Protein AF-A0A444U478-F1 (afdb_monomer)

Secondary structure (DSSP, 8-state):
--------TTHHHHHHHTTSS-PPPPPHHHHHHHHHT-SEEE-TTS--SS--HHHHT-TT-SEEE--SS--S---GGGGG-TT--EEE-TTS--SS--HHHHT-TT--EEE--SS------GGGGG-TT--EEE--SS--SS--GGGGG-TT--EEE--SS------GGGGG-TT--EEE-TTS--SS--GGGGG-TT--EEE--SS----PPP-TT-TT--EEE--SSS--SPPP--TTSEEESTTHHHHHHHHHHHHHHHHHHHHHHHHHHHHHHTTTTTSSSSSS---------------------PPPPTTHHHHHHHHHHHHHHHHHHHHHHHHHHHHHHHTT---HHHHHHHHHSPPHHHHHHHHHHHHHHHHHHHHHHHH--TT---S-GGGTS-HHHHHHHHHHHTHHHHHSPPPPP-SHHHHHS--TT-TTSSSSSTTTT-TTEEPB-SS----TTSSSSPTTSSTT--BTTBPPPPHHHHIIIIIEE-GGGPPEEEEEEHHHHHHHHHHHHHH---PBPS-SB-TTT--BTTT----BTTB--EEPPTTSGGGGSS--EE--BPBPB-S----SSS-HHHHHHTT---S--BEE-S-SSSS-HHHH-SSHHHHHHHB-TTSTT-PBP--SS-EETTEEPPPBPP--TT-TT---SSS-TTS-GGGPPPPBP-SSGGGGSSHHHHHHHHHHHHHHHHHHHHHHHH-TT--HHHHHHHHHHHHHHHHHHIIIIIIHHHHH-TTHHHHHSPPP----TTS--SPBHHIIIIIGGGGGGG--SEE--B-TTSSB-SSS--EEGGGTTT-HHHHHHTT-HHHHHHHHHHSEEEPPBTTB-EEHHHHT-BTGGGSSS-B-HHHHHHHHHHHTTPPPHHHHHHHTT-----SHHHHHHHHT-HHHHHHHHHHHSSTTTS-HHHHHHHSPPPTT-SS-HHHHHHHHHHHHHHHHT-TT-TTSTTTS-HHHHHHHTT--HHHHHHHHSS--EEES-TTB---TTTTEEETTSTTS----GGGGPPPSEETTTEEPP--TTEEEEEETTEEEEEEPTTEEEES-SEEEEETTTTEESSPPPEEEE-S-PSPPTHHHHHHHHHHHHHHHHHHHHHHHHHHHHTTS---------------------------

InterPro domains:
  IPR000436 Sushi/SCR/CCP domain [PF00084] (1044-1083)
  IPR000436 Sushi/SCR/CCP domain [PS50923] (1031-1085)
  IPR000436 Sushi/SCR/CCP domain [SM00032] (1033-1083)
  IPR000436 Sushi/SCR/CCP domain [cd00033] (1033-1084)
  IPR001611 Leucine-rich repeat [PF00560] (106-127)
  IPR001611 Leucine-rich repeat [PS51450] (198-219)
  IPR003591 Leucine-rich repeat, typical subtype [SM00369] (58-81)
  IPR003591 Leucine-rich repeat, typical subtype [SM00369] (104-126)
  IPR003591 Leucine-rich repeat, typical subtype [SM00369] (127-149)
  IPR003591 Leucine-rich repeat, typical subtype [SM00369] (150-172)
  IPR003591 Leucine-rich repeat, typical subtype [SM00369] (173-195)
  IPR003591 Leucine-rich repeat, typical subtype [SM00369] (196-219)
  IPR010255 Haem peroxidase superfamily [SSF48113] (428-1026)
  IPR019791 Haem peroxidase, animal-type [PF03098] (433-999)
  IPR019791 Haem peroxidase, animal-type [PR00457] (457-468)
  IPR019791 Haem peroxidase, animal-type [PR00457] (511-526)
  IPR019791 Haem peroxidase, animal-type [PR00457] (680-698)
  IPR019791 Haem peroxidase, animal-type [PR00457] (698-718)
  IPR019791 Haem peroxidase, animal-type [PR00457] (723-749)
  IPR019791 Haem peroxidase, animal-type [PR00457] (777-787)

Organism: Acipenser ruthenus (NCBI:txid7906)

Nearest PDB structures (foldseek):
  7oih-assembly3_E  TM=9.723E-01  e=1.015E-67  Homo sapiens
  7oih-assembly1_A  TM=9.684E-01  e=2.778E-67  Homo sapiens
  7oih-assembly1_B  TM=9.722E-01  e=7.213E-67  Homo sapiens
  7oih-assembly3_F  TM=9.716E-01  e=9.402E-67  Homo sapiens
  7oih-assembly2_C  TM=9.725E-01  e=1.262E-65  Homo sapiens

Radius of gyration: 38.56 Å; Cα contacts (8 Å, |Δi|>4): 2112; chains: 1; bounding box: 131×104×96 Å

pLDDT: mean 81.37, std 20.8, range [22.58, 98.88]

Foldseek 3Di:
DDDDDDDDPPPVVVVVVVVPPDFDDDDPVQVVVLVPLDQEHEQDPVQDQADGPSVLVNLSHQEYHHEHHAYQAYDLSVLSNQNHAYYAHHNYAHQEHYLSVLSNLNHQEYHHDQYAYAEYDLSVLSNQNHAEYHHAQYAHAEDHPSVLSRAQHAEYHHHQYAYAAHDLSSLSNLNYAEDAHHNYAHLADHPSVLSNLQHAYYAHHHYAHQDADANQSNPNHQEYEHANYNHQDQHHYDPNHHYHYHPSVVVCVVVVVVVVVVVVVVVVVVVVVVVVVVVPPPPPDPDPPDDDDDDDDDDDDDDDDDDDDDDDDPQPVLLVVLLVLLCVLLVVLLVLQVVVLVVCLVVVFQDLVNVVQLQQADDPVLCLQLQLQSSLVSSLVSSVVVPDDPPDPDLASLVVADLVSLVVSCVVSVVCVLQDQDDQDPDLVSLQFADLQNAPLQVVQRCQQGAFAFFDAPDAFAAPSQAFHFQCLPQPDDDVRHGFFQLLVCCVPFFEDAQVGFAFDQWWFLLLLLLLVQQLLQAFRFHFRSGCAASPPRHRLQPDPDRGPQWDWRADDCPHPVVPDPDGTHRDGFTRWGSFADDPDPCRVVCSVVRGGHHTTTGGRAGRFLQPLQAQANDPVLNVVQCDPPDQLLAGDFDPPFALVPFTAAHFDPDDSNFLQQDDPDPPPDDDSPLGDGDGRGSRSCCQFFPSSRLVSSLVSLQLSVQSNVLCVLAVLATSVRSNRVSSLLVSLLSVLCCLPPNLCLALDDPLSCVLAPPFPAADSPLRLGHHPCVSQALSCQSQQFARQKQFFADLQLHADPQAGIGGRLCGGSNVSCCRPVNHSVRRLSSRLAHTTTADDSRHGHYCCQAQRANVVSPDGHHHNSSNSLSNLSSNSPWAQQVLCVVLVHDRDWALVSLCVQLVHSPSSVVQCVNQVGSRRHRNRSSFSSHDADVSHRGHDSSSSSVSSNVNSSQNNRSLNPPHPLNADPVLVVLSNLAAPLLSCVSRDVRQWHALHSTTNDDPPVRIDGSPDVSNPDRDCNSVNDDQADPQQGGDDDEPQWRWDDRPQKIAIDHHPQWDKDDDRMWGQDNVVSHIPGDDIYTHGPVPDPPDCVVVVVVVCVVVVVVVVVVVVVVVVVVVVVVDDDDDDDDDDDDDDDDDDDDDDDDDDDD

Mean predicted aligned error: 17.46 Å

Structure (mmCIF, N/CA/C/O backbone):
data_AF-A0A444U478-F1
#
_entry.id   AF-A0A444U478-F1
#
loop_
_atom_site.group_PDB
_atom_site.id
_atom_site.type_symbol
_atom_site.label_atom_id
_atom_site.label_alt_id
_atom_site.label_comp_id
_atom_site.label_asym_id
_atom_site.label_entity_id
_atom_site.label_seq_id
_atom_site.pdbx_PDB_ins_code
_atom_site.Cartn_x
_atom_site.Cartn_y
_atom_site.Cartn_z
_atom_site.occupancy
_atom_site.B_iso_or_equiv
_atom_site.auth_seq_id
_atom_site.auth_comp_id
_atom_site.auth_asym_id
_atom_site.auth_atom_id
_atom_site.pdbx_PDB_model_num
ATOM 1 N N . MET A 1 1 ? -11.750 72.844 45.617 1.00 33.47 1 MET A N 1
ATOM 2 C CA . MET A 1 1 ? -11.602 74.085 44.825 1.00 33.47 1 MET A CA 1
ATOM 3 C C . MET A 1 1 ? -11.179 73.706 43.412 1.00 33.47 1 MET A C 1
ATOM 5 O O . MET A 1 1 ? -10.248 72.924 43.305 1.00 33.47 1 MET A O 1
ATOM 9 N N . GLY A 1 2 ? -11.866 74.245 42.391 1.00 32.50 2 GLY A N 1
ATOM 10 C CA . GLY A 1 2 ? -11.494 74.210 40.959 1.00 32.50 2 GLY A CA 1
ATOM 11 C C . GLY A 1 2 ? -11.800 72.888 40.237 1.00 32.50 2 GLY A C 1
ATOM 12 O O . GLY A 1 2 ? -11.015 71.968 40.388 1.00 32.50 2 GLY A O 1
ATOM 13 N N . ASN A 1 3 ? -12.899 72.608 39.526 1.00 31.42 3 ASN A N 1
ATOM 14 C CA . ASN A 1 3 ? -13.852 73.318 38.652 1.00 31.42 3 ASN A CA 1
ATOM 15 C C . ASN A 1 3 ? -13.713 72.861 37.177 1.00 31.42 3 ASN A C 1
ATOM 17 O O . ASN A 1 3 ? -12.724 73.158 36.521 1.00 31.42 3 ASN A O 1
ATOM 21 N N . SER A 1 4 ? -14.759 72.151 36.730 1.00 34.03 4 SER A N 1
ATOM 22 C CA . SER A 1 4 ? -15.442 72.167 35.420 1.00 34.03 4 SER A CA 1
ATOM 23 C C . SER A 1 4 ? -14.681 72.057 34.089 1.00 34.03 4 SER A C 1
ATOM 25 O O . SER A 1 4 ? -13.842 72.888 33.761 1.00 34.03 4 SER A O 1
ATOM 27 N N . GLY A 1 5 ? -15.191 71.180 33.214 1.00 28.45 5 GLY A N 1
ATOM 28 C CA . GLY A 1 5 ? -15.060 71.326 31.761 1.00 28.45 5 GLY A CA 1
ATOM 29 C C . GLY A 1 5 ? -15.639 70.144 30.987 1.00 28.45 5 GLY A C 1
ATOM 30 O O . GLY A 1 5 ? -14.933 69.180 30.720 1.00 28.45 5 GLY A O 1
ATOM 31 N N . GLY A 1 6 ? -16.930 70.207 30.650 1.00 41.16 6 GLY A N 1
ATOM 32 C CA . GLY A 1 6 ? -17.635 69.169 29.900 1.00 41.16 6 GLY A CA 1
ATOM 33 C C . GLY A 1 6 ? -17.168 69.008 28.449 1.00 41.16 6 GLY A C 1
ATOM 34 O O . GLY A 1 6 ? -16.862 69.979 27.765 1.00 41.16 6 GLY A O 1
ATOM 35 N N . LYS A 1 7 ? -17.184 67.757 27.988 1.00 34.22 7 LYS A N 1
ATOM 36 C CA . LYS A 1 7 ? -17.256 67.294 26.593 1.00 34.22 7 LYS A CA 1
ATOM 37 C C . LYS A 1 7 ? -17.871 65.897 26.683 1.00 34.22 7 LYS A C 1
ATOM 39 O O . LYS A 1 7 ? -17.382 65.088 27.455 1.00 34.22 7 LYS A O 1
ATOM 44 N N . GLY A 1 8 ? -18.941 65.508 26.021 1.00 36.22 8 GLY A N 1
ATOM 45 C CA . GLY A 1 8 ? -19.785 66.114 25.010 1.00 36.22 8 GLY A CA 1
ATOM 46 C C . GLY A 1 8 ? -20.593 64.928 24.491 1.00 36.22 8 GLY A C 1
ATOM 47 O O . GLY A 1 8 ? -20.003 63.964 24.012 1.00 36.22 8 GLY A O 1
ATOM 48 N N . LYS A 1 9 ? -21.917 64.969 24.644 1.00 38.69 9 LYS A N 1
ATOM 49 C CA . LYS A 1 9 ? -22.892 63.980 24.148 1.00 38.69 9 LYS A CA 1
ATOM 50 C C . LYS A 1 9 ? -22.958 63.921 22.600 1.00 38.69 9 LYS A C 1
ATOM 52 O O . LYS A 1 9 ? -24.017 63.688 22.052 1.00 38.69 9 LYS A O 1
ATOM 57 N N . GLY A 1 10 ? -21.855 64.177 21.893 1.00 36.50 10 GLY A N 1
ATOM 58 C CA . GLY A 1 10 ? -21.822 64.314 20.429 1.00 36.50 10 GLY A CA 1
ATOM 59 C C . GLY A 1 10 ? -21.182 63.146 19.672 1.00 36.50 10 GLY A C 1
ATOM 60 O O . GLY A 1 10 ? -21.109 63.206 18.454 1.00 36.50 10 GLY A O 1
ATOM 61 N N . GLY A 1 11 ? -20.683 62.114 20.368 1.00 35.38 11 GLY A N 1
ATOM 62 C CA . GLY A 1 11 ? -20.009 60.971 19.732 1.00 35.38 11 GLY A CA 1
ATOM 63 C C . GLY A 1 11 ? -20.951 59.852 19.275 1.00 35.38 11 GLY A C 1
ATOM 64 O O . GLY A 1 11 ? -20.714 59.254 18.233 1.00 35.38 11 GLY A O 1
ATOM 65 N N . GLU A 1 12 ? -22.036 59.598 20.014 1.00 38.91 12 GLU A N 1
ATOM 66 C CA . GLU A 1 12 ? -22.999 58.544 19.655 1.00 38.91 12 GLU A CA 1
ATOM 67 C C . GLU A 1 12 ? -23.899 58.968 18.483 1.00 38.91 12 GLU A C 1
ATOM 69 O O . GLU A 1 12 ? -24.191 58.140 17.631 1.00 38.91 12 GLU A O 1
ATOM 74 N N . GLU A 1 13 ? -24.248 60.255 18.359 1.00 40.41 13 GLU A N 1
ATOM 75 C CA . GLU A 1 13 ? -25.009 60.766 17.204 1.00 40.41 13 GLU A CA 1
ATOM 76 C C . GLU A 1 13 ? -24.157 60.813 15.917 1.00 40.41 13 GLU A C 1
ATOM 78 O O . GLU A 1 13 ? -24.665 60.495 14.845 1.00 40.41 13 GLU A O 1
ATOM 83 N N . GLN A 1 14 ? -22.846 61.095 16.002 1.00 38.69 14 GLN A N 1
ATOM 84 C CA . GLN A 1 14 ? -21.949 61.081 14.832 1.00 38.69 14 GLN A CA 1
ATOM 85 C C . GLN A 1 14 ? -21.636 59.663 14.314 1.00 38.69 14 GLN A C 1
ATOM 87 O O . GLN A 1 14 ? -21.602 59.468 13.101 1.00 38.69 14 GLN A O 1
ATOM 92 N N . GLU A 1 15 ? -21.470 58.656 15.187 1.00 43.78 15 GLU A N 1
ATOM 93 C CA . GLU A 1 15 ? -21.321 57.249 14.753 1.00 43.78 15 GLU A CA 1
ATOM 94 C C . GLU A 1 15 ? -22.626 56.670 14.171 1.00 43.78 15 GLU A C 1
ATOM 96 O O . GLU A 1 15 ? -22.583 55.762 13.335 1.00 43.78 15 GLU A O 1
ATOM 101 N N . GLN A 1 16 ? -23.787 57.194 14.578 1.00 44.44 16 GLN A N 1
ATOM 102 C CA . GLN A 1 16 ? -25.089 56.804 14.034 1.00 44.44 16 GLN A CA 1
ATOM 103 C C . GLN A 1 16 ? -25.359 57.474 12.671 1.00 44.44 16 GLN A C 1
ATOM 105 O O . GLN A 1 16 ? -25.869 56.813 11.769 1.00 44.44 16 GLN A O 1
ATOM 110 N N . GLU A 1 17 ? -24.920 58.723 12.461 1.00 42.75 17 GLU A N 1
ATOM 111 C CA . GLU A 1 17 ? -24.990 59.414 11.159 1.00 42.75 17 GLU A CA 1
ATOM 112 C C . GLU A 1 17 ? -24.029 58.825 10.099 1.00 42.75 17 GLU A C 1
ATOM 114 O O . GLU A 1 17 ? -24.375 58.760 8.917 1.00 42.75 17 GLU A O 1
ATOM 119 N N . GLU A 1 18 ? -22.852 58.317 10.493 1.00 46.88 18 GLU A N 1
ATOM 120 C CA . GLU A 1 18 ? -21.948 57.552 9.606 1.00 46.88 18 GLU A CA 1
ATOM 121 C C . GLU A 1 18 ? -22.458 56.120 9.321 1.00 46.88 18 GLU A C 1
ATOM 123 O O . GLU A 1 18 ? -22.028 55.463 8.360 1.00 46.88 18 GLU A O 1
ATOM 128 N N . TRP A 1 19 ? -23.421 55.619 10.112 1.00 48.00 19 TRP A N 1
ATOM 129 C CA . TRP A 1 19 ? -24.104 54.352 9.835 1.00 48.00 19 TRP A CA 1
ATOM 130 C C . TRP A 1 19 ? -24.981 54.403 8.575 1.00 48.00 19 TRP A C 1
ATOM 132 O O . TRP A 1 19 ? -25.166 53.386 7.905 1.00 48.00 19 TRP A O 1
ATOM 142 N N . GLU A 1 20 ? -25.486 55.576 8.196 1.00 47.34 20 GLU A N 1
ATOM 143 C CA . GLU A 1 20 ? -26.479 55.694 7.123 1.00 47.34 20 GLU A CA 1
ATOM 144 C C . GLU A 1 20 ? -25.931 56.096 5.744 1.00 47.34 20 GLU A C 1
ATOM 146 O O . GLU A 1 20 ? -26.684 56.019 4.773 1.00 47.34 20 GLU A O 1
ATOM 151 N N . ARG A 1 21 ? -24.657 56.505 5.618 1.00 48.25 21 ARG A N 1
ATOM 152 C CA . ARG A 1 21 ? -24.149 57.172 4.394 1.00 48.25 21 ARG A CA 1
ATOM 153 C C . ARG A 1 21 ? -23.410 56.315 3.357 1.00 48.25 21 ARG A C 1
ATOM 155 O O . ARG A 1 21 ? -23.240 56.794 2.242 1.00 48.25 21 ARG A O 1
ATOM 162 N N . GLU A 1 22 ? -23.009 55.084 3.663 1.00 53.59 22 GLU A N 1
ATOM 163 C CA . GLU A 1 22 ? -22.308 54.206 2.703 1.00 53.59 22 GLU A CA 1
ATOM 164 C C . GLU A 1 22 ? -23.116 52.922 2.442 1.00 53.59 22 GLU A C 1
ATOM 166 O O . GLU A 1 22 ? -23.353 52.139 3.368 1.00 53.59 22 GLU A O 1
ATOM 171 N N . GLU A 1 23 ? -23.552 52.712 1.192 1.00 59.12 23 GLU A N 1
ATOM 172 C CA . GLU A 1 23 ? -24.099 51.434 0.711 1.00 59.12 23 GLU A CA 1
ATOM 173 C C . GLU A 1 23 ? -22.944 50.480 0.347 1.00 59.12 23 GLU A C 1
ATOM 175 O O . GLU A 1 23 ? -22.014 50.868 -0.356 1.00 59.12 23 GLU A O 1
ATOM 180 N N . GLU A 1 24 ? -22.980 49.231 0.834 1.00 64.00 24 GLU A N 1
ATOM 181 C CA . GLU A 1 24 ? -22.043 48.181 0.395 1.00 64.00 24 GLU A CA 1
ATOM 182 C C . GLU A 1 24 ? -22.420 47.741 -1.034 1.00 64.00 24 GLU A C 1
ATOM 184 O O . GLU A 1 24 ? -23.545 47.290 -1.258 1.00 64.00 24 GLU A O 1
ATOM 189 N N . GLU A 1 25 ? -21.489 47.854 -1.993 1.00 60.91 25 GLU A N 1
ATOM 190 C CA . GLU A 1 25 ? -21.666 47.315 -3.351 1.00 60.91 25 GLU A CA 1
ATOM 191 C C . GLU A 1 25 ? -21.897 45.796 -3.296 1.00 60.91 25 GLU A C 1
ATOM 193 O O . GLU A 1 25 ? -21.121 45.044 -2.695 1.00 60.91 25 GLU A O 1
ATOM 198 N N . LEU A 1 26 ? -22.985 45.346 -3.924 1.00 61.94 26 LEU A N 1
ATOM 199 C CA . LEU A 1 26 ? -23.371 43.941 -3.967 1.00 61.94 26 LEU A CA 1
ATOM 200 C C . LEU A 1 26 ? -22.690 43.218 -5.140 1.00 61.94 26 LEU A C 1
ATOM 202 O O . LEU A 1 26 ? -22.620 43.762 -6.240 1.00 61.94 26 LEU A O 1
ATOM 206 N N . PRO A 1 27 ? -22.227 41.969 -4.955 1.00 61.19 27 PRO A N 1
ATOM 207 C CA . PRO A 1 27 ? -21.799 41.127 -6.068 1.00 61.19 27 PRO A CA 1
ATOM 208 C C . PRO A 1 27 ? -22.937 40.912 -7.077 1.00 61.19 27 PRO A C 1
ATOM 210 O O . PRO A 1 27 ? -24.086 40.740 -6.673 1.00 61.19 27 PRO A O 1
ATOM 213 N N . TYR A 1 28 ? -22.603 40.825 -8.368 1.00 63.97 28 TYR A N 1
ATOM 214 C CA . TYR A 1 28 ? -23.559 40.638 -9.473 1.00 63.97 28 TYR A CA 1
ATOM 215 C C . TYR A 1 28 ? -24.563 39.490 -9.245 1.00 63.97 28 TYR A C 1
ATOM 217 O O . TYR A 1 28 ? -25.750 39.640 -9.502 1.00 63.97 28 TYR A O 1
ATOM 225 N N . GLU A 1 29 ? -24.115 38.368 -8.674 1.00 60.16 29 GLU A N 1
ATOM 226 C CA . GLU A 1 29 ? -24.966 37.208 -8.344 1.00 60.16 29 GLU A CA 1
ATOM 227 C C . GLU A 1 29 ? -26.094 37.546 -7.352 1.00 60.16 29 GLU A C 1
ATOM 229 O O . GLU A 1 29 ? -27.188 36.993 -7.422 1.00 60.16 29 GLU A O 1
ATOM 234 N N . VAL A 1 30 ? -25.837 38.463 -6.414 1.00 65.44 30 VAL A N 1
ATOM 235 C CA . VAL A 1 30 ? -26.839 38.920 -5.440 1.00 65.44 30 VAL A CA 1
ATOM 236 C C . VAL A 1 30 ? -27.805 39.897 -6.102 1.00 65.44 30 VAL A C 1
ATOM 238 O O . VAL A 1 30 ? -28.987 39.910 -5.770 1.00 65.44 30 VAL A O 1
ATOM 241 N N . GLU A 1 31 ? -27.329 40.695 -7.061 1.00 71.69 31 GLU A N 1
ATOM 242 C CA . GLU A 1 31 ? -28.210 41.549 -7.859 1.00 71.69 31 GLU A CA 1
ATOM 243 C C . GLU A 1 31 ? -29.173 40.727 -8.724 1.00 71.69 31 GLU A C 1
ATOM 245 O O . GLU A 1 31 ? -30.338 41.099 -8.850 1.00 71.69 31 GLU A O 1
ATOM 250 N N . GLU A 1 32 ? -28.720 39.589 -9.254 1.00 72.69 32 GLU A N 1
ATOM 251 C CA . GLU A 1 32 ? -29.553 38.648 -10.007 1.00 72.69 32 GLU A CA 1
ATOM 252 C C . GLU A 1 32 ? -30.614 37.982 -9.115 1.00 72.69 32 GLU A C 1
ATOM 254 O O . GLU A 1 32 ? -31.786 37.949 -9.486 1.00 72.69 32 GLU A O 1
ATOM 259 N N . GLN A 1 33 ? -30.251 37.549 -7.900 1.00 65.00 33 GLN A N 1
ATOM 260 C CA . GLN A 1 33 ? -31.212 37.008 -6.923 1.00 65.00 33 GLN A CA 1
ATOM 261 C C . GLN A 1 33 ? -32.224 38.050 -6.432 1.00 65.00 33 GLN A C 1
ATOM 263 O O . GLN A 1 33 ? -33.394 37.745 -6.235 1.00 65.00 33 GLN A O 1
ATOM 268 N N . LEU A 1 34 ? -31.805 39.305 -6.255 1.00 73.06 34 LEU A N 1
ATOM 269 C CA . LEU A 1 34 ? -32.734 40.389 -5.920 1.00 73.06 34 LEU A CA 1
ATOM 270 C C . LEU A 1 34 ? -33.692 40.708 -7.081 1.00 73.06 34 LEU A C 1
ATOM 272 O O . LEU A 1 34 ? -34.769 41.257 -6.850 1.00 73.06 34 LEU A O 1
ATOM 276 N N . ALA A 1 35 ? -33.313 40.376 -8.319 1.00 74.00 35 ALA A N 1
ATOM 277 C CA . ALA A 1 35 ? -34.131 40.570 -9.512 1.00 74.00 35 ALA A CA 1
ATOM 278 C C . ALA A 1 35 ? -35.013 39.356 -9.872 1.00 74.00 35 ALA A C 1
ATOM 280 O O . ALA A 1 35 ? -35.963 39.529 -10.637 1.00 74.00 35 ALA A O 1
ATOM 281 N N . SER A 1 36 ? -34.738 38.157 -9.340 1.00 75.69 36 SER A N 1
ATOM 282 C CA . SER A 1 36 ? -35.437 36.914 -9.713 1.00 75.69 36 SER A CA 1
ATOM 283 C C . SER A 1 36 ? -36.872 36.822 -9.181 1.00 75.69 36 SER A C 1
ATOM 285 O O . SER A 1 36 ? -37.694 36.108 -9.753 1.00 75.69 36 SER A O 1
ATOM 287 N N . GLY A 1 37 ? -37.197 37.568 -8.119 1.00 74.81 37 GLY A N 1
ATOM 288 C CA . GLY A 1 37 ? -38.501 37.496 -7.453 1.00 74.81 37 GLY A CA 1
ATOM 289 C C . GLY A 1 37 ? -38.672 36.268 -6.549 1.00 74.81 37 GLY A C 1
ATOM 290 O O . GLY A 1 37 ? -39.806 35.939 -6.192 1.00 74.81 37 GLY A O 1
ATOM 291 N N . ASP A 1 38 ? -37.576 35.586 -6.196 1.00 79.44 38 ASP A N 1
ATOM 292 C CA . ASP A 1 38 ? -37.586 34.396 -5.343 1.00 79.44 38 ASP A CA 1
ATOM 293 C C . ASP A 1 38 ? -38.012 34.699 -3.900 1.00 79.44 38 ASP A C 1
ATOM 295 O O . ASP A 1 38 ? -37.590 35.671 -3.275 1.00 79.44 38 ASP A O 1
ATOM 299 N N . ASP A 1 39 ? -38.798 33.795 -3.310 1.00 80.44 39 ASP A N 1
ATOM 300 C CA . ASP A 1 39 ? -39.245 33.904 -1.914 1.00 80.44 39 ASP A CA 1
ATOM 301 C C . ASP A 1 39 ? -38.117 33.696 -0.881 1.00 80.44 39 ASP A C 1
ATOM 303 O O . ASP A 1 39 ? -38.337 33.843 0.324 1.00 80.44 39 ASP A O 1
ATOM 307 N N . THR A 1 40 ? -36.915 33.337 -1.334 1.00 82.06 40 THR A N 1
ATOM 308 C CA . THR A 1 40 ? -35.772 32.975 -0.500 1.00 82.06 40 THR A CA 1
ATOM 309 C C . THR A 1 40 ? -34.516 33.697 -0.980 1.00 82.06 40 THR A C 1
ATOM 311 O O . THR A 1 40 ? -34.122 33.559 -2.132 1.00 82.06 40 THR A O 1
ATOM 314 N N . LEU A 1 41 ? -33.844 34.406 -0.072 1.00 80.06 41 LEU A N 1
ATOM 315 C CA . LEU A 1 41 ? -32.616 35.152 -0.345 1.00 80.06 41 LEU A CA 1
ATOM 316 C C . LEU A 1 41 ? -31.510 34.695 0.609 1.00 80.06 41 LEU A C 1
ATOM 318 O O . LEU A 1 41 ? -31.701 34.680 1.830 1.00 80.06 41 LEU A O 1
ATOM 322 N N . ASP A 1 42 ? -30.349 34.340 0.055 1.00 78.94 42 ASP A N 1
ATOM 323 C CA . ASP A 1 42 ? -29.181 33.901 0.822 1.00 78.94 42 ASP A CA 1
ATOM 324 C C . ASP A 1 42 ? -27.991 34.854 0.649 1.00 78.94 42 ASP A C 1
ATOM 326 O O . ASP A 1 42 ? -27.367 34.968 -0.404 1.00 78.94 42 ASP A O 1
ATOM 330 N N . LEU A 1 43 ? -27.662 35.528 1.743 1.00 77.31 43 LEU A N 1
ATOM 331 C CA . LEU A 1 43 ? -26.572 36.479 1.900 1.00 77.31 43 LEU A CA 1
ATOM 332 C C . LEU A 1 43 ? -25.503 35.963 2.876 1.00 77.31 43 LEU A C 1
ATOM 334 O O . LEU A 1 43 ? -24.699 36.754 3.381 1.00 77.31 43 LEU A O 1
ATOM 338 N N . CYS A 1 44 ? -25.478 34.667 3.197 1.00 68.69 44 CYS A N 1
ATOM 339 C CA . CYS A 1 44 ? -24.519 34.111 4.147 1.00 68.69 44 CYS A CA 1
ATOM 340 C C . CYS A 1 44 ? -23.065 34.221 3.652 1.00 68.69 44 CYS A C 1
ATOM 342 O O . CYS A 1 44 ? -22.780 34.160 2.458 1.00 68.69 44 CYS A O 1
ATOM 344 N N . PHE A 1 45 ? -22.115 34.351 4.587 1.00 65.38 45 PHE A N 1
ATOM 345 C CA . PHE A 1 45 ? -20.660 34.339 4.321 1.00 65.38 45 PHE A CA 1
ATOM 346 C C . PHE A 1 45 ? -20.126 35.442 3.390 1.00 65.38 45 PHE A C 1
ATOM 348 O O . PHE A 1 45 ? -18.993 35.370 2.907 1.00 65.38 45 PHE A O 1
ATOM 355 N N . ARG A 1 46 ? -20.887 36.514 3.174 1.00 71.56 46 ARG A N 1
ATOM 356 C CA . ARG A 1 46 ? -20.498 37.622 2.287 1.00 71.56 46 ARG A CA 1
ATOM 357 C C . ARG A 1 46 ? -19.675 38.713 2.987 1.00 71.56 46 ARG A C 1
ATOM 359 O O . ARG A 1 46 ? -19.312 39.707 2.372 1.00 71.56 46 ARG A O 1
ATOM 366 N N . LYS A 1 47 ? -19.310 38.506 4.262 1.00 77.69 47 LYS A N 1
ATOM 367 C CA . LYS A 1 47 ? -18.547 39.440 5.121 1.00 77.69 47 LYS A CA 1
ATOM 368 C C . LYS A 1 47 ? -19.223 40.808 5.304 1.00 77.69 47 LYS A C 1
ATOM 370 O O . LYS A 1 47 ? -18.541 41.748 5.721 1.00 77.69 47 LYS A O 1
ATOM 375 N N . LEU A 1 48 ? -20.532 40.883 5.066 1.00 78.38 48 LEU A N 1
ATOM 376 C CA . LEU A 1 48 ? -21.321 42.115 5.086 1.00 78.38 48 LEU A CA 1
ATOM 377 C C . LEU A 1 48 ? -21.225 42.798 6.443 1.00 78.38 48 LEU A C 1
ATOM 379 O O . LEU A 1 48 ? -21.416 42.154 7.481 1.00 78.38 48 LEU A O 1
ATOM 383 N N . ARG A 1 49 ? -20.932 44.096 6.452 1.00 83.62 49 ARG A N 1
ATOM 384 C CA . ARG A 1 49 ? -20.977 44.904 7.677 1.00 83.62 49 ARG A CA 1
ATOM 385 C C . ARG A 1 49 ? -22.380 45.447 7.921 1.00 83.62 49 ARG A C 1
ATOM 387 O O . ARG A 1 49 ? -22.749 45.631 9.085 1.00 83.62 49 ARG A O 1
ATOM 394 N N . ARG A 1 50 ? -23.155 45.670 6.855 1.00 82.94 50 ARG A N 1
ATOM 395 C CA . ARG A 1 50 ? -24.547 46.138 6.897 1.00 82.94 50 ARG A CA 1
ATOM 396 C C . ARG A 1 50 ? -25.394 45.338 5.908 1.00 82.94 50 ARG A C 1
ATOM 398 O O . ARG A 1 50 ? -24.882 44.779 4.947 1.00 82.94 50 ARG A O 1
ATOM 405 N N . LEU A 1 51 ? -26.699 45.255 6.157 1.00 85.19 51 LEU A N 1
ATOM 406 C CA . LEU A 1 51 ? -27.613 44.668 5.181 1.00 85.19 51 LEU A CA 1
ATOM 407 C C . LEU A 1 51 ? -27.947 45.733 4.115 1.00 85.19 51 LEU A C 1
ATOM 409 O O . LEU A 1 51 ? -28.337 46.838 4.504 1.00 85.19 51 LEU A O 1
ATOM 413 N N . PRO A 1 52 ? -27.818 45.439 2.809 1.00 82.12 52 PRO A N 1
ATOM 414 C CA . PRO A 1 52 ? -28.132 46.396 1.748 1.00 82.12 52 PRO A CA 1
ATOM 415 C C . PRO A 1 52 ? -29.597 46.844 1.792 1.00 82.12 52 PRO A C 1
ATOM 417 O O . PRO A 1 52 ? -30.497 46.014 1.926 1.00 82.12 52 PRO A O 1
ATOM 420 N N . ARG A 1 53 ? -29.856 48.147 1.605 1.00 79.38 53 ARG A N 1
ATOM 421 C CA . ARG A 1 53 ? -31.219 48.719 1.635 1.00 79.38 53 ARG A CA 1
ATOM 422 C C . ARG A 1 53 ? -32.145 48.097 0.591 1.00 79.38 53 ARG A C 1
ATOM 424 O O . ARG A 1 53 ? -33.334 47.944 0.837 1.00 79.38 53 ARG A O 1
ATOM 431 N N . ARG A 1 54 ? -31.590 47.671 -0.545 1.00 80.62 54 ARG A N 1
ATOM 432 C CA . ARG A 1 54 ? -32.327 47.023 -1.639 1.00 80.62 54 ARG A CA 1
ATOM 433 C C . ARG A 1 54 ? -33.016 45.717 -1.218 1.00 80.62 54 ARG A C 1
ATOM 435 O O . ARG A 1 54 ? -34.066 45.397 -1.761 1.00 80.62 54 ARG A O 1
ATOM 442 N N . VAL A 1 55 ? -32.487 45.021 -0.205 1.00 85.69 55 VAL A N 1
ATOM 443 C CA . VAL A 1 55 ? -33.126 43.827 0.377 1.00 85.69 55 VAL A CA 1
ATOM 444 C C . VAL A 1 55 ? -34.484 44.179 0.986 1.00 85.69 55 VAL A C 1
ATOM 446 O O . VAL A 1 55 ? -35.425 43.410 0.846 1.00 85.69 55 VAL A O 1
ATOM 449 N N . CYS A 1 56 ? -34.615 45.355 1.610 1.00 84.38 56 CYS A N 1
ATOM 450 C CA . CYS A 1 56 ? -35.867 45.821 2.216 1.00 84.38 56 CYS A CA 1
ATOM 451 C C . CYS A 1 56 ? -36.977 46.054 1.182 1.00 84.38 56 CYS A C 1
ATOM 453 O O . CYS A 1 56 ? -38.144 45.847 1.484 1.00 84.38 56 CYS A O 1
ATOM 455 N N . GLY A 1 57 ? -36.609 46.389 -0.059 1.00 81.50 57 GLY A N 1
ATOM 456 C CA . GLY A 1 57 ? -37.542 46.583 -1.171 1.00 81.50 57 GLY A CA 1
ATOM 457 C C . GLY A 1 57 ? -38.083 45.293 -1.800 1.00 81.50 57 GLY A C 1
ATOM 458 O O . GLY A 1 57 ? -38.684 45.363 -2.870 1.00 81.50 57 GLY A O 1
ATOM 459 N N . CYS A 1 58 ? -37.864 44.124 -1.183 1.00 86.44 58 CYS A N 1
ATOM 460 C CA . CYS A 1 58 ? -38.294 42.813 -1.685 1.00 86.44 58 CYS A CA 1
ATOM 461 C C . CYS A 1 58 ? -39.477 42.249 -0.863 1.00 86.44 58 CYS A C 1
ATOM 463 O O . CYS A 1 58 ? -39.298 41.305 -0.093 1.00 86.44 58 CYS A O 1
ATOM 465 N N . PRO A 1 59 ? -40.715 42.766 -1.021 1.00 83.00 59 PRO A N 1
ATOM 466 C CA . PRO A 1 59 ? -41.856 42.414 -0.160 1.00 83.00 59 PRO A CA 1
ATOM 467 C C . PRO A 1 59 ? -42.360 40.968 -0.325 1.00 83.00 59 PRO A C 1
ATOM 469 O O . PRO A 1 59 ? -43.216 40.513 0.432 1.00 83.00 59 PRO A O 1
ATOM 472 N N . HIS A 1 60 ? -41.867 40.241 -1.331 1.00 86.31 60 HIS A N 1
ATOM 473 C CA . HIS A 1 60 ? -42.203 38.841 -1.599 1.00 86.31 60 HIS A CA 1
ATOM 474 C C . HIS A 1 60 ? -41.400 37.853 -0.737 1.00 86.31 60 HIS A C 1
ATOM 476 O O . HIS A 1 60 ? -41.746 36.675 -0.693 1.00 86.31 60 HIS A O 1
ATOM 482 N N . LEU A 1 61 ? -40.355 38.320 -0.048 1.00 90.19 61 LEU A N 1
ATOM 483 C CA . LEU A 1 61 ? -39.403 37.461 0.641 1.00 90.19 61 LEU A CA 1
ATOM 484 C C . LEU A 1 61 ? -40.028 36.747 1.852 1.00 90.19 61 LEU A C 1
ATOM 486 O O . LEU A 1 61 ? -40.483 37.384 2.803 1.00 90.19 61 LEU A O 1
ATOM 490 N N . GLU A 1 62 ? -40.001 35.414 1.845 1.00 89.50 62 GLU A N 1
ATOM 491 C CA . GLU A 1 62 ? -40.433 34.556 2.954 1.00 89.50 62 GLU A CA 1
ATOM 492 C C . GLU A 1 62 ? -39.258 34.022 3.790 1.00 89.50 62 GLU A C 1
ATOM 494 O O . GLU A 1 62 ? -39.432 33.737 4.982 1.00 89.50 62 GLU A O 1
ATOM 499 N N . LYS A 1 63 ? -38.059 33.887 3.210 1.00 86.19 63 LYS A N 1
ATOM 500 C CA . LYS A 1 63 ? -36.866 33.379 3.905 1.00 86.19 63 LYS A CA 1
ATOM 501 C C . LYS A 1 63 ? -35.638 34.231 3.606 1.00 86.19 63 LYS A C 1
ATOM 503 O O . LYS A 1 63 ? -35.279 34.422 2.451 1.00 86.19 63 LYS A O 1
ATOM 508 N N . LEU A 1 64 ? -34.953 34.680 4.653 1.00 88.06 64 LEU A N 1
ATOM 509 C CA . LEU A 1 64 ? -33.703 35.422 4.535 1.00 88.06 64 LEU A CA 1
ATOM 510 C C . LEU A 1 64 ? -32.619 34.769 5.383 1.00 88.06 64 LEU A C 1
ATOM 512 O O . LEU A 1 64 ? -32.738 34.681 6.609 1.00 88.06 64 LEU A O 1
ATOM 516 N N . TYR A 1 65 ? -31.538 34.368 4.727 1.00 79.69 65 TYR A N 1
ATOM 517 C CA . TYR A 1 65 ? -30.351 33.834 5.374 1.00 79.69 65 TYR A CA 1
ATOM 518 C C . TYR A 1 65 ? -29.225 34.858 5.278 1.00 79.69 65 TYR A C 1
ATOM 520 O O . TYR A 1 65 ? -28.822 35.251 4.196 1.00 79.69 65 TYR A O 1
ATOM 528 N N . ALA A 1 66 ? -28.725 35.333 6.412 1.00 83.50 66 ALA A N 1
ATOM 529 C CA . ALA A 1 66 ? -27.657 36.330 6.482 1.00 83.50 66 ALA A CA 1
ATOM 530 C C . ALA A 1 66 ? -26.630 35.984 7.578 1.00 83.50 66 ALA A C 1
ATOM 532 O O . ALA A 1 66 ? -25.961 36.861 8.143 1.00 83.50 66 ALA A O 1
ATOM 533 N N . SER A 1 67 ? -26.488 34.691 7.870 1.00 73.75 67 SER A N 1
ATOM 534 C CA . SER A 1 67 ? -25.566 34.155 8.870 1.00 73.75 67 SER A CA 1
ATOM 535 C C . SER A 1 67 ? -24.095 34.246 8.422 1.00 73.75 67 SER A C 1
ATOM 537 O O . SER A 1 67 ? -23.781 34.328 7.236 1.00 73.75 67 SER A O 1
ATOM 539 N N . ASN A 1 68 ? -23.157 34.225 9.374 1.00 75.06 68 ASN A N 1
ATOM 540 C CA . ASN A 1 68 ? -21.705 34.319 9.127 1.00 75.06 68 ASN A CA 1
ATOM 541 C C . ASN A 1 68 ? -21.263 35.593 8.379 1.00 75.06 68 ASN A C 1
ATOM 543 O O . ASN A 1 68 ? -20.377 35.577 7.519 1.00 75.06 68 ASN A O 1
ATOM 547 N N . ASN A 1 69 ? -21.858 36.726 8.740 1.00 81.44 69 ASN A N 1
ATOM 548 C CA . ASN A 1 69 ? -21.443 38.047 8.285 1.00 81.44 69 ASN A CA 1
ATOM 549 C C . ASN A 1 69 ? -20.809 38.846 9.441 1.00 81.44 69 ASN A C 1
ATOM 551 O O . ASN A 1 69 ? -20.325 38.307 10.440 1.00 81.44 69 ASN A O 1
ATOM 555 N N . ARG A 1 70 ? -20.716 40.166 9.286 1.00 87.31 70 ARG A N 1
ATOM 556 C CA . ARG A 1 70 ? -20.212 41.102 10.300 1.00 87.31 70 ARG A CA 1
ATOM 557 C C . ARG A 1 70 ? -21.293 42.103 10.708 1.00 87.31 70 ARG A C 1
ATOM 559 O O . ARG A 1 70 ? -20.957 43.188 11.183 1.00 87.31 70 ARG A O 1
ATOM 566 N N . LEU A 1 71 ? -22.565 41.727 10.549 1.00 88.00 71 LEU A N 1
ATOM 567 C CA . LEU A 1 71 ? -23.708 42.595 10.800 1.00 88.00 71 LEU A CA 1
ATOM 568 C C . LEU A 1 71 ? -23.760 42.981 12.276 1.00 88.00 71 LEU A C 1
ATOM 570 O O . LEU A 1 71 ? -23.682 42.132 13.167 1.00 88.00 71 LEU A O 1
ATOM 574 N N . ARG A 1 72 ? -23.897 44.280 12.532 1.00 88.44 72 ARG A N 1
ATOM 575 C CA . ARG A 1 72 ? -24.106 44.827 13.881 1.00 88.44 72 ARG A CA 1
ATOM 576 C C . ARG A 1 72 ? -25.552 45.276 14.120 1.00 88.44 72 ARG A C 1
ATOM 578 O O . ARG A 1 72 ? -25.953 45.384 15.273 1.00 88.44 72 ARG A O 1
ATOM 585 N N . GLY A 1 73 ? -26.316 45.498 13.051 1.00 87.44 73 GLY A N 1
ATOM 586 C CA . GLY A 1 73 ? -27.716 45.921 13.056 1.00 87.44 73 GLY A CA 1
ATOM 587 C C . GLY A 1 73 ? -28.335 45.783 11.661 1.00 87.44 73 GLY A C 1
ATOM 588 O O . GLY A 1 73 ? -27.650 45.357 10.728 1.00 87.44 73 GLY A O 1
ATOM 589 N N . LEU A 1 74 ? -29.614 46.136 11.529 1.00 89.94 74 LEU A N 1
ATOM 590 C CA . LEU A 1 74 ? -30.385 46.085 10.282 1.00 89.94 74 LEU A CA 1
ATOM 591 C C . LEU A 1 74 ? -31.024 47.459 10.002 1.00 89.94 74 LEU A C 1
ATOM 593 O O . LEU A 1 74 ? -31.291 48.181 10.963 1.00 89.94 74 LEU A O 1
ATOM 597 N N . PRO A 1 75 ? -31.242 47.834 8.728 1.00 87.44 75 PRO A N 1
ATOM 598 C CA . PRO A 1 75 ? -31.852 49.117 8.361 1.00 87.44 75 PRO A CA 1
ATOM 599 C C . PRO A 1 75 ? -33.317 49.224 8.821 1.00 87.44 75 PRO A C 1
ATOM 601 O O . PRO A 1 75 ? -34.003 48.211 8.935 1.00 87.44 75 PRO A O 1
ATOM 604 N N . GLU A 1 76 ? -33.824 50.446 9.034 1.00 79.81 76 GLU A N 1
ATOM 605 C CA . GLU A 1 76 ? -35.216 50.673 9.476 1.00 79.81 76 GLU A CA 1
ATOM 606 C C . GLU A 1 76 ? -36.262 50.100 8.507 1.00 79.81 76 GLU A C 1
ATOM 608 O O . GLU A 1 76 ? -37.239 49.494 8.951 1.00 79.81 76 GLU A O 1
ATOM 613 N N . GLY A 1 77 ? -36.007 50.184 7.195 1.00 82.81 77 GLY A N 1
ATOM 614 C CA . GLY A 1 77 ? -36.859 49.591 6.156 1.00 82.81 77 GLY A CA 1
ATOM 615 C C . GLY A 1 77 ? -36.957 48.061 6.219 1.00 82.81 77 GLY A C 1
ATOM 616 O O . GLY A 1 77 ? -37.784 47.467 5.543 1.00 82.81 77 GLY A O 1
ATOM 617 N N . PHE A 1 78 ? -36.167 47.379 7.055 1.00 90.50 78 PHE A N 1
ATOM 618 C CA . PHE A 1 78 ? -36.237 45.922 7.193 1.00 90.50 78 PHE A CA 1
ATOM 619 C C . PHE A 1 78 ? -37.600 45.426 7.697 1.00 90.50 78 PHE A C 1
ATOM 621 O O . PHE A 1 78 ? -37.975 44.290 7.418 1.00 90.50 78 PHE A O 1
ATOM 628 N N . SER A 1 79 ? -38.364 46.275 8.393 1.00 87.44 79 SER A N 1
ATOM 629 C CA . SER A 1 79 ? -39.730 45.939 8.805 1.00 87.44 79 SER A CA 1
ATOM 630 C C . SER A 1 79 ? -40.740 45.869 7.652 1.00 87.44 79 SER A C 1
ATOM 632 O O . SER A 1 79 ? -41.847 45.404 7.878 1.00 87.44 79 SER A O 1
ATOM 634 N N . GLU A 1 80 ? -40.377 46.289 6.436 1.00 89.06 80 GLU A N 1
ATOM 635 C CA . GLU A 1 80 ? -41.235 46.211 5.239 1.00 89.06 80 GLU A CA 1
ATOM 636 C C . GLU A 1 80 ? -41.339 44.780 4.668 1.00 89.06 80 GLU A C 1
ATOM 638 O O . GLU A 1 80 ? -42.178 44.499 3.813 1.00 89.06 80 GLU A O 1
ATOM 643 N N . LEU A 1 81 ? -40.521 43.839 5.160 1.00 92.31 81 LEU A N 1
ATOM 644 C CA . LEU A 1 81 ? -40.522 42.430 4.752 1.00 92.31 81 LEU A CA 1
ATOM 645 C C . LEU A 1 81 ? -41.650 41.628 5.426 1.00 92.31 81 LEU A C 1
ATOM 647 O O . LEU A 1 81 ? -41.415 40.605 6.066 1.00 92.31 81 LEU A O 1
ATOM 651 N N . GLU A 1 82 ? -42.895 42.079 5.286 1.00 88.06 82 GLU A N 1
ATOM 652 C CA . GLU A 1 82 ? -44.066 41.562 6.018 1.00 88.06 82 GLU A CA 1
ATOM 653 C C . GLU A 1 82 ? -44.355 40.065 5.787 1.00 88.06 82 GLU A C 1
ATOM 655 O O . GLU A 1 82 ? -45.017 39.417 6.603 1.00 88.06 82 GLU A O 1
ATOM 660 N N . ARG A 1 83 ? -43.859 39.486 4.684 1.00 93.06 83 ARG A N 1
ATOM 661 C CA . ARG A 1 83 ? -44.005 38.056 4.362 1.00 93.06 83 ARG A CA 1
ATOM 662 C C . ARG A 1 83 ? -42.942 37.166 5.002 1.00 93.06 83 ARG A C 1
ATOM 664 O O . ARG A 1 83 ? -43.076 35.944 4.936 1.00 93.06 83 ARG A O 1
ATOM 671 N N . LEU A 1 84 ? -41.921 37.741 5.638 1.00 94.62 84 LEU A N 1
ATOM 672 C CA . LEU A 1 84 ? -40.776 36.992 6.135 1.00 94.62 84 LEU A CA 1
ATOM 673 C C . LEU A 1 84 ? -41.181 36.040 7.269 1.00 94.62 84 LEU A C 1
ATOM 675 O O . LEU A 1 84 ? -41.659 36.450 8.326 1.00 94.62 84 LEU A O 1
ATOM 679 N N . ARG A 1 85 ? -40.955 34.743 7.054 1.00 91.19 85 ARG A N 1
ATOM 680 C CA . ARG A 1 85 ? -41.262 33.659 8.000 1.00 91.19 85 ARG A CA 1
ATOM 681 C C . ARG A 1 85 ? -40.020 33.087 8.658 1.00 91.19 85 ARG A C 1
ATOM 683 O O . ARG A 1 85 ? -40.122 32.563 9.772 1.00 91.19 85 ARG A O 1
ATOM 690 N N . VAL A 1 86 ? -38.884 33.121 7.963 1.00 85.81 86 VAL A N 1
ATOM 691 C CA . VAL A 1 86 ? -37.605 32.575 8.426 1.00 85.81 86 VAL A CA 1
ATOM 692 C C . VAL A 1 86 ? -36.521 33.630 8.277 1.00 85.81 86 VAL A C 1
ATOM 694 O O . VAL A 1 86 ? -36.287 34.125 7.178 1.00 85.81 86 VAL A O 1
ATOM 697 N N . LEU A 1 87 ? -35.840 33.938 9.377 1.00 93.56 87 LEU A N 1
ATOM 698 C CA . LEU A 1 87 ? -34.724 34.875 9.397 1.00 93.56 87 LEU A CA 1
ATOM 699 C C . LEU A 1 87 ? -33.540 34.257 10.135 1.00 93.56 87 LEU A C 1
ATOM 701 O O . LEU A 1 87 ? -33.649 33.961 11.326 1.00 93.56 87 LEU A O 1
ATOM 705 N N . ALA A 1 88 ? -32.418 34.078 9.439 1.00 84.56 88 ALA A N 1
ATOM 706 C CA . ALA A 1 88 ? -31.181 33.582 10.031 1.00 84.56 88 ALA A CA 1
ATOM 707 C C . ALA A 1 88 ? -30.098 34.663 10.070 1.00 84.56 88 ALA A C 1
ATOM 709 O O . ALA A 1 88 ? -29.715 35.221 9.042 1.00 84.56 88 ALA A O 1
ATOM 710 N N . LEU A 1 89 ? -29.615 34.966 11.273 1.00 87.81 89 LEU A N 1
ATOM 711 C CA . LEU A 1 89 ? -28.636 36.013 11.568 1.00 87.81 89 LEU A CA 1
ATOM 712 C C . LEU A 1 89 ? -27.510 35.492 12.474 1.00 87.81 89 LEU A C 1
ATOM 714 O O . LEU A 1 89 ? -26.828 36.275 13.144 1.00 87.81 89 LEU A O 1
ATOM 718 N N . ASP A 1 90 ? -27.288 34.180 12.495 1.00 76.06 90 ASP A N 1
ATOM 719 C CA . ASP A 1 90 ? -26.271 33.551 13.336 1.00 76.06 90 ASP A CA 1
ATOM 720 C C . ASP A 1 90 ? -24.857 34.004 12.966 1.00 76.06 90 ASP A C 1
ATOM 722 O O . ASP A 1 90 ? -24.583 34.398 11.832 1.00 76.06 90 ASP A O 1
ATOM 726 N N . PHE A 1 91 ? -23.922 33.905 13.910 1.00 73.19 91 PHE A N 1
ATOM 727 C CA . PHE A 1 91 ? -22.500 34.189 13.671 1.00 73.19 91 PHE A CA 1
ATOM 728 C C . PHE A 1 91 ? -22.234 35.606 13.133 1.00 73.19 91 PHE A C 1
ATOM 730 O O . PHE A 1 91 ? -21.358 35.820 12.293 1.00 73.19 91 PHE A O 1
ATOM 737 N N . ASN A 1 92 ? -22.974 36.592 13.638 1.00 85.44 92 ASN A N 1
ATOM 738 C CA . ASN A 1 92 ? -22.788 38.008 13.328 1.00 85.44 92 ASN A CA 1
ATOM 739 C C . ASN A 1 92 ? -22.112 38.752 14.501 1.00 85.44 92 ASN A C 1
ATOM 741 O O . ASN A 1 92 ? -21.369 38.170 15.301 1.00 85.44 92 ASN A O 1
ATOM 745 N N . LYS A 1 93 ? -22.252 40.081 14.564 1.00 89.38 93 LYS A N 1
ATOM 746 C CA . LYS A 1 93 ? -21.678 40.947 15.609 1.00 89.38 93 LYS A CA 1
ATOM 747 C C . LYS A 1 93 ? -22.754 41.784 16.310 1.00 89.38 93 LYS A C 1
ATOM 749 O O . LYS A 1 93 ? -22.446 42.873 16.792 1.00 89.38 93 LYS A O 1
ATOM 754 N N . MET A 1 94 ? -23.992 41.290 16.375 1.00 91.25 94 MET A N 1
ATOM 755 C CA . MET A 1 94 ? -25.118 42.021 16.962 1.00 91.25 94 MET A CA 1
ATOM 756 C C . MET A 1 94 ? -25.035 42.043 18.491 1.00 91.25 94 MET A C 1
ATOM 758 O O . MET A 1 94 ? -24.842 41.005 19.123 1.00 91.25 94 MET A O 1
ATOM 762 N N . PHE A 1 95 ? -25.188 43.231 19.080 1.00 89.81 95 PHE A N 1
ATOM 763 C CA . PHE A 1 95 ? -25.212 43.428 20.538 1.00 89.81 95 PHE A CA 1
ATOM 764 C C . PHE A 1 95 ? -26.634 43.469 21.110 1.00 89.81 95 PHE A C 1
ATOM 766 O O . PHE A 1 95 ? -26.834 43.084 22.260 1.00 89.81 95 PHE A O 1
ATOM 773 N N . ASN A 1 96 ? -27.607 43.877 20.291 1.00 89.25 96 ASN A N 1
ATOM 774 C CA . ASN A 1 96 ? -29.042 43.866 20.568 1.00 89.25 96 ASN A CA 1
ATOM 775 C C . ASN A 1 96 ? -29.793 43.379 19.319 1.00 89.25 96 ASN A C 1
ATOM 777 O O . ASN A 1 96 ? -29.267 43.477 18.208 1.00 89.25 96 ASN A O 1
ATOM 781 N N . VAL A 1 97 ? -31.020 42.882 19.497 1.00 92.81 97 VAL A N 1
ATOM 782 C CA . VAL A 1 97 ? -31.924 42.609 18.370 1.00 92.81 97 VAL A CA 1
ATOM 783 C C . VAL A 1 97 ? -32.451 43.950 17.839 1.00 92.81 97 VAL A C 1
ATOM 785 O O . VAL A 1 97 ? -32.965 44.732 18.640 1.00 92.81 97 VAL A O 1
ATOM 788 N N . PRO A 1 98 ? -32.322 44.254 16.535 1.00 87.31 98 PRO A N 1
ATOM 789 C CA . PRO A 1 98 ? -32.787 45.523 15.975 1.00 87.31 98 PRO A CA 1
ATOM 790 C C . PRO A 1 98 ? -34.316 45.677 16.095 1.00 87.31 98 PRO A C 1
ATOM 792 O O . PRO A 1 98 ? -35.028 44.712 15.792 1.00 87.31 98 PRO A O 1
ATOM 795 N N . PRO A 1 99 ? -34.848 46.869 16.441 1.00 87.00 99 PRO A N 1
ATOM 796 C CA . PRO A 1 99 ? -36.294 47.116 16.484 1.00 87.00 99 PRO A CA 1
ATOM 797 C C . PRO A 1 99 ? -37.060 46.714 15.208 1.00 87.00 99 PRO A C 1
ATOM 799 O O . PRO A 1 99 ? -38.142 46.143 15.350 1.00 87.00 99 PRO A O 1
ATOM 802 N N . PRO A 1 100 ? -36.521 46.891 13.979 1.00 89.56 100 PRO A N 1
ATOM 803 C CA . PRO A 1 100 ? -37.194 46.437 12.758 1.00 89.56 100 PRO A CA 1
ATOM 804 C C . PRO A 1 100 ? -37.512 44.939 12.722 1.00 89.56 100 PRO A C 1
ATOM 806 O O . PRO A 1 100 ? -38.564 44.560 12.219 1.00 89.56 100 PRO A O 1
ATOM 809 N N . VAL A 1 101 ? -36.660 44.081 13.301 1.00 93.38 101 VAL A N 1
ATOM 810 C CA . VAL A 1 101 ? -36.920 42.629 13.382 1.00 93.38 101 VAL A CA 1
ATOM 811 C C . VAL A 1 101 ? -38.160 42.356 14.224 1.00 93.38 101 VAL A C 1
ATOM 813 O O . VAL A 1 101 ? -38.946 41.477 13.898 1.00 93.38 101 VAL A O 1
ATOM 816 N N . CYS A 1 102 ? -38.353 43.137 15.287 1.00 92.19 102 CYS A N 1
ATOM 817 C CA . CYS A 1 102 ? -39.454 42.976 16.231 1.00 92.19 102 CYS A CA 1
ATOM 818 C C . CYS A 1 102 ? -40.807 43.432 15.657 1.00 92.19 102 CYS A C 1
ATOM 820 O O . CYS A 1 102 ? -41.837 43.166 16.263 1.00 92.19 102 CYS A O 1
ATOM 822 N N . ARG A 1 103 ? -40.825 44.105 14.497 1.00 91.56 103 ARG A N 1
ATOM 823 C CA . ARG A 1 103 ? -42.054 44.486 13.777 1.00 91.56 103 ARG A CA 1
ATOM 824 C C . ARG A 1 103 ? -42.506 43.437 12.752 1.00 91.56 103 ARG A C 1
ATOM 826 O O . ARG A 1 103 ? -43.560 43.594 12.150 1.00 91.56 103 ARG A O 1
ATOM 833 N N . LEU A 1 104 ? -41.735 42.366 12.550 1.00 93.19 104 LEU A N 1
ATOM 834 C CA . LEU A 1 104 ? -42.052 41.305 11.592 1.00 93.19 104 LEU A CA 1
ATOM 835 C C . LEU A 1 104 ? -42.954 40.239 12.233 1.00 93.19 104 LEU A C 1
ATOM 837 O O . LEU A 1 104 ? -42.507 39.160 12.626 1.00 93.19 104 LEU A O 1
ATOM 841 N N . GLU A 1 105 ? -44.247 40.546 12.331 1.00 88.25 105 GLU A N 1
ATOM 842 C CA . GLU A 1 105 ? -45.242 39.739 13.058 1.00 88.25 105 GLU A CA 1
ATOM 843 C C . GLU A 1 105 ? -45.411 38.304 12.521 1.00 88.25 105 GLU A C 1
ATOM 845 O O . GLU A 1 105 ? -45.832 37.411 13.260 1.00 88.25 105 GLU A O 1
ATOM 850 N N . ASN A 1 106 ? -45.053 38.053 11.258 1.00 92.25 106 ASN A N 1
ATOM 851 C CA . ASN A 1 106 ? -45.183 36.749 10.597 1.00 92.25 106 ASN A CA 1
ATOM 852 C C . ASN A 1 106 ? -43.965 35.826 10.763 1.00 92.25 106 ASN A C 1
ATOM 854 O O . ASN A 1 106 ? -43.995 34.684 10.287 1.00 92.25 106 ASN A O 1
ATOM 858 N N . ILE A 1 107 ? -42.906 36.265 11.455 1.00 94.81 107 ILE A N 1
ATOM 859 C CA . ILE A 1 107 ? -41.734 35.418 11.685 1.00 94.81 107 ILE A CA 1
ATOM 860 C C . ILE A 1 107 ? -42.123 34.203 12.529 1.00 94.81 107 ILE A C 1
ATOM 862 O O . ILE A 1 107 ? -42.659 34.305 13.630 1.00 94.81 107 ILE A O 1
ATOM 866 N N . THR A 1 108 ? -41.771 33.024 12.019 1.00 88.94 108 THR A N 1
ATOM 867 C CA . THR A 1 108 ? -41.993 31.734 12.685 1.00 88.94 108 THR A CA 1
ATOM 868 C C . THR A 1 108 ? -40.699 31.094 13.175 1.00 88.94 108 THR A C 1
ATOM 870 O O . THR A 1 108 ? -40.727 30.336 14.150 1.00 88.94 108 THR A O 1
ATOM 873 N N . ARG A 1 109 ? -39.566 31.386 12.523 1.00 89.56 109 ARG A N 1
ATOM 874 C CA . ARG A 1 109 ? -38.236 30.887 12.892 1.00 89.56 109 ARG A CA 1
ATOM 875 C C . ARG A 1 109 ? -37.223 32.021 12.851 1.00 89.56 109 ARG A C 1
ATOM 877 O O . ARG A 1 109 ? -37.062 32.658 11.811 1.00 89.56 109 ARG A O 1
ATOM 884 N N . LEU A 1 110 ? -36.540 32.236 13.966 1.00 94.25 110 LEU A N 1
ATOM 885 C CA . LEU A 1 110 ? -35.540 33.285 14.113 1.00 94.25 110 LEU A CA 1
ATOM 886 C C . LEU A 1 110 ? -34.254 32.692 14.681 1.00 94.25 110 LEU A C 1
ATOM 888 O O . LEU A 1 110 ? -34.280 32.075 15.748 1.00 94.25 110 LEU A O 1
ATOM 892 N N . TYR A 1 111 ? -33.147 32.899 13.974 1.00 88.25 111 TYR A N 1
ATOM 893 C CA . TYR A 1 111 ? -31.832 32.423 14.382 1.00 88.25 111 TYR A CA 1
ATOM 894 C C . TYR A 1 111 ? -30.892 33.595 14.670 1.00 88.25 111 TYR A C 1
ATOM 896 O O . TYR A 1 111 ? -30.685 34.468 13.829 1.00 88.25 111 TYR A O 1
ATOM 904 N N . LEU A 1 112 ? -30.387 33.648 15.898 1.00 92.69 112 LEU A N 1
ATOM 905 C CA . LEU A 1 112 ? -29.573 34.718 16.476 1.00 92.69 112 LEU A CA 1
ATOM 906 C C . LEU A 1 112 ? -28.380 34.145 17.267 1.00 92.69 112 LEU A C 1
ATOM 908 O O . LEU A 1 112 ? -27.770 34.845 18.086 1.00 92.69 112 LEU A O 1
ATOM 912 N N . GLY A 1 113 ? -28.039 32.878 17.042 1.00 83.56 113 GLY A N 1
ATOM 913 C CA . GLY A 1 113 ? -26.952 32.178 17.708 1.00 83.56 113 GLY A CA 1
ATOM 914 C C . GLY A 1 113 ? -25.584 32.795 17.408 1.00 83.56 113 GLY A C 1
ATOM 915 O O . GLY A 1 113 ? -25.374 33.456 16.389 1.00 83.56 113 GLY A O 1
ATOM 916 N N . SER A 1 114 ? -24.620 32.610 18.308 1.00 83.50 114 SER A N 1
ATOM 917 C CA . SER A 1 114 ? -23.232 33.069 18.133 1.00 83.50 114 SER A CA 1
ATOM 918 C C . SER A 1 114 ? -23.097 34.566 17.799 1.00 83.50 114 SER A C 1
ATOM 920 O O . SER A 1 114 ? -22.313 34.965 16.932 1.00 83.50 114 SER A O 1
ATOM 922 N N . ASN A 1 115 ? -23.869 35.406 18.490 1.00 89.50 115 ASN A N 1
ATOM 923 C CA . ASN A 1 115 ? -23.798 36.867 18.420 1.00 89.50 115 ASN A CA 1
ATOM 924 C C . ASN A 1 115 ? -23.183 37.435 19.716 1.00 89.50 115 ASN A C 1
ATOM 926 O O . ASN A 1 115 ? -22.333 36.811 20.352 1.00 89.50 115 ASN A O 1
ATOM 930 N N . ARG A 1 116 ? -23.519 38.676 20.084 1.00 92.69 116 ARG A N 1
ATOM 931 C CA . ARG A 1 116 ? -23.069 39.333 21.321 1.00 92.69 116 ARG A CA 1
ATOM 932 C C . ARG A 1 116 ? -24.246 39.841 22.155 1.00 92.69 116 ARG A C 1
ATOM 934 O O . ARG A 1 116 ? -24.092 40.807 22.903 1.00 92.69 116 ARG A O 1
ATOM 941 N N . LEU A 1 117 ? -25.409 39.203 22.023 1.00 94.88 117 LEU A N 1
ATOM 942 C CA . LEU A 1 117 ? -26.642 39.624 22.676 1.00 94.88 117 LEU A CA 1
ATOM 943 C C . LEU A 1 117 ? -26.541 39.457 24.192 1.00 94.88 117 LEU A C 1
ATOM 945 O O . LEU A 1 117 ? -26.065 38.440 24.698 1.00 94.88 117 LEU A O 1
ATOM 949 N N . THR A 1 118 ? -26.998 40.467 24.926 1.00 93.12 118 THR A N 1
ATOM 950 C CA . THR A 1 118 ? -27.050 40.433 26.399 1.00 93.12 118 THR A CA 1
ATOM 951 C C . THR A 1 118 ? -28.471 40.529 26.949 1.00 93.12 118 THR A C 1
ATOM 953 O O . THR A 1 118 ? -28.723 40.041 28.054 1.00 93.12 118 THR A O 1
ATOM 956 N N . THR A 1 119 ? -29.388 41.142 26.192 1.00 93.69 119 THR A N 1
ATOM 957 C CA . THR A 1 119 ? -30.807 41.346 26.520 1.00 93.69 119 THR A CA 1
ATOM 958 C C . THR A 1 119 ? -31.651 41.351 25.238 1.00 93.69 119 THR A C 1
ATOM 960 O O . THR A 1 119 ? -31.094 41.429 24.142 1.00 93.69 119 THR A O 1
ATOM 963 N N . LEU A 1 120 ? -32.978 41.242 25.373 1.00 94.94 120 LEU A N 1
ATOM 964 C CA . LEU A 1 120 ? -33.932 41.455 24.280 1.00 94.94 120 LEU A CA 1
ATOM 965 C C . LEU A 1 120 ? -34.686 42.778 24.505 1.00 94.94 120 LEU A C 1
ATOM 967 O O . LEU A 1 120 ? -34.985 43.099 25.662 1.00 94.94 120 LEU A O 1
ATOM 971 N N . PRO A 1 121 ? -34.984 43.539 23.436 1.00 93.19 121 PRO A N 1
ATOM 972 C CA . PRO A 1 121 ? -35.753 44.777 23.538 1.00 93.19 121 PRO A CA 1
ATOM 973 C C . PRO A 1 121 ? -37.217 44.485 23.930 1.00 93.19 121 PRO A C 1
ATOM 975 O O . PRO A 1 121 ? -37.702 43.392 23.631 1.00 93.19 121 PRO A O 1
ATOM 978 N N . PRO A 1 122 ? -37.931 45.408 24.608 1.00 91.44 122 PRO A N 1
ATOM 979 C CA . PRO A 1 122 ? -39.337 45.226 24.987 1.00 91.44 122 PRO A CA 1
ATOM 980 C C . PRO A 1 122 ? -40.245 44.809 23.827 1.00 91.44 122 PRO A C 1
ATOM 982 O O . PRO A 1 122 ? -41.098 43.953 24.012 1.00 91.44 122 PRO A O 1
ATOM 985 N N . GLU A 1 123 ? -40.005 45.347 22.635 1.00 93.12 123 GLU A N 1
ATOM 986 C CA . GLU A 1 123 ? -40.761 45.103 21.407 1.00 93.12 123 GLU A CA 1
ATOM 987 C C . GLU A 1 123 ? -40.648 43.657 20.907 1.00 93.12 123 GLU A C 1
ATOM 989 O O . GLU A 1 123 ? -41.438 43.233 20.072 1.00 93.12 123 GLU A O 1
ATOM 994 N N . PHE A 1 124 ? -39.696 42.864 21.412 1.00 95.31 124 PHE A N 1
ATOM 995 C CA . PHE A 1 124 ? -39.535 41.464 21.014 1.00 95.31 124 PHE A CA 1
ATOM 996 C C . PHE A 1 124 ? -40.782 40.612 21.322 1.00 95.31 124 PHE A C 1
ATOM 998 O O . PHE A 1 124 ? -41.005 39.594 20.668 1.00 95.31 124 PHE A O 1
ATOM 1005 N N . SER A 1 125 ? -41.617 41.033 22.281 1.00 92.19 125 SER A N 1
ATOM 1006 C CA . SER A 1 125 ? -42.902 40.387 22.584 1.00 92.19 125 SER A CA 1
ATOM 1007 C C . SER A 1 125 ? -43.936 40.504 21.453 1.00 92.19 125 SER A C 1
ATOM 1009 O O . SER A 1 125 ? -44.914 39.762 21.456 1.00 92.19 125 SER A O 1
ATOM 1011 N N . ASN A 1 126 ? -43.708 41.358 20.448 1.00 93.69 126 ASN A N 1
ATOM 1012 C CA . ASN A 1 126 ? -44.584 41.497 19.280 1.00 93.69 126 ASN A CA 1
ATOM 1013 C C . ASN A 1 126 ? -44.509 40.299 18.311 1.00 93.69 126 ASN A C 1
ATOM 1015 O O . ASN A 1 126 ? -45.356 40.165 17.431 1.00 93.69 126 ASN A O 1
ATOM 1019 N N . LEU A 1 127 ? -43.519 39.408 18.447 1.00 95.19 127 LEU A N 1
ATOM 1020 C CA . LEU A 1 127 ? -43.315 38.258 17.554 1.00 95.19 127 LEU A CA 1
ATOM 1021 C C . LEU A 1 127 ? -44.268 37.091 17.873 1.00 95.19 127 LEU A C 1
ATOM 1023 O O . LEU A 1 127 ? -43.846 35.965 18.143 1.00 95.19 127 LEU A O 1
ATOM 1027 N N . LEU A 1 128 ? -45.575 37.358 17.838 1.00 94.00 128 LEU A N 1
ATOM 1028 C CA . LEU A 1 128 ? -46.630 36.463 18.328 1.00 94.00 128 LEU A CA 1
ATOM 1029 C C . LEU A 1 128 ? -46.725 35.125 17.578 1.00 94.00 128 LEU A C 1
ATOM 1031 O O . LEU A 1 128 ? -47.284 34.172 18.119 1.00 94.00 128 LEU A O 1
ATOM 1035 N N . ASN A 1 129 ? -46.169 35.030 16.365 1.00 95.12 129 ASN A N 1
ATOM 1036 C CA . ASN A 1 129 ? -46.141 33.808 15.553 1.00 95.12 129 ASN A CA 1
ATOM 1037 C C . ASN A 1 129 ? -44.840 32.995 15.678 1.00 95.12 129 ASN A C 1
ATOM 1039 O O . ASN A 1 129 ? -44.711 31.947 15.031 1.00 95.12 129 ASN A O 1
ATOM 1043 N N . LEU A 1 130 ? -43.885 33.435 16.503 1.00 96.25 130 LEU A N 1
ATOM 1044 C CA . LEU A 1 130 ? -42.577 32.799 16.620 1.00 96.25 130 LEU A CA 1
ATOM 1045 C C . LEU A 1 130 ? -42.691 31.411 17.260 1.00 96.25 130 LEU A C 1
ATOM 1047 O O . LEU A 1 130 ? -43.144 31.256 18.391 1.00 96.25 130 LEU A O 1
ATOM 1051 N N . ARG A 1 131 ? -42.252 30.378 16.532 1.00 90.44 131 ARG A N 1
ATOM 1052 C CA . ARG A 1 131 ? -42.316 28.967 16.954 1.00 90.44 131 ARG A CA 1
ATOM 1053 C C . ARG A 1 131 ? -40.954 28.411 17.347 1.00 90.44 131 ARG A C 1
ATOM 1055 O O . ARG A 1 131 ? -40.892 27.546 18.220 1.00 90.44 131 ARG A O 1
ATOM 1062 N N . CYS A 1 132 ? -39.886 28.875 16.703 1.00 90.12 132 CYS A N 1
ATOM 1063 C CA . CYS A 1 132 ? -38.523 28.412 16.937 1.00 90.12 132 CYS A CA 1
ATOM 1064 C C . CYS A 1 132 ? -37.575 29.604 17.059 1.00 90.12 132 CYS A C 1
ATOM 1066 O O . CYS A 1 132 ? -37.530 30.447 16.162 1.00 90.12 132 CYS A O 1
ATOM 1068 N N . LEU A 1 133 ? -36.828 29.658 18.157 1.00 95.25 133 LEU A N 1
ATOM 1069 C CA . LEU A 1 133 ? -35.885 30.730 18.441 1.00 95.25 133 LEU A CA 1
ATOM 1070 C C . LEU A 1 133 ? -34.531 30.151 18.843 1.00 95.25 133 LEU A C 1
ATOM 1072 O O . LEU A 1 133 ? -34.448 29.392 19.812 1.00 95.25 133 LEU A O 1
ATOM 1076 N N . TRP A 1 134 ? -33.495 30.533 18.097 1.00 88.62 134 TRP A N 1
ATOM 1077 C CA . TRP A 1 134 ? -32.110 30.147 18.345 1.00 88.62 134 TRP A CA 1
ATOM 1078 C C . TRP A 1 134 ? -31.303 31.331 18.859 1.00 88.62 134 TRP A C 1
ATOM 1080 O O . TRP A 1 134 ? -31.239 32.366 18.203 1.00 88.62 134 TRP A O 1
ATOM 1090 N N . MET A 1 135 ? -30.747 31.216 20.065 1.00 93.56 135 MET A N 1
ATOM 1091 C CA . MET A 1 135 ? -29.984 32.275 20.740 1.00 93.56 135 MET A CA 1
ATOM 1092 C C . MET A 1 135 ? -28.784 31.715 21.514 1.00 93.56 135 MET A C 1
ATOM 1094 O O . MET A 1 135 ? -28.287 32.341 22.460 1.00 93.56 135 MET A O 1
ATOM 1098 N N . GLU A 1 136 ? -28.305 30.536 21.132 1.00 85.06 136 GLU A N 1
ATOM 1099 C CA . GLU A 1 136 ? -27.147 29.902 21.743 1.00 85.06 136 GLU A CA 1
ATOM 1100 C C . GLU A 1 136 ? -25.861 30.721 21.552 1.00 85.06 136 GLU A C 1
ATOM 1102 O O . GLU A 1 136 ? -25.775 31.568 20.660 1.00 85.06 136 GLU A O 1
ATOM 1107 N N . ASN A 1 137 ? -24.855 30.495 22.400 1.00 85.25 137 ASN A N 1
ATOM 1108 C CA . ASN A 1 137 ? -23.548 31.156 22.316 1.00 85.25 137 ASN A CA 1
ATOM 1109 C C . ASN A 1 137 ? -23.649 32.698 22.279 1.00 85.25 137 ASN A C 1
ATOM 1111 O O . ASN A 1 137 ? -23.099 33.379 21.412 1.00 85.25 137 ASN A O 1
ATOM 1115 N N . ASN A 1 138 ? -24.404 33.253 23.226 1.00 91.81 138 ASN A N 1
ATOM 1116 C CA . ASN A 1 138 ? -24.544 34.691 23.459 1.00 91.81 138 ASN A CA 1
ATOM 1117 C C . ASN A 1 138 ? -24.110 35.029 24.904 1.00 91.81 138 ASN A C 1
ATOM 1119 O O . ASN A 1 138 ? -23.412 34.266 25.575 1.00 91.81 138 ASN A O 1
ATOM 1123 N N . PHE A 1 139 ? -24.463 36.212 25.415 1.00 94.00 139 PHE A N 1
ATOM 1124 C CA . PHE A 1 139 ? -24.037 36.688 26.735 1.00 94.00 139 PHE A CA 1
ATOM 1125 C C . PHE A 1 139 ? -25.195 36.935 27.712 1.00 94.00 139 PHE A C 1
ATOM 1127 O O . PHE A 1 139 ? -25.038 37.714 28.662 1.00 94.00 139 PHE A O 1
ATOM 1134 N N . PHE A 1 140 ? -26.338 36.264 27.536 1.00 95.81 140 PHE A N 1
ATOM 1135 C CA . PHE A 1 140 ? -27.494 36.411 28.423 1.00 95.81 140 PHE A CA 1
ATOM 1136 C C . PHE A 1 140 ? -27.154 35.970 29.853 1.00 95.81 140 PHE A C 1
ATOM 1138 O O . PHE A 1 140 ? -26.819 34.816 30.110 1.00 95.81 140 PHE A O 1
ATOM 1145 N N . ARG A 1 141 ? -27.242 36.904 30.811 1.00 94.31 141 ARG A N 1
ATOM 1146 C CA . ARG A 1 141 ? -27.016 36.633 32.250 1.00 94.31 141 ARG A CA 1
ATOM 1147 C C . ARG A 1 141 ? -28.298 36.291 33.011 1.00 94.31 141 ARG A C 1
ATOM 1149 O O . ARG A 1 141 ? -28.237 35.716 34.095 1.00 94.31 141 ARG A O 1
ATOM 1156 N N . ARG A 1 142 ? -29.448 36.700 32.477 1.00 94.19 142 ARG A N 1
ATOM 1157 C CA . ARG A 1 142 ? -30.792 36.449 33.011 1.00 94.19 142 ARG A CA 1
ATOM 1158 C C . ARG A 1 142 ? -31.705 36.051 31.859 1.00 94.19 142 ARG A C 1
ATOM 1160 O O . ARG A 1 142 ? -31.474 36.488 30.735 1.00 94.19 142 ARG A O 1
ATOM 1167 N N . PHE A 1 143 ? -32.726 35.253 32.157 1.00 94.56 143 PHE A N 1
ATOM 1168 C CA . PHE A 1 143 ? -33.734 34.881 31.171 1.00 94.56 143 PHE A CA 1
ATOM 1169 C C . PHE A 1 143 ? -34.458 36.142 30.656 1.00 94.56 143 PHE A C 1
ATOM 1171 O O . PHE A 1 143 ? -34.914 36.941 31.487 1.00 94.56 143 PHE A O 1
ATOM 1178 N N . PRO A 1 144 ? -34.570 36.350 29.334 1.00 94.06 144 PRO A N 1
ATOM 1179 C CA . PRO A 1 144 ? -35.278 37.501 28.782 1.00 94.06 144 PRO A CA 1
ATOM 1180 C C . PRO A 1 144 ? -36.784 37.402 29.052 1.00 94.06 144 PRO A C 1
ATOM 1182 O O . PRO A 1 144 ? -37.441 36.461 28.612 1.00 94.06 144 PRO A O 1
ATOM 1185 N N . ARG A 1 145 ? -37.347 38.370 29.789 1.00 91.81 145 ARG A N 1
ATOM 1186 C CA . ARG A 1 145 ? -38.766 38.333 30.194 1.00 91.81 145 ARG A CA 1
ATOM 1187 C C . ARG A 1 145 ? -39.724 38.402 29.006 1.00 91.81 145 ARG A C 1
ATOM 1189 O O . ARG A 1 145 ? -40.781 37.801 29.085 1.00 91.81 145 ARG A O 1
ATOM 1196 N N . GLN A 1 146 ? -39.322 39.046 27.915 1.00 94.19 146 GLN A N 1
ATOM 1197 C CA . GLN A 1 146 ? -40.125 39.200 26.699 1.00 94.19 146 GLN A CA 1
ATOM 1198 C C . GLN A 1 146 ? -40.504 37.863 26.053 1.00 94.19 146 GLN A C 1
ATOM 1200 O O . GLN A 1 146 ? -41.517 37.774 25.373 1.00 94.19 146 GLN A O 1
ATOM 1205 N N . LEU A 1 147 ? -39.718 36.804 26.282 1.00 95.00 147 LEU A N 1
ATOM 1206 C CA . LEU A 1 147 ? -40.027 35.468 25.766 1.00 95.00 147 LEU A CA 1
ATOM 1207 C C . LEU A 1 147 ? -41.253 34.845 26.441 1.00 95.00 147 LEU A C 1
ATOM 1209 O O . LEU A 1 147 ? -41.876 33.967 25.854 1.00 95.00 147 LEU A O 1
ATOM 1213 N N . LEU A 1 148 ? -41.589 35.281 27.661 1.00 93.00 148 LEU A N 1
ATOM 1214 C CA . LEU A 1 148 ? -42.734 34.768 28.420 1.00 93.00 148 LEU A CA 1
ATOM 1215 C C . LEU A 1 148 ? -44.068 35.139 27.768 1.00 93.00 148 LEU A C 1
ATOM 1217 O O . LEU A 1 148 ? -45.049 34.426 27.953 1.00 93.00 148 LEU A O 1
ATOM 1221 N N . ASP A 1 149 ? -44.076 36.223 26.995 1.00 90.38 149 ASP A N 1
ATOM 1222 C CA . ASP A 1 149 ? -45.263 36.758 26.336 1.00 90.38 149 ASP A CA 1
ATOM 1223 C C . ASP A 1 149 ? -45.496 36.129 24.947 1.00 90.38 149 ASP A C 1
ATOM 1225 O O . ASP A 1 149 ? -46.444 36.499 24.261 1.00 90.38 149 ASP A O 1
ATOM 1229 N N . LEU A 1 150 ? -44.660 35.167 24.517 1.00 93.94 150 LEU A N 1
ATOM 1230 C CA . LEU A 1 150 ? -44.754 34.522 23.201 1.00 93.94 150 LEU A CA 1
ATOM 1231 C C . LEU A 1 150 ? -45.633 33.255 23.254 1.00 93.94 150 LEU A C 1
ATOM 1233 O O . LEU A 1 150 ? -45.178 32.202 23.715 1.00 93.94 150 LEU A O 1
ATOM 1237 N N . PRO A 1 151 ? -46.880 33.296 22.743 1.00 89.44 151 PRO A N 1
ATOM 1238 C CA . PRO A 1 151 ? -47.892 32.281 23.048 1.00 89.44 151 PRO A CA 1
ATOM 1239 C C . PRO A 1 151 ? -47.682 30.943 22.327 1.00 89.44 151 PRO A C 1
ATOM 1241 O O . PRO A 1 151 ? -48.176 29.911 22.784 1.00 89.44 151 PRO A O 1
ATOM 1244 N N . VAL A 1 152 ? -46.966 30.930 21.197 1.00 93.81 152 VAL A N 1
ATOM 1245 C CA . VAL A 1 152 ? -46.816 29.751 20.318 1.00 93.81 152 VAL A CA 1
ATOM 1246 C C . VAL A 1 152 ? -45.377 29.251 20.189 1.00 93.81 152 VAL A C 1
ATOM 1248 O O . VAL A 1 152 ? -45.108 28.388 19.345 1.00 93.81 152 VAL A O 1
ATOM 1251 N N . LEU A 1 153 ? -44.458 29.752 21.022 1.00 94.88 153 LEU A N 1
ATOM 1252 C CA . LEU A 1 153 ? -43.060 29.331 20.997 1.00 94.88 153 LEU A CA 1
ATOM 1253 C C . LEU A 1 153 ? -42.949 27.867 21.433 1.00 94.88 153 LEU A C 1
ATOM 1255 O O . LEU A 1 153 ? -43.302 27.516 22.556 1.00 94.88 153 LEU A O 1
ATOM 1259 N N . LYS A 1 154 ? -42.463 27.010 20.529 1.00 90.00 154 LYS A N 1
ATOM 1260 C CA . LYS A 1 154 ? -42.328 25.561 20.743 1.00 90.00 154 LYS A CA 1
ATOM 1261 C C . LYS A 1 154 ? -40.901 25.142 21.063 1.00 90.00 154 LYS A C 1
ATOM 1263 O O . LYS A 1 154 ? -40.705 24.188 21.804 1.00 90.00 154 LYS A O 1
ATOM 1268 N N . SER A 1 155 ? -39.917 25.825 20.491 1.00 90.19 155 SER A N 1
ATOM 1269 C CA . SER A 1 155 ? -38.506 25.447 20.564 1.00 90.19 155 SER A CA 1
ATOM 1270 C C . SER A 1 155 ? -37.667 26.665 20.917 1.00 90.19 155 SER A C 1
ATOM 1272 O O . SER A 1 155 ? -37.638 27.624 20.145 1.00 90.19 155 SER A O 1
ATOM 1274 N N . LEU A 1 156 ? -36.963 26.605 22.046 1.00 95.50 156 LEU A N 1
ATOM 1275 C CA . LEU A 1 156 ? -36.117 27.691 22.536 1.00 95.50 156 LEU A CA 1
ATOM 1276 C C . LEU A 1 156 ? -34.701 27.189 22.834 1.00 95.50 156 LEU A C 1
ATOM 1278 O O . LEU A 1 156 ? -34.491 26.450 23.797 1.00 95.50 156 LEU A O 1
ATOM 1282 N N . GLN A 1 157 ? -33.736 27.622 22.022 1.00 93.94 157 GLN A N 1
ATOM 1283 C CA . GLN A 1 157 ? -32.315 27.329 22.215 1.00 93.94 157 GLN A CA 1
ATOM 1284 C C . GLN A 1 157 ? -31.636 28.493 22.941 1.00 93.94 157 GLN A C 1
ATOM 1286 O O . GLN A 1 157 ? -31.574 29.614 22.434 1.00 93.94 157 GLN A O 1
ATOM 1291 N N . LEU A 1 158 ? -31.127 28.224 24.138 1.00 95.06 158 LEU A N 1
ATOM 1292 C CA . LEU A 1 158 ? -30.443 29.178 25.017 1.00 95.06 158 LEU A CA 1
ATOM 1293 C C . LEU A 1 158 ? -29.090 28.631 25.504 1.00 95.06 158 LEU A C 1
ATOM 1295 O O . LEU A 1 158 ? -28.566 29.081 26.529 1.00 95.06 158 LEU A O 1
ATOM 1299 N N . GLY A 1 159 ? -28.520 27.668 24.775 1.00 89.31 159 GLY A N 1
ATOM 1300 C CA . GLY A 1 159 ? -27.243 27.040 25.106 1.00 89.31 159 GLY A CA 1
ATOM 1301 C C . GLY A 1 159 ? -26.061 28.020 25.126 1.00 89.31 159 GLY A C 1
ATOM 1302 O O . GLY A 1 159 ? -26.155 29.120 24.585 1.00 89.31 159 GLY A O 1
ATOM 1303 N N . ASP A 1 160 ? -24.955 27.658 25.772 1.00 87.94 160 ASP A N 1
ATOM 1304 C CA . ASP A 1 160 ? -23.702 28.431 25.831 1.00 87.94 160 ASP A CA 1
ATOM 1305 C C . ASP A 1 160 ? -23.900 29.922 26.178 1.00 87.94 160 ASP A C 1
ATOM 1307 O O . ASP A 1 160 ? -23.361 30.832 25.548 1.00 87.94 160 ASP A O 1
ATOM 1311 N N . ASN A 1 161 ? -24.718 30.196 27.194 1.00 94.62 161 ASN A N 1
ATOM 1312 C CA . ASN A 1 161 ? -24.970 31.541 27.710 1.00 94.62 161 ASN A CA 1
ATOM 1313 C C . ASN A 1 161 ? -24.404 31.696 29.138 1.00 94.62 161 ASN A C 1
ATOM 1315 O O . ASN A 1 161 ? -23.448 31.037 29.549 1.00 94.62 161 ASN A O 1
ATOM 1319 N N . ARG A 1 162 ? -24.910 32.657 29.921 1.00 95.38 162 ARG A N 1
ATOM 1320 C CA . ARG A 1 162 ? -24.459 32.919 31.301 1.00 95.38 162 ARG A CA 1
ATOM 1321 C C . ARG A 1 162 ? -25.614 32.881 32.301 1.00 95.38 162 ARG A C 1
ATOM 1323 O O . ARG A 1 162 ? -25.531 33.545 33.340 1.00 95.38 162 ARG A O 1
ATOM 1330 N N . LEU A 1 163 ? -26.677 32.137 31.992 1.00 96.12 163 LEU A N 1
ATOM 1331 C CA . LEU A 1 163 ? -27.861 32.022 32.837 1.00 96.12 163 LEU A CA 1
ATOM 1332 C C . LEU A 1 163 ? -27.532 31.266 34.125 1.00 96.12 163 LEU A C 1
ATOM 1334 O O . LEU A 1 163 ? -26.822 30.264 34.108 1.00 96.12 163 LEU A O 1
ATOM 1338 N N . ARG A 1 164 ? -28.053 31.767 35.248 1.00 95.00 164 ARG A N 1
ATOM 1339 C CA . ARG A 1 164 ? -27.946 31.124 36.571 1.00 95.00 164 ARG A CA 1
ATOM 1340 C C . ARG A 1 164 ? -29.294 30.686 37.140 1.00 95.00 164 ARG A C 1
ATOM 1342 O O . ARG A 1 164 ? -29.338 29.851 38.032 1.00 95.00 164 ARG A O 1
ATOM 1349 N N . SER A 1 165 ? -30.388 31.280 36.667 1.00 94.50 165 SER A N 1
ATOM 1350 C CA . SER A 1 165 ? -31.746 30.992 37.128 1.00 94.50 165 SER A CA 1
ATOM 1351 C C . SER A 1 165 ? -32.772 31.270 36.028 1.00 94.50 165 SER A C 1
ATOM 1353 O O . SER A 1 165 ? -32.508 32.026 35.088 1.00 94.50 165 SER A O 1
ATOM 1355 N N . LEU A 1 166 ? -33.942 30.643 36.162 1.00 95.12 166 LEU A N 1
ATOM 1356 C CA . LEU A 1 166 ? -35.119 30.849 35.319 1.00 95.12 166 LEU A CA 1
ATOM 1357 C C . LEU A 1 166 ? -36.241 31.499 36.151 1.00 95.12 166 LEU A C 1
ATOM 1359 O O . LEU A 1 166 ? -36.321 31.248 37.357 1.00 95.12 166 LEU A O 1
ATOM 1363 N N . PRO A 1 167 ? -37.095 32.349 35.556 1.00 92.81 167 PRO A N 1
ATOM 1364 C CA . PRO A 1 167 ? -38.178 33.016 36.271 1.00 92.81 167 PRO A CA 1
ATOM 1365 C C . PRO A 1 167 ? -39.298 32.026 36.612 1.00 92.81 167 PRO A C 1
ATOM 1367 O O . PRO A 1 167 ? -39.603 31.137 35.824 1.00 92.81 167 PRO A O 1
ATOM 1370 N N . GLY A 1 168 ? -39.955 32.199 37.764 1.00 85.69 168 GLY A N 1
ATOM 1371 C CA . GLY A 1 168 ? -41.032 31.297 38.206 1.00 85.69 168 GLY A CA 1
ATOM 1372 C C . GLY A 1 168 ? -42.254 31.272 37.279 1.00 85.69 168 GLY A C 1
ATOM 1373 O O . GLY A 1 168 ? -42.917 30.250 37.164 1.00 85.69 168 GLY A O 1
ATOM 1374 N N . CYS A 1 169 ? -42.514 32.364 36.559 1.00 88.12 169 CYS A N 1
ATOM 1375 C CA . CYS A 1 169 ? -43.575 32.447 35.555 1.00 88.12 169 CYS A CA 1
ATOM 1376 C C . CYS A 1 169 ? -43.253 31.729 34.230 1.00 88.12 169 CYS A C 1
ATOM 1378 O O . CYS A 1 169 ? -44.128 31.670 33.372 1.00 88.12 169 CYS A O 1
ATOM 1380 N N . LEU A 1 170 ? -42.057 31.140 34.058 1.00 91.62 170 LEU A N 1
ATOM 1381 C CA . LEU A 1 170 ? -41.709 30.358 32.859 1.00 91.62 170 LEU A CA 1
ATOM 1382 C C . LEU A 1 170 ? -42.674 29.186 32.623 1.00 91.62 170 LEU A C 1
ATOM 1384 O O . LEU A 1 170 ? -42.963 28.853 31.477 1.00 91.62 170 LEU A O 1
ATOM 1388 N N . ALA A 1 171 ? -43.230 28.616 33.697 1.00 85.69 171 ALA A N 1
ATOM 1389 C CA . ALA A 1 171 ? -44.232 27.556 33.612 1.00 85.69 171 ALA A CA 1
ATOM 1390 C C . ALA A 1 171 ? -45.496 27.960 32.824 1.00 85.69 171 ALA A C 1
ATOM 1392 O O . ALA A 1 171 ? -46.206 27.090 32.333 1.00 85.69 171 ALA A O 1
ATOM 1393 N N . GLY A 1 172 ? -45.757 29.263 32.649 1.00 85.19 172 GLY A N 1
ATOM 1394 C CA . GLY A 1 172 ? -46.856 29.769 31.822 1.00 85.19 172 GLY A CA 1
ATOM 1395 C C . GLY A 1 172 ? -46.672 29.567 30.311 1.00 85.19 172 GLY A C 1
ATOM 1396 O O . GLY A 1 172 ? -47.636 29.721 29.565 1.00 85.19 172 GLY A O 1
ATOM 1397 N N . MET A 1 173 ? -45.477 29.189 29.834 1.00 92.00 173 MET A N 1
ATOM 1398 C CA . MET A 1 173 ? -45.197 28.952 28.409 1.00 92.00 173 MET A CA 1
ATOM 1399 C C . MET A 1 173 ? -45.715 27.580 27.936 1.00 92.00 173 MET A C 1
ATOM 1401 O O . MET A 1 173 ? -44.943 26.695 27.571 1.00 92.00 173 MET A O 1
ATOM 1405 N N . ALA A 1 174 ? -47.038 27.399 27.921 1.00 85.25 174 ALA A N 1
ATOM 1406 C CA . ALA A 1 174 ? -47.700 26.112 27.664 1.00 85.25 174 ALA A CA 1
ATOM 1407 C C . ALA A 1 174 ? -47.428 25.497 26.271 1.00 85.25 174 ALA A C 1
ATOM 1409 O O . ALA A 1 174 ? -47.606 24.292 26.069 1.00 85.25 174 ALA A O 1
ATOM 1410 N N . SER A 1 175 ? -46.993 26.297 25.294 1.00 91.19 175 SER A N 1
ATOM 1411 C CA . SER A 1 175 ? -46.644 25.825 23.945 1.00 91.19 175 SER A CA 1
ATOM 1412 C C . SER A 1 175 ? -45.222 25.276 23.829 1.00 91.19 175 SER A C 1
ATOM 1414 O O . SER A 1 175 ? -44.923 24.610 22.834 1.00 91.19 175 SER A O 1
ATOM 1416 N N . LEU A 1 176 ? -44.355 25.520 24.818 1.00 93.06 176 LEU A N 1
ATOM 1417 C CA . LEU A 1 176 ? -42.958 25.109 24.757 1.00 93.06 176 LEU A CA 1
ATOM 1418 C C . LEU A 1 176 ? -42.859 23.578 24.824 1.00 93.06 176 LEU A C 1
ATOM 1420 O O . LEU A 1 176 ? -43.512 22.935 25.644 1.00 93.06 176 LEU A O 1
ATOM 1424 N N . ARG A 1 177 ? -42.081 22.997 23.910 1.00 91.62 177 ARG A N 1
ATOM 1425 C CA . ARG A 1 177 ? -41.835 21.552 23.779 1.00 91.62 177 ARG A CA 1
ATOM 1426 C C . ARG A 1 177 ? -40.357 21.216 23.899 1.00 91.62 177 ARG A C 1
ATOM 1428 O O . ARG A 1 177 ? -40.031 20.203 24.495 1.00 91.62 177 ARG A O 1
ATOM 1435 N N . GLY A 1 178 ? -39.473 22.061 23.376 1.00 86.44 178 GLY A N 1
ATOM 1436 C CA . GLY A 1 178 ? -38.027 21.890 23.488 1.00 86.44 178 GLY A CA 1
ATOM 1437 C C . GLY A 1 178 ? -37.363 23.096 24.135 1.00 86.44 178 GLY A C 1
ATOM 1438 O O . GLY A 1 178 ? -37.590 24.233 23.708 1.00 86.44 178 GLY A O 1
ATOM 1439 N N . LEU A 1 179 ? -36.539 22.839 25.148 1.00 94.75 179 LEU A N 1
ATOM 1440 C CA . LEU A 1 179 ? -35.771 23.848 25.864 1.00 94.75 179 LEU A CA 1
ATOM 1441 C C . LEU A 1 179 ? -34.327 23.379 26.046 1.00 94.75 179 LEU A C 1
ATOM 1443 O O . LEU A 1 179 ? -34.057 22.435 26.786 1.00 94.75 179 LEU A O 1
ATOM 1447 N N . TRP A 1 180 ? -33.398 24.085 25.406 1.00 95.81 180 TRP A N 1
ATOM 1448 C CA . TRP A 1 180 ? -31.973 23.788 25.492 1.00 95.81 180 TRP A CA 1
ATOM 1449 C C . TRP A 1 180 ? -31.253 24.870 26.281 1.00 95.81 180 TRP A C 1
ATOM 1451 O O . TRP A 1 180 ? -31.289 26.053 25.945 1.00 95.81 180 TRP A O 1
ATOM 1461 N N . LEU A 1 181 ? -30.604 24.445 27.353 1.00 95.06 181 LEU A N 1
ATOM 1462 C CA . LEU A 1 181 ? -29.944 25.261 28.365 1.00 95.06 181 LEU A CA 1
ATOM 1463 C C . LEU A 1 181 ? -28.506 24.791 28.613 1.00 95.06 181 LEU A C 1
ATOM 1465 O O . LEU A 1 181 ? -27.904 25.183 29.619 1.00 95.06 181 LEU A O 1
ATOM 1469 N N . TYR A 1 182 ? -27.949 23.974 27.718 1.00 92.50 182 TYR A N 1
ATOM 1470 C CA . TYR A 1 182 ? -26.594 23.455 27.857 1.00 92.50 182 TYR A CA 1
ATOM 1471 C C . TYR A 1 182 ? -25.553 24.583 27.966 1.00 92.50 182 TYR A C 1
ATOM 1473 O O . TYR A 1 182 ? -25.804 25.707 27.535 1.00 92.50 182 TYR A O 1
ATOM 1481 N N . GLY A 1 183 ? -24.396 24.344 28.578 1.00 87.94 183 GLY A N 1
ATOM 1482 C CA . GLY A 1 183 ? -23.303 25.330 28.616 1.00 87.94 183 GLY A CA 1
ATOM 1483 C C . GLY A 1 183 ? -23.619 26.624 29.385 1.00 87.94 183 GLY A C 1
ATOM 1484 O O . GLY A 1 183 ? -23.031 27.674 29.120 1.00 87.94 183 GLY A O 1
ATOM 1485 N N . ASN A 1 184 ? -24.575 26.592 30.320 1.00 96.12 184 ASN A N 1
ATOM 1486 C CA . ASN A 1 184 ? -24.925 27.728 31.177 1.00 96.12 184 ASN A CA 1
ATOM 1487 C C . ASN A 1 184 ? -24.251 27.615 32.564 1.00 96.12 184 ASN A C 1
ATOM 1489 O O . ASN A 1 184 ? -23.190 27.015 32.729 1.00 96.12 184 ASN A O 1
ATOM 1493 N N . ARG A 1 185 ? -24.789 28.298 33.582 1.00 95.94 185 ARG A N 1
ATOM 1494 C CA . ARG A 1 185 ? -24.214 28.372 34.936 1.00 95.94 185 ARG A CA 1
ATOM 1495 C C . ARG A 1 185 ? -25.232 27.994 36.014 1.00 95.94 185 ARG A C 1
ATOM 1497 O O . ARG A 1 185 ? -25.204 28.582 37.096 1.00 95.94 185 ARG A O 1
ATOM 1504 N N . PHE A 1 186 ? -26.141 27.067 35.719 1.00 96.12 186 PHE A N 1
ATOM 1505 C CA . PHE A 1 186 ? -27.110 26.567 36.696 1.00 96.12 186 PHE A CA 1
ATOM 1506 C C . PHE A 1 186 ? -26.405 25.691 37.738 1.00 96.12 186 PHE A C 1
ATOM 1508 O O . PHE A 1 186 ? -25.762 24.716 37.373 1.00 96.12 186 PHE A O 1
ATOM 1515 N N . GLU A 1 187 ? -26.503 26.047 39.021 1.00 94.19 187 GLU A N 1
ATOM 1516 C CA . GLU A 1 187 ? -25.926 25.276 40.145 1.00 94.19 187 GLU A CA 1
ATOM 1517 C C . GLU A 1 187 ? -26.890 24.193 40.671 1.00 94.19 187 GLU A C 1
ATOM 1519 O O . GLU A 1 187 ? -26.478 23.192 41.258 1.00 94.19 187 GLU A O 1
ATOM 1524 N N . GLU A 1 188 ? -28.182 24.368 40.399 1.00 93.56 188 GLU A N 1
ATOM 1525 C CA . GLU A 1 188 ? -29.264 23.420 40.659 1.00 93.56 188 GLU A CA 1
ATOM 1526 C C . GLU A 1 188 ? -30.228 23.432 39.467 1.00 93.56 188 GLU A C 1
ATOM 1528 O O . GLU A 1 188 ? -30.342 24.452 38.775 1.00 93.56 188 GLU A O 1
ATOM 1533 N N . LEU A 1 189 ? -30.961 22.334 39.239 1.00 92.88 189 LEU A N 1
ATOM 1534 C CA . LEU A 1 189 ? -32.020 22.319 38.230 1.00 92.88 189 LEU A CA 1
ATOM 1535 C C . LEU A 1 189 ? -33.136 23.308 38.636 1.00 92.88 189 LEU A C 1
ATOM 1537 O O . LEU A 1 189 ? -33.728 23.147 39.710 1.00 92.88 189 LEU A O 1
ATOM 1541 N N . PRO A 1 190 ? -33.471 24.322 37.813 1.00 93.00 190 PRO A N 1
ATOM 1542 C CA . PRO A 1 190 ? -34.487 25.307 38.173 1.00 93.00 190 PRO A CA 1
ATOM 1543 C C . PRO A 1 190 ? -35.852 24.663 38.444 1.00 93.00 190 PRO A C 1
ATOM 1545 O O . PRO A 1 190 ? -36.457 24.066 37.556 1.00 93.00 190 PRO A O 1
ATOM 1548 N N . ARG A 1 191 ? -36.387 24.848 39.659 1.00 89.19 191 ARG A N 1
ATOM 1549 C CA . ARG A 1 191 ? -37.649 24.218 40.109 1.00 89.19 191 ARG A CA 1
ATOM 1550 C C . ARG A 1 191 ? -38.857 24.505 39.214 1.00 89.19 191 ARG A C 1
ATOM 1552 O O . ARG A 1 191 ? -39.794 23.715 39.185 1.00 89.19 191 ARG A O 1
ATOM 1559 N N . VAL A 1 192 ? -38.849 25.624 38.491 1.00 91.44 192 VAL A N 1
ATOM 1560 C CA . VAL A 1 192 ? -39.913 25.965 37.537 1.00 91.44 192 VAL A CA 1
ATOM 1561 C C . VAL A 1 192 ? -40.046 24.924 36.419 1.00 91.44 192 VAL A C 1
ATOM 1563 O O . VAL A 1 192 ? -41.165 24.627 36.019 1.00 91.44 192 VAL A O 1
ATOM 1566 N N . LEU A 1 193 ? -38.941 24.298 35.991 1.00 92.62 193 LEU A N 1
ATOM 1567 C CA . LEU A 1 193 ? -38.946 23.271 34.944 1.00 92.62 193 LEU A CA 1
ATOM 1568 C C . LEU A 1 193 ? -39.746 22.033 35.355 1.00 92.62 193 LEU A C 1
ATOM 1570 O O . LEU A 1 193 ? -40.360 21.409 34.504 1.00 92.62 193 LEU A O 1
ATOM 1574 N N . LEU A 1 194 ? -39.808 21.725 36.657 1.00 89.50 194 LEU A N 1
ATOM 1575 C CA . LEU A 1 194 ? -40.574 20.594 37.200 1.00 89.50 194 LEU A CA 1
ATOM 1576 C C . LEU A 1 194 ? -42.093 20.759 37.064 1.00 89.50 194 LEU A C 1
ATOM 1578 O O . LEU A 1 194 ? -42.825 19.798 37.269 1.00 89.50 194 LEU A O 1
ATOM 1582 N N . HIS A 1 195 ? -42.559 21.967 36.745 1.00 88.25 195 HIS A N 1
ATOM 1583 C CA . HIS A 1 195 ? -43.972 22.292 36.561 1.00 88.25 195 HIS A CA 1
ATOM 1584 C C . HIS A 1 195 ? -44.334 22.462 35.072 1.00 88.25 195 HIS A C 1
ATOM 1586 O O . HIS A 1 195 ? -45.447 22.870 34.754 1.00 88.25 195 HIS A O 1
ATOM 1592 N N . MET A 1 196 ? -43.402 22.178 34.151 1.00 89.81 196 MET A N 1
ATOM 1593 C CA . MET A 1 196 ? -43.600 22.294 32.701 1.00 89.81 196 MET A CA 1
ATOM 1594 C C . MET A 1 196 ? -43.924 20.927 32.087 1.00 89.81 196 MET A C 1
ATOM 1596 O O . MET A 1 196 ? -43.129 20.362 31.344 1.00 89.81 196 MET A O 1
ATOM 1600 N N . GLU A 1 197 ? -45.101 20.385 32.401 1.00 86.12 197 GLU A N 1
ATOM 1601 C CA . GLU A 1 197 ? -45.489 18.998 32.076 1.00 86.12 197 GLU A CA 1
ATOM 1602 C C . GLU A 1 197 ? -45.505 18.664 30.575 1.00 86.12 197 GLU A C 1
ATOM 1604 O O . GLU A 1 197 ? -45.356 17.502 30.206 1.00 86.12 197 GLU A O 1
ATOM 1609 N N . LEU A 1 198 ? -45.668 19.672 29.711 1.00 87.12 198 LEU A N 1
ATOM 1610 C CA . LEU A 1 198 ? -45.699 19.521 28.251 1.00 87.12 198 LEU A CA 1
ATOM 1611 C C . LEU A 1 198 ? -44.314 19.599 27.591 1.00 87.12 198 LEU A C 1
ATOM 1613 O O . LEU A 1 198 ? -44.228 19.558 26.363 1.00 87.12 198 LEU A O 1
ATOM 1617 N N . LEU A 1 199 ? -43.243 19.764 28.370 1.00 89.44 199 LEU A N 1
ATOM 1618 C CA . LEU A 1 199 ? -41.888 19.828 27.840 1.00 89.44 199 LEU A CA 1
ATOM 1619 C C . LEU A 1 199 ? -41.432 18.426 27.417 1.00 89.44 199 LEU A C 1
ATOM 1621 O O . LEU A 1 199 ? -41.379 17.521 28.240 1.00 89.44 199 LEU A O 1
ATOM 1625 N N . GLU A 1 200 ? -41.097 18.262 26.140 1.00 89.06 200 GLU A N 1
ATOM 1626 C CA . GLU A 1 200 ? -40.678 16.992 25.537 1.00 89.06 200 GLU A CA 1
ATOM 1627 C C . GLU A 1 200 ? -39.158 16.824 25.533 1.00 89.06 200 GLU A C 1
ATOM 1629 O O . GLU A 1 200 ? -38.655 15.718 25.717 1.00 89.06 200 GLU A O 1
ATOM 1634 N N . ILE A 1 201 ? -38.419 17.917 25.340 1.00 83.06 201 ILE A N 1
ATOM 1635 C CA . ILE A 1 201 ? -36.958 17.916 25.273 1.00 83.06 201 ILE A CA 1
ATOM 1636 C C . ILE A 1 201 ? -36.420 18.942 26.262 1.00 83.06 201 ILE A C 1
ATOM 1638 O O . ILE A 1 201 ? -36.755 20.129 26.181 1.00 83.06 201 ILE A O 1
ATOM 1642 N N . LEU A 1 202 ? -35.554 18.484 27.163 1.00 91.94 202 LEU A N 1
ATOM 1643 C CA . LEU A 1 202 ? -34.820 19.336 28.085 1.00 91.94 202 LEU A CA 1
ATOM 1644 C C . LEU A 1 202 ? -33.332 18.991 28.039 1.00 91.94 202 LEU A C 1
ATOM 1646 O O . LEU A 1 202 ? -32.936 17.868 28.335 1.00 91.94 202 LEU A O 1
ATOM 1650 N N . ASP A 1 203 ? -32.508 19.976 27.705 1.00 90.06 203 ASP A N 1
ATOM 1651 C CA . ASP A 1 203 ? -31.055 19.826 27.688 1.00 90.06 203 ASP A CA 1
ATOM 1652 C C . ASP A 1 203 ? -30.413 20.796 28.677 1.00 90.06 203 ASP A C 1
ATOM 1654 O O . ASP A 1 203 ? -30.585 22.009 28.570 1.00 90.06 203 ASP A O 1
ATOM 1658 N N . VAL A 1 204 ? -29.702 20.262 29.664 1.00 92.88 204 VAL A N 1
ATOM 1659 C CA . VAL A 1 204 ? -28.980 21.008 30.702 1.00 92.88 204 VAL A CA 1
ATOM 1660 C C . VAL A 1 204 ? -27.518 20.561 30.808 1.00 92.88 204 VAL A C 1
ATOM 1662 O O . VAL A 1 204 ? -26.881 20.826 31.832 1.00 92.88 204 VAL A O 1
ATOM 1665 N N . ASP A 1 205 ? -26.974 19.931 29.761 1.00 87.12 205 ASP A N 1
ATOM 1666 C CA . ASP A 1 205 ? -25.566 19.512 29.668 1.00 87.12 205 ASP A CA 1
ATOM 1667 C C . ASP A 1 205 ? -24.595 20.674 29.977 1.00 87.12 205 ASP A C 1
ATOM 1669 O O . ASP A 1 205 ? -24.930 21.851 29.821 1.00 87.12 205 ASP A O 1
ATOM 1673 N N . ARG A 1 206 ? -23.382 20.383 30.454 1.00 86.19 206 ARG A N 1
ATOM 1674 C CA . ARG A 1 206 ? -22.329 21.392 30.720 1.00 86.19 206 ARG A CA 1
ATOM 1675 C C . ARG A 1 206 ? -22.791 22.559 31.604 1.00 86.19 206 ARG A C 1
ATOM 1677 O O . ARG A 1 206 ? -22.528 23.727 31.311 1.00 86.19 206 ARG A O 1
ATOM 1684 N N . ASN A 1 207 ? -23.491 22.256 32.693 1.00 93.12 207 ASN A N 1
ATOM 1685 C CA . ASN A 1 207 ? -23.852 23.224 33.732 1.00 93.12 207 ASN A CA 1
ATOM 1686 C C . ASN A 1 207 ? -23.074 22.944 35.035 1.00 93.12 207 ASN A C 1
ATOM 1688 O O . ASN A 1 207 ? -22.025 22.303 35.037 1.00 93.12 207 ASN A O 1
ATOM 1692 N N . LYS A 1 208 ? -23.528 23.494 36.166 1.00 93.94 208 LYS A N 1
ATOM 1693 C CA . LYS A 1 208 ? -22.932 23.294 37.497 1.00 93.94 208 LYS A CA 1
ATOM 1694 C C . LYS A 1 208 ? -23.875 22.549 38.444 1.00 93.94 208 LYS A C 1
ATOM 1696 O O . LYS A 1 208 ? -23.758 22.699 39.659 1.00 93.94 208 LYS A O 1
ATOM 1701 N N . ILE A 1 209 ? -24.807 21.766 37.902 1.00 93.75 209 ILE A N 1
ATOM 1702 C CA . ILE A 1 209 ? -25.843 21.084 38.673 1.00 93.75 209 ILE A CA 1
ATOM 1703 C C . ILE A 1 209 ? -25.212 19.936 39.457 1.00 93.75 209 ILE A C 1
ATOM 1705 O O . ILE A 1 209 ? -24.737 18.954 38.896 1.00 93.75 209 ILE A O 1
ATOM 1709 N N . SER A 1 210 ? -25.190 20.066 40.779 1.00 87.88 210 SER A N 1
ATOM 1710 C CA . SER A 1 210 ? -24.592 19.057 41.666 1.00 87.88 210 SER A CA 1
ATOM 1711 C C . SER A 1 210 ? -25.528 17.885 41.973 1.00 87.88 210 SER A C 1
ATOM 1713 O O . SER A 1 210 ? -25.071 16.805 42.344 1.00 87.88 210 SER A O 1
ATOM 1715 N N . ARG A 1 211 ? -26.844 18.078 41.822 1.00 88.75 211 ARG A N 1
ATOM 1716 C CA . ARG A 1 211 ? -27.857 17.049 42.070 1.00 88.75 211 ARG A CA 1
ATOM 1717 C C . ARG A 1 211 ? -29.113 17.300 41.244 1.00 88.75 211 ARG A C 1
ATOM 1719 O O . ARG A 1 211 ? -29.607 18.427 41.193 1.00 88.75 211 ARG A O 1
ATOM 1726 N N . PHE A 1 212 ? -29.666 16.233 40.673 1.00 90.44 212 PHE A N 1
ATOM 1727 C CA . PHE A 1 212 ? -30.928 16.279 39.939 1.00 90.44 212 PHE A CA 1
ATOM 1728 C C . PHE A 1 212 ? -32.117 15.856 40.826 1.00 90.44 212 PHE A C 1
ATOM 1730 O O . PHE A 1 212 ? -32.000 14.892 41.589 1.00 90.44 212 PHE A O 1
ATOM 1737 N N . PRO A 1 213 ? -33.251 16.583 40.779 1.00 89.75 213 PRO A N 1
ATOM 1738 C CA . PRO A 1 213 ? -34.499 16.181 41.431 1.00 89.75 213 PRO A CA 1
ATOM 1739 C C . PRO A 1 213 ? -35.195 15.038 40.669 1.00 89.75 213 PRO A C 1
ATOM 1741 O O . PRO A 1 213 ? -34.789 14.673 39.570 1.00 89.75 213 PRO A O 1
ATOM 1744 N N . ASP A 1 214 ? -36.265 14.484 41.247 1.00 88.75 214 ASP A N 1
ATOM 1745 C CA . ASP A 1 214 ? -37.098 13.472 40.587 1.00 88.75 214 ASP A CA 1
ATOM 1746 C C . ASP A 1 214 ? -37.923 14.111 39.451 1.00 88.75 214 ASP A C 1
ATOM 1748 O O . ASP A 1 214 ? -38.767 14.979 39.689 1.00 88.75 214 ASP A O 1
ATOM 1752 N N . LEU A 1 215 ? -37.657 13.683 38.217 1.00 89.62 215 LEU A N 1
ATOM 1753 C CA . LEU A 1 215 ? -38.278 14.163 36.982 1.00 89.62 215 LEU A CA 1
ATOM 1754 C C . LEU A 1 215 ? -39.476 13.311 36.549 1.00 89.62 215 LEU A C 1
ATOM 1756 O O . LEU A 1 215 ? -40.086 13.601 35.525 1.00 89.62 215 LEU A O 1
ATOM 1760 N N . THR A 1 216 ? -39.863 12.284 37.316 1.00 84.69 216 THR A N 1
ATOM 1761 C CA . THR A 1 216 ? -40.995 11.397 36.972 1.00 84.69 216 THR A CA 1
ATOM 1762 C C . THR A 1 216 ? -42.334 12.120 36.815 1.00 84.69 216 THR A C 1
ATOM 1764 O O . THR A 1 216 ? -43.250 11.574 36.207 1.00 84.69 216 THR A O 1
ATOM 1767 N N . ARG A 1 217 ? -42.468 13.349 37.328 1.00 81.25 217 ARG A N 1
ATOM 1768 C CA . ARG A 1 217 ? -43.672 14.182 37.169 1.00 81.25 217 ARG A CA 1
ATOM 1769 C C . ARG A 1 217 ? -43.769 14.891 35.813 1.00 81.25 217 ARG A C 1
ATOM 1771 O O . ARG A 1 217 ? -44.837 15.394 35.484 1.00 81.25 217 ARG A O 1
ATOM 1778 N N . LEU A 1 218 ? -42.699 14.921 35.018 1.00 86.31 218 LEU A N 1
ATOM 1779 C CA . LEU A 1 218 ? -42.702 15.511 33.678 1.00 86.31 218 LEU A CA 1
ATOM 1780 C C . LEU A 1 218 ? -43.201 14.489 32.652 1.00 86.31 218 LEU A C 1
ATOM 1782 O O . LEU A 1 218 ? -42.413 13.885 31.933 1.00 86.31 218 LEU A O 1
ATOM 1786 N N . ALA A 1 219 ? -44.519 14.281 32.609 1.00 81.25 219 ALA A N 1
ATOM 1787 C CA . ALA A 1 219 ? -45.143 13.234 31.793 1.00 81.25 219 ALA A CA 1
ATOM 1788 C C . ALA A 1 219 ? -44.964 13.405 30.275 1.00 81.25 219 ALA A C 1
ATOM 1790 O O . ALA A 1 219 ? -45.041 12.425 29.541 1.00 81.25 219 ALA A O 1
ATOM 1791 N N . GLY A 1 220 ? -44.731 14.630 29.798 1.00 81.19 220 GLY A N 1
ATOM 1792 C CA . GLY A 1 220 ? -44.423 14.896 28.395 1.00 81.19 220 GLY A CA 1
ATOM 1793 C C . GLY A 1 220 ? -42.958 14.681 28.016 1.00 81.19 220 GLY A C 1
ATOM 1794 O O . GLY A 1 220 ? -42.667 14.668 26.822 1.00 81.19 220 GLY A O 1
ATOM 1795 N N . LEU A 1 221 ? -42.048 14.518 28.986 1.00 86.62 221 LEU A N 1
ATOM 1796 C CA . LEU A 1 221 ? -40.609 14.470 28.739 1.00 86.62 221 LEU A CA 1
ATOM 1797 C C . LEU A 1 221 ? -40.242 13.186 27.993 1.00 86.62 221 LEU A C 1
ATOM 1799 O O . LEU A 1 221 ? -40.591 12.083 28.405 1.00 86.62 221 LEU A O 1
ATOM 1803 N N . LYS A 1 222 ? -39.524 13.344 26.886 1.00 77.62 222 LYS A N 1
ATOM 1804 C CA . LYS A 1 222 ? -39.035 12.255 26.035 1.00 77.62 222 LYS A CA 1
ATOM 1805 C C . LYS A 1 222 ? -37.521 12.183 26.050 1.00 77.62 222 LYS A C 1
ATOM 1807 O O . LYS A 1 222 ? -36.976 11.091 26.076 1.00 77.62 222 LYS A O 1
ATOM 1812 N N . LEU A 1 223 ? -36.846 13.332 26.091 1.00 72.31 223 LEU A N 1
ATOM 1813 C CA . LEU A 1 223 ? -35.390 13.409 26.106 1.00 72.31 223 LEU A CA 1
ATOM 1814 C C . LEU A 1 223 ? -34.907 14.344 27.211 1.00 72.31 223 LEU A C 1
ATOM 1816 O O . LEU A 1 223 ? -35.336 15.500 27.292 1.00 72.31 223 LEU A O 1
ATOM 1820 N N . PHE A 1 224 ? -33.976 13.848 28.025 1.00 86.50 224 PHE A N 1
ATOM 1821 C CA . PHE A 1 224 ? -33.275 14.630 29.033 1.00 86.50 224 PHE A CA 1
ATOM 1822 C C . PHE A 1 224 ? -31.760 14.458 28.914 1.00 86.50 224 PHE A C 1
ATOM 1824 O O . PHE A 1 224 ? -31.215 13.397 29.219 1.00 86.50 224 PHE A O 1
ATOM 1831 N N . SER A 1 225 ? -31.088 15.523 28.485 1.00 83.94 225 SER A N 1
ATOM 1832 C CA . SER A 1 225 ? -29.628 15.604 28.408 1.00 83.94 225 SER A CA 1
ATOM 1833 C C . SER A 1 225 ? -29.094 16.349 29.628 1.00 83.94 225 SER A C 1
ATOM 1835 O O . SER A 1 225 ? -29.555 17.454 29.926 1.00 83.94 225 SER A O 1
ATOM 1837 N N . TYR A 1 226 ? -28.173 15.737 30.373 1.00 87.06 226 TYR A N 1
ATOM 1838 C CA . TYR A 1 226 ? -27.714 16.254 31.671 1.00 87.06 226 TYR A CA 1
ATOM 1839 C C . TYR A 1 226 ? -26.206 16.137 31.906 1.00 87.06 226 TYR A C 1
ATOM 1841 O O . TYR A 1 226 ? -25.740 16.451 33.005 1.00 87.06 226 TYR A O 1
ATOM 1849 N N . ASP A 1 227 ? -25.465 15.698 30.891 1.00 80.19 227 ASP A N 1
ATOM 1850 C CA . ASP A 1 227 ? -24.046 15.360 30.969 1.00 80.19 227 ASP A CA 1
ATOM 1851 C C . ASP A 1 227 ? -23.152 16.541 31.426 1.00 80.19 227 ASP A C 1
ATOM 1853 O O . ASP A 1 227 ? -23.618 17.672 31.618 1.00 80.19 227 ASP A O 1
ATOM 1857 N N . HIS A 1 228 ? -21.867 16.285 31.694 1.00 82.06 228 HIS A N 1
ATOM 1858 C CA . HIS A 1 228 ? -20.868 17.299 32.084 1.00 82.06 228 HIS A CA 1
ATOM 1859 C C . HIS A 1 228 ? -21.330 18.268 33.197 1.00 82.06 228 HIS A C 1
ATOM 1861 O O . HIS A 1 228 ? -20.966 19.449 33.223 1.00 82.06 228 HIS A O 1
ATOM 1867 N N . ASN A 1 229 ? -22.133 17.767 34.135 1.00 81.25 229 ASN A N 1
ATOM 1868 C CA . ASN A 1 229 ? -22.509 18.430 35.376 1.00 81.25 229 ASN A CA 1
ATOM 1869 C C . ASN A 1 229 ? -21.772 17.755 36.551 1.00 81.25 229 ASN A C 1
ATOM 1871 O O . ASN A 1 229 ? -21.486 16.563 36.497 1.00 81.25 229 ASN A O 1
ATOM 1875 N N . PRO A 1 230 ? -21.459 18.468 37.649 1.00 82.56 230 PRO A N 1
ATOM 1876 C CA . PRO A 1 230 ? -20.747 17.883 38.791 1.00 82.56 230 PRO A CA 1
ATOM 1877 C C . PRO A 1 230 ? -21.532 16.774 39.515 1.00 82.56 230 PRO A C 1
ATOM 1879 O O . PRO A 1 230 ? -20.942 15.993 40.263 1.00 82.56 230 PRO A O 1
ATOM 1882 N N . GLY A 1 231 ? -22.853 16.708 39.334 1.00 76.19 231 GLY A N 1
ATOM 1883 C CA . GLY A 1 231 ? -23.687 15.640 39.869 1.00 76.19 231 GLY A CA 1
ATOM 1884 C C . GLY A 1 231 ? -23.469 14.320 39.138 1.00 76.19 231 GLY A C 1
ATOM 1885 O O . GLY A 1 231 ? -23.911 14.161 38.011 1.00 76.19 231 GLY A O 1
ATOM 1886 N N . LYS A 1 232 ? -22.847 13.355 39.821 1.00 66.56 232 LYS A N 1
ATOM 1887 C CA . LYS A 1 232 ? -22.549 12.016 39.278 1.00 66.56 232 LYS A CA 1
ATOM 1888 C C . LYS A 1 232 ? -23.718 11.024 39.336 1.00 66.56 232 LYS A C 1
ATOM 1890 O O . LYS A 1 232 ? -23.611 9.920 38.822 1.00 66.56 232 LYS A O 1
ATOM 1895 N N . ALA A 1 233 ? -24.802 11.365 40.033 1.00 76.81 233 ALA A N 1
ATOM 1896 C CA . ALA A 1 233 ? -25.947 10.473 40.191 1.00 76.81 233 ALA A CA 1
ATOM 1897 C C . ALA A 1 233 ? -26.903 10.601 39.000 1.00 76.81 233 ALA A C 1
ATOM 1899 O O . ALA A 1 233 ? -27.331 11.712 38.679 1.00 76.81 233 ALA A O 1
ATOM 1900 N N . VAL A 1 234 ? -27.285 9.461 38.417 1.00 78.88 234 VAL A N 1
ATOM 1901 C CA . VAL A 1 234 ? -28.248 9.396 37.311 1.00 78.88 234 VAL A CA 1
ATOM 1902 C C . VAL A 1 234 ? -29.583 10.025 37.744 1.00 78.88 234 VAL A C 1
ATOM 1904 O O . VAL A 1 234 ? -30.145 9.633 38.774 1.00 78.88 234 VAL A O 1
ATOM 1907 N N . PRO A 1 235 ? -30.116 11.001 36.990 1.00 84.88 235 PRO A N 1
ATOM 1908 C CA . PRO A 1 235 ? -31.409 11.607 37.258 1.00 84.88 235 PRO A CA 1
ATOM 1909 C C . PRO A 1 235 ? -32.526 10.569 37.210 1.00 84.88 235 PRO A C 1
ATOM 1911 O O . PRO A 1 235 ? -32.641 9.778 36.274 1.00 84.88 235 PRO A O 1
ATOM 1914 N N . LYS A 1 236 ? -33.408 10.606 38.205 1.00 86.75 236 LYS A N 1
ATOM 1915 C CA . LYS A 1 236 ? -34.598 9.761 38.211 1.00 86.75 236 LYS A CA 1
ATOM 1916 C C . LYS A 1 236 ? -35.650 10.367 37.281 1.00 86.75 236 LYS A C 1
ATOM 1918 O O . LYS A 1 236 ? -36.101 11.481 37.524 1.00 86.75 236 LYS A O 1
ATOM 1923 N N . ALA A 1 237 ? -36.049 9.641 36.242 1.00 86.69 237 ALA A N 1
ATOM 1924 C CA . ALA A 1 237 ? -37.075 10.039 35.274 1.00 86.69 237 ALA A CA 1
ATOM 1925 C C . ALA A 1 237 ? -37.981 8.844 34.924 1.00 86.69 237 ALA A C 1
ATOM 1927 O O . ALA A 1 237 ? -37.692 7.714 35.328 1.00 86.69 237 ALA A O 1
ATOM 1928 N N . GLN A 1 238 ? -39.079 9.079 34.195 1.00 80.75 238 GLN A N 1
ATOM 1929 C CA . GLN A 1 238 ? -39.952 7.998 33.712 1.00 80.75 238 GLN A CA 1
ATOM 1930 C C . GLN A 1 238 ? -39.179 7.020 32.809 1.00 80.75 238 GLN A C 1
ATOM 1932 O O . GLN A 1 238 ? -38.138 7.368 32.253 1.00 80.75 238 GLN A O 1
ATOM 1937 N N . ASP A 1 239 ? -39.673 5.791 32.665 1.00 73.75 239 ASP A N 1
ATOM 1938 C CA . ASP A 1 239 ? -38.979 4.746 31.895 1.00 73.75 239 ASP A CA 1
ATOM 1939 C C . ASP A 1 239 ? -38.938 5.042 30.387 1.00 73.75 239 ASP A C 1
ATOM 1941 O O . ASP A 1 239 ? -38.002 4.634 29.708 1.00 73.75 239 ASP A O 1
ATOM 1945 N N . SER A 1 240 ? -39.910 5.804 29.876 1.00 69.50 240 SER A N 1
ATOM 1946 C CA . SER A 1 240 ? -39.978 6.263 28.483 1.00 69.50 240 SER A CA 1
ATOM 1947 C C . SER A 1 240 ? -39.045 7.434 28.159 1.00 69.50 240 SER A C 1
ATOM 1949 O O . SER A 1 240 ? -38.953 7.819 26.997 1.00 69.50 240 SER A O 1
ATOM 1951 N N . VAL A 1 241 ? -38.391 8.035 29.161 1.00 70.56 241 VAL A N 1
ATOM 1952 C CA . VAL A 1 241 ? -37.505 9.190 28.964 1.00 70.56 241 VAL A CA 1
ATOM 1953 C C . VAL A 1 241 ? -36.110 8.694 28.593 1.00 70.56 241 VAL A C 1
ATOM 1955 O O . VAL A 1 241 ? -35.452 8.008 29.377 1.00 70.56 241 VAL A O 1
ATOM 1958 N N . VAL A 1 242 ? -35.625 9.100 27.425 1.00 71.12 242 VAL A N 1
ATOM 1959 C CA . VAL A 1 242 ? -34.240 8.909 27.001 1.00 71.12 242 VAL A CA 1
ATOM 1960 C C . VAL A 1 242 ? -33.342 9.846 27.807 1.00 71.12 242 VAL A C 1
ATOM 1962 O O . VAL A 1 242 ? -33.394 11.068 27.660 1.00 71.12 242 VAL A O 1
ATOM 1965 N N . LEU A 1 243 ? -32.520 9.259 28.675 1.00 71.19 243 LEU A N 1
ATOM 1966 C CA . LEU A 1 243 ? -31.482 9.954 29.432 1.00 71.19 243 LEU A CA 1
ATOM 1967 C C . LEU A 1 243 ? -30.173 9.961 28.633 1.00 71.19 243 LEU A C 1
ATOM 1969 O O . LEU A 1 243 ? -29.760 8.918 28.128 1.00 71.19 243 LEU A O 1
ATOM 1973 N N . VAL A 1 244 ? -29.523 11.120 28.537 1.00 64.50 244 VAL A N 1
ATOM 1974 C CA . VAL A 1 244 ? -28.230 11.298 27.856 1.00 64.50 244 VAL A CA 1
ATOM 1975 C C . VAL A 1 244 ? -27.236 11.934 28.840 1.00 64.50 244 VAL A C 1
ATOM 1977 O O . VAL A 1 244 ? -27.370 13.112 29.182 1.00 64.50 244 VAL A O 1
ATOM 1980 N N . GLY A 1 245 ? -26.277 11.137 29.327 1.00 66.62 245 GLY A N 1
ATOM 1981 C CA . GLY A 1 245 ? -25.194 11.546 30.233 1.00 66.62 245 GLY A CA 1
ATOM 1982 C C . GLY A 1 245 ? -24.559 10.372 30.988 1.00 66.62 245 GLY A C 1
ATOM 1983 O O . GLY A 1 245 ? -25.098 9.262 30.967 1.00 66.62 245 GLY A O 1
ATOM 1984 N N . ASP A 1 246 ? -23.429 10.617 31.658 1.00 56.25 246 ASP A N 1
ATOM 1985 C CA . ASP A 1 246 ? -22.697 9.600 32.431 1.00 56.25 246 ASP A CA 1
ATOM 1986 C C . ASP A 1 246 ? -23.627 8.809 33.386 1.00 56.25 246 ASP A C 1
ATOM 1988 O O . ASP A 1 246 ? -24.395 9.383 34.171 1.00 56.25 246 ASP A O 1
ATOM 1992 N N . GLY A 1 247 ? -23.586 7.471 33.293 1.00 52.56 247 GLY A N 1
ATOM 1993 C CA . GLY A 1 247 ? -24.396 6.526 34.083 1.00 52.56 247 GLY A CA 1
ATOM 1994 C C . GLY A 1 247 ? -25.776 6.158 33.503 1.00 52.56 247 GLY A C 1
ATOM 1995 O O . GLY A 1 247 ? -26.436 5.256 34.023 1.00 52.56 247 GLY A O 1
ATOM 1996 N N . ALA A 1 248 ? -26.230 6.791 32.414 1.00 54.00 248 ALA A N 1
ATOM 1997 C CA . ALA A 1 248 ? -27.504 6.443 31.766 1.00 54.00 248 ALA A CA 1
ATOM 1998 C C . ALA A 1 248 ? -27.523 5.011 31.173 1.00 54.00 248 ALA A C 1
ATOM 2000 O O . ALA A 1 248 ? -28.592 4.402 31.069 1.00 54.00 248 ALA A O 1
ATOM 2001 N N . GLU A 1 249 ? -26.349 4.460 30.840 1.00 46.72 249 GLU A N 1
ATOM 2002 C CA . GLU A 1 249 ? -26.147 3.098 30.318 1.00 46.72 249 GLU A CA 1
ATOM 2003 C C . GLU A 1 249 ? -26.529 2.009 31.350 1.00 46.72 249 GLU A C 1
ATOM 2005 O O . GLU A 1 249 ? -27.251 1.065 31.021 1.00 46.72 249 GLU A O 1
ATOM 2010 N N . GLU A 1 250 ? -26.133 2.176 32.622 1.00 51.06 250 GLU A N 1
ATOM 2011 C CA . GLU A 1 250 ? -26.360 1.195 33.704 1.00 51.06 250 GLU A CA 1
ATOM 2012 C C . GLU A 1 250 ? -27.850 1.067 34.065 1.00 51.06 250 GLU A C 1
ATOM 2014 O O . GLU A 1 250 ? -28.366 -0.033 34.280 1.00 51.06 250 GLU A O 1
ATOM 2019 N N . MET A 1 251 ? -28.594 2.181 34.063 1.00 48.78 251 MET A N 1
ATOM 2020 C CA . MET A 1 251 ? -30.044 2.150 34.296 1.00 48.78 251 MET A CA 1
ATOM 2021 C C . MET A 1 251 ? -30.819 1.584 33.098 1.00 48.78 251 MET A C 1
ATOM 2023 O O . MET A 1 251 ? -31.888 1.003 33.291 1.00 48.78 251 MET A O 1
ATOM 2027 N N . ARG A 1 252 ? -30.298 1.720 31.869 1.00 49.00 252 ARG A N 1
ATOM 2028 C CA . ARG A 1 252 ? -30.900 1.119 30.668 1.00 49.00 252 ARG A CA 1
ATOM 2029 C C . ARG A 1 252 ? -30.750 -0.408 30.681 1.00 49.00 252 ARG A C 1
ATOM 2031 O O . ARG A 1 252 ? -31.701 -1.084 30.302 1.00 49.00 252 ARG A O 1
ATOM 2038 N N . GLN A 1 253 ? -29.636 -0.944 31.189 1.00 47.38 253 GLN A N 1
ATOM 2039 C CA . GLN A 1 253 ? -29.467 -2.388 31.421 1.00 47.38 253 GLN A CA 1
ATOM 2040 C C . GLN A 1 253 ? -30.421 -2.907 32.511 1.00 47.38 253 GLN A C 1
ATOM 2042 O O . GLN A 1 253 ? -31.170 -3.848 32.261 1.00 47.38 253 GLN A O 1
ATOM 2047 N N . ALA A 1 254 ? -30.516 -2.223 33.659 1.00 47.84 254 ALA A N 1
ATOM 2048 C CA . ALA A 1 254 ? -31.429 -2.617 34.742 1.00 47.84 254 ALA A CA 1
ATOM 2049 C C . ALA A 1 254 ? -32.925 -2.537 34.356 1.00 47.84 254 ALA A C 1
ATOM 2051 O O . ALA A 1 254 ? -33.740 -3.336 34.815 1.00 47.84 254 ALA A O 1
ATOM 2052 N N . ARG A 1 255 ? -33.309 -1.576 33.502 1.00 53.69 255 ARG A N 1
ATOM 2053 C CA . ARG A 1 255 ? -34.677 -1.455 32.955 1.00 53.69 255 ARG A CA 1
ATOM 2054 C C . ARG A 1 255 ? -34.937 -2.426 31.798 1.00 53.69 255 ARG A C 1
ATOM 2056 O O . ARG A 1 255 ? -36.069 -2.883 31.638 1.00 53.69 255 ARG A O 1
ATOM 2063 N N . GLY A 1 256 ? -33.904 -2.757 31.022 1.00 48.56 256 GLY A N 1
ATOM 2064 C CA . GLY A 1 256 ? -33.951 -3.720 29.921 1.00 48.56 256 GLY A CA 1
ATOM 2065 C C . GLY A 1 256 ? -34.303 -5.133 30.385 1.00 48.56 256 GLY A C 1
ATOM 2066 O O . GLY A 1 256 ? -35.169 -5.761 29.785 1.00 48.56 256 GLY A O 1
ATOM 2067 N N . GLU A 1 257 ? -33.743 -5.581 31.511 1.00 46.72 257 GLU A N 1
ATOM 2068 C CA . GLU A 1 257 ? -34.031 -6.906 32.090 1.00 46.72 257 GLU A CA 1
ATOM 2069 C C . GLU A 1 257 ? -35.504 -7.059 32.527 1.00 46.72 257 GLU A C 1
ATOM 2071 O O . GLU A 1 257 ? -36.121 -8.112 32.347 1.00 46.72 257 GLU A O 1
ATOM 2076 N N . VAL A 1 258 ? -36.117 -5.988 33.047 1.00 52.41 258 VAL A N 1
ATOM 2077 C CA . VAL A 1 258 ? -37.540 -5.980 33.438 1.00 52.41 258 VAL A CA 1
ATOM 2078 C C . VAL A 1 258 ? -38.452 -5.922 32.206 1.00 52.41 258 VAL A C 1
ATOM 2080 O O . VAL A 1 258 ? -39.486 -6.593 32.166 1.00 52.41 258 VAL A O 1
ATOM 2083 N N . ALA A 1 259 ? -38.067 -5.160 31.178 1.00 45.59 259 ALA A N 1
ATOM 2084 C CA . ALA A 1 259 ? -38.799 -5.093 29.918 1.00 45.59 259 ALA A CA 1
ATOM 2085 C C . ALA A 1 259 ? -38.748 -6.427 29.154 1.00 45.59 259 ALA A C 1
ATOM 2087 O O . ALA A 1 259 ? -39.782 -6.863 28.649 1.00 45.59 259 ALA A O 1
ATOM 2088 N N . GLU A 1 260 ? -37.612 -7.130 29.124 1.00 48.56 260 GLU A N 1
ATOM 2089 C CA . GLU A 1 260 ? -37.510 -8.469 28.527 1.00 48.56 260 GLU A CA 1
ATOM 2090 C C . GLU A 1 260 ? -38.395 -9.498 29.244 1.00 48.56 260 GLU A C 1
ATOM 2092 O O . GLU A 1 260 ? -39.078 -10.275 28.575 1.00 48.56 260 GLU A O 1
ATOM 2097 N N . ALA A 1 261 ? -38.497 -9.451 30.577 1.00 49.41 261 ALA A N 1
ATOM 2098 C CA . ALA A 1 261 ? -39.390 -10.336 31.333 1.00 49.41 261 ALA A CA 1
ATOM 2099 C C . ALA A 1 261 ? -40.882 -10.097 31.012 1.00 49.41 261 ALA A C 1
ATOM 2101 O O . ALA A 1 261 ? -41.661 -11.045 30.872 1.00 49.41 261 ALA A O 1
ATOM 2102 N N . VAL A 1 262 ? -41.292 -8.835 30.841 1.00 52.97 262 VAL A N 1
ATOM 2103 C CA . VAL A 1 262 ? -42.676 -8.468 30.483 1.00 52.97 262 VAL A CA 1
ATOM 2104 C C . VAL A 1 262 ? -42.980 -8.781 29.012 1.00 52.97 262 VAL A C 1
ATOM 2106 O O . VAL A 1 262 ? -44.086 -9.218 28.684 1.00 52.97 262 VAL A O 1
ATOM 2109 N N . THR A 1 263 ? -41.996 -8.621 28.124 1.00 51.44 263 THR A N 1
ATOM 2110 C CA . THR A 1 263 ? -42.132 -8.919 26.689 1.00 51.44 263 THR A CA 1
ATOM 2111 C C . THR A 1 263 ? -42.171 -10.428 26.439 1.00 51.44 263 THR A C 1
ATOM 2113 O O . THR A 1 263 ? -42.974 -10.884 25.628 1.00 51.44 263 THR A O 1
ATOM 2116 N N . ALA A 1 264 ? -41.418 -11.222 27.207 1.00 51.31 264 ALA A N 1
ATOM 2117 C CA . ALA A 1 264 ? -41.497 -12.682 27.194 1.00 51.31 264 ALA A CA 1
ATOM 2118 C C . ALA A 1 264 ? -42.870 -13.196 27.673 1.00 51.31 264 ALA A C 1
ATOM 2120 O O . ALA A 1 264 ? -43.454 -14.077 27.041 1.00 51.31 264 ALA A O 1
ATOM 2121 N N . ALA A 1 265 ? -43.442 -12.592 28.724 1.00 48.62 265 ALA A N 1
ATOM 2122 C CA . ALA A 1 265 ? -44.784 -12.937 29.205 1.00 48.62 265 ALA A CA 1
ATOM 2123 C C . ALA A 1 265 ? -45.896 -12.556 28.205 1.00 48.62 265 ALA A C 1
ATOM 2125 O O . ALA A 1 265 ? -46.899 -13.263 28.078 1.00 48.62 265 ALA A O 1
ATOM 2126 N N . ARG A 1 266 ? -45.719 -11.456 27.461 1.00 50.78 266 ARG A N 1
ATOM 2127 C CA . ARG A 1 266 ? -46.657 -11.007 26.421 1.00 50.78 266 ARG A CA 1
ATOM 2128 C C . ARG A 1 266 ? -46.559 -11.842 25.141 1.00 50.78 266 ARG A C 1
ATOM 2130 O O . ARG A 1 266 ? -47.595 -12.214 24.599 1.00 50.78 266 ARG A O 1
ATOM 2137 N N . ALA A 1 267 ? -45.351 -12.224 24.726 1.00 48.66 267 ALA A N 1
ATOM 2138 C CA . ALA A 1 267 ? -45.122 -13.121 23.592 1.00 48.66 267 ALA A CA 1
ATOM 2139 C C . ALA A 1 267 ? -45.726 -14.518 23.825 1.00 48.66 267 ALA A C 1
ATOM 2141 O O . ALA A 1 267 ? -46.257 -15.130 22.901 1.00 48.66 267 ALA A O 1
ATOM 2142 N N . GLN A 1 268 ? -45.730 -14.997 25.073 1.00 50.94 268 GLN A N 1
ATOM 2143 C CA . GLN A 1 268 ? -46.359 -16.270 25.435 1.00 50.94 268 GLN A CA 1
ATOM 2144 C C . GLN A 1 268 ? -47.898 -16.210 25.385 1.00 50.94 268 GLN A C 1
ATOM 2146 O O . GLN A 1 268 ? -48.545 -17.219 25.110 1.00 50.94 268 GLN A O 1
ATOM 2151 N N . LYS A 1 269 ? -48.488 -15.023 25.587 1.00 48.66 269 LYS A N 1
ATOM 2152 C CA . LYS A 1 269 ? -49.931 -14.776 25.443 1.00 48.66 269 LYS A CA 1
ATOM 2153 C C . LYS A 1 269 ? -50.346 -14.581 23.977 1.00 48.66 269 LYS A C 1
ATOM 2155 O O . LYS A 1 269 ? -51.363 -15.122 23.560 1.00 48.66 269 LYS A O 1
ATOM 2160 N N . GLU A 1 270 ? -49.539 -13.872 23.190 1.00 48.78 270 GLU A N 1
ATOM 2161 C CA . GLU A 1 270 ? -49.791 -13.631 21.759 1.00 48.78 270 GLU A CA 1
ATOM 2162 C C . GLU A 1 270 ? -49.593 -14.910 20.914 1.00 48.78 270 GLU A C 1
ATOM 2164 O O . GLU A 1 270 ? -50.314 -15.118 19.939 1.00 48.78 270 GLU A O 1
ATOM 2169 N N . ALA A 1 271 ? -48.717 -15.835 21.334 1.00 48.59 271 ALA A N 1
ATOM 2170 C CA . ALA A 1 271 ? -48.579 -17.160 20.715 1.00 48.59 271 ALA A CA 1
ATOM 2171 C C . ALA A 1 271 ? -49.827 -18.052 20.892 1.00 48.59 271 ALA A C 1
ATOM 2173 O O . ALA A 1 271 ? -50.164 -18.813 19.989 1.00 48.59 271 ALA A O 1
ATOM 2174 N N . LEU A 1 272 ? -50.545 -17.921 22.017 1.00 48.41 272 LEU A N 1
ATOM 2175 C CA . LEU A 1 272 ? -51.812 -18.628 22.270 1.00 48.41 272 LEU A CA 1
ATOM 2176 C C . LEU A 1 272 ? -52.994 -18.026 21.486 1.00 48.41 272 LEU A C 1
ATOM 2178 O O . LEU A 1 272 ? -53.955 -18.730 21.186 1.00 48.41 272 LEU A O 1
ATOM 2182 N N . GLU A 1 273 ? -52.932 -16.740 21.128 1.00 43.12 273 GLU A N 1
ATOM 2183 C CA . GLU A 1 273 ? -53.962 -16.063 20.325 1.00 43.12 273 GLU A CA 1
ATOM 2184 C C . GLU A 1 273 ? -53.742 -16.253 18.806 1.00 43.12 273 GLU A C 1
ATOM 2186 O O . GLU A 1 273 ? -54.710 -16.298 18.044 1.00 43.12 273 GLU A O 1
ATOM 2191 N N . ALA A 1 274 ? -52.496 -16.457 18.357 1.00 42.28 274 ALA A N 1
ATOM 2192 C CA . ALA A 1 274 ? -52.152 -16.700 16.951 1.00 42.28 274 ALA A CA 1
ATOM 2193 C C . ALA A 1 274 ? -52.689 -18.041 16.403 1.00 42.28 274 ALA A C 1
ATOM 2195 O O . ALA A 1 274 ? -53.118 -18.105 15.249 1.00 42.28 274 ALA A O 1
ATOM 2196 N N . GLU A 1 275 ? -52.773 -19.082 17.240 1.00 45.50 275 GLU A N 1
ATOM 2197 C CA . GLU A 1 275 ? -53.339 -20.392 16.868 1.00 45.50 275 GLU A CA 1
ATOM 2198 C C . GLU A 1 275 ? -54.858 -20.333 16.587 1.00 45.50 275 GLU A C 1
ATOM 2200 O O . GLU A 1 275 ? -55.398 -21.156 15.846 1.00 45.50 275 GLU A O 1
ATOM 2205 N N . ALA A 1 276 ? -55.559 -19.314 17.104 1.00 39.50 276 ALA A N 1
ATOM 2206 C CA . ALA A 1 276 ? -56.992 -19.108 16.878 1.00 39.50 276 ALA A CA 1
ATOM 2207 C C . ALA A 1 276 ? -57.308 -18.315 15.590 1.00 39.50 276 ALA A C 1
ATOM 2209 O O . ALA A 1 276 ? -58.411 -18.424 15.048 1.00 39.50 276 ALA A O 1
ATOM 2210 N N . VAL A 1 277 ? -56.353 -17.537 15.066 1.00 41.88 277 VAL A N 1
ATOM 2211 C CA . VAL A 1 277 ? -56.560 -16.644 13.907 1.00 41.88 277 VAL A CA 1
ATOM 2212 C C . VAL A 1 277 ? -56.282 -17.352 12.572 1.00 41.88 277 VAL A C 1
ATOM 2214 O O . VAL A 1 277 ? -56.927 -17.061 11.559 1.00 41.88 277 VAL A O 1
ATOM 2217 N N . GLU A 1 278 ? -55.416 -18.367 12.561 1.00 39.72 278 GLU A N 1
ATOM 2218 C CA . GLU A 1 278 ? -55.069 -19.135 11.354 1.00 39.72 278 GLU A CA 1
ATOM 2219 C C . GLU A 1 278 ? -56.195 -20.094 10.888 1.00 39.72 278 GLU A C 1
ATOM 2221 O O . GLU A 1 278 ? -56.236 -20.543 9.737 1.00 39.72 278 GLU A O 1
ATOM 2226 N N . ALA A 1 279 ? -57.200 -20.328 11.740 1.00 37.22 279 ALA A N 1
ATOM 2227 C CA . ALA A 1 279 ? -58.414 -21.072 11.402 1.00 37.22 279 ALA A CA 1
ATOM 2228 C C . ALA A 1 279 ? -59.442 -20.257 10.581 1.00 37.22 279 ALA A C 1
ATOM 2230 O O . ALA A 1 279 ? -60.292 -20.849 9.912 1.00 37.22 279 ALA A O 1
ATOM 2231 N N . ALA A 1 280 ? -59.357 -18.918 10.561 1.00 33.44 280 ALA A N 1
ATOM 2232 C CA . ALA A 1 280 ? -60.366 -18.046 9.941 1.00 33.44 280 ALA A CA 1
ATOM 2233 C C . ALA A 1 280 ? -60.014 -17.550 8.518 1.00 33.44 280 ALA A C 1
ATOM 2235 O O . ALA A 1 280 ? -60.884 -17.072 7.789 1.00 33.44 280 ALA A O 1
ATOM 2236 N N . ALA A 1 281 ? -58.767 -17.708 8.061 1.00 33.06 281 ALA A N 1
ATOM 2237 C CA . ALA A 1 281 ? -58.286 -17.116 6.804 1.00 33.06 281 ALA A CA 1
ATO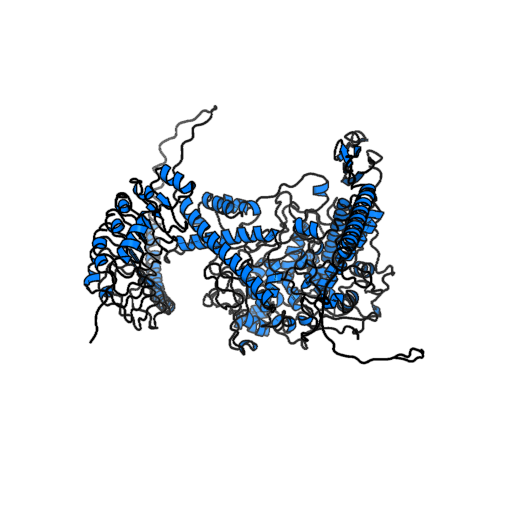M 2238 C C . ALA A 1 281 ? -58.350 -18.042 5.565 1.00 33.06 281 ALA A C 1
ATOM 2240 O O . ALA A 1 281 ? -57.682 -17.790 4.562 1.00 33.06 281 ALA A O 1
ATOM 2241 N N . ARG A 1 282 ? -59.174 -19.102 5.584 1.00 37.72 282 ARG A N 1
ATOM 2242 C CA . ARG A 1 282 ? -59.407 -19.989 4.417 1.00 37.72 282 ARG A CA 1
ATOM 2243 C C . ARG A 1 282 ? -60.678 -19.678 3.604 1.00 37.72 282 ARG A C 1
ATOM 2245 O O . ARG A 1 282 ? -60.921 -20.331 2.593 1.00 37.72 282 ARG A O 1
ATOM 2252 N N . GLY A 1 283 ? -61.463 -18.666 3.984 1.00 36.09 283 GLY A N 1
ATOM 2253 C CA . GLY A 1 283 ? -62.771 -18.379 3.367 1.00 36.09 283 GLY A CA 1
ATOM 2254 C C . GLY A 1 283 ? -62.822 -17.277 2.297 1.00 36.09 283 GLY A C 1
ATOM 2255 O O . GLY A 1 283 ? -63.750 -17.255 1.496 1.00 36.09 283 GLY A O 1
ATOM 2256 N N . ALA A 1 284 ? -61.847 -16.366 2.228 1.00 31.47 284 ALA A N 1
ATOM 2257 C CA . ALA A 1 284 ? -62.013 -15.097 1.501 1.00 31.47 284 ALA A CA 1
ATOM 2258 C C . ALA A 1 284 ? -61.208 -14.993 0.191 1.00 31.47 284 ALA A C 1
ATOM 2260 O O . ALA A 1 284 ? -60.696 -13.931 -0.150 1.00 31.47 284 ALA A O 1
ATOM 2261 N N . ARG A 1 285 ? -61.077 -16.093 -0.565 1.00 36.59 285 ARG A N 1
ATOM 2262 C CA . ARG A 1 285 ? -60.319 -16.111 -1.836 1.00 36.59 285 ARG A CA 1
ATOM 2263 C C . ARG A 1 285 ? -61.114 -16.614 -3.045 1.00 36.59 285 ARG A C 1
ATOM 2265 O O . ARG A 1 285 ? -60.533 -17.179 -3.966 1.00 36.59 285 ARG A O 1
ATOM 2272 N N . ARG A 1 286 ? -62.444 -16.433 -3.051 1.00 36.41 286 ARG A N 1
ATOM 2273 C CA . ARG A 1 286 ? -63.311 -17.026 -4.089 1.00 36.41 286 ARG A CA 1
ATOM 2274 C C . ARG A 1 286 ? -64.392 -16.156 -4.738 1.00 36.41 286 ARG A C 1
ATOM 2276 O O . ARG A 1 286 ? -65.209 -16.724 -5.449 1.00 36.41 286 ARG A O 1
ATOM 2283 N N . VAL A 1 287 ? -64.410 -14.827 -4.571 1.00 31.92 287 VAL A N 1
ATOM 2284 C CA . VAL A 1 287 ? -65.512 -14.019 -5.158 1.00 31.92 287 VAL A CA 1
ATOM 2285 C C . VAL A 1 287 ? -65.107 -12.805 -6.000 1.00 31.92 287 VAL A C 1
ATOM 2287 O O . VAL A 1 287 ? -65.934 -12.353 -6.777 1.00 31.92 287 VAL A O 1
ATOM 2290 N N . LEU A 1 288 ? -63.865 -12.316 -6.001 1.00 28.27 288 LEU A N 1
ATOM 2291 C CA . LEU A 1 288 ? -63.536 -11.137 -6.825 1.00 28.27 288 LEU A CA 1
ATOM 2292 C C . LEU A 1 288 ? -62.513 -11.416 -7.926 1.00 28.27 288 LEU A C 1
ATOM 2294 O O . LEU A 1 288 ? -61.535 -10.702 -8.110 1.00 28.27 288 LEU A O 1
ATOM 2298 N N . LEU A 1 289 ? -62.797 -12.481 -8.678 1.00 32.12 289 LEU A N 1
ATOM 2299 C CA . LEU A 1 289 ? -62.295 -12.702 -10.030 1.00 32.12 289 LEU A CA 1
ATOM 2300 C C . LEU A 1 289 ? -63.503 -12.877 -10.966 1.00 32.12 289 LEU A C 1
ATOM 2302 O O . LEU A 1 289 ? -63.788 -13.968 -11.445 1.00 32.12 289 LEU A O 1
ATOM 2306 N N . ALA A 1 290 ? -64.262 -11.799 -11.160 1.00 30.19 290 ALA A N 1
ATOM 2307 C CA . ALA A 1 290 ? -65.311 -11.700 -12.170 1.00 30.19 290 ALA A CA 1
ATOM 2308 C C . ALA A 1 290 ? -65.535 -10.218 -12.501 1.00 30.19 290 ALA A C 1
ATOM 2310 O O . ALA A 1 290 ? -66.247 -9.555 -11.760 1.00 30.19 290 ALA A O 1
ATOM 2311 N N . MET A 1 291 ? -64.847 -9.730 -13.545 1.00 27.59 291 MET A N 1
ATOM 2312 C CA . MET A 1 291 ? -65.098 -8.557 -14.423 1.00 27.59 291 MET A CA 1
ATOM 2313 C C . MET A 1 291 ? -63.747 -8.194 -15.097 1.00 27.59 291 MET A C 1
ATOM 2315 O O . MET A 1 291 ? -62.981 -7.400 -14.567 1.00 27.59 291 MET A O 1
ATOM 2319 N N . LEU A 1 292 ? -63.253 -8.994 -16.060 1.00 28.77 292 LEU A N 1
ATOM 2320 C CA . LEU A 1 292 ? -63.301 -8.710 -17.519 1.00 28.77 292 LEU A CA 1
ATOM 2321 C C . LEU A 1 292 ? -62.818 -7.274 -17.850 1.00 28.77 292 LEU A C 1
ATOM 2323 O O . LEU A 1 292 ? -63.508 -6.327 -17.505 1.00 28.77 292 LEU A O 1
ATOM 2327 N N . ALA A 1 293 ? -61.611 -6.995 -18.369 1.00 31.41 293 ALA A N 1
ATOM 2328 C CA . ALA A 1 293 ? -60.959 -7.375 -19.641 1.00 31.41 293 ALA A CA 1
ATOM 2329 C C . ALA A 1 293 ? -61.734 -6.957 -20.906 1.00 31.41 293 ALA A C 1
ATOM 2331 O O . ALA A 1 293 ? -62.719 -7.618 -21.192 1.00 31.41 293 ALA A O 1
ATOM 2332 N N . LEU A 1 294 ? -61.243 -5.970 -21.686 1.00 27.89 294 LEU A N 1
ATOM 2333 C CA . LEU A 1 294 ? -61.480 -5.816 -23.143 1.00 27.89 294 LEU A CA 1
ATOM 2334 C C . LEU A 1 294 ? -60.438 -4.879 -23.842 1.00 27.89 294 LEU A C 1
ATOM 2336 O O . LEU A 1 294 ? -60.530 -3.662 -23.755 1.00 27.89 294 LEU A O 1
ATOM 2340 N N . THR A 1 295 ? -59.506 -5.509 -24.583 1.00 25.98 295 THR A N 1
ATOM 2341 C CA . THR A 1 295 ? -58.924 -5.184 -25.928 1.00 25.98 295 THR A CA 1
ATOM 2342 C C . THR A 1 295 ? -58.012 -3.952 -26.247 1.00 25.98 295 THR A C 1
ATOM 2344 O O . THR A 1 295 ? -58.105 -2.935 -25.572 1.00 25.98 295 THR A O 1
ATOM 2347 N N . PRO A 1 296 ? -57.122 -4.050 -27.288 1.00 35.78 296 PRO A N 1
ATOM 2348 C CA . PRO A 1 296 ? -55.871 -3.271 -27.517 1.00 35.78 296 PRO A CA 1
ATOM 2349 C C . PRO A 1 296 ? -55.854 -2.434 -28.856 1.00 35.78 296 PRO A C 1
ATOM 2351 O O . PRO A 1 296 ? -56.930 -2.050 -29.299 1.00 35.78 296 PRO A O 1
ATOM 2354 N N . PRO A 1 297 ? -54.711 -2.241 -29.580 1.00 51.56 297 PRO A N 1
ATOM 2355 C CA . PRO A 1 297 ? -53.771 -1.088 -29.708 1.00 51.56 297 PRO A CA 1
ATOM 2356 C C . PRO A 1 297 ? -53.974 -0.208 -30.998 1.00 51.56 297 PRO A C 1
ATOM 2358 O O . PRO A 1 297 ? -54.871 -0.533 -31.774 1.00 51.56 297 PRO A O 1
ATOM 2361 N N . PRO A 1 298 ? -53.202 0.886 -31.287 1.00 27.47 298 PRO A N 1
ATOM 2362 C CA . PRO A 1 298 ? -51.948 0.781 -32.079 1.00 27.47 298 PRO A CA 1
ATOM 2363 C C . PRO A 1 298 ? -50.871 1.894 -31.853 1.00 27.47 298 PRO A C 1
ATOM 2365 O O . PRO A 1 298 ? -51.133 2.971 -31.327 1.00 27.47 298 PRO A O 1
ATOM 2368 N N . THR A 1 299 ? -49.635 1.636 -32.296 1.00 30.77 299 THR A N 1
ATOM 2369 C CA . THR A 1 299 ? -48.584 2.625 -32.672 1.00 30.77 299 THR A CA 1
ATOM 2370 C C . THR A 1 299 ? -48.788 3.071 -34.147 1.00 30.77 299 THR A C 1
ATOM 2372 O O . THR A 1 299 ? -49.611 2.421 -34.794 1.00 30.77 299 THR A O 1
ATOM 2375 N N . PRO A 1 300 ? -48.086 4.063 -34.775 1.00 43.00 300 PRO A N 1
ATOM 2376 C CA . PRO A 1 300 ? -46.883 4.836 -34.388 1.00 43.00 300 PRO A CA 1
ATOM 2377 C C . PRO A 1 300 ? -46.927 6.371 -34.718 1.00 43.00 300 PRO A C 1
ATOM 2379 O O . PRO A 1 300 ? -47.916 6.867 -35.239 1.00 43.00 300 PRO A O 1
ATOM 2382 N N . LEU A 1 301 ? -45.791 7.068 -34.492 1.00 22.83 301 LEU A N 1
ATOM 2383 C CA . LEU A 1 301 ? -45.268 8.315 -35.125 1.00 22.83 301 LEU A CA 1
ATOM 2384 C C . LEU A 1 301 ? -45.095 9.583 -34.246 1.00 22.83 301 LEU A C 1
ATOM 2386 O O . LEU A 1 301 ? -46.047 10.252 -33.876 1.00 22.83 301 LEU A O 1
ATOM 2390 N N . VAL A 1 302 ? -43.813 9.916 -34.012 1.00 27.52 302 VAL A N 1
ATOM 2391 C CA . VAL A 1 302 ? -43.126 11.186 -34.360 1.00 27.52 302 VAL A CA 1
ATOM 2392 C C . VAL A 1 302 ? -43.814 12.514 -33.974 1.00 27.52 302 VAL A C 1
ATOM 2394 O O . VAL A 1 302 ? -44.718 12.945 -34.671 1.00 27.52 302 VAL A O 1
ATOM 2397 N N . HIS A 1 303 ? -43.298 13.241 -32.967 1.00 22.97 303 HIS A N 1
ATOM 2398 C CA . HIS A 1 303 ? -42.517 14.493 -33.119 1.00 22.97 303 HIS A CA 1
ATOM 2399 C C . HIS A 1 303 ? -42.203 15.192 -31.778 1.00 22.97 303 HIS A C 1
ATOM 2401 O O . HIS A 1 303 ? -42.776 14.895 -30.736 1.00 22.97 303 HIS A O 1
ATOM 2407 N N . CYS A 1 304 ? -41.212 16.083 -31.855 1.00 22.58 304 CYS A N 1
ATOM 2408 C CA . CYS A 1 304 ? -40.525 16.830 -30.806 1.00 22.58 304 CYS A CA 1
ATOM 2409 C C . CYS A 1 304 ? -41.384 17.703 -29.874 1.00 22.58 304 CYS A C 1
ATOM 2411 O O . CYS A 1 304 ? -42.316 18.369 -30.305 1.00 22.58 304 CYS A O 1
ATOM 2413 N N . ALA A 1 305 ? -40.847 17.810 -28.652 1.00 28.06 305 ALA A N 1
ATOM 2414 C CA . ALA A 1 305 ? -40.736 18.991 -27.793 1.00 28.06 305 ALA A CA 1
ATOM 2415 C C . ALA A 1 305 ? -42.012 19.719 -27.348 1.00 28.06 305 ALA A C 1
ATOM 2417 O O . ALA A 1 305 ? -42.564 20.521 -28.084 1.00 28.06 305 ALA A O 1
ATOM 2418 N N . THR A 1 306 ? -42.285 19.622 -26.045 1.00 23.03 306 THR A N 1
ATOM 2419 C CA . THR A 1 306 ? -42.386 20.800 -25.169 1.00 23.03 306 THR A CA 1
ATOM 2420 C C . THR A 1 306 ? -41.964 20.404 -23.757 1.00 23.03 306 THR A C 1
ATOM 2422 O O . THR A 1 306 ? -42.479 19.437 -23.198 1.00 23.03 306 THR A O 1
ATOM 2425 N N . HIS A 1 307 ? -41.006 21.149 -23.208 1.00 29.58 307 HIS A N 1
ATOM 2426 C CA . HIS A 1 307 ? -40.620 21.117 -21.803 1.00 29.58 307 HIS A CA 1
ATOM 2427 C C . HIS A 1 307 ? -41.847 21.349 -20.914 1.00 29.58 307 HIS A C 1
ATOM 2429 O O . HIS A 1 307 ? -42.461 22.410 -20.971 1.00 29.58 307 HIS A O 1
ATOM 2435 N N . THR A 1 308 ? -42.170 20.378 -20.066 1.00 25.58 308 THR A N 1
ATOM 2436 C CA . THR A 1 308 ? -42.917 20.622 -18.831 1.00 25.58 308 THR A CA 1
ATOM 2437 C C . THR A 1 308 ? -41.919 20.566 -17.688 1.00 25.58 308 THR A C 1
ATOM 2439 O O . THR A 1 308 ? -41.374 19.501 -17.390 1.00 25.58 308 THR A O 1
ATOM 2442 N N . GLU A 1 309 ? -41.654 21.727 -17.095 1.00 28.44 309 GLU A N 1
ATOM 2443 C CA . GLU A 1 309 ? -40.921 21.870 -15.843 1.00 28.44 309 GLU A CA 1
ATOM 2444 C C . GLU A 1 309 ? -41.582 21.003 -14.769 1.00 28.44 309 GLU A C 1
ATOM 2446 O O . GLU A 1 309 ? -42.731 21.207 -14.377 1.00 28.44 309 GLU A O 1
ATOM 2451 N N . ALA A 1 310 ? -40.849 19.991 -14.312 1.00 26.19 310 ALA A N 1
ATOM 2452 C CA . ALA A 1 310 ? -41.185 19.281 -13.096 1.00 26.19 310 ALA A CA 1
ATOM 2453 C C . ALA A 1 310 ? -40.697 20.123 -11.912 1.00 26.19 310 ALA A C 1
ATOM 2455 O O . ALA A 1 310 ? -39.529 20.505 -11.863 1.00 26.19 310 ALA A O 1
ATOM 2456 N N . ALA A 1 311 ? -41.591 20.385 -10.958 1.00 24.73 311 ALA A N 1
ATOM 2457 C CA . ALA A 1 311 ? -41.275 21.044 -9.697 1.00 24.73 311 ALA A CA 1
ATOM 2458 C C . ALA A 1 311 ? -40.020 20.433 -9.024 1.00 24.73 311 ALA A C 1
ATOM 2460 O O . ALA A 1 311 ? -39.880 19.201 -9.005 1.00 24.73 311 ALA A O 1
ATOM 2461 N N . PRO A 1 312 ? -39.123 21.248 -8.437 1.00 28.64 312 PRO A N 1
ATOM 2462 C CA . PRO A 1 312 ? -37.936 20.744 -7.759 1.00 28.64 312 PRO A CA 1
ATOM 2463 C C . PRO A 1 312 ? -38.352 19.962 -6.505 1.00 28.64 312 PRO A C 1
ATOM 2465 O O . PRO A 1 312 ? -39.015 20.478 -5.606 1.00 28.64 312 PRO A O 1
ATOM 2468 N N . LYS A 1 313 ? -37.989 18.676 -6.452 1.00 31.16 313 LYS A N 1
ATOM 2469 C CA . LYS A 1 313 ? -38.227 17.813 -5.288 1.00 31.16 313 LYS A CA 1
ATOM 2470 C C . LYS A 1 313 ? -37.266 18.185 -4.152 1.00 31.16 313 LYS A C 1
ATOM 2472 O O . LYS A 1 313 ? -36.075 18.363 -4.374 1.00 31.16 313 LYS A O 1
ATOM 2477 N N . SER A 1 314 ? -37.791 18.203 -2.929 1.00 36.69 314 SER A N 1
ATOM 2478 C CA . SER A 1 314 ? -37.175 18.618 -1.653 1.00 36.69 314 SER A CA 1
ATOM 2479 C C . SER A 1 314 ? -35.827 17.967 -1.239 1.00 36.69 314 SER A C 1
ATOM 2481 O O . SER A 1 314 ? -35.335 18.288 -0.159 1.00 36.69 314 SER A O 1
ATOM 2483 N N . GLY A 1 315 ? -35.227 17.068 -2.034 1.00 41.78 315 GLY A N 1
ATOM 2484 C CA . GLY A 1 315 ? -33.972 16.357 -1.713 1.00 41.78 315 GLY A CA 1
ATOM 2485 C C . GLY A 1 315 ? -32.686 17.125 -2.057 1.00 41.78 315 GLY A C 1
ATOM 2486 O O . GLY A 1 315 ? -31.694 17.034 -1.335 1.00 41.78 315 GLY A O 1
ATOM 2487 N N . THR A 1 316 ? -32.712 17.975 -3.089 1.00 53.41 316 THR A N 1
ATOM 2488 C CA . THR A 1 316 ? -31.504 18.627 -3.631 1.00 53.41 316 THR A CA 1
ATOM 2489 C C . THR A 1 316 ? -30.900 19.692 -2.708 1.00 53.41 316 THR A C 1
ATOM 2491 O O . THR A 1 316 ? -29.681 19.849 -2.669 1.00 53.41 316 THR A O 1
ATOM 2494 N N . VAL A 1 317 ? -31.713 20.395 -1.911 1.00 51.09 317 VAL A N 1
ATOM 2495 C CA . VAL A 1 317 ? -31.237 21.451 -0.989 1.00 51.09 317 VAL A CA 1
ATOM 2496 C C . VAL A 1 317 ? -30.503 20.860 0.222 1.00 51.09 317 VAL A C 1
ATOM 2498 O O . VAL A 1 317 ? -29.470 21.377 0.641 1.00 51.09 317 VAL A O 1
ATOM 2501 N N . PHE A 1 318 ? -31.003 19.744 0.759 1.00 57.72 318 PHE A N 1
ATOM 2502 C CA . PHE A 1 318 ? -30.425 19.059 1.918 1.00 57.72 318 PHE A CA 1
ATOM 2503 C C . PHE A 1 318 ? -29.034 18.482 1.609 1.00 57.72 318 PHE A C 1
ATOM 2505 O O . PHE A 1 318 ? -28.082 18.680 2.364 1.00 57.72 318 PHE A O 1
ATOM 2512 N N . VAL A 1 319 ? -28.917 17.823 0.456 1.00 64.00 319 VAL A N 1
ATOM 2513 C CA . VAL A 1 319 ? -27.664 17.255 -0.055 1.00 64.00 319 VAL A CA 1
ATOM 2514 C C . VAL A 1 319 ? -26.641 18.355 -0.348 1.00 64.00 319 VAL A C 1
ATOM 2516 O O . VAL A 1 319 ? -25.472 18.218 0.013 1.00 64.00 319 VAL A O 1
ATOM 2519 N N . SER A 1 320 ? -27.085 19.472 -0.933 1.00 67.94 320 SER A N 1
ATOM 2520 C CA . SER A 1 320 ? -26.216 20.614 -1.250 1.00 67.94 320 SER A CA 1
ATOM 2521 C C . SER A 1 320 ? -25.646 21.282 0.007 1.00 67.94 320 SER A C 1
ATOM 2523 O O . SER A 1 320 ? -24.458 21.594 0.051 1.00 67.94 320 SER A O 1
ATOM 2525 N N . GLU A 1 321 ? -26.450 21.452 1.061 1.00 72.75 321 GLU A N 1
ATOM 2526 C CA . GLU A 1 321 ? -25.970 22.015 2.331 1.00 72.75 321 GLU A CA 1
ATOM 2527 C C . GLU A 1 321 ? -25.000 21.068 3.054 1.00 72.75 321 GLU A C 1
ATOM 2529 O O . GLU A 1 321 ? -23.979 21.512 3.588 1.00 72.75 321 GLU A O 1
ATOM 2534 N N . ALA A 1 322 ? -25.274 19.760 3.049 1.00 73.94 322 ALA A N 1
ATOM 2535 C CA . ALA A 1 322 ? -24.360 18.779 3.626 1.00 73.94 322 ALA A CA 1
ATOM 2536 C C . ALA A 1 322 ? -23.011 18.752 2.893 1.00 73.94 322 ALA A C 1
ATOM 2538 O O . ALA A 1 322 ? -21.961 18.742 3.540 1.00 73.94 322 ALA A O 1
ATOM 2539 N N . LEU A 1 323 ? -23.039 18.805 1.559 1.00 77.62 323 LEU A N 1
ATOM 2540 C CA . LEU A 1 323 ? -21.841 18.867 0.730 1.00 77.62 323 LEU A CA 1
ATOM 2541 C C . LEU A 1 323 ? -21.034 20.138 1.017 1.00 77.62 323 LEU A C 1
ATOM 2543 O O . LEU A 1 323 ? -19.835 20.053 1.269 1.00 77.62 323 LEU A O 1
ATOM 2547 N N . ARG A 1 324 ? -21.685 21.306 1.073 1.00 81.00 324 ARG A N 1
ATOM 2548 C CA . ARG A 1 324 ? -21.023 22.584 1.382 1.00 81.00 324 ARG A CA 1
ATOM 2549 C C . ARG A 1 324 ? -20.314 22.545 2.742 1.00 81.00 324 ARG A C 1
ATOM 2551 O O . ARG A 1 324 ? -19.166 22.975 2.863 1.00 81.00 324 ARG A O 1
ATOM 2558 N N . ARG A 1 325 ? -20.965 21.986 3.771 1.00 78.50 325 ARG A N 1
ATOM 2559 C CA . ARG A 1 325 ? -20.352 21.777 5.098 1.00 78.50 325 ARG A CA 1
ATOM 2560 C C . ARG A 1 325 ? -19.173 20.808 5.041 1.00 78.50 325 ARG A C 1
ATOM 2562 O O . ARG A 1 325 ? -18.172 21.025 5.725 1.00 78.50 325 ARG A O 1
ATOM 2569 N N . ALA A 1 326 ? -19.283 19.740 4.254 1.00 81.75 326 ALA A N 1
ATOM 2570 C CA . ALA A 1 326 ? -18.212 18.767 4.084 1.00 81.75 326 ALA A CA 1
ATOM 2571 C C . ALA A 1 326 ? -16.991 19.394 3.400 1.00 81.75 326 ALA A C 1
ATOM 2573 O O . ALA A 1 326 ? -15.869 19.190 3.861 1.00 81.75 326 ALA A O 1
ATOM 2574 N N . GLU A 1 327 ? -17.197 20.211 2.364 1.00 82.38 327 GLU A N 1
ATOM 2575 C CA . GLU A 1 327 ? -16.125 20.936 1.677 1.00 82.38 327 GLU A CA 1
ATOM 2576 C C . GLU A 1 327 ? -15.375 21.865 2.630 1.00 82.38 327 GLU A C 1
ATOM 2578 O O . GLU A 1 327 ? -14.143 21.854 2.662 1.00 82.38 327 GLU A O 1
ATOM 2583 N N . GLU A 1 328 ? -16.099 22.631 3.449 1.00 81.88 328 GLU A N 1
ATOM 2584 C CA . GLU A 1 328 ? -15.498 23.510 4.452 1.00 81.88 328 GLU A CA 1
ATOM 2585 C C . GLU A 1 328 ? -14.661 22.716 5.470 1.00 81.88 328 GLU A C 1
ATOM 2587 O O . GLU A 1 328 ? -13.504 23.072 5.728 1.00 81.88 328 GLU A O 1
ATOM 2592 N N . ARG A 1 329 ? -15.199 21.602 5.998 1.00 82.75 329 ARG A N 1
ATOM 2593 C CA . ARG A 1 329 ? -14.489 20.717 6.941 1.00 82.75 329 ARG A CA 1
ATOM 2594 C C . ARG A 1 329 ? -13.219 20.131 6.327 1.00 82.75 329 ARG A C 1
ATOM 2596 O O . ARG A 1 329 ? -12.144 20.261 6.914 1.00 82.75 329 ARG A O 1
ATOM 2603 N N . VAL A 1 330 ? -13.322 19.525 5.144 1.00 83.19 330 VAL A N 1
ATOM 2604 C CA . VAL A 1 330 ? -12.196 18.871 4.456 1.00 83.19 330 VAL A CA 1
ATOM 2605 C C . VAL A 1 330 ? -11.120 19.891 4.081 1.00 83.19 330 VAL A C 1
ATOM 2607 O O . VAL A 1 330 ? -9.949 19.694 4.409 1.00 83.19 330 VAL A O 1
ATOM 2610 N N . ASN A 1 331 ? -11.493 21.019 3.467 1.00 82.06 331 ASN A N 1
ATOM 2611 C CA . ASN A 1 331 ? -10.531 22.044 3.054 1.00 82.06 331 ASN A CA 1
ATOM 2612 C C . ASN A 1 331 ? -9.815 22.676 4.263 1.00 82.06 331 ASN A C 1
ATOM 2614 O O . ASN A 1 331 ? -8.602 22.912 4.213 1.00 82.06 331 ASN A O 1
ATOM 2618 N N . THR A 1 332 ? -10.531 22.908 5.369 1.00 80.38 332 THR A N 1
ATOM 2619 C CA . THR A 1 332 ? -9.940 23.425 6.614 1.00 80.38 332 THR A CA 1
ATOM 2620 C C . THR A 1 332 ? -8.964 22.421 7.224 1.00 80.38 332 THR A C 1
ATOM 2622 O O . THR A 1 332 ? -7.843 22.790 7.578 1.00 80.38 332 THR A O 1
ATOM 2625 N N . ALA A 1 333 ? -9.354 21.146 7.312 1.00 79.06 333 ALA A N 1
ATOM 2626 C CA . ALA A 1 333 ? -8.512 20.085 7.857 1.00 79.06 333 ALA A CA 1
ATOM 2627 C C . ALA A 1 333 ? -7.230 19.894 7.025 1.00 79.06 333 ALA A C 1
ATOM 2629 O O . ALA A 1 333 ? -6.137 19.799 7.580 1.00 79.06 333 ALA A O 1
ATOM 2630 N N . TYR A 1 334 ? -7.330 19.946 5.693 1.00 81.75 334 TYR A N 1
ATOM 2631 C CA . TYR A 1 334 ? -6.177 19.866 4.787 1.00 81.75 334 TYR A CA 1
ATOM 2632 C C . TYR A 1 334 ? -5.238 21.061 4.939 1.00 81.75 334 TYR A C 1
ATOM 2634 O O . TYR A 1 334 ? -4.017 20.900 4.927 1.00 81.75 334 TYR A O 1
ATOM 2642 N N . THR A 1 335 ? -5.798 22.264 5.074 1.00 80.06 335 THR A N 1
ATOM 2643 C CA . THR A 1 335 ? -5.009 23.489 5.259 1.00 80.06 335 THR A CA 1
ATOM 2644 C C . THR A 1 335 ? -4.207 23.410 6.555 1.00 80.06 335 THR A C 1
ATOM 2646 O O . THR A 1 335 ? -2.989 23.577 6.517 1.00 80.06 335 THR A O 1
ATOM 2649 N N . ARG A 1 336 ? -4.850 23.021 7.666 1.00 79.75 336 ARG A N 1
ATOM 2650 C CA . ARG A 1 336 ? -4.177 22.812 8.958 1.00 79.75 336 ARG A CA 1
ATOM 2651 C C . ARG A 1 336 ? -3.078 21.760 8.875 1.00 79.75 336 ARG A C 1
ATOM 2653 O O . ARG A 1 336 ? -1.984 21.990 9.377 1.00 79.75 336 ARG A O 1
ATOM 2660 N N . SER A 1 337 ? -3.334 20.631 8.214 1.00 77.62 337 SER A N 1
ATOM 2661 C CA . SER A 1 337 ? -2.323 19.584 8.035 1.00 77.62 337 SER A CA 1
ATOM 2662 C C . SER A 1 337 ? -1.112 20.081 7.254 1.00 77.62 337 SER A C 1
ATOM 2664 O O . SER A 1 337 ? 0.016 19.848 7.675 1.00 77.62 337 SER A O 1
ATOM 2666 N N . ARG A 1 338 ? -1.319 20.839 6.169 1.00 75.31 338 ARG A N 1
ATOM 2667 C CA . ARG A 1 338 ? -0.219 21.438 5.394 1.00 75.31 338 ARG A CA 1
ATOM 2668 C C . ARG A 1 338 ? 0.586 22.447 6.209 1.00 75.31 338 ARG A C 1
ATOM 2670 O O . ARG A 1 338 ? 1.813 22.436 6.137 1.00 75.31 338 ARG A O 1
ATOM 2677 N N . GLU A 1 339 ? -0.088 23.310 6.962 1.00 77.50 339 GLU A N 1
ATOM 2678 C CA . GLU A 1 339 ? 0.557 24.282 7.851 1.00 77.50 339 GLU A CA 1
ATOM 2679 C C . GLU A 1 339 ? 1.346 23.584 8.961 1.00 77.50 339 GLU A C 1
ATOM 2681 O O . GLU A 1 339 ? 2.483 23.968 9.230 1.00 77.50 339 GLU A O 1
ATOM 2686 N N . ARG A 1 340 ? 0.799 22.514 9.553 1.00 73.06 340 ARG A N 1
ATOM 2687 C CA . ARG A 1 340 ? 1.484 21.738 10.590 1.00 73.06 340 ARG A CA 1
ATOM 2688 C C . ARG A 1 340 ? 2.695 20.995 10.048 1.00 73.06 340 ARG A C 1
ATOM 2690 O O . ARG A 1 340 ? 3.747 21.068 10.672 1.00 73.06 340 ARG A O 1
ATOM 2697 N N . THR A 1 341 ? 2.579 20.332 8.895 1.00 68.94 341 THR A N 1
ATOM 2698 C CA . THR A 1 341 ? 3.733 19.702 8.239 1.00 68.94 341 THR A CA 1
ATOM 2699 C C . THR A 1 341 ? 4.812 20.744 7.976 1.00 68.94 341 THR A C 1
ATOM 2701 O O . THR A 1 341 ? 5.967 20.495 8.284 1.00 68.94 341 THR A O 1
ATOM 2704 N N . LYS A 1 342 ? 4.454 21.938 7.485 1.00 69.44 342 LYS A N 1
ATOM 2705 C CA . LYS A 1 342 ? 5.419 23.030 7.304 1.00 69.44 342 LYS A CA 1
ATOM 2706 C C . LYS A 1 342 ? 6.085 23.442 8.628 1.00 69.44 342 LYS A C 1
ATOM 2708 O O . LYS A 1 342 ? 7.303 23.526 8.674 1.00 69.44 342 LYS A O 1
ATOM 2713 N N . ALA A 1 343 ? 5.313 23.625 9.698 1.00 69.69 343 ALA A N 1
ATOM 2714 C CA . ALA A 1 343 ? 5.841 24.013 11.007 1.00 69.69 343 ALA A CA 1
ATOM 2715 C C . ALA A 1 343 ? 6.765 22.948 11.630 1.00 69.69 343 ALA A C 1
ATOM 2717 O O . ALA A 1 343 ? 7.837 23.286 12.115 1.00 69.69 343 ALA A O 1
ATOM 2718 N N . ALA A 1 344 ? 6.394 21.663 11.576 1.00 64.44 344 ALA A N 1
ATOM 2719 C CA . ALA A 1 344 ? 7.227 20.564 12.083 1.00 64.44 344 ALA A CA 1
ATOM 2720 C C . ALA A 1 344 ? 8.585 20.474 11.360 1.00 64.44 344 ALA A C 1
ATOM 2722 O O . ALA A 1 344 ? 9.590 20.075 11.945 1.00 64.44 344 ALA A O 1
ATOM 2723 N N . LEU A 1 345 ? 8.615 20.876 10.087 1.00 61.28 345 LEU A N 1
ATOM 2724 C CA . LEU A 1 345 ? 9.830 20.941 9.281 1.00 61.28 345 LEU A CA 1
ATOM 2725 C C . LEU A 1 345 ? 10.684 22.169 9.612 1.00 61.28 345 LEU A C 1
ATOM 2727 O O . LEU A 1 345 ? 11.899 22.032 9.732 1.00 61.28 345 LEU A O 1
ATOM 2731 N N . ASP A 1 346 ? 10.061 23.335 9.813 1.00 62.38 346 ASP A N 1
ATOM 2732 C CA . ASP A 1 346 ? 10.749 24.555 10.262 1.00 62.38 346 ASP A CA 1
ATOM 2733 C C . ASP A 1 346 ? 11.386 24.359 11.662 1.00 62.38 346 ASP A C 1
ATOM 2735 O O . ASP A 1 346 ? 12.429 24.935 11.961 1.00 62.38 346 ASP A O 1
ATOM 2739 N N . GLU A 1 347 ? 10.793 23.498 12.500 1.00 62.75 347 GLU A N 1
ATOM 2740 C CA . GLU A 1 347 ? 11.274 23.113 13.839 1.00 62.75 347 GLU A CA 1
ATOM 2741 C C . GLU A 1 347 ? 12.414 22.061 13.821 1.00 62.75 347 GLU A C 1
ATOM 2743 O O . GLU A 1 347 ? 12.987 21.769 14.871 1.00 62.75 347 GLU A O 1
ATOM 2748 N N . GLY A 1 348 ? 12.751 21.459 12.669 1.00 56.78 348 GLY A N 1
ATOM 2749 C CA . GLY A 1 348 ? 13.856 20.493 12.522 1.00 56.78 348 GLY A CA 1
ATOM 2750 C C . GLY A 1 348 ? 13.691 19.144 13.247 1.00 56.78 348 GLY A C 1
ATOM 2751 O O . GLY A 1 348 ? 14.625 18.341 13.262 1.00 56.78 348 GLY A O 1
ATOM 2752 N N . SER A 1 349 ? 12.520 18.856 13.828 1.00 59.09 349 SER A N 1
ATOM 2753 C CA . SER A 1 349 ? 12.261 17.668 14.657 1.00 59.09 349 SER A CA 1
ATOM 2754 C C . SER A 1 349 ? 11.126 16.804 14.085 1.00 59.09 349 SER A C 1
ATOM 2756 O O . SER A 1 349 ? 9.973 16.889 14.494 1.00 59.09 349 SER A O 1
ATOM 2758 N N . LEU A 1 350 ? 11.449 15.940 13.112 1.00 67.88 350 LEU A N 1
ATOM 2759 C CA . LEU A 1 350 ? 10.496 14.934 12.607 1.00 67.88 350 LEU A CA 1
ATOM 2760 C C . LEU A 1 350 ? 10.301 13.807 13.630 1.00 67.88 350 LEU A C 1
ATOM 2762 O O . LEU A 1 350 ? 11.275 13.139 13.978 1.00 67.88 350 LEU A O 1
ATOM 2766 N N . SER A 1 351 ? 9.057 13.560 14.042 1.00 72.75 351 SER A N 1
ATOM 2767 C CA . SER A 1 351 ? 8.695 12.417 14.887 1.00 72.75 351 SER A CA 1
ATOM 2768 C C . SER A 1 351 ? 8.534 11.118 14.070 1.00 72.75 351 SER A C 1
ATOM 2770 O O . SER A 1 351 ? 8.312 11.169 12.855 1.00 72.75 351 SER A O 1
ATOM 2772 N N . PRO A 1 352 ? 8.535 9.931 14.709 1.00 75.12 352 PRO A N 1
ATOM 2773 C CA . PRO A 1 352 ? 8.222 8.653 14.063 1.00 75.12 352 PRO A CA 1
ATOM 2774 C C . PRO A 1 352 ? 6.870 8.645 13.340 1.00 75.12 352 PRO A C 1
ATOM 2776 O O . PRO A 1 352 ? 6.717 8.016 12.291 1.00 75.12 352 PRO A O 1
ATOM 2779 N N . SER A 1 353 ? 5.894 9.389 13.863 1.00 75.56 353 SER A N 1
ATOM 2780 C CA . SER A 1 353 ? 4.571 9.528 13.248 1.00 75.56 353 SER A CA 1
ATOM 2781 C C . SER A 1 353 ? 4.602 10.398 11.991 1.00 75.56 353 SER A C 1
ATOM 2783 O O . SER A 1 353 ? 3.900 10.095 11.024 1.00 75.56 353 SER A O 1
ATOM 2785 N N . ASP A 1 354 ? 5.446 11.434 11.956 1.00 75.50 354 ASP A N 1
ATOM 2786 C CA . ASP A 1 354 ? 5.647 12.254 10.755 1.00 75.50 354 ASP A CA 1
ATOM 2787 C C . ASP A 1 354 ? 6.300 11.434 9.635 1.00 75.50 354 ASP A C 1
ATOM 2789 O O . ASP A 1 354 ? 5.896 11.534 8.479 1.00 75.50 354 ASP A O 1
ATOM 2793 N N . LEU A 1 355 ? 7.246 10.554 9.975 1.00 73.69 355 LEU A N 1
ATOM 2794 C CA . LEU A 1 355 ? 7.894 9.641 9.026 1.00 73.69 355 LEU A CA 1
ATOM 2795 C C . LEU A 1 355 ? 6.918 8.629 8.428 1.00 73.69 355 LEU A C 1
ATOM 2797 O O . LEU A 1 355 ? 6.870 8.456 7.207 1.00 73.69 355 LEU A O 1
ATOM 2801 N N . LEU A 1 356 ? 6.095 8.002 9.276 1.00 75.81 356 LEU A N 1
ATOM 2802 C CA . LEU A 1 356 ? 5.029 7.116 8.812 1.00 75.81 356 LEU A CA 1
ATOM 2803 C C . LEU A 1 356 ? 4.045 7.869 7.906 1.00 75.81 356 LEU A C 1
ATOM 2805 O O . LEU A 1 356 ? 3.617 7.335 6.881 1.00 75.81 356 LEU A O 1
ATOM 2809 N N . THR A 1 357 ? 3.721 9.115 8.260 1.00 76.06 357 THR A N 1
ATOM 2810 C CA . THR A 1 357 ? 2.848 9.970 7.455 1.00 76.06 357 THR A CA 1
ATOM 2811 C C . THR A 1 357 ? 3.478 10.232 6.092 1.00 76.06 357 THR A C 1
ATOM 2813 O O . THR A 1 357 ? 2.830 9.960 5.090 1.00 76.06 357 THR A O 1
ATOM 2816 N N . LEU A 1 358 ? 4.745 10.663 6.020 1.00 72.75 358 LEU A N 1
ATOM 2817 C CA . LEU A 1 358 ? 5.467 10.908 4.759 1.00 72.75 358 LEU A CA 1
ATOM 2818 C C . LEU A 1 358 ? 5.421 9.699 3.808 1.00 72.75 358 LEU A C 1
ATOM 2820 O O . LEU A 1 358 ? 5.251 9.870 2.604 1.00 72.75 358 LEU A O 1
ATOM 2824 N N . PHE A 1 359 ? 5.496 8.481 4.350 1.00 71.12 359 PHE A N 1
ATOM 2825 C CA . PHE A 1 359 ? 5.443 7.224 3.590 1.00 71.12 359 PHE A CA 1
ATOM 2826 C C . PHE A 1 359 ? 4.072 6.921 2.998 1.00 71.12 359 PHE A C 1
ATOM 2828 O O . PHE A 1 359 ? 3.958 6.312 1.930 1.00 71.12 359 PHE A O 1
ATOM 2835 N N . LYS A 1 360 ? 3.031 7.308 3.731 1.00 80.75 360 LYS A N 1
ATOM 2836 C CA . LYS A 1 360 ? 1.639 6.997 3.423 1.00 80.75 360 LYS A CA 1
ATOM 2837 C C . LYS A 1 360 ? 0.880 8.199 2.863 1.00 80.75 360 LYS A C 1
ATOM 2839 O O . LYS A 1 360 ? -0.307 8.058 2.564 1.00 80.75 360 LYS A O 1
ATOM 2844 N N . GLN A 1 361 ? 1.537 9.351 2.688 1.00 77.12 361 GLN A N 1
ATOM 2845 C CA . GLN A 1 361 ? 0.924 10.510 2.057 1.00 77.12 361 GLN A CA 1
ATOM 2846 C C . GLN A 1 361 ? 0.570 10.182 0.603 1.00 77.12 361 GLN A C 1
ATOM 2848 O O . GLN A 1 361 ? 1.392 9.633 -0.136 1.00 77.12 361 GLN A O 1
ATOM 2853 N N . PRO A 1 362 ? -0.637 10.552 0.155 1.00 80.38 362 PRO A N 1
ATOM 2854 C CA . PRO A 1 362 ? -1.029 10.330 -1.221 1.00 80.38 362 PRO A CA 1
ATOM 2855 C C . PRO A 1 362 ? -0.134 11.118 -2.189 1.00 80.38 362 PRO A C 1
ATOM 2857 O O . PRO A 1 362 ? 0.048 12.341 -2.076 1.00 80.38 362 PRO A O 1
ATOM 2860 N N . ALA A 1 363 ? 0.378 10.407 -3.196 1.00 79.94 363 ALA A N 1
ATOM 2861 C CA . ALA A 1 363 ? 1.040 11.006 -4.350 1.00 79.94 363 ALA A CA 1
ATOM 2862 C C . ALA A 1 363 ? 0.116 12.045 -5.024 1.00 79.94 363 ALA A C 1
ATOM 2864 O O . ALA A 1 363 ? -1.107 11.949 -4.881 1.00 79.94 363 ALA A O 1
ATOM 2865 N N . PRO A 1 364 ? 0.653 13.047 -5.747 1.00 78.06 364 PRO A N 1
ATOM 2866 C CA . PRO A 1 364 ? -0.145 14.134 -6.321 1.00 78.06 364 PRO A CA 1
ATOM 2867 C C . PRO A 1 364 ? -1.398 13.677 -7.082 1.00 78.06 364 PRO A C 1
ATOM 2869 O O . PRO A 1 364 ? -2.469 14.242 -6.873 1.00 78.06 364 PRO A O 1
ATOM 2872 N N . GLU A 1 365 ? -1.306 12.620 -7.894 1.00 78.88 365 GLU A N 1
ATOM 2873 C CA . GLU A 1 365 ? -2.460 12.096 -8.636 1.00 78.88 365 GLU A CA 1
ATOM 2874 C C . GLU A 1 365 ? -3.462 11.378 -7.714 1.00 78.88 365 GLU A C 1
ATOM 2876 O O . GLU A 1 365 ? -4.673 11.577 -7.830 1.00 78.88 365 GLU A O 1
ATOM 2881 N N . THR A 1 366 ? -2.967 10.615 -6.735 1.00 88.94 366 THR A N 1
ATOM 2882 C CA . THR A 1 366 ? -3.777 9.936 -5.711 1.00 88.94 366 THR A CA 1
ATOM 2883 C C . THR A 1 366 ? -4.529 10.922 -4.813 1.00 88.94 366 THR A C 1
ATOM 2885 O O . THR A 1 366 ? -5.633 10.610 -4.368 1.00 88.94 366 THR A O 1
ATOM 2888 N N . ARG A 1 367 ? -4.006 12.138 -4.580 1.00 87.88 367 ARG A N 1
ATOM 2889 C CA . ARG A 1 367 ? -4.688 13.168 -3.765 1.00 87.88 367 ARG A CA 1
ATOM 2890 C C . ARG A 1 367 ? -6.072 13.509 -4.295 1.00 87.88 367 ARG A C 1
ATOM 2892 O O . ARG A 1 367 ? -6.960 13.778 -3.497 1.00 87.88 367 ARG A O 1
ATOM 2899 N N . SER A 1 368 ? -6.260 13.493 -5.614 1.00 88.00 368 SER A N 1
ATOM 2900 C CA . SER A 1 368 ? -7.567 13.781 -6.215 1.00 88.00 368 SER A CA 1
ATOM 2901 C C . SER A 1 368 ? -8.580 12.681 -5.895 1.00 88.00 368 SER A C 1
ATOM 2903 O O . SER A 1 368 ? -9.711 12.987 -5.524 1.00 88.00 368 SER A O 1
ATOM 2905 N N . ALA A 1 369 ? -8.162 11.412 -5.967 1.00 89.50 369 ALA A N 1
ATOM 2906 C CA . ALA A 1 369 ? -9.002 10.271 -5.612 1.00 89.50 369 ALA A CA 1
ATOM 2907 C C . ALA A 1 369 ? -9.331 10.240 -4.110 1.00 89.50 369 ALA A C 1
ATOM 2909 O O . ALA A 1 369 ? -10.492 10.080 -3.740 1.00 89.50 369 ALA A O 1
ATOM 2910 N N . VAL A 1 370 ? -8.326 10.462 -3.254 1.00 91.12 370 VAL A N 1
ATOM 2911 C CA . VAL A 1 370 ? -8.493 10.522 -1.793 1.00 91.12 370 VAL A CA 1
ATOM 2912 C C . VAL A 1 370 ? -9.403 11.680 -1.390 1.00 91.12 370 VAL A C 1
ATOM 2914 O O . VAL A 1 370 ? -10.349 11.468 -0.639 1.00 91.12 370 VAL A O 1
ATOM 2917 N N . ARG A 1 371 ? -9.186 12.885 -1.933 1.00 90.81 371 ARG A N 1
ATOM 2918 C CA . ARG A 1 371 ? -10.021 14.057 -1.632 1.00 90.81 371 ARG A CA 1
ATOM 2919 C C . ARG A 1 371 ? -11.474 13.840 -2.038 1.00 90.81 371 ARG A C 1
ATOM 2921 O O . ARG A 1 371 ? -12.361 14.177 -1.262 1.00 90.81 371 ARG A O 1
ATOM 2928 N N . ALA A 1 372 ? -11.717 13.284 -3.226 1.00 89.50 372 ALA A N 1
ATOM 2929 C CA . ALA A 1 372 ? -13.071 12.979 -3.680 1.00 89.50 372 ALA A CA 1
ATOM 2930 C C . ALA A 1 372 ? -13.771 11.998 -2.725 1.00 89.50 372 ALA A C 1
ATOM 2932 O O . ALA A 1 372 ? -14.896 12.244 -2.292 1.00 89.50 372 ALA A O 1
ATOM 2933 N N . ALA A 1 373 ? -13.075 10.927 -2.333 1.00 89.94 373 ALA A N 1
ATOM 2934 C CA . ALA A 1 373 ? -13.612 9.923 -1.423 1.00 89.94 373 ALA A CA 1
ATOM 2935 C C . ALA A 1 373 ? -13.842 10.466 -0.003 1.00 89.94 373 ALA A C 1
ATOM 2937 O O . ALA A 1 373 ? -14.872 10.180 0.598 1.00 89.94 373 ALA A O 1
ATOM 2938 N N . GLU A 1 374 ? -12.920 11.265 0.537 1.00 90.12 374 GLU A N 1
ATOM 2939 C CA . GLU A 1 374 ? -13.074 11.885 1.858 1.00 90.12 374 GLU A CA 1
ATOM 2940 C C . GLU A 1 374 ? -14.197 12.918 1.880 1.00 90.12 374 GLU A C 1
ATOM 2942 O O . GLU A 1 374 ? -14.901 13.030 2.884 1.00 90.12 374 GLU A O 1
ATOM 2947 N N . LEU A 1 375 ? -14.389 13.657 0.785 1.00 88.44 375 LEU A N 1
ATOM 2948 C CA . LEU A 1 375 ? -15.499 14.588 0.664 1.00 88.44 375 LEU A CA 1
ATOM 2949 C C . LEU A 1 375 ? -16.838 13.846 0.641 1.00 88.44 375 LEU A C 1
ATOM 2951 O O . LEU A 1 375 ? -17.755 14.242 1.357 1.00 88.44 375 LEU A O 1
ATOM 2955 N N . LEU A 1 376 ? -16.935 12.742 -0.107 1.00 86.00 376 LEU A N 1
ATOM 2956 C CA . LEU A 1 376 ? -18.118 11.880 -0.105 1.00 86.00 376 LEU A CA 1
ATOM 2957 C C . LEU A 1 376 ? -18.397 11.304 1.292 1.00 86.00 376 LEU A C 1
ATOM 2959 O O . LEU A 1 376 ? -19.507 11.447 1.796 1.00 86.00 376 LEU A O 1
ATOM 2963 N N . ASP A 1 377 ? -17.387 10.721 1.938 1.00 83.69 377 ASP A N 1
ATOM 2964 C CA . ASP A 1 377 ? -17.478 10.117 3.275 1.00 83.69 377 ASP A CA 1
ATOM 2965 C C . ASP A 1 377 ? -17.926 11.143 4.337 1.00 83.69 377 ASP A C 1
ATOM 2967 O O . ASP A 1 377 ? -18.872 10.897 5.085 1.00 83.69 377 ASP A O 1
ATOM 2971 N N . ASN A 1 378 ? -17.334 12.346 4.342 1.00 84.44 378 ASN A N 1
ATOM 2972 C CA . ASN A 1 378 ? -17.742 13.428 5.247 1.00 84.44 378 ASN A CA 1
ATOM 2973 C C . ASN A 1 378 ? -19.146 13.962 4.935 1.00 84.44 378 ASN A C 1
ATOM 2975 O O . ASN A 1 378 ? -19.875 14.322 5.859 1.00 84.44 378 ASN A O 1
ATOM 2979 N N . THR A 1 379 ? -19.536 14.024 3.659 1.00 83.38 379 THR A N 1
ATOM 2980 C CA . THR A 1 379 ? -20.879 14.473 3.265 1.00 83.38 379 THR A CA 1
ATOM 2981 C C . THR A 1 379 ? -21.938 13.493 3.753 1.00 83.38 379 THR A C 1
ATOM 2983 O O . THR A 1 379 ? -22.923 13.914 4.353 1.00 83.38 379 THR A O 1
ATOM 2986 N N . VAL A 1 380 ? -21.714 12.189 3.571 1.00 77.44 380 VAL A N 1
ATOM 2987 C CA . VAL A 1 380 ? -22.615 11.133 4.059 1.00 77.44 380 VAL A CA 1
ATOM 2988 C C . VAL A 1 380 ? -22.728 11.163 5.585 1.00 77.44 380 VAL A C 1
ATOM 2990 O O . VAL A 1 380 ? -23.830 11.054 6.123 1.00 77.44 380 VAL A O 1
ATOM 2993 N N . GLU A 1 381 ? -21.621 11.391 6.291 1.00 76.12 381 GLU A N 1
ATOM 2994 C CA . GLU A 1 381 ? -21.633 11.531 7.750 1.00 76.12 381 GLU A CA 1
ATOM 2995 C C . GLU A 1 381 ? -22.394 12.786 8.215 1.00 76.12 381 GLU A C 1
ATOM 2997 O O . GLU A 1 381 ? -23.152 12.738 9.183 1.00 76.12 381 GLU A O 1
ATOM 3002 N N . ILE A 1 382 ? -22.264 13.916 7.513 1.00 75.69 382 ILE A N 1
ATOM 3003 C CA . ILE A 1 382 ? -23.054 15.121 7.809 1.00 75.69 382 ILE A CA 1
ATOM 3004 C C . ILE A 1 382 ? -24.538 14.884 7.531 1.00 75.69 382 ILE A C 1
ATOM 3006 O O . ILE A 1 382 ? -25.373 15.280 8.341 1.00 75.69 382 ILE A O 1
ATOM 3010 N N . ILE A 1 383 ? -24.874 14.215 6.427 1.00 72.25 383 ILE A N 1
ATOM 3011 C CA . ILE A 1 383 ? -26.250 13.825 6.105 1.00 72.25 383 ILE A CA 1
ATOM 3012 C C . ILE A 1 383 ? -26.834 13.002 7.253 1.00 72.25 383 ILE A C 1
ATOM 3014 O O . ILE A 1 383 ? -27.908 13.330 7.751 1.00 72.25 383 ILE A O 1
ATOM 3018 N N . ARG A 1 384 ? -26.094 12.005 7.750 1.00 67.44 384 ARG A N 1
ATOM 3019 C CA . ARG A 1 384 ? -26.481 11.232 8.934 1.00 67.44 384 ARG A CA 1
ATOM 3020 C C . ARG A 1 384 ? -26.736 12.163 10.130 1.00 67.44 384 ARG A C 1
ATOM 3022 O O . ARG A 1 384 ? -27.821 12.146 10.700 1.00 67.44 384 ARG A O 1
ATOM 3029 N N . GLN A 1 385 ? -25.807 13.054 10.460 1.00 66.94 385 GLN A N 1
ATOM 3030 C CA . GLN A 1 385 ? -25.981 14.003 11.572 1.00 66.94 385 GLN A CA 1
ATOM 3031 C C . GLN A 1 385 ? -27.195 14.933 11.408 1.00 66.94 385 GLN A C 1
ATOM 3033 O O . GLN A 1 385 ? -27.811 15.315 12.399 1.00 66.94 385 GLN A O 1
ATOM 3038 N N . MET A 1 386 ? -27.539 15.317 10.177 1.00 61.72 386 MET A N 1
ATOM 3039 C CA . MET A 1 386 ? -28.650 16.229 9.901 1.00 61.72 386 MET A CA 1
ATOM 3040 C C . MET A 1 386 ? -30.023 15.542 9.922 1.00 61.72 386 MET A C 1
ATOM 3042 O O . MET A 1 386 ? -31.007 16.205 10.244 1.00 61.72 386 MET A O 1
ATOM 3046 N N . VAL A 1 387 ? -30.113 14.252 9.574 1.00 56.38 387 VAL A N 1
ATOM 3047 C CA . VAL A 1 387 ? -31.379 13.493 9.616 1.00 56.38 387 VAL A CA 1
ATOM 3048 C C . VAL A 1 387 ? -31.650 12.935 11.017 1.00 56.38 387 VAL A C 1
ATOM 3050 O O . VAL A 1 387 ? -32.799 12.919 11.457 1.00 56.38 387 VAL A O 1
ATOM 3053 N N . TYR A 1 388 ? -30.625 12.494 11.748 1.00 52.72 388 TYR A N 1
ATOM 3054 C CA . TYR A 1 388 ? -30.829 11.769 13.003 1.00 52.72 388 TYR A CA 1
ATOM 3055 C C . TYR A 1 388 ? -30.781 12.674 14.241 1.00 52.72 388 TYR A C 1
ATOM 3057 O O . TYR A 1 388 ? -29.715 12.984 14.769 1.00 52.72 388 TYR A O 1
ATOM 3065 N N . THR A 1 389 ? -31.956 12.994 14.789 1.00 39.75 389 THR A N 1
ATOM 3066 C CA . THR A 1 389 ? -32.132 13.085 16.249 1.00 39.75 389 THR A CA 1
ATOM 3067 C C . THR A 1 389 ? -32.230 11.654 16.797 1.00 39.75 389 THR A C 1
ATOM 3069 O O . THR A 1 389 ? -32.863 10.824 16.154 1.00 39.75 389 THR A O 1
ATOM 3072 N N . GLN A 1 390 ? -31.590 11.352 17.932 1.00 37.28 390 GLN A N 1
ATOM 3073 C CA . GLN A 1 390 ? -31.211 10.020 18.468 1.00 37.28 390 GLN A CA 1
ATOM 3074 C C . GLN A 1 390 ? -32.287 8.897 18.616 1.00 37.28 390 GLN A C 1
ATOM 3076 O O . GLN A 1 390 ? -32.019 7.907 19.288 1.00 37.28 390 GLN A O 1
ATOM 3081 N N . GLU A 1 391 ? -33.466 8.967 17.992 1.00 31.81 391 GLU A N 1
ATOM 3082 C CA . GLU A 1 391 ? -34.550 7.970 18.120 1.00 31.81 391 GLU A CA 1
ATOM 3083 C C . GLU A 1 391 ? -34.747 7.031 16.910 1.00 31.81 391 GLU A C 1
ATOM 3085 O O . GLU A 1 391 ? -35.642 6.191 16.935 1.00 31.81 391 GLU A O 1
ATOM 3090 N N . MET A 1 392 ? -33.930 7.101 15.853 1.00 33.12 392 MET A N 1
ATOM 3091 C CA . MET A 1 392 ? -34.058 6.182 14.708 1.00 33.12 392 MET A CA 1
ATOM 3092 C C . MET A 1 392 ? -32.761 5.417 14.428 1.00 33.12 392 MET A C 1
ATOM 3094 O O . MET A 1 392 ? -31.877 5.911 13.731 1.00 33.12 392 MET A O 1
ATOM 3098 N N . GLU A 1 393 ? -32.671 4.172 14.906 1.00 36.03 393 GLU A N 1
ATOM 3099 C CA . GLU A 1 393 ? -31.751 3.174 14.347 1.00 36.03 393 GLU A CA 1
ATOM 3100 C C . GLU A 1 393 ? -32.200 2.808 12.925 1.00 36.03 393 GLU A C 1
ATOM 3102 O O . GLU A 1 393 ? -32.934 1.847 12.694 1.00 36.03 393 GLU A O 1
ATOM 3107 N N . LEU A 1 394 ? -31.767 3.577 11.934 1.00 39.38 394 LEU A N 1
ATOM 3108 C CA . LEU A 1 394 ? -31.871 3.148 10.545 1.00 39.38 394 LEU A CA 1
ATOM 3109 C C . LEU A 1 394 ? -30.638 2.309 10.224 1.00 39.38 394 LEU A C 1
ATOM 3111 O O . LEU A 1 394 ? -29.523 2.814 10.114 1.00 39.38 394 LEU A O 1
ATOM 3115 N N . LYS A 1 395 ? -30.862 1.010 10.021 1.00 41.69 395 LYS A N 1
ATOM 3116 C CA . LYS A 1 395 ? -29.850 0.056 9.547 1.00 41.69 395 LYS A CA 1
ATOM 3117 C C . LYS A 1 395 ? -29.357 0.358 8.119 1.00 41.69 395 LYS A C 1
ATOM 3119 O O . LYS A 1 395 ? -28.503 -0.372 7.625 1.00 41.69 395 LYS A O 1
ATOM 3124 N N . ASN A 1 396 ? -29.884 1.383 7.432 1.00 47.69 396 ASN A N 1
ATOM 3125 C CA . ASN A 1 396 ? -29.550 1.649 6.035 1.00 47.69 396 ASN A CA 1
ATOM 3126 C C . ASN A 1 396 ? -29.668 3.139 5.633 1.00 47.69 396 ASN A C 1
ATOM 3128 O O . ASN A 1 396 ? -30.758 3.649 5.394 1.00 47.69 396 ASN A O 1
ATOM 3132 N N . ILE A 1 397 ? -28.527 3.827 5.472 1.00 48.06 397 ILE A N 1
ATOM 3133 C CA . ILE A 1 397 ? -28.428 5.206 4.928 1.00 48.06 397 ILE A CA 1
ATOM 3134 C C . ILE A 1 397 ? -29.016 5.306 3.508 1.00 48.06 397 ILE A C 1
ATOM 3136 O O . ILE A 1 397 ? -29.450 6.371 3.073 1.00 48.06 397 ILE A O 1
ATOM 3140 N N . THR A 1 398 ? -29.066 4.185 2.785 1.00 48.28 398 THR A N 1
ATOM 3141 C CA . THR A 1 398 ? -29.588 4.099 1.412 1.00 48.28 398 THR A CA 1
ATOM 3142 C C . THR A 1 398 ? -31.091 4.349 1.304 1.00 48.28 398 THR A C 1
ATOM 3144 O O . THR A 1 398 ? -31.585 4.589 0.210 1.00 48.28 398 THR A O 1
ATOM 3147 N N . GLU A 1 399 ? -31.814 4.360 2.427 1.00 50.16 399 GLU A N 1
ATOM 3148 C CA . GLU A 1 399 ? -33.232 4.736 2.469 1.00 50.16 399 GLU A CA 1
ATOM 3149 C C . GLU A 1 399 ? -33.445 6.260 2.526 1.00 50.16 399 GLU A C 1
ATOM 3151 O O . GLU A 1 399 ? -34.547 6.730 2.248 1.00 50.16 399 GLU A O 1
ATOM 3156 N N . LEU A 1 400 ? -32.401 7.041 2.845 1.00 54.22 400 LEU A N 1
ATOM 3157 C CA . LEU A 1 400 ? -32.470 8.504 2.967 1.00 54.22 400 LEU A CA 1
ATOM 3158 C C . LEU A 1 400 ? -32.144 9.255 1.675 1.00 54.22 400 LEU A C 1
ATOM 3160 O O . LEU A 1 400 ? -32.625 10.369 1.481 1.00 54.22 400 LEU A O 1
ATOM 3164 N N . LEU A 1 401 ? -31.300 8.677 0.819 1.00 65.00 401 LEU A N 1
ATOM 3165 C CA . LEU A 1 401 ? -30.817 9.315 -0.403 1.00 65.00 401 LEU A CA 1
ATOM 3166 C C . LEU A 1 401 ? -31.391 8.598 -1.615 1.00 65.00 401 LEU A C 1
ATOM 3168 O O . LEU A 1 401 ? -31.239 7.386 -1.762 1.00 65.00 401 LEU A O 1
ATOM 3172 N N . THR A 1 402 ? -32.035 9.350 -2.506 1.00 67.00 402 THR A N 1
ATOM 3173 C CA . THR A 1 402 ? -32.506 8.778 -3.767 1.00 67.00 402 THR A CA 1
ATOM 3174 C C . THR A 1 402 ? -31.311 8.416 -4.661 1.00 67.00 402 THR A C 1
ATOM 3176 O O . THR A 1 402 ? -30.229 8.993 -4.517 1.00 67.00 402 THR A O 1
ATOM 3179 N N . PRO A 1 403 ? -31.465 7.498 -5.634 1.00 70.00 403 PRO A N 1
ATOM 3180 C CA . PRO A 1 403 ? -30.416 7.239 -6.622 1.00 70.00 403 PRO A CA 1
ATOM 3181 C C . PRO A 1 403 ? -29.928 8.517 -7.328 1.00 70.00 403 PRO A C 1
ATOM 3183 O O . PRO A 1 403 ? -28.748 8.641 -7.641 1.00 70.00 403 PRO A O 1
ATOM 3186 N N . GLN A 1 404 ? -30.824 9.488 -7.543 1.00 70.38 404 GLN A N 1
ATOM 3187 C CA . GLN A 1 404 ? -30.489 10.792 -8.113 1.00 70.38 404 GLN A CA 1
ATOM 3188 C C . GLN A 1 404 ? -29.617 11.632 -7.169 1.00 70.38 404 GLN A C 1
ATOM 3190 O O . GLN A 1 404 ? -28.651 12.234 -7.629 1.00 70.38 404 GLN A O 1
ATOM 3195 N N . ASP A 1 405 ? -29.908 11.633 -5.866 1.00 71.75 405 ASP A N 1
ATOM 3196 C CA . ASP A 1 405 ? -29.090 12.322 -4.858 1.00 71.75 405 ASP A CA 1
ATOM 3197 C C . ASP A 1 405 ? -27.684 11.714 -4.776 1.00 71.75 405 ASP A C 1
ATOM 3199 O O . ASP A 1 405 ? -26.690 12.432 -4.694 1.00 71.75 405 ASP A O 1
ATOM 3203 N N . LEU A 1 406 ? -27.583 10.384 -4.852 1.00 74.12 406 LEU A N 1
ATOM 3204 C CA . LEU A 1 406 ? -26.304 9.671 -4.846 1.00 74.12 406 LEU A CA 1
ATOM 3205 C C . LEU A 1 406 ? -25.474 9.951 -6.100 1.00 74.12 406 LEU A C 1
ATOM 3207 O O . LEU A 1 406 ? -24.261 10.142 -6.003 1.00 74.12 406 LEU A O 1
ATOM 3211 N N . GLN A 1 407 ? -26.122 10.021 -7.263 1.00 74.00 407 GLN A N 1
ATOM 3212 C CA . GLN A 1 407 ? -25.473 10.422 -8.509 1.00 74.00 407 GLN A CA 1
ATOM 3213 C C . GLN A 1 407 ? -24.974 11.872 -8.430 1.00 74.00 407 GLN A C 1
ATOM 3215 O O . GLN A 1 407 ? -23.808 12.127 -8.731 1.00 74.00 407 GLN A O 1
ATOM 3220 N N . ALA A 1 408 ? -25.811 12.799 -7.953 1.00 76.25 408 ALA A N 1
ATOM 3221 C CA . ALA A 1 408 ? -25.436 14.200 -7.771 1.00 76.25 408 ALA A CA 1
ATOM 3222 C C . ALA A 1 408 ? -24.266 14.355 -6.784 1.00 76.25 408 ALA A C 1
ATOM 3224 O O . ALA A 1 408 ? -23.330 15.107 -7.047 1.00 76.25 408 ALA A O 1
ATOM 3225 N N . LEU A 1 409 ? -24.261 13.590 -5.687 1.00 78.62 409 LEU A N 1
ATOM 3226 C CA . LEU A 1 409 ? -23.143 13.544 -4.743 1.00 78.62 409 LEU A CA 1
ATOM 3227 C C . LEU A 1 409 ? -21.861 13.025 -5.392 1.00 78.62 409 LEU A C 1
ATOM 3229 O O . LEU A 1 409 ? -20.800 13.623 -5.220 1.00 78.62 409 LEU A O 1
ATOM 3233 N N . ALA A 1 410 ? -21.918 11.932 -6.151 1.00 80.00 410 ALA A N 1
ATOM 3234 C CA . ALA A 1 410 ? -20.733 11.406 -6.823 1.00 80.00 410 ALA A CA 1
ATOM 3235 C C . ALA A 1 410 ? -20.193 12.362 -7.898 1.00 80.00 410 ALA A C 1
ATOM 3237 O O . ALA A 1 410 ? -18.981 12.433 -8.111 1.00 80.00 410 ALA A O 1
ATOM 3238 N N . GLU A 1 411 ? -21.064 13.101 -8.580 1.00 81.88 411 GLU A N 1
ATOM 3239 C CA . GLU A 1 411 ? -20.681 14.156 -9.520 1.00 81.88 411 GLU A CA 1
ATOM 3240 C C . GLU A 1 411 ? -20.014 15.326 -8.801 1.00 81.88 411 GLU A C 1
ATOM 3242 O O . GLU A 1 411 ? -18.871 15.659 -9.117 1.00 81.88 411 GLU A O 1
ATOM 3247 N N . ALA A 1 412 ? -20.664 15.874 -7.776 1.00 82.19 412 ALA A N 1
ATOM 3248 C CA . ALA A 1 412 ? -20.186 17.054 -7.068 1.00 82.19 412 ALA A CA 1
ATOM 3249 C C . ALA A 1 412 ? -18.897 16.799 -6.266 1.00 82.19 412 ALA A C 1
ATOM 3251 O O . ALA A 1 412 ? -18.021 17.656 -6.196 1.00 82.19 412 ALA A O 1
ATOM 3252 N N . THR A 1 413 ? -18.725 15.592 -5.721 1.00 84.88 413 THR A N 1
ATOM 3253 C CA . THR A 1 413 ? -17.496 15.198 -5.007 1.00 84.88 413 THR A CA 1
ATOM 3254 C C . THR A 1 413 ? -16.336 14.835 -5.939 1.00 84.88 413 THR A C 1
ATOM 3256 O O . THR A 1 413 ? -15.191 14.746 -5.499 1.00 84.88 413 THR A O 1
ATOM 3259 N N . GLY A 1 414 ? -16.604 14.606 -7.230 1.00 85.06 414 GLY A N 1
ATOM 3260 C CA . GLY A 1 414 ? -15.622 14.127 -8.206 1.00 85.06 414 GLY A CA 1
ATOM 3261 C C . GLY A 1 414 ? -15.417 12.606 -8.219 1.00 85.06 414 GLY A C 1
ATOM 3262 O O . GLY A 1 414 ? -14.605 12.108 -9.004 1.00 85.06 414 GLY A O 1
ATOM 3263 N N . CYS A 1 415 ? -16.159 11.848 -7.407 1.00 84.69 415 CYS A N 1
ATOM 3264 C CA . CYS A 1 415 ? -16.108 10.384 -7.380 1.00 84.69 415 CYS A CA 1
ATOM 3265 C C . CYS A 1 415 ? -16.595 9.722 -8.682 1.00 84.69 415 CYS A C 1
ATOM 3267 O O . CYS A 1 415 ? -16.090 8.663 -9.065 1.00 84.69 415 CYS A O 1
ATOM 3269 N N . SER A 1 416 ? -17.516 10.356 -9.407 1.00 82.75 416 SER A N 1
ATOM 3270 C CA . SER A 1 416 ? -17.956 9.926 -10.744 1.00 82.75 416 SER A CA 1
ATOM 3271 C C . SER A 1 416 ? -16.783 9.842 -11.732 1.00 82.75 416 SER A C 1
ATOM 3273 O O . SER A 1 416 ? -16.643 8.858 -12.456 1.00 82.75 416 SER A O 1
ATOM 3275 N N . THR A 1 417 ? -15.877 10.822 -11.704 1.00 82.94 417 THR A N 1
ATOM 3276 C CA . THR A 1 417 ? -14.674 10.852 -12.547 1.00 82.94 417 THR A CA 1
ATOM 3277 C C . THR A 1 417 ? -13.699 9.737 -12.182 1.00 82.94 417 THR A C 1
ATOM 3279 O O . THR A 1 417 ? -13.149 9.100 -13.076 1.00 82.94 417 THR A O 1
ATOM 3282 N N . GLN A 1 418 ? -13.512 9.462 -10.886 1.00 83.62 418 GLN A N 1
ATOM 3283 C CA . GLN A 1 418 ? -12.588 8.418 -10.416 1.00 83.62 418 GLN A CA 1
ATOM 3284 C C . GLN A 1 418 ? -13.073 7.001 -10.746 1.00 83.62 418 GLN A C 1
ATOM 3286 O O . GLN A 1 418 ? -12.275 6.085 -10.927 1.00 83.62 418 GLN A O 1
ATOM 3291 N N . THR A 1 419 ? -14.389 6.810 -10.821 1.00 81.38 419 THR A N 1
ATOM 3292 C CA . THR A 1 419 ? -15.020 5.500 -11.043 1.00 81.38 419 THR A CA 1
ATOM 3293 C C . THR A 1 419 ? -15.383 5.246 -12.502 1.00 81.38 419 THR A C 1
ATOM 3295 O O . THR A 1 419 ? -15.756 4.125 -12.861 1.00 81.38 419 THR A O 1
ATOM 3298 N N . ARG A 1 420 ? -15.249 6.261 -13.365 1.00 83.44 420 ARG A N 1
ATOM 3299 C CA . ARG A 1 420 ? -15.522 6.148 -14.795 1.00 83.44 420 ARG A CA 1
ATOM 3300 C C . ARG A 1 420 ? -14.508 5.204 -15.452 1.00 83.44 420 ARG A C 1
ATOM 3302 O O . ARG A 1 420 ? -13.307 5.471 -15.404 1.00 83.44 420 ARG A O 1
ATOM 3309 N N . PRO A 1 421 ? -14.960 4.128 -16.123 1.00 84.31 421 PRO A N 1
ATOM 3310 C CA . PRO A 1 421 ? -14.056 3.256 -16.859 1.00 84.31 421 PRO A CA 1
ATOM 3311 C C . PRO A 1 421 ? -13.300 4.039 -17.946 1.00 84.31 421 PRO A C 1
ATOM 3313 O O . PRO A 1 421 ? -13.939 4.755 -18.727 1.00 84.31 421 PRO A O 1
ATOM 3316 N N . PRO A 1 422 ? -11.963 3.915 -18.031 1.00 88.62 422 PRO A N 1
ATOM 3317 C CA . PRO A 1 422 ? -11.195 4.555 -19.088 1.00 88.62 422 PRO A CA 1
ATOM 3318 C C . PRO A 1 422 ? -11.498 3.922 -20.448 1.00 88.62 422 PRO A C 1
ATOM 3320 O O . PRO A 1 422 ? -11.861 2.747 -20.547 1.00 88.62 422 PRO A O 1
ATOM 3323 N N . HIS A 1 423 ? -11.301 4.698 -21.515 1.00 90.38 423 HIS A N 1
ATOM 3324 C CA . HIS A 1 423 ? -11.370 4.173 -22.872 1.00 90.38 423 HIS A CA 1
ATOM 3325 C C . HIS A 1 423 ? -10.144 3.297 -23.154 1.00 90.38 423 HIS A C 1
ATOM 3327 O O . HIS A 1 423 ? -9.011 3.778 -23.152 1.00 90.38 423 HIS A O 1
ATOM 3333 N N . CYS A 1 424 ? -10.369 2.016 -23.437 1.00 93.12 424 CYS A N 1
ATOM 3334 C CA . CYS A 1 424 ? -9.299 1.084 -23.768 1.00 93.12 424 CYS A CA 1
ATOM 3335 C C . CYS A 1 424 ? -9.049 1.064 -25.274 1.00 93.12 424 CYS A C 1
ATOM 3337 O O . CYS A 1 424 ? -9.920 0.665 -26.046 1.00 93.12 424 CYS A O 1
ATOM 3339 N N . GLY A 1 425 ? -7.849 1.476 -25.685 1.00 87.12 425 GLY A N 1
ATOM 3340 C CA . GLY A 1 425 ? -7.432 1.409 -27.079 1.00 87.12 425 GLY A CA 1
ATOM 3341 C C . GLY A 1 425 ? -7.447 -0.027 -27.622 1.00 87.12 425 GLY A C 1
ATOM 3342 O O . GLY A 1 425 ? -7.217 -1.003 -26.899 1.00 87.12 425 GLY A O 1
ATOM 3343 N N . LEU A 1 426 ? -7.776 -0.153 -28.908 1.00 85.94 426 LEU A N 1
ATOM 3344 C CA . LEU A 1 426 ? -7.838 -1.429 -29.627 1.00 85.94 426 LEU A CA 1
ATOM 3345 C C . LEU A 1 426 ? -6.622 -1.641 -30.534 1.00 85.94 426 LEU A C 1
ATOM 3347 O O . LEU A 1 426 ? -6.594 -2.611 -31.294 1.00 85.94 426 LEU A O 1
ATOM 3351 N N . SER A 1 427 ? -5.620 -0.758 -30.465 1.00 86.69 427 SER A N 1
ATOM 3352 C CA . SER A 1 427 ? -4.429 -0.891 -31.293 1.00 86.69 427 SER A CA 1
ATOM 3353 C C . SER A 1 427 ? -3.629 -2.137 -30.902 1.00 86.69 427 SER A C 1
ATOM 3355 O O . SER A 1 427 ? -3.767 -2.721 -29.814 1.00 86.69 427 SER A O 1
ATOM 3357 N N . CYS A 1 428 ? -2.749 -2.559 -31.806 1.00 88.25 428 CYS A N 1
ATOM 3358 C CA . CYS A 1 428 ? -1.838 -3.650 -31.503 1.00 88.25 428 CYS A CA 1
ATOM 3359 C C . CYS A 1 428 ? -0.908 -3.289 -30.327 1.00 88.25 428 CYS A C 1
ATOM 3361 O O . CYS A 1 428 ? -0.674 -4.134 -29.461 1.00 88.25 428 CYS A O 1
ATOM 3363 N N . LEU A 1 429 ? -0.451 -2.033 -30.235 1.00 90.44 429 LEU A N 1
ATOM 3364 C CA . LEU A 1 429 ? 0.430 -1.566 -29.159 1.00 90.44 429 LEU A CA 1
ATOM 3365 C C . LEU A 1 429 ? -0.267 -1.584 -27.786 1.00 90.44 429 LEU A C 1
ATOM 3367 O O . LEU A 1 429 ? 0.324 -2.077 -26.826 1.00 90.44 429 LEU A O 1
ATOM 3371 N N . ASP A 1 430 ? -1.553 -1.218 -27.710 1.00 89.81 430 ASP A N 1
ATOM 3372 C CA . ASP A 1 430 ? -2.376 -1.339 -26.483 1.00 89.81 430 ASP A CA 1
ATOM 3373 C C . ASP A 1 430 ? -2.543 -2.799 -26.020 1.00 89.81 430 ASP A C 1
ATOM 3375 O O . ASP A 1 430 ? -2.813 -3.119 -24.855 1.00 89.81 430 ASP A O 1
ATOM 3379 N N . SER A 1 431 ? -2.414 -3.729 -26.966 1.00 90.44 431 SER A N 1
ATOM 3380 C CA . SER A 1 431 ? -2.434 -5.163 -26.696 1.00 90.44 431 SER A CA 1
ATOM 3381 C C . SER A 1 431 ? -1.055 -5.707 -26.314 1.00 90.44 431 SER A C 1
ATOM 3383 O O . SER A 1 431 ? -0.996 -6.767 -25.687 1.00 90.44 431 SER A O 1
ATOM 3385 N N . LYS A 1 432 ? 0.025 -5.003 -26.683 1.00 93.56 432 LYS A N 1
ATOM 3386 C CA . LYS A 1 432 ? 1.430 -5.398 -26.501 1.00 93.56 432 LYS A CA 1
ATOM 3387 C C . LYS A 1 432 ? 2.010 -4.919 -25.169 1.00 93.56 432 LYS A C 1
ATOM 3389 O O . LYS A 1 432 ? 2.768 -5.677 -24.560 1.00 93.56 432 LYS A O 1
ATOM 3394 N N . TYR A 1 433 ? 1.642 -3.717 -24.719 1.00 96.56 433 TYR A N 1
ATOM 3395 C CA . TYR A 1 433 ? 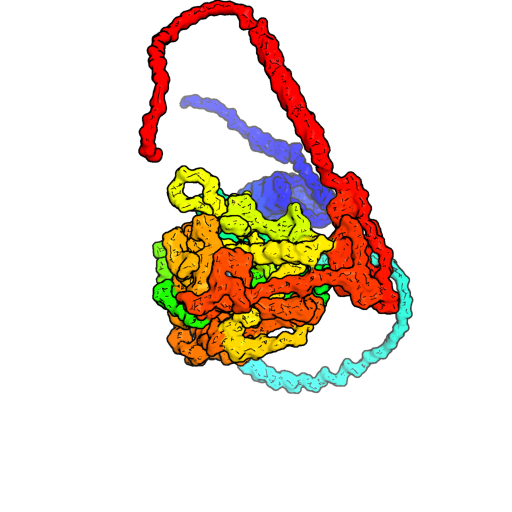2.185 -3.083 -23.514 1.00 96.56 433 TYR A CA 1
ATOM 3396 C C . TYR A 1 433 ? 1.111 -2.781 -22.468 1.00 96.56 433 TYR A C 1
ATOM 3398 O O . TYR A 1 433 ? -0.042 -2.497 -22.789 1.00 96.56 433 TYR A O 1
ATOM 3406 N N . ARG A 1 434 ? 1.511 -2.839 -21.195 1.00 97.81 434 ARG A N 1
ATOM 3407 C CA . ARG A 1 434 ? 0.669 -2.446 -20.060 1.00 97.81 4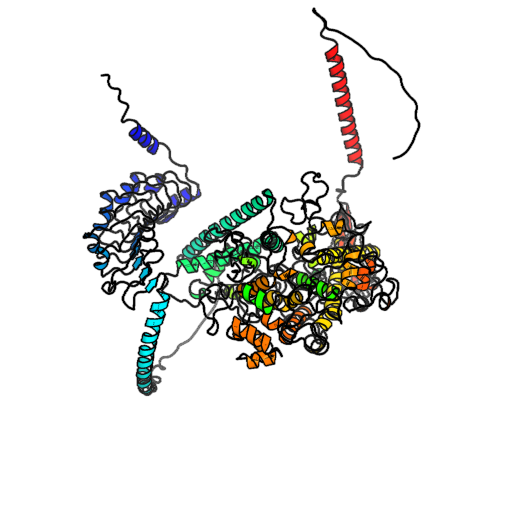34 ARG A CA 1
ATOM 3408 C C . ARG A 1 434 ? 0.561 -0.926 -19.993 1.00 97.81 434 ARG A C 1
ATOM 3410 O O . ARG A 1 434 ? 1.561 -0.229 -20.170 1.00 97.81 434 ARG A O 1
ATOM 3417 N N . SER A 1 435 ? -0.603 -0.415 -19.605 1.00 97.31 435 SER A N 1
ATOM 3418 C CA . SER A 1 435 ? -0.687 0.958 -19.099 1.00 97.31 435 SER A CA 1
ATOM 3419 C C . SER A 1 435 ? 0.150 1.098 -17.815 1.00 97.31 435 SER A C 1
ATOM 3421 O O . SER A 1 435 ? 0.462 0.106 -17.155 1.00 97.31 435 SER A O 1
ATOM 3423 N N . ILE A 1 436 ? 0.558 2.318 -17.461 1.00 97.56 436 ILE A N 1
ATOM 3424 C CA . ILE A 1 436 ? 1.274 2.574 -16.196 1.00 97.56 436 ILE A CA 1
ATOM 3425 C C . ILE A 1 436 ? 0.358 2.373 -14.983 1.00 97.56 436 ILE A C 1
ATOM 3427 O O . ILE A 1 436 ? 0.800 1.924 -13.937 1.00 97.56 436 ILE A O 1
ATOM 3431 N N . THR A 1 437 ? -0.930 2.673 -15.127 1.00 96.38 437 THR A N 1
ATOM 3432 C CA . THR A 1 437 ? -1.901 2.582 -14.033 1.00 96.38 437 THR A CA 1
ATOM 3433 C C . THR A 1 437 ? -2.465 1.175 -13.843 1.00 96.38 437 THR A C 1
ATOM 3435 O O . THR A 1 437 ? -3.307 0.991 -12.979 1.00 96.38 437 THR A O 1
ATOM 3438 N N . GLY A 1 438 ? -2.110 0.191 -14.677 1.00 97.38 438 GLY A N 1
ATOM 3439 C CA . GLY A 1 438 ? -2.740 -1.139 -14.688 1.00 97.38 438 GLY A CA 1
ATOM 3440 C C . GLY A 1 438 ? -4.137 -1.180 -15.332 1.00 97.38 438 GLY A C 1
ATOM 3441 O O . GLY A 1 438 ? -4.665 -2.258 -15.616 1.00 97.38 438 GLY A O 1
ATOM 3442 N N . ALA A 1 439 ? -4.731 -0.022 -15.642 1.00 95.75 439 ALA A N 1
ATOM 3443 C CA . ALA A 1 439 ? -6.018 0.064 -16.322 1.00 95.75 439 ALA A CA 1
ATOM 3444 C C . ALA A 1 439 ? -5.997 -0.607 -17.704 1.00 95.75 439 ALA A C 1
ATOM 3446 O O . ALA A 1 439 ? -4.961 -0.695 -18.370 1.00 95.75 439 ALA A O 1
ATOM 3447 N N . CYS A 1 440 ? -7.166 -1.059 -18.157 1.00 96.31 440 CYS A N 1
ATOM 3448 C CA . CYS A 1 440 ? -7.362 -1.766 -19.425 1.00 96.31 440 CYS A CA 1
ATOM 3449 C C . CYS A 1 440 ? -6.634 -3.116 -19.539 1.00 96.31 440 CYS A C 1
ATOM 3451 O O . CYS A 1 440 ? -6.598 -3.707 -20.626 1.00 96.31 440 CYS A O 1
ATOM 3453 N N . ASN A 1 441 ? -6.098 -3.661 -18.438 1.00 97.25 441 ASN A N 1
ATOM 3454 C CA . ASN A 1 441 ? -5.683 -5.061 -18.389 1.00 97.25 441 ASN A CA 1
ATOM 3455 C C . ASN A 1 441 ? -6.881 -5.961 -18.716 1.00 97.25 441 ASN A C 1
ATOM 3457 O O . ASN A 1 441 ? -6.885 -6.665 -19.728 1.00 97.25 441 ASN A O 1
ATOM 3461 N N . ASN A 1 442 ? -7.954 -5.840 -17.941 1.00 96.75 442 ASN A N 1
ATOM 3462 C CA . ASN A 1 442 ? -9.209 -6.494 -18.255 1.00 96.75 442 ASN A CA 1
ATOM 3463 C C . ASN A 1 442 ? -10.047 -5.619 -19.202 1.00 96.75 442 ASN A C 1
ATOM 3465 O O . ASN A 1 442 ? -10.362 -4.476 -18.892 1.00 96.75 442 ASN A O 1
ATOM 3469 N N . ARG A 1 443 ? -10.432 -6.156 -20.366 1.00 92.81 443 ARG A N 1
ATOM 3470 C CA . ARG A 1 443 ? -11.218 -5.407 -21.367 1.00 92.81 443 ARG A CA 1
ATOM 3471 C C . ARG A 1 443 ? -12.702 -5.279 -21.017 1.00 92.81 443 ARG A C 1
ATOM 3473 O O . ARG A 1 443 ? -13.340 -4.333 -21.459 1.00 92.81 443 ARG A O 1
ATOM 3480 N N . LYS A 1 444 ? -13.250 -6.224 -20.245 1.00 91.50 444 LYS A N 1
ATOM 3481 C CA . LYS A 1 444 ? -14.642 -6.185 -19.768 1.00 91.50 444 LYS A CA 1
ATOM 3482 C C . LYS A 1 444 ? -14.772 -5.338 -18.497 1.00 91.50 444 LYS A C 1
ATOM 3484 O O . LYS A 1 444 ? -15.814 -4.733 -18.264 1.00 91.50 444 LYS A O 1
ATOM 3489 N N . PHE A 1 445 ? -13.705 -5.275 -17.703 1.00 92.56 445 PHE A N 1
ATOM 3490 C CA . PHE A 1 445 ? -13.628 -4.533 -16.449 1.00 92.56 445 PHE A CA 1
ATOM 3491 C C . PHE A 1 445 ? -12.381 -3.631 -16.428 1.00 92.56 445 PHE A C 1
ATOM 3493 O O . PHE A 1 445 ? -11.415 -3.952 -15.740 1.00 92.56 445 PHE A O 1
ATOM 3500 N N . PRO A 1 446 ? -12.364 -2.501 -17.159 1.00 93.75 446 PRO A N 1
ATOM 3501 C CA . PRO A 1 446 ? -11.152 -1.697 -17.366 1.00 93.75 446 PRO A CA 1
ATOM 3502 C C . PRO A 1 446 ? -10.411 -1.224 -16.108 1.00 93.75 446 PRO A C 1
ATOM 3504 O O . PRO A 1 446 ? -9.217 -0.950 -16.189 1.00 93.75 446 PRO A O 1
ATOM 3507 N N . LEU A 1 447 ? -11.097 -1.128 -14.966 1.00 93.31 447 LEU A N 1
ATOM 3508 C CA . LEU A 1 447 ? -10.527 -0.702 -13.682 1.00 93.31 447 LEU A CA 1
ATOM 3509 C C . LEU A 1 447 ? -10.048 -1.863 -12.791 1.00 93.31 447 LEU A C 1
ATOM 3511 O O . LEU A 1 447 ? -9.475 -1.622 -11.734 1.00 93.31 447 LEU A O 1
ATOM 3515 N N . TRP A 1 448 ? -10.269 -3.125 -13.170 1.00 95.19 448 TRP A N 1
ATOM 3516 C CA . TRP A 1 448 ? -9.798 -4.264 -12.379 1.00 95.19 448 TRP A CA 1
ATOM 3517 C C . TRP A 1 448 ? -8.270 -4.332 -12.348 1.00 95.19 448 TRP A C 1
ATOM 3519 O O . TRP A 1 448 ? -7.629 -4.559 -13.374 1.00 95.19 448 TRP A O 1
ATOM 3529 N N . GLY A 1 449 ? -7.721 -4.154 -11.146 1.00 95.38 449 GLY A N 1
ATOM 3530 C CA . GLY A 1 449 ? -6.286 -4.119 -10.875 1.00 95.38 449 GLY A CA 1
ATOM 3531 C C . GLY A 1 449 ? -5.623 -2.770 -11.162 1.00 95.38 449 GLY A C 1
ATOM 3532 O O . GLY A 1 449 ? -4.401 -2.679 -11.088 1.00 95.38 449 GLY A O 1
ATOM 3533 N N . ALA A 1 450 ? -6.399 -1.735 -11.503 1.00 96.75 450 ALA A N 1
ATOM 3534 C CA . ALA A 1 450 ? -5.862 -0.402 -11.745 1.00 96.75 450 ALA A CA 1
ATOM 3535 C C . ALA A 1 450 ? -5.516 0.327 -10.434 1.00 96.75 450 ALA A C 1
ATOM 3537 O O . ALA A 1 450 ? -6.168 0.123 -9.410 1.00 96.75 450 ALA A O 1
ATOM 3538 N N . SER A 1 451 ? -4.529 1.218 -10.483 1.00 95.62 451 SER A N 1
ATOM 3539 C CA . SER A 1 451 ? -4.173 2.097 -9.372 1.00 95.62 451 SER A CA 1
ATOM 3540 C C . SER A 1 451 ? -5.292 3.082 -9.037 1.00 95.62 451 SER A C 1
ATOM 3542 O O . SER A 1 451 ? -6.088 3.468 -9.894 1.00 95.62 451 SER A O 1
ATOM 3544 N N . ASN A 1 452 ? -5.340 3.509 -7.775 1.00 93.69 452 ASN A N 1
ATOM 3545 C CA . ASN A 1 452 ? -6.391 4.363 -7.218 1.00 93.69 452 ASN A CA 1
ATOM 3546 C C . ASN A 1 452 ? -7.797 3.755 -7.365 1.00 93.69 452 ASN A C 1
ATOM 3548 O O . ASN A 1 452 ? -8.769 4.460 -7.635 1.00 93.69 452 ASN A O 1
ATOM 3552 N N . THR A 1 453 ? -7.913 2.443 -7.147 1.00 91.06 453 THR A N 1
ATOM 3553 C CA . THR A 1 453 ? -9.200 1.734 -7.084 1.00 91.06 453 THR A CA 1
ATOM 3554 C C . THR A 1 453 ? -9.365 1.033 -5.730 1.00 91.06 453 THR A C 1
ATOM 3556 O O . THR A 1 453 ? -8.371 0.800 -5.036 1.00 91.06 453 THR A O 1
ATOM 3559 N N . PRO A 1 454 ? -10.602 0.750 -5.279 1.00 92.12 454 PRO A N 1
ATOM 3560 C CA . PRO A 1 454 ? -10.812 0.055 -4.012 1.00 92.12 454 PRO A CA 1
ATOM 3561 C C . PRO A 1 454 ? -10.265 -1.376 -4.049 1.00 92.12 454 PRO A C 1
ATOM 3563 O O . PRO A 1 454 ? -10.356 -2.062 -5.076 1.00 92.12 454 PRO A O 1
ATOM 3566 N N . TYR A 1 455 ? -9.785 -1.851 -2.898 1.00 95.62 455 TYR A N 1
ATOM 3567 C CA . TYR A 1 455 ? -9.467 -3.267 -2.706 1.00 95.62 455 TYR A CA 1
ATOM 3568 C C . TYR A 1 455 ? -10.683 -4.164 -2.987 1.00 95.62 455 TYR A C 1
ATOM 3570 O O . TYR A 1 455 ? -11.839 -3.766 -2.829 1.00 95.62 455 TYR A O 1
ATOM 3578 N N . ALA A 1 456 ? -10.435 -5.417 -3.366 1.00 94.69 456 ALA A N 1
ATOM 3579 C CA . ALA A 1 456 ? -11.486 -6.425 -3.391 1.00 94.69 456 ALA A CA 1
ATOM 3580 C C . ALA A 1 456 ? -11.889 -6.841 -1.964 1.00 94.69 456 ALA A C 1
ATOM 3582 O O . ALA A 1 456 ? -11.052 -6.967 -1.067 1.00 94.69 456 ALA A O 1
ATOM 3583 N N . ARG A 1 457 ? -13.176 -7.128 -1.760 1.00 92.06 457 ARG A N 1
ATOM 3584 C CA . ARG A 1 457 ? -13.702 -7.757 -0.541 1.00 92.06 457 ARG A CA 1
ATOM 3585 C C . ARG A 1 457 ? -14.085 -9.199 -0.841 1.00 92.06 457 ARG A C 1
ATOM 3587 O O . ARG A 1 457 ? -14.895 -9.446 -1.727 1.00 92.06 457 ARG A O 1
ATOM 3594 N N . TRP A 1 458 ? -13.494 -10.147 -0.115 1.00 95.62 458 TRP A N 1
ATOM 3595 C CA . TRP A 1 458 ? -13.892 -11.565 -0.164 1.00 95.62 458 TRP A CA 1
ATOM 3596 C C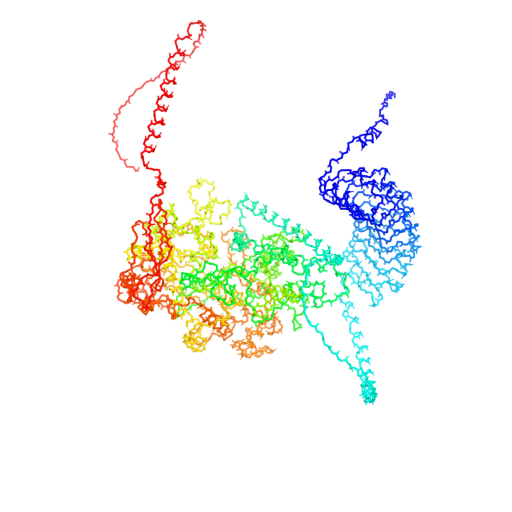 . TRP A 1 458 ? -14.909 -11.936 0.914 1.00 95.62 458 TRP A C 1
ATOM 3598 O O . TRP A 1 458 ? -15.594 -12.944 0.782 1.00 95.62 458 TRP A O 1
ATOM 3608 N N . LEU A 1 459 ? -14.982 -11.125 1.966 1.00 95.81 459 LEU A N 1
ATOM 3609 C CA . LEU A 1 459 ? -16.009 -11.151 2.996 1.00 95.81 459 LEU A CA 1
ATOM 3610 C C . LEU A 1 459 ? -16.506 -9.711 3.199 1.00 95.81 459 LEU A C 1
ATOM 3612 O O . LEU A 1 459 ? -15.722 -8.779 2.965 1.00 95.81 459 LEU A O 1
ATOM 3616 N N . PRO A 1 460 ? -17.768 -9.515 3.618 1.00 92.25 460 PRO A N 1
ATOM 3617 C CA . PRO A 1 460 ? -18.279 -8.202 4.001 1.00 92.25 460 PRO A CA 1
ATOM 3618 C C . PRO A 1 460 ? -17.402 -7.527 5.063 1.00 92.25 460 PRO A C 1
ATOM 3620 O O . PRO A 1 460 ? -16.777 -8.202 5.881 1.00 92.25 460 PRO A O 1
ATOM 3623 N N . ALA A 1 461 ? -17.345 -6.195 5.040 1.00 92.12 461 ALA A N 1
ATOM 3624 C CA . ALA A 1 461 ? -16.652 -5.431 6.071 1.00 92.12 461 ALA A CA 1
ATOM 3625 C C . ALA A 1 461 ? -17.435 -5.468 7.395 1.00 92.12 461 ALA A C 1
ATOM 3627 O O . ALA A 1 461 ? -18.659 -5.348 7.397 1.00 92.12 461 ALA A O 1
ATOM 3628 N N . GLU A 1 462 ? -16.724 -5.580 8.514 1.00 94.38 462 GLU A N 1
ATOM 3629 C CA . GLU A 1 462 ? -17.284 -5.513 9.864 1.00 94.38 462 GLU A CA 1
ATOM 3630 C C . GLU A 1 462 ? -16.819 -4.225 10.545 1.00 94.38 462 GLU A C 1
ATOM 3632 O O . GLU A 1 462 ? -15.647 -4.085 10.885 1.00 94.38 462 GLU A O 1
ATOM 3637 N N . TYR A 1 463 ? -17.744 -3.286 10.741 1.00 92.00 463 TYR A N 1
ATOM 3638 C CA . TYR A 1 463 ? -17.523 -2.000 11.407 1.00 92.00 463 TYR A CA 1
ATOM 3639 C C . TYR A 1 463 ? -18.405 -1.875 12.653 1.00 92.00 463 TYR A C 1
ATOM 3641 O O . TYR A 1 463 ? -19.456 -2.515 12.744 1.00 92.00 463 TYR A O 1
ATOM 3649 N N . ASP A 1 464 ? -18.011 -1.037 13.612 1.00 90.50 464 ASP A N 1
ATOM 3650 C CA . ASP A 1 464 ? -18.742 -0.850 14.866 1.00 90.50 464 ASP A CA 1
ATOM 3651 C C . ASP A 1 464 ? -20.146 -0.277 14.658 1.00 90.50 464 ASP A C 1
ATOM 3653 O O . ASP A 1 464 ? -21.073 -0.628 15.383 1.00 90.50 464 ASP A O 1
ATOM 3657 N N . ASP A 1 465 ? -20.336 0.541 13.636 1.00 80.94 465 ASP A N 1
ATOM 3658 C CA . ASP A 1 465 ? -21.645 1.057 13.237 1.00 80.94 465 ASP A CA 1
ATOM 3659 C C . ASP A 1 465 ? -22.192 0.376 11.973 1.00 80.94 465 ASP A C 1
ATOM 3661 O O . ASP A 1 465 ? -23.150 0.856 11.375 1.00 80.94 465 ASP A O 1
ATOM 3665 N N . GLY A 1 466 ? -21.560 -0.717 11.533 1.00 81.44 466 GLY A N 1
ATOM 3666 C CA . GLY A 1 466 ? -21.890 -1.400 10.282 1.00 81.44 466 GLY A CA 1
ATOM 3667 C C . GLY A 1 466 ? -21.547 -0.610 9.014 1.00 81.44 466 GLY A C 1
ATOM 3668 O O . GLY A 1 466 ? -21.836 -1.091 7.920 1.00 81.44 466 GLY A O 1
ATOM 3669 N N . PHE A 1 467 ? -20.924 0.570 9.130 1.00 79.19 467 PHE A N 1
ATOM 3670 C CA . PHE A 1 467 ? -20.679 1.455 7.995 1.00 79.19 467 PHE A CA 1
ATOM 3671 C C . PHE A 1 467 ? -19.221 1.904 7.880 1.00 79.19 467 PHE A C 1
ATOM 3673 O O . PHE A 1 467 ? -18.579 1.599 6.875 1.00 79.19 467 PHE A O 1
ATOM 3680 N N . SER A 1 468 ? -18.679 2.624 8.865 1.00 83.69 468 SER A N 1
ATOM 3681 C CA . SER A 1 468 ? -17.347 3.231 8.747 1.00 83.69 468 SER A CA 1
ATOM 3682 C C . SER A 1 468 ? -16.563 3.359 10.051 1.00 83.69 468 SER A C 1
ATOM 3684 O O . SER A 1 468 ? -15.352 3.594 9.969 1.00 83.69 468 SER A O 1
ATOM 3686 N N . LEU A 1 469 ? -17.175 3.219 11.231 1.00 90.56 469 LEU A N 1
ATOM 3687 C CA . LEU A 1 469 ? -16.452 3.279 12.503 1.00 90.56 469 LEU A CA 1
ATOM 3688 C C . LEU A 1 469 ? -15.657 1.980 12.709 1.00 90.56 469 LEU A C 1
ATOM 3690 O O . LEU A 1 469 ? -16.265 0.913 12.707 1.00 90.56 469 LEU A O 1
ATOM 3694 N N . PRO A 1 470 ? -14.316 2.033 12.855 1.00 95.06 470 PRO A N 1
ATOM 3695 C CA . PRO A 1 470 ? -13.467 0.855 13.047 1.00 95.06 470 PRO A CA 1
ATOM 3696 C C . PRO A 1 470 ? -13.952 -0.077 14.157 1.00 95.06 470 PRO A C 1
ATOM 3698 O O . PRO A 1 470 ? -14.587 0.374 15.104 1.00 95.06 470 PRO A O 1
ATOM 3701 N N . ARG A 1 471 ? -13.588 -1.361 14.082 1.00 95.12 471 ARG A N 1
ATOM 3702 C CA . ARG A 1 471 ? -13.822 -2.291 15.198 1.00 95.12 471 ARG A CA 1
ATOM 3703 C C . ARG A 1 471 ? -13.070 -1.836 16.449 1.00 95.12 471 ARG A C 1
ATOM 3705 O O . ARG A 1 471 ? -11.882 -1.521 16.364 1.00 95.12 471 ARG A O 1
ATOM 3712 N N . GLY A 1 472 ? -13.731 -1.843 17.602 1.00 91.56 472 GLY A N 1
ATOM 3713 C CA . GLY A 1 472 ? -13.135 -1.369 18.854 1.00 91.56 472 GLY A CA 1
ATOM 3714 C C . GLY A 1 472 ? -12.957 0.150 18.901 1.00 91.56 472 GLY A C 1
ATOM 3715 O O . GLY A 1 472 ? -12.107 0.639 19.640 1.00 91.56 472 GLY A O 1
ATOM 3716 N N . TRP A 1 473 ? -13.734 0.892 18.104 1.00 92.06 473 TRP A N 1
ATOM 3717 C CA . TRP A 1 473 ? -13.870 2.337 18.255 1.00 92.06 473 TRP A CA 1
ATOM 3718 C C . TRP A 1 473 ? -14.589 2.644 19.570 1.00 92.06 473 TRP A C 1
ATOM 3720 O O . TRP A 1 473 ? -14.132 3.472 20.348 1.00 92.06 473 TRP A O 1
ATOM 3730 N N . ASN A 1 474 ? -15.688 1.953 19.872 1.00 88.62 474 ASN A N 1
ATOM 3731 C CA . ASN A 1 474 ? -16.249 1.999 21.221 1.00 88.62 474 ASN A CA 1
ATOM 3732 C C . ASN A 1 474 ? -15.609 0.889 22.071 1.00 88.62 474 ASN A C 1
ATOM 3734 O O . ASN A 1 474 ? -15.836 -0.290 21.809 1.00 88.62 474 ASN A O 1
ATOM 3738 N N . SER A 1 475 ? -14.830 1.262 23.092 1.00 87.31 475 SER A N 1
ATOM 3739 C CA . SER A 1 475 ? -14.134 0.320 23.982 1.00 87.31 475 SER A CA 1
ATOM 3740 C C . SER A 1 475 ? -15.073 -0.584 24.782 1.00 87.31 475 SER A C 1
ATOM 3742 O O . SER A 1 475 ? -14.668 -1.670 25.188 1.00 87.31 475 SER A O 1
ATOM 3744 N N . GLU A 1 476 ? -16.318 -0.160 24.993 1.00 89.94 476 GLU A N 1
ATOM 3745 C CA . GLU A 1 476 ? -17.329 -0.914 25.742 1.00 89.94 476 GLU A CA 1
ATOM 3746 C C . GLU A 1 476 ? -18.187 -1.802 24.837 1.00 89.94 476 GLU A C 1
ATOM 3748 O O . GLU A 1 476 ? -18.943 -2.651 25.314 1.00 89.94 476 GLU A O 1
ATOM 3753 N N . LYS A 1 477 ? -18.070 -1.648 23.511 1.00 91.44 477 LYS A N 1
ATOM 3754 C CA . LYS A 1 477 ? -18.848 -2.454 22.580 1.00 91.44 477 LYS A CA 1
ATOM 3755 C C . LYS A 1 477 ? -18.403 -3.913 22.644 1.00 91.44 477 LYS A C 1
ATOM 3757 O O . LYS A 1 477 ? -17.242 -4.254 22.414 1.00 91.44 477 LYS A O 1
ATOM 3762 N N . LEU A 1 478 ? -19.375 -4.788 22.879 1.00 95.12 478 LEU A N 1
ATOM 3763 C CA . LEU A 1 478 ? -19.166 -6.227 22.851 1.00 95.12 478 LEU A CA 1
ATOM 3764 C C . LEU A 1 478 ? -19.191 -6.750 21.411 1.00 95.12 478 LEU A C 1
ATOM 3766 O O . LEU A 1 478 ? -20.135 -6.530 20.651 1.00 95.12 478 LEU A O 1
ATOM 3770 N N . HIS A 1 479 ? -18.166 -7.513 21.065 1.00 94.75 479 HIS A N 1
ATOM 3771 C CA . HIS A 1 479 ? -18.083 -8.348 19.877 1.00 94.75 479 HIS A CA 1
ATOM 3772 C C . HIS A 1 479 ? -18.177 -9.799 20.333 1.00 94.75 479 HIS A C 1
ATOM 3774 O O . HIS A 1 479 ? -17.396 -10.231 21.176 1.00 94.75 479 HIS A O 1
ATOM 3780 N N . HIS A 1 480 ? -19.167 -10.548 19.845 1.00 95.69 480 HIS A N 1
ATOM 3781 C CA . HIS A 1 480 ? -19.380 -11.942 20.259 1.00 95.69 480 HIS A CA 1
ATOM 3782 C C . HIS A 1 480 ? -19.367 -12.150 21.794 1.00 95.69 480 HIS A C 1
ATOM 3784 O O . HIS A 1 480 ? -18.864 -13.158 22.282 1.00 95.69 480 HIS A O 1
ATOM 3790 N N . GLY A 1 481 ? -19.906 -11.183 22.550 1.00 96.00 481 GLY A N 1
ATOM 3791 C CA . GLY A 1 481 ? -19.997 -11.221 24.016 1.00 96.00 481 GLY A CA 1
ATOM 3792 C C . GLY A 1 481 ? -18.795 -10.658 24.787 1.00 96.00 481 GLY A C 1
ATOM 3793 O O . GLY A 1 481 ? -18.859 -10.612 26.010 1.00 96.00 481 GLY A O 1
ATOM 3794 N N . PHE A 1 482 ? -17.733 -10.195 24.116 1.00 97.50 482 PHE A N 1
ATOM 3795 C CA . PHE A 1 482 ? -16.514 -9.685 24.762 1.00 97.50 482 PHE A CA 1
ATOM 3796 C C . PHE A 1 482 ? -16.043 -8.364 24.147 1.00 97.50 482 PHE A C 1
ATOM 3798 O O . PHE A 1 482 ? -16.242 -8.124 22.957 1.00 97.50 482 PHE A O 1
ATOM 3805 N N . THR A 1 483 ? -15.386 -7.509 24.930 1.00 96.88 483 THR A N 1
ATOM 3806 C CA . THR A 1 483 ? -14.693 -6.326 24.398 1.00 96.88 483 THR A CA 1
ATOM 3807 C C . THR A 1 483 ? -13.432 -6.744 23.635 1.00 96.88 483 THR A C 1
ATOM 3809 O O . THR A 1 483 ? -12.843 -7.795 23.895 1.00 96.88 483 THR A O 1
ATOM 3812 N N . LEU A 1 484 ? -13.009 -5.938 22.657 1.00 97.44 484 LEU A N 1
ATOM 3813 C CA . LEU A 1 484 ? -11.748 -6.189 21.953 1.00 97.44 484 LEU A CA 1
ATOM 3814 C C . LEU A 1 484 ? -10.564 -5.678 22.786 1.00 97.44 484 LEU A C 1
ATOM 3816 O O . LEU A 1 484 ? -10.620 -4.554 23.288 1.00 97.44 484 LEU A O 1
ATOM 3820 N N . PRO A 1 485 ? -9.456 -6.435 22.888 1.00 96.88 485 PRO A N 1
ATOM 3821 C CA . PRO A 1 485 ? -8.312 -6.017 23.687 1.00 96.88 485 PRO A CA 1
ATOM 3822 C C . PRO A 1 485 ? -7.606 -4.804 23.064 1.00 96.88 485 PRO A C 1
ATOM 3824 O O . PRO A 1 485 ? -7.573 -4.679 21.827 1.00 96.88 485 PRO A O 1
ATOM 3827 N N . PRO A 1 486 ? -6.960 -3.944 23.876 1.00 95.94 486 PRO A N 1
ATOM 3828 C CA . PRO A 1 486 ? -6.018 -2.950 23.374 1.00 95.94 486 PRO A CA 1
ATOM 3829 C C . PRO A 1 486 ? -4.929 -3.623 22.535 1.00 95.94 486 PRO A C 1
ATOM 3831 O O . PRO A 1 486 ? -4.260 -4.551 22.991 1.00 95.94 486 PRO A O 1
ATOM 3834 N N . VAL A 1 487 ? -4.725 -3.153 21.303 1.00 97.69 487 VAL A N 1
ATOM 3835 C CA . VAL A 1 487 ? -3.790 -3.794 20.359 1.00 97.69 487 VAL A CA 1
ATOM 3836 C C . VAL A 1 487 ? -2.345 -3.809 20.865 1.00 97.69 487 VAL A C 1
ATOM 3838 O O . VAL A 1 487 ? -1.608 -4.751 20.583 1.00 97.69 487 VAL A O 1
ATOM 3841 N N . ARG A 1 488 ? -1.959 -2.814 21.676 1.00 96.31 488 ARG A N 1
ATOM 3842 C CA . ARG A 1 488 ? -0.638 -2.749 22.308 1.00 96.31 488 ARG A CA 1
ATOM 3843 C C . ARG A 1 488 ? -0.430 -3.837 23.355 1.00 96.31 488 ARG A C 1
ATOM 3845 O O . ARG A 1 488 ? 0.642 -4.432 23.396 1.00 96.31 488 ARG A O 1
ATOM 3852 N N . ARG A 1 489 ? -1.467 -4.173 24.123 1.00 96.44 489 ARG A N 1
ATOM 3853 C CA . ARG A 1 489 ? -1.406 -5.292 25.069 1.00 96.44 489 ARG A CA 1
ATOM 3854 C C . ARG A 1 489 ? -1.189 -6.617 24.338 1.00 96.44 489 ARG A C 1
ATOM 3856 O O . ARG A 1 489 ? -0.316 -7.388 24.715 1.00 96.44 489 ARG A O 1
ATOM 3863 N N . VAL A 1 490 ? -1.902 -6.832 23.229 1.00 97.88 490 VAL A N 1
ATOM 3864 C CA . VAL A 1 490 ? -1.709 -8.018 22.375 1.00 97.88 490 VAL A CA 1
ATOM 3865 C C . VAL A 1 490 ? -0.278 -8.080 21.821 1.00 97.88 490 VAL A C 1
ATOM 3867 O O . VAL A 1 490 ? 0.348 -9.139 21.849 1.00 97.88 490 VAL A O 1
ATOM 3870 N N . SER A 1 491 ? 0.259 -6.947 21.353 1.00 97.69 491 SER A N 1
ATOM 3871 C CA . SER A 1 491 ? 1.651 -6.839 20.896 1.00 97.69 491 SER A CA 1
ATOM 3872 C C . SER A 1 491 ? 2.647 -7.259 21.980 1.00 97.69 491 SER A C 1
ATOM 3874 O O . SER A 1 491 ? 3.472 -8.147 21.761 1.00 97.69 491 SER A O 1
ATOM 3876 N N . HIS A 1 492 ? 2.525 -6.686 23.175 1.00 94.88 492 HIS A N 1
ATOM 3877 C CA . HIS A 1 492 ? 3.449 -6.933 24.276 1.00 94.88 492 HIS A CA 1
ATOM 3878 C C . HIS A 1 492 ? 3.355 -8.363 24.844 1.00 94.88 492 HIS A C 1
ATOM 3880 O O . HIS A 1 492 ? 4.380 -8.990 25.100 1.00 94.88 492 HIS A O 1
ATOM 3886 N N . GLU A 1 493 ? 2.152 -8.919 25.013 1.00 95.25 493 GLU A N 1
ATOM 3887 C CA . GLU A 1 493 ? 1.971 -10.225 25.674 1.00 95.25 493 GLU A CA 1
ATOM 3888 C C . GLU A 1 493 ? 2.176 -11.443 24.755 1.00 95.25 493 GLU A C 1
ATOM 3890 O O . GLU A 1 493 ? 2.497 -12.546 25.231 1.00 95.25 493 GLU A O 1
ATOM 3895 N N . VAL A 1 494 ? 1.972 -11.263 23.443 1.00 96.94 494 VAL A N 1
ATOM 3896 C CA . VAL A 1 494 ? 1.993 -12.358 22.458 1.00 96.94 494 VAL A CA 1
ATOM 3897 C C . VAL A 1 494 ? 3.128 -12.223 21.448 1.00 96.94 494 VAL A C 1
ATOM 3899 O O . VAL A 1 494 ? 3.765 -13.223 21.122 1.00 96.94 494 VAL A O 1
ATOM 3902 N N . LEU A 1 495 ? 3.380 -11.018 20.929 1.00 97.38 495 LEU A N 1
ATOM 3903 C CA . LEU A 1 495 ? 4.252 -10.827 19.764 1.00 97.38 495 LEU A CA 1
ATOM 3904 C C . LEU A 1 495 ? 5.692 -10.458 20.139 1.00 97.38 495 LEU A C 1
ATOM 3906 O O . LEU A 1 495 ? 6.621 -10.874 19.443 1.00 97.38 495 LEU A O 1
ATOM 3910 N N . TYR A 1 496 ? 5.876 -9.698 21.218 1.00 96.50 496 TYR A N 1
ATOM 3911 C CA . TYR A 1 496 ? 7.172 -9.189 21.660 1.00 96.50 496 TYR A CA 1
ATOM 3912 C C . TYR A 1 496 ? 8.216 -10.298 21.849 1.00 96.50 496 TYR A C 1
ATOM 3914 O O . TYR A 1 496 ? 7.991 -11.305 22.520 1.00 96.50 496 TYR A O 1
ATOM 3922 N N . THR A 1 497 ? 9.396 -10.089 21.268 1.00 96.56 497 THR A N 1
ATOM 3923 C CA . THR A 1 497 ? 10.563 -10.964 21.390 1.00 96.56 497 THR A CA 1
ATOM 3924 C C . THR A 1 497 ? 11.824 -10.115 21.502 1.00 96.56 497 THR A C 1
ATOM 3926 O O . THR A 1 497 ? 12.064 -9.233 20.678 1.00 96.56 497 THR A O 1
ATOM 3929 N N . ARG A 1 498 ? 12.676 -10.403 22.490 1.00 96.06 498 ARG A N 1
ATOM 3930 C CA . ARG A 1 498 ? 14.005 -9.779 22.586 1.00 96.06 498 ARG A CA 1
ATOM 3931 C C . ARG A 1 498 ? 14.882 -10.166 21.400 1.00 96.06 498 ARG A C 1
ATOM 3933 O O . ARG A 1 498 ? 14.817 -11.303 20.933 1.00 96.06 498 ARG A O 1
ATOM 3940 N N . ASN A 1 499 ? 15.735 -9.248 20.955 1.00 95.62 499 ASN A N 1
ATOM 3941 C CA . ASN A 1 499 ? 16.600 -9.449 19.790 1.00 95.62 499 ASN A CA 1
ATOM 3942 C C . ASN A 1 499 ? 17.510 -10.681 19.923 1.00 95.62 499 ASN A C 1
ATOM 3944 O O . ASN A 1 499 ? 17.742 -11.379 18.940 1.00 95.62 499 ASN A O 1
ATOM 3948 N N . GLU A 1 500 ? 17.988 -10.977 21.133 1.00 94.38 500 GLU A N 1
ATOM 3949 C CA . GLU A 1 500 ? 18.881 -12.106 21.419 1.00 94.38 500 GLU A CA 1
ATOM 3950 C C . GLU A 1 500 ? 18.146 -13.456 21.440 1.00 94.38 500 GLU A C 1
ATOM 3952 O O . GLU A 1 500 ? 18.777 -14.506 21.357 1.00 94.38 500 GLU A O 1
ATOM 3957 N N . ASN A 1 501 ? 16.812 -13.432 21.527 1.00 95.31 501 ASN A N 1
ATOM 3958 C CA . ASN A 1 501 ? 15.960 -14.607 21.710 1.00 95.31 501 ASN A CA 1
ATOM 3959 C C . ASN A 1 501 ? 15.201 -14.991 20.431 1.00 95.31 501 ASN A C 1
ATOM 3961 O O . ASN A 1 501 ? 14.124 -15.578 20.514 1.00 95.31 501 ASN A O 1
ATOM 3965 N N . ILE A 1 502 ? 15.711 -14.646 19.250 1.00 96.38 502 ILE A N 1
ATOM 3966 C CA . ILE A 1 502 ? 15.096 -15.049 17.979 1.00 96.38 502 ILE A CA 1
ATOM 3967 C C . ILE A 1 502 ? 15.610 -16.418 17.513 1.00 96.38 502 ILE A C 1
ATOM 3969 O O . ILE A 1 502 ? 16.764 -16.775 17.742 1.00 96.38 502 ILE A O 1
ATOM 3973 N N . SER A 1 503 ? 14.774 -17.153 16.780 1.00 97.06 503 SER A N 1
ATOM 3974 C CA . SER A 1 503 ? 15.208 -18.318 16.001 1.00 97.06 503 SER A CA 1
ATOM 3975 C C . SER A 1 503 ? 15.592 -17.907 14.582 1.00 97.06 503 SER A C 1
ATOM 3977 O O . SER A 1 503 ? 14.954 -17.044 13.971 1.00 97.06 503 SER A O 1
ATOM 3979 N N . LEU A 1 504 ? 16.626 -18.547 14.042 1.00 97.31 504 LEU A N 1
ATOM 3980 C CA . LEU A 1 504 ? 17.107 -18.322 12.681 1.00 97.31 504 LEU A CA 1
ATOM 3981 C C . LEU A 1 504 ? 16.566 -19.394 11.741 1.00 97.31 504 LEU A C 1
ATOM 3983 O O . LEU A 1 504 ? 16.374 -20.544 12.125 1.00 97.31 504 LEU A O 1
ATOM 3987 N N . ASP A 1 505 ? 16.327 -19.003 10.498 1.00 97.25 505 ASP A N 1
ATOM 3988 C CA . ASP A 1 505 ? 15.890 -19.909 9.451 1.00 97.25 505 ASP A CA 1
ATOM 3989 C C . ASP A 1 505 ? 17.077 -20.704 8.890 1.00 97.25 505 ASP A C 1
ATOM 3991 O O . ASP A 1 505 ? 18.032 -20.142 8.349 1.00 97.25 505 ASP A O 1
ATOM 3995 N N . GLU A 1 506 ? 17.017 -22.028 9.011 1.00 96.38 506 GLU A N 1
ATOM 3996 C CA . GLU A 1 506 ? 18.069 -22.921 8.516 1.00 96.38 506 GLU A CA 1
ATOM 3997 C C . GLU A 1 506 ? 17.943 -23.237 7.019 1.00 96.38 506 GLU A C 1
ATOM 3999 O O . GLU A 1 506 ? 18.885 -23.752 6.421 1.00 96.38 506 GLU A O 1
ATOM 4004 N N . SER A 1 507 ? 16.800 -22.942 6.393 1.00 97.19 507 SER A N 1
ATOM 4005 C CA . SER A 1 507 ? 16.539 -23.257 4.982 1.00 97.19 507 SER A CA 1
ATOM 4006 C C . SER A 1 507 ? 16.691 -22.054 4.060 1.00 97.19 507 SER A C 1
ATOM 4008 O O . SER A 1 507 ? 17.041 -22.240 2.894 1.00 97.19 507 SER A O 1
ATOM 4010 N N . TYR A 1 508 ? 16.431 -20.839 4.549 1.00 97.81 508 TYR A N 1
ATOM 4011 C CA . TYR A 1 508 ? 16.318 -19.650 3.704 1.00 97.81 508 TYR A CA 1
ATOM 4012 C C . TYR A 1 508 ? 17.175 -18.470 4.175 1.00 97.81 508 TYR A C 1
ATOM 4014 O O . TYR A 1 508 ? 17.406 -18.248 5.366 1.00 97.81 508 TYR A O 1
ATOM 4022 N N . SER A 1 509 ? 17.662 -17.698 3.205 1.00 97.94 509 SER A N 1
ATOM 4023 C CA . SER A 1 509 ? 18.418 -16.468 3.438 1.00 97.94 509 SER A CA 1
ATOM 4024 C C . SER A 1 509 ? 17.491 -15.284 3.715 1.00 97.94 509 SER A C 1
ATOM 4026 O O . SER A 1 509 ? 16.287 -15.319 3.447 1.00 97.94 509 SER A O 1
ATOM 4028 N N . HIS A 1 510 ? 18.073 -14.185 4.186 1.00 97.62 510 HIS A N 1
ATOM 4029 C CA . HIS A 1 510 ? 17.354 -12.935 4.386 1.00 97.62 510 HIS A CA 1
ATOM 4030 C C . HIS A 1 510 ? 16.827 -12.331 3.072 1.00 97.62 510 HIS A C 1
ATOM 4032 O O . HIS A 1 510 ? 15.819 -11.631 3.080 1.00 97.62 510 HIS A O 1
ATOM 4038 N N . MET A 1 511 ? 17.438 -12.655 1.926 1.00 98.44 511 MET A N 1
ATOM 4039 C CA . MET A 1 511 ? 16.954 -12.240 0.605 1.00 98.44 511 MET A CA 1
ATOM 4040 C C . MET A 1 511 ? 15.519 -12.715 0.328 1.00 98.44 511 MET A C 1
ATOM 4042 O O . MET A 1 511 ? 14.785 -12.039 -0.389 1.00 98.44 511 MET A O 1
ATOM 4046 N N . LEU A 1 512 ? 15.086 -13.849 0.899 1.00 98.31 512 LEU A N 1
ATOM 4047 C CA . LEU A 1 512 ? 13.697 -14.304 0.765 1.00 98.31 512 LEU A CA 1
ATOM 4048 C C . LEU A 1 512 ? 12.718 -13.322 1.427 1.00 98.31 512 LEU A C 1
ATOM 4050 O O . LEU A 1 512 ? 11.658 -13.049 0.869 1.00 98.31 512 LEU A O 1
ATOM 4054 N N . VAL A 1 513 ? 13.084 -12.773 2.586 1.00 97.56 513 VAL A N 1
ATOM 4055 C CA . VAL A 1 513 ? 12.278 -11.787 3.324 1.00 97.56 513 VAL A CA 1
ATOM 4056 C C . VAL A 1 513 ? 12.195 -10.487 2.532 1.00 97.56 513 VAL A C 1
ATOM 4058 O O . VAL A 1 513 ? 11.100 -9.993 2.266 1.00 97.56 513 VAL A O 1
ATOM 4061 N N . GLU A 1 514 ? 13.348 -10.000 2.074 1.00 97.88 514 GLU A N 1
ATOM 4062 C CA . GLU A 1 514 ? 13.459 -8.758 1.310 1.00 97.88 514 GLU A CA 1
ATOM 4063 C C . GLU A 1 514 ? 12.669 -8.819 -0.009 1.00 97.88 514 GLU A C 1
ATOM 4065 O O . GLU A 1 514 ? 11.983 -7.869 -0.382 1.00 97.88 514 GLU A O 1
ATOM 4070 N N . TRP A 1 515 ? 12.694 -9.966 -0.701 1.00 98.69 515 TRP A N 1
ATOM 4071 C CA . TRP A 1 515 ? 11.900 -10.170 -1.915 1.00 98.69 515 TRP A CA 1
ATOM 4072 C C . TRP A 1 515 ? 10.394 -10.192 -1.645 1.00 98.69 515 TRP A C 1
ATOM 4074 O O . TRP A 1 515 ? 9.613 -9.730 -2.475 1.00 98.69 515 TRP A O 1
ATOM 4084 N N . GLY A 1 516 ? 9.971 -10.697 -0.482 1.00 98.38 516 GLY A N 1
ATOM 4085 C CA . GLY A 1 516 ? 8.573 -10.633 -0.060 1.00 98.38 516 GLY A CA 1
ATOM 4086 C C . GLY A 1 516 ? 8.073 -9.193 0.033 1.00 98.38 516 GLY A C 1
ATOM 4087 O O . GLY A 1 516 ? 7.047 -8.867 -0.558 1.00 98.38 516 GLY A O 1
ATOM 4088 N N . GLN A 1 517 ? 8.840 -8.322 0.691 1.00 98.25 517 GLN A N 1
ATOM 4089 C CA . GLN A 1 517 ? 8.521 -6.895 0.792 1.00 98.25 517 GLN A CA 1
ATOM 4090 C C . GLN A 1 517 ? 8.621 -6.178 -0.561 1.00 98.25 517 GLN A C 1
ATOM 4092 O O . GLN A 1 517 ? 7.766 -5.360 -0.889 1.00 98.25 517 GLN A O 1
ATOM 4097 N N . TRP A 1 518 ? 9.615 -6.524 -1.386 1.00 98.56 518 TRP A N 1
ATOM 4098 C CA . TRP A 1 518 ? 9.745 -5.999 -2.748 1.00 98.56 518 TRP A CA 1
ATOM 4099 C C . TRP A 1 518 ? 8.485 -6.255 -3.584 1.00 98.56 518 TRP A C 1
ATOM 4101 O O . TRP A 1 518 ? 8.008 -5.366 -4.286 1.00 98.56 518 TRP A O 1
ATOM 4111 N N . ILE A 1 519 ? 7.923 -7.464 -3.490 1.00 98.44 519 ILE A N 1
ATOM 4112 C CA . ILE A 1 519 ? 6.697 -7.832 -4.202 1.00 98.44 519 ILE A CA 1
ATOM 4113 C C . ILE A 1 519 ? 5.448 -7.252 -3.535 1.00 98.44 519 ILE A C 1
ATOM 4115 O O . ILE A 1 519 ? 4.538 -6.867 -4.257 1.00 98.44 519 ILE A O 1
ATOM 4119 N N . ASP A 1 520 ? 5.393 -7.120 -2.207 1.00 98.62 520 ASP A N 1
ATOM 4120 C CA . ASP A 1 520 ? 4.297 -6.414 -1.511 1.00 98.62 520 ASP A CA 1
ATOM 4121 C C . ASP A 1 520 ? 4.163 -4.988 -2.052 1.00 98.62 520 ASP A C 1
ATOM 4123 O O . ASP A 1 520 ? 3.082 -4.545 -2.445 1.00 98.62 520 ASP A O 1
ATOM 4127 N N . HIS A 1 521 ? 5.307 -4.317 -2.207 1.00 98.19 521 HIS A N 1
ATOM 4128 C CA . HIS A 1 521 ? 5.366 -2.956 -2.714 1.00 98.19 521 HIS A CA 1
ATOM 4129 C C . HIS A 1 521 ? 4.956 -2.826 -4.190 1.00 98.19 521 HIS A C 1
ATOM 4131 O O . HIS A 1 521 ? 4.674 -1.715 -4.632 1.00 98.19 521 HIS A O 1
ATOM 4137 N N . ASP A 1 522 ? 4.895 -3.931 -4.941 1.00 98.56 522 ASP A N 1
ATOM 4138 C CA . ASP A 1 522 ? 4.408 -3.974 -6.329 1.00 98.56 522 ASP A CA 1
ATOM 4139 C C . ASP A 1 522 ? 2.901 -4.257 -6.422 1.00 98.56 522 ASP A C 1
ATOM 4141 O O . ASP A 1 522 ? 2.314 -4.124 -7.489 1.00 98.56 522 ASP A O 1
ATOM 4145 N N . LEU A 1 523 ? 2.274 -4.671 -5.318 1.00 98.50 523 LEU A N 1
ATOM 4146 C CA . LEU A 1 523 ? 0.893 -5.151 -5.290 1.00 98.50 523 LEU A CA 1
ATOM 4147 C C . LEU A 1 523 ? -0.043 -4.187 -4.569 1.00 98.50 523 LEU A C 1
ATOM 4149 O O . LEU A 1 523 ? -1.157 -3.934 -5.042 1.00 98.50 523 LEU A O 1
ATOM 4153 N N . ASP A 1 524 ? 0.376 -3.661 -3.417 1.00 97.31 524 ASP A N 1
ATOM 4154 C CA . ASP A 1 524 ? -0.468 -2.770 -2.636 1.00 97.31 524 ASP A CA 1
ATOM 4155 C C . ASP A 1 524 ? 0.248 -1.632 -1.900 1.00 97.31 524 ASP A C 1
ATOM 4157 O O . ASP A 1 524 ? 1.362 -1.726 -1.382 1.00 97.31 524 ASP A O 1
ATOM 4161 N N . LEU A 1 525 ? -0.446 -0.493 -1.878 1.00 96.44 525 LEU A N 1
ATOM 4162 C CA . LEU A 1 525 ? -0.108 0.688 -1.102 1.00 96.44 525 LEU A CA 1
ATOM 4163 C C . LEU A 1 525 ? -1.412 1.338 -0.656 1.00 96.44 525 LEU A C 1
ATOM 4165 O O . LEU A 1 525 ? -2.148 1.918 -1.452 1.00 96.44 525 LEU A O 1
ATOM 4169 N N . THR A 1 526 ? -1.699 1.255 0.641 1.00 95.62 526 THR A N 1
ATOM 4170 C CA . THR A 1 526 ? -2.830 1.983 1.226 1.00 95.62 526 THR A CA 1
ATOM 4171 C C . THR A 1 526 ? -2.372 3.379 1.655 1.00 95.62 526 THR A C 1
ATOM 4173 O O . THR A 1 526 ? -1.590 3.465 2.611 1.00 95.62 526 THR A O 1
ATOM 4176 N N . PRO A 1 527 ? -2.835 4.467 1.011 1.00 92.06 527 PRO A N 1
ATOM 4177 C CA . PRO A 1 527 ? -2.569 5.813 1.496 1.00 92.06 527 PRO A CA 1
ATOM 4178 C C . PRO A 1 527 ? -3.339 6.084 2.795 1.00 92.06 527 PRO A C 1
ATOM 4180 O O . PRO A 1 527 ? -4.428 5.553 3.029 1.00 92.06 527 PRO A O 1
ATOM 4183 N N . GLN A 1 528 ? -2.775 6.930 3.650 1.00 88.56 528 GLN A N 1
ATOM 4184 C CA . GLN A 1 528 ? -3.481 7.472 4.810 1.00 88.56 528 GLN A CA 1
ATOM 4185 C C . GLN A 1 528 ? -4.373 8.643 4.397 1.00 88.56 528 GLN A C 1
ATOM 4187 O O . GLN A 1 528 ? -4.198 9.218 3.319 1.00 88.56 528 GLN A O 1
ATOM 4192 N N . SER A 1 529 ? -5.323 8.991 5.271 1.00 83.25 529 SER A N 1
ATOM 4193 C CA . SER A 1 529 ? -6.067 10.246 5.157 1.00 83.25 529 SER A CA 1
ATOM 4194 C C . SER A 1 529 ? -5.106 11.406 4.901 1.00 83.25 529 SER A C 1
ATOM 4196 O O . SER A 1 529 ? -4.086 11.536 5.581 1.00 83.25 529 SER A O 1
ATOM 4198 N N . ALA A 1 530 ? -5.428 12.258 3.928 1.00 74.56 530 ALA A N 1
ATOM 4199 C CA . ALA A 1 530 ? -4.566 13.394 3.602 1.00 74.56 530 ALA A CA 1
ATOM 4200 C C . ALA A 1 530 ? -4.570 14.457 4.714 1.00 74.56 530 ALA A C 1
ATOM 4202 O O . ALA A 1 530 ? -3.668 15.297 4.771 1.00 74.56 530 ALA A O 1
ATOM 4203 N N . SER A 1 531 ? -5.564 14.412 5.610 1.00 76.25 531 SER A N 1
ATOM 4204 C CA . SER A 1 531 ? -5.561 15.207 6.829 1.00 76.25 531 SER A CA 1
ATOM 4205 C C . SER A 1 531 ? -4.990 14.441 8.022 1.00 76.25 531 SER A C 1
ATOM 4207 O O . SER A 1 531 ? -5.425 13.336 8.345 1.00 76.25 531 SER A O 1
ATOM 4209 N N . THR A 1 532 ? -4.057 15.097 8.707 1.00 72.19 532 THR A N 1
ATOM 4210 C CA . THR A 1 532 ? -3.560 14.791 10.054 1.00 72.19 532 THR A CA 1
ATOM 4211 C C . THR A 1 532 ? -4.393 15.437 11.169 1.00 72.19 532 THR A C 1
ATOM 4213 O O . THR A 1 532 ? -4.111 15.219 12.345 1.00 72.19 532 THR A O 1
ATOM 4216 N N . ALA A 1 533 ? -5.407 16.236 10.820 1.00 70.44 533 ALA A N 1
ATOM 4217 C CA . ALA A 1 533 ? -6.307 16.891 11.759 1.00 70.44 533 ALA A CA 1
ATOM 4218 C C . ALA A 1 533 ? -7.717 16.286 11.670 1.00 70.44 533 ALA A C 1
ATOM 4220 O O . ALA A 1 533 ? -8.214 15.979 10.589 1.00 70.44 533 ALA A O 1
ATOM 4221 N N . ALA A 1 534 ? -8.396 16.152 12.806 1.00 63.16 534 ALA A N 1
ATOM 4222 C CA . ALA A 1 534 ? -9.777 15.697 12.861 1.00 63.16 534 ALA A CA 1
ATOM 4223 C C . ALA A 1 534 ? -10.697 16.635 12.066 1.00 63.16 534 ALA A C 1
ATOM 4225 O O . ALA A 1 534 ? -10.732 17.841 12.326 1.00 63.16 534 ALA A O 1
ATOM 4226 N N . PHE A 1 535 ? -11.493 16.083 11.145 1.00 56.19 535 PHE A N 1
ATOM 4227 C CA . PHE A 1 535 ? -12.334 16.871 10.231 1.00 56.19 535 PHE A CA 1
ATOM 4228 C C . PHE A 1 535 ? -13.368 17.740 10.961 1.00 56.19 535 PHE A C 1
ATOM 4230 O O . PHE A 1 535 ? -13.682 18.844 10.523 1.00 56.19 535 PHE A O 1
ATOM 4237 N N . HIS A 1 536 ? -13.893 17.254 12.089 1.00 62.56 536 HIS A N 1
ATOM 4238 C CA . HIS A 1 536 ? -14.920 17.953 12.862 1.00 62.56 536 HIS A CA 1
ATOM 4239 C C . HIS A 1 536 ? -14.341 18.950 13.877 1.00 62.56 536 HIS A C 1
ATOM 4241 O O . HIS A 1 536 ? -14.809 20.079 13.978 1.00 62.56 536 HIS A O 1
ATOM 4247 N N . SER A 1 537 ? -13.353 18.530 14.674 1.00 65.69 537 SER A N 1
ATOM 4248 C CA . SER A 1 537 ? -12.845 19.304 15.818 1.00 65.69 537 SER A CA 1
ATOM 4249 C C . SER A 1 537 ? -11.547 20.055 15.531 1.00 65.69 537 SER A C 1
ATOM 4251 O O . SER A 1 537 ? -11.184 20.952 16.286 1.00 65.69 537 SER A O 1
ATOM 4253 N N . GLY A 1 538 ? -10.828 19.705 14.462 1.00 72.50 538 GLY A N 1
ATOM 4254 C CA . GLY A 1 538 ? -9.505 20.253 14.176 1.00 72.50 538 GLY A CA 1
ATOM 4255 C C . GLY A 1 538 ? -8.371 19.705 15.028 1.00 72.50 538 GLY A C 1
ATOM 4256 O O . GLY A 1 538 ? -7.260 20.212 14.910 1.00 72.50 538 GLY A O 1
ATOM 4257 N N . VAL A 1 539 ? -8.647 18.717 15.882 1.00 78.56 539 VAL A N 1
ATOM 4258 C CA . VAL A 1 539 ? -7.651 18.096 16.762 1.00 78.56 539 VAL A CA 1
ATOM 4259 C C . VAL A 1 539 ? -6.539 17.472 15.927 1.00 78.56 539 VAL A C 1
ATOM 4261 O O . VAL A 1 539 ? -6.817 16.722 15.000 1.00 78.56 539 VAL A O 1
ATOM 4264 N N . ASP A 1 540 ? -5.290 17.768 16.264 1.00 80.94 540 ASP A N 1
ATOM 4265 C CA . ASP A 1 540 ? -4.121 17.180 15.614 1.00 80.94 540 ASP A CA 1
ATOM 4266 C C . ASP A 1 540 ? -3.890 15.751 16.130 1.00 80.94 540 ASP A C 1
ATOM 4268 O O . ASP A 1 540 ? -3.573 15.558 17.307 1.00 80.94 540 ASP A O 1
ATOM 4272 N N . CYS A 1 541 ? -4.034 14.747 15.259 1.00 81.56 541 CYS A N 1
ATOM 4273 C CA . CYS A 1 541 ? -3.893 13.343 15.653 1.00 81.56 541 CYS A CA 1
ATOM 4274 C C . CYS A 1 541 ? -2.453 12.970 16.039 1.00 81.56 541 CYS A C 1
ATOM 4276 O O . CYS A 1 541 ? -2.247 11.941 16.674 1.00 81.56 541 CYS A O 1
ATOM 4278 N N . SER A 1 542 ? -1.454 13.772 15.647 1.00 77.19 542 SER A N 1
ATOM 4279 C CA . SER A 1 542 ? -0.048 13.533 16.002 1.00 77.19 542 SER A CA 1
ATOM 4280 C C . SER A 1 542 ? 0.278 13.918 17.447 1.00 77.19 542 SER A C 1
ATOM 4282 O O . SER A 1 542 ? 1.273 13.453 17.997 1.00 77.19 542 SER A O 1
ATOM 4284 N N . ARG A 1 543 ? -0.558 14.766 18.063 1.00 77.38 543 ARG A N 1
ATOM 4285 C CA . ARG A 1 543 ? -0.342 15.339 19.402 1.00 77.38 543 ARG A CA 1
ATOM 4286 C C . ARG A 1 543 ? -1.471 15.049 20.385 1.00 77.38 543 ARG A C 1
ATOM 4288 O O . ARG A 1 543 ? -1.423 15.515 21.517 1.00 77.38 543 ARG A O 1
ATOM 4295 N N . SER A 1 544 ? -2.506 14.331 19.958 1.00 82.75 544 SER A N 1
ATOM 4296 C CA . SER A 1 544 ? -3.678 14.064 20.780 1.00 82.75 544 SER A CA 1
ATOM 4297 C C . SER A 1 544 ? -4.085 12.604 20.716 1.00 82.75 544 SER A C 1
ATOM 4299 O O . SER A 1 544 ? -4.181 12.020 19.639 1.00 82.75 544 SER A O 1
ATOM 4301 N N . CYS A 1 545 ? -4.442 12.069 21.879 1.00 86.44 545 CYS A N 1
ATOM 4302 C CA . CYS A 1 545 ? -5.054 10.753 22.023 1.00 86.44 545 CYS A CA 1
ATOM 4303 C C . CYS A 1 545 ? -6.578 10.778 21.844 1.00 86.44 545 CYS A C 1
ATOM 4305 O O . CYS A 1 545 ? -7.255 9.779 22.082 1.00 86.44 545 CYS A O 1
ATOM 4307 N N . THR A 1 546 ? -7.131 11.902 21.373 1.00 85.25 546 THR A N 1
ATOM 4308 C CA . THR A 1 546 ? -8.563 12.014 21.096 1.00 85.25 546 THR A CA 1
ATOM 4309 C C . THR A 1 546 ? -8.944 11.146 19.902 1.00 85.25 546 THR A C 1
ATOM 4311 O O . THR A 1 546 ? -8.451 11.323 18.786 1.00 85.25 546 THR A O 1
ATOM 4314 N N . GLN A 1 547 ? -9.912 10.261 20.107 1.00 86.50 547 GLN A N 1
ATOM 4315 C CA . GLN A 1 547 ? -10.457 9.430 19.047 1.00 86.50 547 GLN A CA 1
ATOM 4316 C C . GLN A 1 547 ? -11.545 10.168 18.249 1.00 86.50 547 GLN A C 1
ATOM 4318 O O . GLN A 1 547 ? -12.719 10.212 18.624 1.00 86.50 547 GLN A O 1
ATOM 4323 N N . ARG A 1 548 ? -11.151 10.786 17.132 1.00 84.12 548 ARG A N 1
ATOM 4324 C CA . ARG A 1 548 ? -12.032 11.515 16.202 1.00 84.12 548 ARG A CA 1
ATOM 4325 C C . ARG A 1 548 ? -11.486 11.401 14.788 1.00 84.12 548 ARG A C 1
ATOM 4327 O O . ARG A 1 548 ? -10.339 11.757 14.569 1.00 84.12 548 ARG A O 1
ATOM 4334 N N . SER A 1 549 ? -12.301 10.975 13.822 1.00 83.25 549 SER A N 1
ATOM 4335 C CA . SER A 1 549 ? -11.844 10.739 12.442 1.00 83.25 549 SER A CA 1
ATOM 4336 C C . SER A 1 549 ? -11.083 11.952 11.861 1.00 83.25 549 SER A C 1
ATOM 4338 O O . SER A 1 549 ? -11.603 13.073 11.942 1.00 83.25 549 SER A O 1
ATOM 4340 N N . PRO A 1 550 ? -9.874 11.759 11.292 1.00 88.56 550 PRO A N 1
ATOM 4341 C CA . PRO A 1 550 ? -9.221 10.484 10.971 1.00 88.56 550 PRO A CA 1
ATOM 4342 C C . PRO A 1 550 ? -8.281 9.937 12.070 1.00 88.56 550 PRO A C 1
ATOM 4344 O O . PRO A 1 550 ? -7.550 8.981 11.816 1.00 88.56 550 PRO A O 1
ATOM 4347 N N . CYS A 1 551 ? -8.288 10.506 13.278 1.00 90.50 551 CYS A N 1
ATOM 4348 C CA . CYS A 1 551 ? -7.520 10.031 14.430 1.00 90.50 551 CYS A CA 1
ATOM 4349 C C . CYS A 1 551 ? -8.141 8.749 15.009 1.00 90.50 551 CYS A C 1
ATOM 4351 O O . CYS A 1 551 ? -9.303 8.756 15.429 1.00 90.50 551 CYS A O 1
ATOM 4353 N N . PHE A 1 552 ? -7.363 7.665 15.063 1.00 93.94 552 PHE A N 1
ATOM 4354 C CA . PHE A 1 552 ? -7.738 6.414 15.735 1.00 93.94 552 PHE A CA 1
ATOM 4355 C C . PHE A 1 552 ? -6.563 5.870 16.572 1.00 93.94 552 PHE A C 1
ATOM 4357 O O . PHE A 1 552 ? -6.011 4.816 16.244 1.00 93.94 552 PHE A O 1
ATOM 4364 N N . PRO A 1 553 ? -6.131 6.630 17.598 1.00 93.88 553 PRO A N 1
ATOM 4365 C CA . PRO A 1 553 ? -4.878 6.404 18.314 1.00 93.88 553 PRO A CA 1
ATOM 4366 C C . PRO A 1 553 ? -4.835 5.047 19.019 1.00 93.88 553 PRO A C 1
ATOM 4368 O O . PRO A 1 553 ? -5.849 4.541 19.501 1.00 93.88 553 PRO A O 1
ATOM 4371 N N . ILE A 1 554 ? -3.635 4.473 19.101 1.00 94.94 554 ILE A N 1
ATOM 4372 C CA . ILE A 1 554 ? -3.391 3.214 19.805 1.00 94.94 554 ILE A CA 1
ATOM 4373 C C . ILE A 1 554 ? -3.135 3.533 21.273 1.00 94.94 554 ILE A C 1
ATOM 4375 O O . ILE A 1 554 ? -2.093 4.093 21.608 1.00 94.94 554 ILE A O 1
ATOM 4379 N N . GLN A 1 555 ? -4.077 3.166 22.135 1.00 92.25 555 GLN A N 1
ATOM 4380 C CA . GLN A 1 555 ? -3.966 3.380 23.577 1.00 92.25 555 GLN A CA 1
ATOM 4381 C C . GLN A 1 555 ? -2.819 2.549 24.167 1.00 92.25 555 GLN A C 1
ATOM 4383 O O . GLN A 1 555 ? -2.666 1.369 23.823 1.00 92.25 555 GLN A O 1
ATOM 4388 N N . ILE A 1 556 ? -2.021 3.165 25.041 1.00 90.81 556 ILE A N 1
ATOM 4389 C CA . ILE A 1 556 ? -0.948 2.499 25.786 1.00 90.81 556 ILE A CA 1
ATOM 4390 C C . ILE A 1 556 ? -1.522 2.065 27.145 1.00 90.81 556 ILE A C 1
ATOM 4392 O O . ILE A 1 556 ? -2.015 2.916 27.883 1.00 90.81 556 ILE A O 1
ATOM 4396 N N . PRO A 1 557 ? -1.509 0.762 27.483 1.00 89.56 557 PRO A N 1
ATOM 4397 C CA . PRO A 1 557 ? -1.940 0.292 28.799 1.00 89.56 557 PRO A CA 1
ATOM 4398 C C . PRO A 1 557 ? -1.120 0.917 29.938 1.00 89.56 557 PRO A C 1
ATOM 4400 O O . PRO A 1 557 ? 0.076 1.145 29.780 1.00 89.56 557 PRO A O 1
ATOM 4403 N N . GLU A 1 558 ? -1.735 1.144 31.103 1.00 86.19 558 GLU A N 1
ATOM 4404 C CA . GLU A 1 558 ? -1.052 1.742 32.267 1.00 86.19 558 GLU A CA 1
ATOM 4405 C C . GLU A 1 558 ? 0.160 0.919 32.732 1.00 86.19 558 GLU A C 1
ATOM 4407 O O . GLU A 1 558 ? 1.165 1.476 33.170 1.00 86.19 558 GLU A O 1
ATOM 4412 N N . ASP A 1 559 ? 0.082 -0.405 32.592 1.00 84.81 559 ASP A N 1
ATOM 4413 C CA . ASP A 1 559 ? 1.130 -1.363 32.943 1.00 84.81 559 ASP A CA 1
ATOM 4414 C C . ASP A 1 559 ? 2.227 -1.521 31.871 1.00 84.81 559 ASP A C 1
ATOM 4416 O O . ASP A 1 559 ? 3.180 -2.278 32.065 1.00 84.81 559 ASP A O 1
ATOM 4420 N N . ASP A 1 560 ? 2.122 -0.815 30.742 1.00 88.50 560 ASP A N 1
ATOM 4421 C CA . ASP A 1 560 ? 3.118 -0.864 29.672 1.00 88.50 560 ASP A CA 1
ATOM 4422 C C . ASP A 1 560 ? 4.416 -0.145 30.085 1.00 88.50 560 ASP A C 1
ATOM 4424 O O . ASP A 1 560 ? 4.359 0.982 30.570 1.00 88.50 560 ASP A O 1
ATOM 4428 N N . PRO A 1 561 ? 5.613 -0.698 29.822 1.00 81.75 561 PRO A N 1
ATOM 4429 C CA . PRO A 1 561 ? 6.878 -0.019 30.119 1.00 81.75 561 PRO A CA 1
ATOM 4430 C C . PRO A 1 561 ? 7.014 1.391 29.511 1.00 81.75 561 PRO A C 1
ATOM 4432 O O . PRO A 1 561 ? 7.763 2.220 30.032 1.00 81.75 561 PRO A O 1
ATOM 4435 N N . ARG A 1 562 ? 6.295 1.684 28.419 1.00 80.50 562 ARG A N 1
ATOM 4436 C CA . ARG A 1 562 ? 6.261 3.000 27.761 1.00 80.50 562 ARG A CA 1
ATOM 4437 C C . ARG A 1 562 ? 5.448 4.050 28.529 1.00 80.50 562 ARG A C 1
ATOM 4439 O O . ARG A 1 562 ? 5.644 5.235 28.267 1.00 80.50 562 ARG A O 1
ATOM 4446 N N . SER A 1 563 ? 4.591 3.649 29.472 1.00 69.38 563 SER A N 1
ATOM 4447 C CA . SER A 1 563 ? 3.750 4.551 30.280 1.00 69.38 563 SER A CA 1
ATOM 4448 C C . SER A 1 563 ? 4.542 5.365 31.316 1.00 69.38 563 SER A C 1
ATOM 4450 O O . SER A 1 563 ? 4.008 6.282 31.931 1.00 69.38 563 SER A O 1
ATOM 4452 N N . CYS A 1 564 ? 5.845 5.090 31.483 1.00 57.44 564 CYS A N 1
ATOM 4453 C CA . CYS A 1 564 ? 6.736 5.823 32.392 1.00 57.44 564 CYS A CA 1
ATOM 4454 C C . CYS A 1 564 ? 6.983 7.301 31.993 1.00 57.44 564 CYS A C 1
ATOM 4456 O O . CYS A 1 564 ? 7.665 8.018 32.726 1.00 57.44 564 CYS A O 1
ATOM 4458 N N . GLY A 1 565 ? 6.475 7.756 30.840 1.00 53.94 565 GLY A N 1
ATOM 4459 C CA . GLY A 1 565 ? 6.449 9.161 30.407 1.00 53.94 565 GLY A CA 1
ATOM 4460 C C . GLY A 1 565 ? 5.011 9.652 30.205 1.00 53.94 565 GLY A C 1
ATOM 4461 O O . GLY A 1 565 ? 4.098 8.841 30.171 1.00 53.94 565 GLY A O 1
ATOM 4462 N N . GLU A 1 566 ? 4.793 10.962 30.039 1.00 58.22 566 GLU A N 1
ATOM 4463 C CA . GLU A 1 566 ? 3.477 11.618 29.823 1.00 58.22 566 GLU A CA 1
ATOM 4464 C C . GLU A 1 566 ? 2.745 11.203 28.511 1.00 58.22 566 GLU A C 1
ATOM 4466 O O . GLU A 1 566 ? 2.037 11.996 27.894 1.00 58.22 566 GLU A O 1
ATOM 4471 N N . VAL A 1 567 ? 2.950 9.979 28.017 1.00 70.88 567 VAL A N 1
ATOM 4472 C CA . VAL A 1 567 ? 2.473 9.474 26.730 1.00 70.88 567 VAL A CA 1
ATOM 4473 C C . VAL A 1 567 ? 1.356 8.454 26.950 1.00 70.88 567 VAL A C 1
ATOM 4475 O O . VAL A 1 567 ? 1.602 7.309 27.314 1.00 70.88 567 VAL A O 1
ATOM 4478 N N . GLU A 1 568 ? 0.125 8.862 26.650 1.00 84.12 568 GLU A N 1
ATOM 4479 C CA . GLU A 1 568 ? -1.081 8.033 26.813 1.00 84.12 568 GLU A CA 1
ATOM 4480 C C . GLU A 1 568 ? -1.366 7.125 25.596 1.00 84.12 568 GLU A C 1
ATOM 4482 O O . GLU A 1 568 ? -2.053 6.108 25.699 1.00 84.12 568 GLU A O 1
ATOM 4487 N N . CYS A 1 569 ? -0.845 7.466 24.411 1.00 89.38 569 CYS A N 1
ATOM 4488 C CA . CYS A 1 569 ? -1.113 6.725 23.179 1.00 89.38 569 CYS A CA 1
ATOM 4489 C C . CYS A 1 569 ? -0.005 6.867 22.124 1.00 89.38 569 CYS A C 1
ATOM 4491 O O . CYS A 1 569 ? 0.790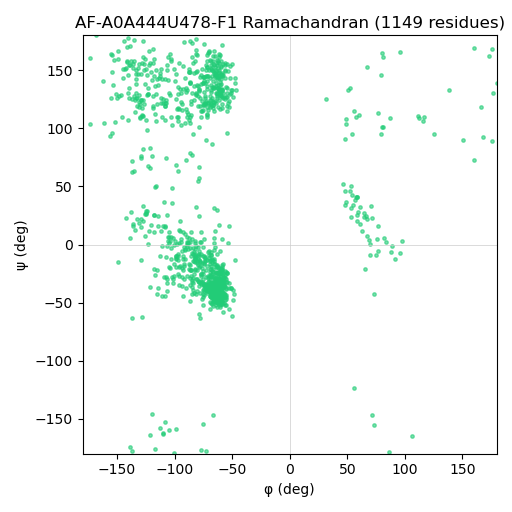 7.808 22.139 1.00 89.38 569 CYS A O 1
ATOM 4493 N N . MET A 1 570 ? -0.007 5.962 21.141 1.00 90.44 570 MET A N 1
ATOM 4494 C CA . MET A 1 570 ? 0.714 6.136 19.877 1.00 90.44 570 MET A CA 1
ATOM 4495 C C . MET A 1 570 ? -0.223 6.713 18.799 1.00 90.44 570 MET A C 1
ATOM 4497 O O . MET A 1 570 ? -1.332 6.191 18.616 1.00 90.44 570 MET A O 1
ATOM 4501 N N . PRO A 1 571 ? 0.207 7.735 18.032 1.00 89.06 571 PRO A N 1
ATOM 4502 C CA . PRO A 1 571 ? -0.583 8.272 16.930 1.00 89.06 571 PRO A CA 1
ATOM 4503 C C . PRO A 1 571 ? -0.889 7.221 15.861 1.00 89.06 571 PRO A C 1
ATOM 4505 O O . PRO A 1 571 ? -0.027 6.447 15.440 1.00 89.06 571 PRO A O 1
ATOM 4508 N N . PHE A 1 572 ? -2.125 7.229 15.371 1.00 91.12 572 PHE A N 1
ATOM 4509 C CA . PHE A 1 572 ? -2.547 6.400 14.250 1.00 91.12 572 PHE A CA 1
ATOM 4510 C C . PHE A 1 572 ? -3.592 7.144 13.422 1.00 91.12 572 PHE A C 1
ATOM 4512 O O . PHE A 1 572 ? -4.609 7.623 13.933 1.00 91.12 572 PHE A O 1
ATOM 4519 N N . PHE A 1 573 ? -3.336 7.199 12.117 1.00 90.12 573 PHE A N 1
ATOM 4520 C CA . PHE A 1 573 ? -4.209 7.819 11.129 1.00 90.12 573 PHE A CA 1
ATOM 4521 C C . PHE A 1 573 ? -4.935 6.734 10.346 1.00 90.12 573 PHE A C 1
ATOM 4523 O O . PHE A 1 573 ? -4.306 5.797 9.825 1.00 90.12 573 PHE A O 1
ATOM 4530 N N . ARG A 1 574 ? -6.255 6.876 10.240 1.00 93.50 574 ARG A N 1
ATOM 4531 C CA . ARG A 1 574 ? -7.088 5.998 9.419 1.00 93.50 574 ARG A CA 1
ATOM 4532 C C . ARG A 1 574 ? -6.662 6.032 7.952 1.00 93.50 574 ARG A C 1
ATOM 4534 O O . ARG A 1 574 ? -6.213 7.057 7.432 1.00 93.50 574 ARG A O 1
ATOM 4541 N N . SER A 1 575 ? -6.803 4.894 7.287 1.00 94.81 575 SER A N 1
ATOM 4542 C CA . SER A 1 575 ? -6.564 4.758 5.852 1.00 94.81 575 SER A CA 1
ATOM 4543 C C . SER A 1 575 ? -7.551 5.612 5.065 1.00 94.81 575 SER A C 1
ATOM 4545 O O . SER A 1 575 ? -8.721 5.732 5.451 1.00 94.81 575 SER A O 1
ATOM 4547 N N . ALA A 1 576 ? -7.099 6.188 3.952 1.00 92.25 576 ALA A N 1
ATOM 4548 C CA . ALA A 1 576 ? -7.966 6.969 3.083 1.00 92.25 576 ALA A CA 1
ATOM 4549 C C . ALA A 1 576 ? -9.118 6.103 2.531 1.00 92.25 576 ALA A C 1
ATOM 4551 O O . ALA A 1 576 ? -8.897 4.934 2.180 1.00 92.25 576 ALA A O 1
ATOM 4552 N N . PRO A 1 577 ? -10.344 6.649 2.454 1.00 91.75 577 PRO A N 1
ATOM 4553 C CA . PRO A 1 577 ? -11.460 5.952 1.835 1.00 91.75 577 PRO A CA 1
ATOM 4554 C C . PRO A 1 577 ? -11.300 5.895 0.309 1.00 91.75 577 PRO A C 1
ATOM 4556 O O . PRO A 1 577 ? -10.546 6.662 -0.291 1.00 91.75 577 PRO A O 1
ATOM 4559 N N . ALA A 1 578 ? -12.058 5.008 -0.327 1.00 89.75 578 ALA A N 1
ATOM 4560 C CA . ALA A 1 578 ? -12.295 4.989 -1.764 1.00 89.75 578 ALA A CA 1
ATOM 4561 C C . ALA A 1 578 ? -13.720 5.476 -2.083 1.00 89.75 578 ALA A C 1
ATOM 4563 O O . ALA A 1 578 ? -14.635 5.331 -1.279 1.00 89.75 578 ALA A O 1
ATOM 4564 N N . CYS A 1 579 ? -13.922 6.011 -3.288 1.00 77.56 579 CYS A N 1
ATOM 4565 C CA . CYS A 1 579 ? -15.195 6.577 -3.757 1.00 77.56 579 CYS A CA 1
ATOM 4566 C C . CYS A 1 579 ? -16.365 5.574 -3.909 1.00 77.56 579 CYS A C 1
ATOM 4568 O O . CYS A 1 579 ? -17.436 5.968 -4.363 1.00 77.56 579 CYS A O 1
ATOM 4570 N N . VAL A 1 580 ? -16.184 4.285 -3.592 1.00 67.19 580 VAL A N 1
ATOM 4571 C CA . VAL A 1 580 ? -17.206 3.239 -3.773 1.00 67.19 580 VAL A CA 1
ATOM 4572 C C . VAL A 1 580 ? -17.200 2.281 -2.587 1.00 67.19 580 VAL A C 1
ATOM 4574 O O . VAL A 1 580 ? -16.167 1.681 -2.301 1.00 67.19 580 VAL A O 1
ATOM 4577 N N . GLY A 1 581 ? -18.365 2.096 -1.962 1.00 45.22 581 GLY A N 1
ATOM 4578 C CA . GLY A 1 581 ? -18.628 1.066 -0.958 1.00 45.22 581 GLY A CA 1
ATOM 4579 C C . GLY A 1 581 ? -19.459 -0.092 -1.523 1.00 45.22 581 GLY A C 1
ATOM 4580 O O . GLY A 1 581 ? -20.508 0.140 -2.115 1.00 45.22 581 GLY A O 1
ATOM 4581 N N . GLY A 1 582 ? -18.978 -1.325 -1.331 1.00 36.38 582 GLY A N 1
ATOM 4582 C CA . GLY A 1 582 ? -19.734 -2.589 -1.291 1.00 36.38 582 GLY A CA 1
ATOM 4583 C C . GLY A 1 582 ? -20.762 -2.919 -2.386 1.00 36.38 582 GLY A C 1
ATOM 4584 O O . GLY A 1 582 ? -21.959 -2.730 -2.195 1.00 36.38 582 GLY A O 1
ATOM 4585 N N . GLY A 1 583 ? -20.316 -3.594 -3.450 1.00 32.91 583 GLY A N 1
ATOM 4586 C CA . GLY A 1 583 ? -21.146 -4.472 -4.284 1.00 32.91 583 GLY A CA 1
ATOM 4587 C C . GLY A 1 583 ? -20.283 -5.577 -4.903 1.00 32.91 583 GLY A C 1
ATOM 4588 O O . GLY A 1 583 ? -19.215 -5.287 -5.448 1.00 32.91 583 GLY A O 1
ATOM 4589 N N . GLU A 1 584 ? -20.698 -6.844 -4.787 1.00 32.22 584 GLU A N 1
ATOM 4590 C CA . GLU A 1 584 ? -20.017 -7.976 -5.433 1.00 32.22 584 GLU A CA 1
ATOM 4591 C C . GLU A 1 584 ? -19.939 -7.752 -6.947 1.00 32.22 584 GLU A C 1
ATOM 4593 O O . GLU A 1 584 ? -20.962 -7.519 -7.575 1.00 32.22 584 GLU A O 1
ATOM 4598 N N . GLY A 1 585 ? -18.733 -7.843 -7.525 1.00 36.81 585 GLY A N 1
ATOM 4599 C CA . GLY A 1 585 ? -18.495 -7.990 -8.967 1.00 36.81 585 GLY A CA 1
ATOM 4600 C C . GLY A 1 585 ? -19.105 -6.917 -9.888 1.00 36.81 585 GLY A C 1
ATOM 4601 O O . GLY A 1 585 ? -20.303 -6.838 -10.097 1.00 36.81 585 GLY A O 1
ATOM 4602 N N . GLN A 1 586 ? -18.271 -6.134 -10.577 1.00 34.28 586 GLN A N 1
ATOM 4603 C CA . GLN A 1 586 ? -18.673 -5.180 -11.639 1.00 34.28 586 GLN A CA 1
ATOM 4604 C C . GLN A 1 586 ? -19.544 -3.974 -11.237 1.00 34.28 586 GLN A C 1
ATOM 4606 O O . GLN A 1 586 ? -19.563 -2.984 -11.964 1.00 34.28 586 GLN A O 1
ATOM 4611 N N . LEU A 1 587 ? -20.252 -4.014 -10.114 1.00 37.97 587 LEU A N 1
ATOM 4612 C CA . LEU A 1 587 ? -21.382 -3.123 -9.853 1.00 37.97 587 LEU A CA 1
ATOM 4613 C C . LEU A 1 587 ? -21.025 -1.961 -8.906 1.00 37.97 587 LEU A C 1
ATOM 4615 O O . LEU A 1 587 ? -21.857 -1.545 -8.121 1.00 37.97 587 LEU A O 1
ATOM 4619 N N . GLY A 1 588 ? -19.817 -1.392 -8.966 1.00 37.84 588 GLY A N 1
ATOM 4620 C CA . GLY A 1 588 ? -19.509 -0.154 -8.223 1.00 37.84 588 GLY A CA 1
ATOM 4621 C C . GLY A 1 588 ? -20.253 1.059 -8.795 1.00 37.84 588 GLY A C 1
ATOM 4622 O O . GLY A 1 588 ? -20.903 1.809 -8.074 1.00 37.84 588 GLY A O 1
ATOM 4623 N N . LEU A 1 589 ? -20.250 1.177 -10.128 1.00 36.72 589 LEU A N 1
ATOM 4624 C CA . LEU A 1 589 ? -21.063 2.158 -10.850 1.00 36.72 589 LEU A CA 1
ATOM 4625 C C . LEU A 1 589 ? -22.551 1.786 -10.801 1.00 36.72 589 LEU A C 1
ATOM 4627 O O . LEU A 1 589 ? -23.403 2.658 -10.741 1.00 36.72 589 LEU A O 1
ATOM 4631 N N . VAL A 1 590 ? -22.878 0.490 -10.779 1.00 35.66 590 VAL A N 1
ATOM 4632 C CA . VAL A 1 590 ? -24.273 0.042 -10.702 1.00 35.66 590 VAL A CA 1
ATOM 4633 C C . VAL A 1 590 ? -24.826 0.082 -9.280 1.00 35.66 590 VAL A C 1
ATOM 4635 O O . VAL A 1 590 ? -26.024 0.214 -9.143 1.00 35.66 590 VAL A O 1
ATOM 4638 N N . GLY A 1 591 ? -24.012 0.059 -8.226 1.00 39.62 591 GLY A N 1
ATOM 4639 C CA . GLY A 1 591 ? -24.431 0.370 -6.856 1.00 39.62 591 GLY A CA 1
ATOM 4640 C C . GLY A 1 591 ? -24.840 1.835 -6.733 1.00 39.62 591 GLY A C 1
ATOM 4641 O O . GLY A 1 591 ? -25.864 2.137 -6.129 1.00 39.62 591 GLY A O 1
ATOM 4642 N N . LEU A 1 592 ? -24.130 2.723 -7.437 1.00 38.19 592 LEU A N 1
ATOM 4643 C CA . LEU A 1 592 ? -24.508 4.126 -7.591 1.00 38.19 592 LEU A CA 1
ATOM 4644 C C . LEU A 1 592 ? -25.768 4.297 -8.466 1.00 38.19 592 LEU A C 1
ATOM 4646 O O . LEU A 1 592 ? -26.702 4.982 -8.062 1.00 38.19 592 LEU A O 1
ATOM 4650 N N . LEU A 1 593 ? -25.865 3.581 -9.597 1.00 35.91 593 LEU A N 1
ATOM 4651 C CA . LEU A 1 593 ? -27.064 3.566 -10.459 1.00 35.91 593 LEU A CA 1
ATOM 4652 C C . LEU A 1 593 ? -28.261 2.798 -9.846 1.00 35.91 593 LEU A C 1
ATOM 4654 O O . LEU A 1 593 ? -29.393 3.003 -10.272 1.00 35.91 593 LEU A O 1
ATOM 4658 N N . SER A 1 594 ? -28.030 1.934 -8.851 1.00 34.53 594 SER A N 1
ATOM 4659 C CA . SER A 1 594 ? -29.045 1.180 -8.085 1.00 34.53 594 SER A CA 1
ATOM 4660 C C . SER A 1 594 ? -29.327 1.804 -6.716 1.00 34.53 594 SER A C 1
ATOM 4662 O O . SER A 1 594 ? -30.066 1.221 -5.924 1.00 34.53 594 SER A O 1
ATOM 4664 N N . GLY A 1 595 ? -28.743 2.971 -6.421 1.00 43.22 595 GLY A N 1
ATOM 4665 C CA . GLY A 1 595 ? -29.058 3.771 -5.243 1.00 43.22 595 GLY A CA 1
ATOM 4666 C C . GLY A 1 595 ? -28.599 3.214 -3.892 1.00 43.22 595 GLY A C 1
ATOM 4667 O O . GLY A 1 595 ? -29.304 3.410 -2.906 1.00 43.22 595 GLY A O 1
ATOM 4668 N N . ARG A 1 596 ? -27.462 2.505 -3.805 1.00 49.47 596 ARG A N 1
ATOM 4669 C CA . ARG A 1 596 ? -26.949 1.967 -2.530 1.00 49.47 596 ARG A CA 1
ATOM 4670 C C . ARG A 1 596 ? -25.481 2.328 -2.251 1.00 49.47 596 ARG A C 1
ATOM 4672 O O . ARG A 1 596 ? -24.585 1.888 -2.961 1.00 49.47 596 ARG A O 1
ATOM 4679 N N . LEU A 1 597 ? -25.248 3.081 -1.172 1.00 63.78 597 LEU A N 1
ATOM 4680 C CA . LEU A 1 597 ? -23.962 3.250 -0.479 1.00 63.78 597 LEU A CA 1
ATOM 4681 C C . LEU A 1 597 ? -23.657 2.004 0.368 1.00 63.78 597 LEU A C 1
ATOM 4683 O O . LEU A 1 597 ? -24.376 1.722 1.324 1.00 63.78 597 LEU A O 1
ATOM 4687 N N . GLY A 1 598 ? -22.599 1.265 0.029 1.00 68.06 598 GLY A N 1
ATOM 4688 C CA . GLY A 1 598 ? -22.047 0.217 0.893 1.00 68.06 598 GLY A CA 1
ATOM 4689 C C . GLY A 1 598 ? -21.111 0.767 1.985 1.00 68.06 598 GLY A C 1
ATOM 4690 O O . GLY A 1 598 ? -20.836 1.968 2.003 1.00 68.06 598 GLY A O 1
ATOM 4691 N N . PRO A 1 599 ? -20.602 -0.099 2.883 1.00 82.12 599 PRO A N 1
ATOM 4692 C CA . PRO A 1 599 ? -19.663 0.289 3.938 1.00 82.12 599 PRO A CA 1
ATOM 4693 C C . PRO A 1 599 ? -18.351 0.853 3.372 1.00 82.12 599 PRO A C 1
ATOM 4695 O O . PRO A 1 599 ? -18.026 0.665 2.196 1.00 82.12 599 PRO A O 1
ATOM 4698 N N . ARG A 1 600 ? -17.578 1.529 4.230 1.00 88.38 600 ARG A N 1
ATOM 4699 C CA . ARG A 1 600 ? -16.299 2.163 3.890 1.00 88.38 600 ARG A CA 1
ATOM 4700 C C . ARG A 1 600 ? -15.324 1.158 3.269 1.00 88.38 600 ARG A C 1
ATOM 4702 O O . ARG A 1 600 ? -14.963 0.153 3.878 1.00 88.38 600 ARG A O 1
ATOM 4709 N N . GLU A 1 601 ? -14.798 1.505 2.100 1.00 91.62 601 GLU A N 1
ATOM 4710 C CA . GLU A 1 601 ? -13.701 0.784 1.453 1.00 91.62 601 GLU A CA 1
ATOM 4711 C C . GLU A 1 601 ? -12.426 1.615 1.425 1.00 91.62 601 GLU A C 1
ATOM 4713 O O . GLU A 1 601 ? -12.476 2.844 1.395 1.00 91.62 601 GLU A O 1
ATOM 4718 N N . GLN A 1 602 ? -11.276 0.942 1.433 1.00 94.31 602 GLN A N 1
ATOM 4719 C CA . GLN A 1 602 ? -9.964 1.580 1.336 1.00 94.31 602 GLN A CA 1
ATOM 4720 C C . GLN A 1 602 ? -9.413 1.477 -0.085 1.00 94.31 602 GLN A C 1
ATOM 4722 O O . GLN A 1 602 ? -9.711 0.540 -0.831 1.00 94.31 602 GLN A O 1
ATOM 4727 N N . LEU A 1 603 ? -8.597 2.462 -0.444 1.00 91.69 603 LEU A N 1
ATOM 4728 C CA . LEU A 1 603 ? -7.978 2.595 -1.756 1.00 91.69 603 LEU A CA 1
ATOM 4729 C C . LEU A 1 603 ? -6.656 1.814 -1.830 1.00 91.69 603 LEU A C 1
ATOM 4731 O O . LEU A 1 603 ? -5.837 1.915 -0.915 1.00 91.69 603 LEU A O 1
ATOM 4735 N N . ASN A 1 604 ? -6.406 1.130 -2.947 1.00 96.06 604 ASN A N 1
ATOM 4736 C CA . ASN A 1 604 ? -5.050 0.784 -3.368 1.00 96.06 604 ASN A CA 1
ATOM 4737 C C . ASN A 1 604 ? -4.538 1.876 -4.317 1.00 96.06 604 ASN A C 1
ATOM 4739 O O . ASN A 1 604 ? -5.118 2.080 -5.386 1.00 96.06 604 ASN A O 1
ATOM 4743 N N . SER A 1 605 ? -3.487 2.612 -3.947 1.00 95.75 605 SER A N 1
ATOM 4744 C CA . SER A 1 605 ? -2.950 3.699 -4.780 1.00 95.75 605 SER A CA 1
ATOM 4745 C C . SER A 1 605 ? -2.001 3.227 -5.884 1.00 95.75 605 SER A C 1
ATOM 4747 O O . SER A 1 605 ? -1.585 4.049 -6.703 1.00 95.75 605 SER A O 1
ATOM 4749 N N . ILE A 1 606 ? -1.692 1.928 -5.949 1.00 97.31 606 ILE A N 1
ATOM 4750 C CA . ILE A 1 606 ? -0.829 1.327 -6.972 1.00 97.31 606 ILE A CA 1
ATOM 4751 C C . ILE A 1 606 ? -1.536 0.212 -7.754 1.00 97.31 606 ILE A C 1
ATOM 4753 O O . ILE A 1 606 ? -2.643 -0.208 -7.417 1.00 97.31 606 ILE A O 1
ATOM 4757 N N . SER A 1 607 ? -0.925 -0.187 -8.870 1.00 97.94 607 SER A N 1
ATOM 4758 C CA . SER A 1 607 ? -1.359 -1.321 -9.691 1.00 97.94 607 SER A CA 1
ATOM 4759 C C . SER A 1 607 ? -1.419 -2.600 -8.842 1.00 97.94 607 SER A C 1
ATOM 4761 O O . SER A 1 607 ? -0.592 -2.798 -7.967 1.00 97.94 607 SER A O 1
ATOM 4763 N N . SER A 1 608 ? -2.405 -3.473 -9.084 1.00 98.62 608 SER A N 1
ATOM 4764 C CA . SER A 1 608 ? -2.477 -4.771 -8.388 1.00 98.62 608 SER A CA 1
ATOM 4765 C C . SER A 1 608 ? -1.583 -5.843 -9.012 1.00 98.62 608 SER A C 1
ATOM 4767 O O . SER A 1 608 ? -1.491 -6.936 -8.469 1.00 98.62 608 SER A O 1
ATOM 4769 N N . PHE A 1 609 ? -1.007 -5.609 -10.190 1.00 98.75 609 PHE A N 1
ATOM 4770 C CA . PHE A 1 609 ? -0.283 -6.639 -10.932 1.00 98.75 609 PHE A CA 1
ATOM 4771 C C . PHE A 1 609 ? 1.181 -6.701 -10.501 1.00 98.75 609 PHE A C 1
ATOM 4773 O O . PHE A 1 609 ? 1.786 -5.673 -10.249 1.00 98.75 609 PHE A O 1
ATOM 4780 N N . VAL A 1 610 ? 1.791 -7.890 -10.558 1.00 98.75 610 VAL A N 1
ATOM 4781 C CA . VAL A 1 610 ? 3.261 -7.995 -10.553 1.00 98.75 610 VAL A CA 1
ATOM 4782 C C . VAL A 1 610 ? 3.766 -7.533 -11.918 1.00 98.75 610 VAL A C 1
ATOM 4784 O O . VAL A 1 610 ? 3.815 -8.318 -12.875 1.00 98.75 610 VAL A O 1
ATOM 4787 N N . ASP A 1 611 ? 4.040 -6.236 -12.034 1.00 98.62 611 ASP A N 1
ATOM 4788 C CA . ASP A 1 611 ? 4.431 -5.566 -13.272 1.00 98.62 611 ASP A CA 1
ATOM 4789 C C . ASP A 1 611 ? 5.601 -4.580 -13.120 1.00 98.62 611 ASP A C 1
ATOM 4791 O O . ASP A 1 611 ? 5.889 -3.815 -14.050 1.00 98.62 611 ASP A O 1
ATOM 4795 N N . ALA A 1 612 ? 6.330 -4.681 -12.003 1.00 98.62 612 ALA A N 1
ATOM 4796 C CA . ALA A 1 612 ? 7.466 -3.841 -11.644 1.00 98.62 612 ALA A CA 1
ATOM 4797 C C . ALA A 1 612 ? 7.096 -2.352 -11.506 1.00 98.62 612 ALA A C 1
ATOM 4799 O O . ALA A 1 612 ? 7.915 -1.463 -11.771 1.00 98.62 612 ALA A O 1
ATOM 4800 N N . SER A 1 613 ? 5.875 -2.056 -11.062 1.00 98.31 613 SER A N 1
ATOM 4801 C CA . SER A 1 613 ? 5.435 -0.714 -10.675 1.00 98.31 613 SER A CA 1
ATOM 4802 C C . SER A 1 613 ? 6.304 -0.109 -9.562 1.00 98.31 613 SER A C 1
ATOM 4804 O O . SER A 1 613 ? 6.516 1.102 -9.559 1.00 98.31 613 SER A O 1
ATOM 4806 N N . VAL A 1 614 ? 6.948 -0.930 -8.723 1.00 97.38 614 VAL A N 1
ATOM 4807 C CA . VAL A 1 614 ? 8.007 -0.494 -7.782 1.00 97.38 614 VAL A CA 1
ATOM 4808 C C . VAL A 1 614 ? 9.185 0.220 -8.458 1.00 97.38 614 VAL A C 1
ATOM 4810 O O . VAL A 1 614 ? 9.824 1.093 -7.863 1.00 97.38 614 VAL A O 1
ATOM 4813 N N . VAL A 1 615 ? 9.467 -0.106 -9.723 1.00 98.75 615 VAL A N 1
ATOM 4814 C CA . VAL A 1 615 ? 10.498 0.548 -10.544 1.00 98.75 615 VAL A CA 1
ATOM 4815 C C . VAL A 1 615 ? 9.900 1.689 -11.366 1.00 98.75 615 VAL A C 1
ATOM 4817 O O . VAL A 1 615 ? 10.491 2.764 -11.451 1.00 98.75 615 VAL A O 1
ATOM 4820 N N . TYR A 1 616 ? 8.738 1.462 -11.985 1.00 98.62 616 TYR A N 1
ATOM 4821 C CA . TYR A 1 616 ? 8.197 2.338 -13.032 1.00 98.62 616 TYR A CA 1
ATOM 4822 C C . TYR A 1 616 ? 7.140 3.342 -12.564 1.00 98.62 616 TYR A C 1
ATOM 4824 O O . TYR A 1 616 ? 6.816 4.266 -13.308 1.00 98.62 616 TYR A O 1
ATOM 4832 N N . GLY A 1 617 ? 6.627 3.193 -11.347 1.00 97.00 617 GLY A N 1
ATOM 4833 C CA . GLY A 1 617 ? 5.513 3.961 -10.811 1.00 97.00 617 GLY A CA 1
ATOM 4834 C C . GLY A 1 617 ? 4.148 3.468 -11.287 1.00 97.00 617 GLY A C 1
ATOM 4835 O O . GLY A 1 617 ? 4.028 2.738 -12.268 1.00 97.00 617 GLY A O 1
ATOM 4836 N N . SER A 1 618 ? 3.108 3.920 -10.584 1.00 97.06 618 SER A N 1
ATOM 4837 C CA . SER A 1 618 ? 1.696 3.599 -10.860 1.00 97.06 618 SER A CA 1
ATOM 4838 C C . SER A 1 618 ? 0.872 4.799 -11.359 1.00 97.06 618 SER A C 1
ATOM 4840 O O . SER A 1 618 ? -0.359 4.732 -11.431 1.00 97.06 618 SER A O 1
ATOM 4842 N N . SER A 1 619 ? 1.533 5.910 -11.714 1.00 94.62 619 SER A N 1
ATOM 4843 C CA . SER A 1 619 ? 0.921 7.085 -12.350 1.00 94.62 619 SER A CA 1
ATOM 4844 C C . SER A 1 619 ? 1.756 7.560 -13.542 1.00 94.62 619 SER A C 1
ATOM 4846 O O . SER A 1 619 ? 2.988 7.513 -13.518 1.00 94.62 619 SER A O 1
ATOM 4848 N N . ALA A 1 620 ? 1.093 8.009 -14.613 1.00 92.25 620 ALA A N 1
ATOM 4849 C CA . ALA A 1 620 ? 1.781 8.456 -15.825 1.00 92.25 620 ALA A CA 1
ATOM 4850 C C . ALA A 1 620 ? 2.763 9.625 -15.578 1.00 92.25 620 ALA A C 1
ATOM 4852 O O . ALA A 1 620 ? 3.874 9.563 -16.113 1.00 92.25 620 ALA A O 1
ATOM 4853 N N . PRO A 1 621 ? 2.441 10.646 -14.751 1.00 93.06 621 PRO A N 1
ATOM 4854 C CA . PRO A 1 621 ? 3.391 11.715 -14.440 1.00 93.06 621 PRO A CA 1
ATOM 4855 C C . PRO A 1 621 ? 4.631 11.221 -13.687 1.00 93.06 621 PRO A C 1
ATOM 4857 O O . PRO A 1 621 ? 5.746 11.601 -14.046 1.00 93.06 621 PRO A O 1
ATOM 4860 N N . LEU A 1 622 ? 4.468 10.337 -12.691 1.00 93.25 622 LEU A N 1
ATOM 4861 C CA . LEU A 1 622 ? 5.603 9.764 -11.964 1.00 93.25 622 LEU A CA 1
ATOM 4862 C C . LEU A 1 622 ? 6.489 8.933 -12.897 1.00 93.25 622 LEU A C 1
ATOM 4864 O O . LEU A 1 622 ? 7.697 9.154 -12.936 1.00 93.25 622 LEU A O 1
ATOM 4868 N N . ALA A 1 623 ? 5.891 8.050 -13.699 1.00 96.38 623 ALA A N 1
ATOM 4869 C CA . ALA A 1 623 ? 6.618 7.237 -14.670 1.00 96.38 623 ALA A CA 1
ATOM 4870 C C . ALA A 1 623 ? 7.418 8.095 -15.658 1.00 96.38 623 ALA A C 1
ATOM 4872 O O . ALA A 1 623 ? 8.583 7.811 -15.935 1.00 96.38 623 ALA A O 1
ATOM 4873 N N . MET A 1 624 ? 6.830 9.191 -16.149 1.00 94.94 624 MET A N 1
ATOM 4874 C CA . MET A 1 624 ? 7.521 10.142 -17.022 1.00 94.94 624 MET A CA 1
ATOM 4875 C C . MET A 1 624 ? 8.695 10.828 -16.310 1.00 94.94 624 MET A C 1
ATOM 4877 O O . MET A 1 624 ? 9.767 10.991 -16.894 1.00 94.94 624 MET A O 1
ATOM 4881 N N . ALA A 1 625 ? 8.513 11.191 -15.039 1.00 93.75 625 ALA A N 1
ATOM 4882 C CA . ALA A 1 625 ? 9.507 11.884 -14.225 1.00 93.75 625 ALA A CA 1
ATOM 4883 C C . ALA A 1 625 ? 10.616 10.973 -13.663 1.00 93.75 625 ALA A C 1
ATOM 4885 O O . ALA A 1 625 ? 11.562 11.483 -13.056 1.00 93.75 625 ALA A O 1
ATOM 4886 N N . LEU A 1 626 ? 10.486 9.651 -13.811 1.00 96.81 626 LEU A N 1
ATOM 4887 C CA . LEU A 1 626 ? 11.519 8.653 -13.513 1.00 96.81 626 LEU A CA 1
ATOM 4888 C C . LEU A 1 626 ? 12.370 8.313 -14.744 1.00 96.81 626 LEU A C 1
ATOM 4890 O O . LEU A 1 626 ? 13.419 7.689 -14.611 1.00 96.81 626 LEU A O 1
ATOM 4894 N N . ARG A 1 627 ? 11.944 8.721 -15.943 1.00 97.50 627 ARG A N 1
ATOM 4895 C CA . ARG A 1 627 ? 12.650 8.461 -17.202 1.00 97.50 627 ARG A CA 1
ATOM 4896 C C . ARG A 1 627 ? 13.702 9.524 -17.493 1.00 97.50 627 ARG A C 1
ATOM 4898 O O . ARG A 1 627 ? 13.533 10.703 -17.185 1.00 97.50 627 ARG A O 1
ATOM 4905 N N . ASN A 1 628 ? 14.777 9.114 -18.158 1.00 96.62 628 ASN A N 1
ATOM 4906 C CA . ASN A 1 628 ? 15.741 10.033 -18.741 1.00 96.62 628 ASN A CA 1
ATOM 4907 C C . ASN A 1 628 ? 15.182 10.585 -20.061 1.00 96.62 628 ASN A C 1
ATOM 4909 O O . ASN A 1 628 ? 15.236 9.926 -21.098 1.00 96.62 628 ASN A O 1
ATOM 4913 N N . GLN A 1 629 ? 14.667 11.811 -20.009 1.00 90.62 629 GLN A N 1
ATOM 4914 C CA . GLN A 1 629 ? 14.078 12.507 -21.158 1.00 90.62 629 GLN A CA 1
ATOM 4915 C C . GLN A 1 629 ? 15.124 13.114 -22.108 1.00 90.62 629 GLN A C 1
ATOM 4917 O O . GLN A 1 629 ? 14.786 13.578 -23.193 1.00 90.62 629 GLN A O 1
ATOM 4922 N N . SER A 1 630 ? 16.402 13.135 -21.722 1.00 90.19 630 SER A N 1
ATOM 4923 C CA . SER A 1 630 ? 17.463 13.810 -22.479 1.00 90.19 630 SER A CA 1
ATOM 4924 C C . SER A 1 630 ? 18.024 12.972 -23.631 1.00 90.19 630 SER A C 1
ATOM 4926 O O . SER A 1 630 ? 18.849 13.466 -24.396 1.00 90.19 630 SER A O 1
ATOM 4928 N N . SER A 1 631 ? 17.626 11.703 -23.764 1.00 89.50 631 SER A N 1
ATOM 4929 C CA . SER A 1 631 ? 18.127 10.817 -24.821 1.00 89.50 631 SER A CA 1
ATOM 4930 C C . SER A 1 631 ? 17.057 9.856 -25.336 1.00 89.50 631 SER A C 1
ATOM 4932 O O . SER A 1 631 ? 16.205 9.402 -24.581 1.00 89.50 631 SER A O 1
ATOM 4934 N N . GLN A 1 632 ? 17.165 9.454 -26.605 1.00 89.38 632 GLN A N 1
ATOM 4935 C CA . GLN A 1 632 ? 16.300 8.443 -27.236 1.00 89.38 632 GLN A CA 1
ATOM 4936 C C . GLN A 1 632 ? 16.734 6.999 -26.915 1.00 89.38 632 GLN A C 1
ATOM 4938 O O . GLN A 1 632 ? 16.609 6.101 -27.736 1.00 89.38 632 GLN A O 1
ATOM 4943 N N . ARG A 1 633 ? 17.292 6.766 -25.721 1.00 95.56 633 ARG A N 1
ATOM 4944 C CA . ARG A 1 633 ? 17.844 5.457 -25.315 1.00 95.56 633 ARG A CA 1
ATOM 4945 C C . ARG A 1 633 ? 16.911 4.655 -24.406 1.00 95.56 633 ARG A C 1
ATOM 4947 O O . ARG A 1 633 ? 17.291 3.575 -23.973 1.00 95.56 633 ARG A O 1
ATOM 4954 N N . GLY A 1 634 ? 15.737 5.200 -24.078 1.00 97.31 634 GLY A N 1
ATOM 4955 C CA . GLY A 1 634 ? 14.737 4.531 -23.242 1.00 97.31 634 GLY A CA 1
ATOM 4956 C C . GLY A 1 634 ? 15.181 4.259 -21.803 1.00 97.31 634 GLY A C 1
ATOM 4957 O O . GLY A 1 634 ? 14.701 3.303 -21.212 1.00 97.31 634 GLY A O 1
ATOM 4958 N N . LEU A 1 635 ? 16.103 5.062 -21.259 1.00 98.75 635 LEU A N 1
ATOM 4959 C CA . LEU A 1 635 ? 16.690 4.872 -19.926 1.00 98.75 635 LEU A CA 1
ATOM 4960 C C . LEU A 1 635 ? 15.818 5.459 -18.810 1.00 98.75 635 LEU A C 1
ATOM 4962 O O . LEU A 1 635 ? 15.097 6.441 -19.012 1.00 98.75 635 LEU A O 1
ATOM 4966 N N . LEU A 1 636 ? 15.982 4.938 -17.596 1.00 98.69 636 LEU A N 1
ATOM 4967 C CA . LEU A 1 636 ? 15.571 5.606 -16.364 1.00 98.69 636 LEU A CA 1
ATOM 4968 C C . LEU A 1 636 ? 16.614 6.646 -15.937 1.00 98.69 636 LEU A C 1
ATOM 4970 O O . LEU A 1 636 ? 17.815 6.516 -16.202 1.00 98.69 636 LEU A O 1
ATOM 4974 N N . ALA A 1 637 ? 16.142 7.701 -15.278 1.00 98.06 637 ALA A N 1
ATOM 4975 C CA . ALA A 1 637 ? 16.980 8.743 -14.709 1.00 98.06 637 ALA A CA 1
ATOM 4976 C C . ALA A 1 637 ? 17.863 8.171 -13.591 1.00 98.06 637 ALA A C 1
ATOM 4978 O O . ALA A 1 637 ? 17.454 7.290 -12.839 1.00 98.06 637 ALA A O 1
ATOM 4979 N N . VAL A 1 638 ? 19.078 8.703 -13.470 1.00 97.62 638 VAL A N 1
ATOM 4980 C CA . VAL A 1 638 ? 20.062 8.299 -12.456 1.00 97.62 638 VAL A CA 1
ATOM 4981 C C . VAL A 1 638 ? 20.535 9.515 -11.672 1.00 97.62 638 VAL A C 1
ATOM 4983 O O . VAL A 1 638 ? 20.418 10.651 -12.144 1.00 97.62 638 VAL A O 1
ATOM 4986 N N . ASN A 1 639 ? 21.080 9.280 -10.483 1.00 96.38 639 ASN A N 1
ATOM 4987 C CA . ASN A 1 639 ? 21.664 10.333 -9.664 1.00 96.38 639 ASN A CA 1
ATOM 4988 C C . ASN A 1 639 ? 22.799 11.058 -10.406 1.00 96.38 639 ASN A C 1
ATOM 4990 O O . ASN A 1 639 ? 23.663 10.415 -10.997 1.00 96.38 639 ASN A O 1
ATOM 4994 N N . GLN A 1 640 ? 22.788 12.392 -10.370 1.00 93.31 640 GLN A N 1
ATOM 4995 C CA . GLN A 1 640 ? 23.823 13.231 -10.991 1.00 93.31 640 GLN A CA 1
ATOM 4996 C C . GLN A 1 640 ? 24.875 13.723 -9.984 1.00 93.31 640 GLN A C 1
ATOM 4998 O O . GLN A 1 640 ? 25.890 14.282 -10.383 1.00 93.31 640 GLN A O 1
ATOM 5003 N N . HIS A 1 641 ? 24.634 13.531 -8.685 1.00 90.94 641 HIS A N 1
ATOM 5004 C CA . HIS A 1 641 ? 25.461 14.061 -7.598 1.00 90.94 641 HIS A CA 1
ATOM 5005 C C . HIS A 1 641 ? 26.294 12.980 -6.905 1.00 90.94 641 HIS A C 1
ATOM 5007 O O . HIS A 1 641 ? 27.359 13.274 -6.372 1.00 90.94 641 HIS A O 1
ATOM 5013 N N . ALA A 1 642 ? 25.821 11.734 -6.909 1.00 92.56 642 ALA A N 1
ATOM 5014 C CA . ALA A 1 642 ? 26.496 10.603 -6.291 1.00 92.56 642 ALA A CA 1
ATOM 5015 C C . ALA A 1 642 ? 26.524 9.395 -7.230 1.00 92.56 642 ALA A C 1
ATOM 5017 O O . ALA A 1 642 ? 25.585 9.142 -7.982 1.00 92.56 642 ALA A O 1
ATOM 5018 N N . SER A 1 643 ? 27.593 8.608 -7.137 1.00 95.50 643 SER A N 1
ATOM 5019 C CA . SER A 1 643 ? 27.697 7.310 -7.800 1.00 95.50 643 SER A CA 1
ATOM 5020 C C . SER A 1 643 ? 28.338 6.293 -6.869 1.00 95.50 643 SER A C 1
ATOM 5022 O O . SER A 1 643 ? 29.109 6.636 -5.974 1.00 95.50 643 SER A O 1
ATOM 5024 N N . ASP A 1 644 ? 28.025 5.029 -7.099 1.00 95.94 644 ASP A N 1
ATOM 5025 C CA . ASP A 1 644 ? 28.595 3.896 -6.389 1.00 95.94 644 ASP A CA 1
ATOM 5026 C C . ASP A 1 644 ? 29.853 3.433 -7.132 1.00 95.94 644 ASP A C 1
ATOM 5028 O O . ASP A 1 644 ? 29.826 2.445 -7.865 1.00 95.94 644 ASP A O 1
ATOM 5032 N N . GLN A 1 645 ? 30.935 4.213 -7.034 1.00 90.75 645 GLN A N 1
ATOM 5033 C CA . GLN A 1 645 ? 32.195 4.019 -7.777 1.00 90.75 645 GLN A CA 1
ATOM 5034 C C . GLN A 1 645 ? 31.956 3.746 -9.280 1.00 90.75 645 GLN A C 1
ATOM 5036 O O . GLN A 1 645 ? 32.407 2.747 -9.841 1.00 90.75 645 GLN A O 1
ATOM 5041 N N . GLY A 1 646 ? 31.182 4.621 -9.927 1.00 93.25 646 GLY A N 1
ATOM 5042 C CA . GLY A 1 646 ? 30.843 4.520 -11.351 1.00 93.25 646 GLY A CA 1
ATOM 5043 C C . GLY A 1 646 ? 29.552 3.756 -11.672 1.00 93.25 646 GLY A C 1
ATOM 5044 O O . GLY A 1 646 ? 29.058 3.877 -12.792 1.00 93.25 646 GLY A O 1
ATOM 5045 N N . LEU A 1 647 ? 28.953 3.033 -10.717 1.00 98.00 647 LEU A N 1
ATOM 5046 C CA . LEU A 1 647 ? 27.605 2.474 -10.874 1.00 98.00 647 LEU A CA 1
ATOM 5047 C C . LEU A 1 647 ? 26.532 3.483 -10.438 1.00 98.00 647 LEU A C 1
ATOM 5049 O O . LEU A 1 647 ? 26.738 4.306 -9.545 1.00 98.00 647 LEU A O 1
ATOM 5053 N N . ALA A 1 648 ? 25.365 3.424 -11.081 1.00 98.19 648 ALA A N 1
ATOM 5054 C CA . ALA A 1 648 ? 24.291 4.388 -10.860 1.00 98.19 648 ALA A CA 1
ATOM 5055 C C . ALA A 1 648 ? 23.616 4.229 -9.485 1.00 98.19 648 ALA A C 1
ATOM 5057 O O . ALA A 1 648 ? 23.401 3.107 -9.020 1.00 98.19 648 ALA A O 1
ATOM 5058 N N . TYR A 1 649 ? 23.213 5.351 -8.889 1.00 98.38 649 TYR A N 1
ATOM 5059 C CA . TYR A 1 649 ? 22.184 5.410 -7.847 1.00 98.38 649 TYR A CA 1
ATOM 5060 C C . TYR A 1 649 ? 20.868 5.940 -8.419 1.00 98.38 649 TYR A C 1
ATOM 5062 O O . TYR A 1 649 ? 20.844 6.568 -9.484 1.00 98.38 649 TYR A O 1
ATOM 5070 N N . LEU A 1 650 ? 19.782 5.730 -7.675 1.00 97.94 650 LEU A N 1
ATOM 5071 C CA . LEU A 1 650 ? 18.505 6.398 -7.917 1.00 97.94 650 LEU A CA 1
ATOM 5072 C C . LEU A 1 650 ? 18.671 7.927 -7.827 1.00 97.94 650 LEU A C 1
ATOM 5074 O O . LEU A 1 650 ? 19.468 8.412 -7.015 1.00 97.94 650 LEU A O 1
ATOM 5078 N N . PRO A 1 651 ? 17.928 8.714 -8.624 1.00 95.62 651 PRO A N 1
ATOM 5079 C CA . PRO A 1 651 ? 17.874 10.163 -8.457 1.00 95.62 651 PRO A CA 1
ATOM 5080 C C . PRO A 1 651 ? 17.441 10.537 -7.038 1.00 95.62 651 PRO A C 1
ATOM 5082 O O . PRO A 1 651 ? 16.655 9.817 -6.426 1.00 95.62 651 PRO A O 1
ATOM 5085 N N . TYR A 1 652 ? 17.901 11.672 -6.521 1.00 92.62 652 TYR A N 1
ATOM 5086 C CA . TYR A 1 652 ? 17.338 12.221 -5.288 1.00 92.62 652 TYR A CA 1
ATOM 5087 C C . TYR A 1 652 ? 15.930 12.778 -5.525 1.00 92.62 652 TYR A C 1
ATOM 5089 O O . TYR A 1 652 ? 15.593 13.218 -6.631 1.00 92.62 652 TYR A O 1
ATOM 5097 N N . LEU A 1 653 ? 15.107 12.783 -4.478 1.00 86.31 653 LEU A N 1
ATOM 5098 C CA . LEU A 1 653 ? 13.932 13.644 -4.429 1.00 86.31 653 LEU A CA 1
ATOM 5099 C C . LEU A 1 653 ? 14.403 15.097 -4.571 1.00 86.31 653 LEU A C 1
ATOM 5101 O O . LEU A 1 653 ? 15.393 15.502 -3.966 1.00 86.31 653 LEU A O 1
ATOM 5105 N N . GLN A 1 654 ? 13.737 15.873 -5.430 1.00 71.56 654 GLN A N 1
ATOM 5106 C CA . GLN A 1 654 ? 14.085 17.284 -5.600 1.00 71.56 654 GLN A CA 1
ATOM 5107 C C . GLN A 1 654 ? 13.894 18.007 -4.268 1.00 71.56 654 GLN A C 1
ATOM 5109 O O . GLN A 1 654 ? 12.861 17.824 -3.624 1.00 71.56 654 GLN A O 1
ATOM 5114 N N . SER A 1 655 ? 14.895 18.802 -3.880 1.00 49.91 655 SER A N 1
ATOM 5115 C CA . SER A 1 655 ? 14.979 19.490 -2.594 1.00 49.91 655 SER A CA 1
ATOM 5116 C C . SER A 1 655 ? 13.733 20.337 -2.330 1.00 49.91 655 SER A C 1
ATOM 5118 O O . SER A 1 655 ? 13.612 21.473 -2.781 1.00 49.91 655 SER A O 1
ATOM 5120 N N . GLY A 1 656 ? 12.791 19.763 -1.591 1.00 49.91 656 GLY A N 1
ATOM 5121 C CA . GLY A 1 656 ? 11.826 20.494 -0.789 1.00 49.91 656 GLY A CA 1
ATOM 5122 C C . GLY A 1 656 ? 12.262 20.414 0.668 1.00 49.91 656 GLY A C 1
ATOM 5123 O O . GLY A 1 656 ? 12.990 19.501 1.047 1.00 49.91 656 GLY A O 1
ATOM 5124 N N . HIS A 1 657 ? 11.781 21.327 1.505 1.00 46.78 657 HIS A N 1
ATOM 5125 C CA . HIS A 1 657 ? 12.027 21.351 2.953 1.00 46.78 657 HIS A CA 1
ATOM 5126 C C . HIS A 1 657 ? 11.506 20.101 3.717 1.00 46.78 657 HIS A C 1
ATOM 5128 O O . HIS A 1 657 ? 11.347 20.177 4.923 1.00 46.78 657 HIS A O 1
ATOM 5134 N N . GLN A 1 658 ? 11.192 18.979 3.047 1.00 59.19 658 GLN A N 1
ATOM 5135 C CA . GLN A 1 658 ? 10.398 17.839 3.540 1.00 59.19 658 GLN A CA 1
ATOM 5136 C C . GLN A 1 658 ? 11.107 16.474 3.406 1.00 59.19 658 GLN A C 1
ATOM 5138 O O . GLN A 1 658 ? 10.440 15.455 3.243 1.00 59.19 658 GLN A O 1
ATOM 5143 N N . ASP A 1 659 ? 12.441 16.435 3.395 1.00 75.12 659 ASP A N 1
ATOM 5144 C CA . ASP A 1 659 ? 13.194 15.199 3.146 1.00 75.12 659 ASP A CA 1
ATOM 5145 C C . ASP A 1 659 ? 13.642 14.519 4.459 1.00 75.12 659 ASP A C 1
ATOM 5147 O O . ASP A 1 659 ? 14.545 15.024 5.134 1.00 75.12 659 ASP A O 1
ATOM 5151 N N . PRO A 1 660 ? 13.054 13.364 4.833 1.00 76.06 660 PRO A N 1
ATOM 5152 C CA . PRO A 1 660 ? 13.399 12.670 6.072 1.00 76.06 660 PRO A CA 1
ATOM 5153 C C . PRO A 1 660 ? 14.806 12.057 6.073 1.00 76.06 660 PRO A C 1
ATOM 5155 O O . PRO A 1 660 ? 15.306 11.709 7.143 1.00 76.06 660 PRO A O 1
ATOM 5158 N N . CYS A 1 661 ? 15.460 11.943 4.914 1.00 81.56 661 CYS A N 1
ATOM 5159 C CA . CYS A 1 661 ? 16.827 11.446 4.813 1.00 81.56 661 CYS A CA 1
ATOM 5160 C C . CYS A 1 661 ? 17.889 12.549 5.001 1.00 81.56 661 CYS A C 1
ATOM 5162 O O . CYS A 1 661 ? 19.042 12.234 5.294 1.00 81.56 661 CYS A O 1
ATOM 5164 N N . SER A 1 662 ? 17.529 13.835 4.871 1.00 72.81 662 SER A N 1
ATOM 5165 C CA . SER A 1 662 ? 18.474 14.970 4.808 1.00 72.81 662 SER A CA 1
ATOM 5166 C C . SER A 1 662 ? 19.058 15.439 6.149 1.00 72.81 662 SER A C 1
ATOM 5168 O O . SER A 1 662 ? 19.487 16.588 6.264 1.00 72.81 662 SER A O 1
ATOM 5170 N N . ARG A 1 663 ? 19.112 14.583 7.177 1.00 62.12 663 ARG A N 1
ATOM 5171 C CA . ARG A 1 663 ? 19.647 14.975 8.492 1.00 62.12 663 ARG A CA 1
ATOM 5172 C C . ARG A 1 663 ? 21.185 15.079 8.506 1.00 62.12 663 ARG A C 1
ATOM 5174 O O . ARG A 1 663 ? 21.847 14.276 7.843 1.00 62.12 663 ARG A O 1
ATOM 5181 N N . PRO A 1 664 ? 21.764 16.038 9.262 1.00 50.69 664 PRO A N 1
ATOM 5182 C CA . PRO A 1 664 ? 23.210 16.173 9.412 1.00 50.69 664 PRO A CA 1
ATOM 5183 C C . PRO A 1 664 ? 23.836 14.943 10.073 1.00 50.69 664 PRO A C 1
ATOM 5185 O O . PRO A 1 664 ? 23.213 14.245 10.869 1.00 50.69 664 PRO A O 1
ATOM 5188 N N . ARG A 1 665 ? 25.102 14.697 9.738 1.00 53.38 665 ARG A N 1
ATOM 5189 C CA . ARG A 1 665 ? 25.822 13.446 9.995 1.00 53.38 665 ARG A CA 1
ATOM 5190 C C . ARG A 1 665 ? 26.306 13.268 11.450 1.00 53.38 665 ARG A C 1
ATOM 5192 O O . ARG A 1 665 ? 26.952 12.260 11.701 1.00 53.38 665 ARG A O 1
ATOM 5199 N N . ASN A 1 666 ? 26.018 14.208 12.367 1.00 44.66 666 ASN A N 1
ATOM 5200 C CA . ASN A 1 666 ? 26.275 14.160 13.824 1.00 44.66 666 ASN A CA 1
ATOM 5201 C C . ASN A 1 666 ? 25.657 15.377 14.564 1.00 44.66 666 ASN A C 1
ATOM 5203 O O . ASN A 1 666 ? 25.460 16.423 13.951 1.00 44.66 666 ASN A O 1
ATOM 5207 N N . ASP A 1 667 ? 25.455 15.266 15.888 1.00 42.03 667 ASP A N 1
ATOM 5208 C CA . ASP A 1 667 ? 24.986 16.318 16.829 1.00 42.03 667 ASP A CA 1
ATOM 5209 C C . ASP A 1 667 ? 25.952 17.515 17.029 1.00 42.03 667 ASP A C 1
ATOM 5211 O O . ASP A 1 667 ? 25.731 18.384 17.872 1.00 42.03 667 ASP A O 1
ATOM 5215 N N . SER A 1 668 ? 27.056 17.589 16.286 1.00 39.34 668 SER A N 1
ATOM 5216 C CA . SER A 1 668 ? 27.995 18.714 16.348 1.00 39.34 668 SER A CA 1
ATOM 5217 C C . SER A 1 668 ? 27.551 19.822 15.389 1.00 39.34 668 SER A C 1
ATOM 5219 O O . SER A 1 668 ? 27.683 19.680 14.174 1.00 39.34 668 SER A O 1
ATOM 5221 N N . ALA A 1 669 ? 27.037 20.919 15.947 1.00 40.03 669 ALA A N 1
ATOM 5222 C CA . ALA A 1 669 ? 26.347 22.024 15.270 1.00 40.03 669 ALA A CA 1
ATOM 5223 C C . ALA A 1 669 ? 27.177 22.879 14.276 1.00 40.03 669 ALA A C 1
ATOM 5225 O O . ALA A 1 669 ? 26.688 23.919 13.843 1.00 40.03 669 ALA A O 1
ATOM 5226 N N . ASP A 1 670 ? 28.386 22.461 13.883 1.00 40.31 670 ASP A N 1
ATOM 5227 C CA . ASP A 1 670 ? 29.372 23.340 13.227 1.00 40.31 670 ASP A CA 1
ATOM 5228 C C . ASP A 1 670 ? 29.868 22.894 11.828 1.00 40.31 670 ASP A C 1
ATOM 5230 O O . ASP A 1 670 ? 30.804 23.499 11.305 1.00 40.31 670 ASP A O 1
ATOM 5234 N N . GLU A 1 671 ? 29.263 21.898 11.158 1.00 39.16 671 GLU A N 1
ATOM 5235 C CA . GLU A 1 671 ? 29.637 21.560 9.763 1.00 39.16 671 GLU A CA 1
ATOM 5236 C C . GLU A 1 671 ? 28.690 22.137 8.686 1.00 39.16 671 GLU A C 1
ATOM 5238 O O . GLU A 1 671 ? 27.466 22.126 8.847 1.00 39.16 671 GLU A O 1
ATOM 5243 N N . PRO A 1 672 ? 29.231 22.618 7.543 1.00 41.22 672 PRO A N 1
ATOM 5244 C CA . PRO A 1 672 ? 28.449 23.247 6.483 1.00 41.22 672 PRO A CA 1
ATOM 5245 C C . PRO A 1 672 ? 27.486 22.270 5.784 1.00 41.22 672 PRO A C 1
ATOM 5247 O O . PRO A 1 672 ? 27.774 21.091 5.590 1.00 41.22 672 PRO A O 1
ATOM 5250 N N . ALA A 1 673 ? 26.353 22.801 5.311 1.00 45.62 673 ALA A N 1
ATOM 5251 C CA . ALA A 1 673 ? 25.228 22.090 4.685 1.00 45.62 673 ALA A CA 1
ATOM 5252 C C . ALA A 1 673 ? 25.540 21.263 3.406 1.00 45.62 673 ALA A C 1
ATOM 5254 O O . ALA A 1 673 ? 24.623 20.704 2.801 1.00 45.62 673 ALA A O 1
ATOM 5255 N N . SER A 1 674 ? 26.805 21.150 2.979 1.00 46.34 674 SER A N 1
ATOM 5256 C CA . SER A 1 674 ? 27.222 20.448 1.754 1.00 46.34 674 SER A CA 1
ATOM 5257 C C . SER A 1 674 ? 27.296 18.916 1.873 1.00 46.34 674 SER A C 1
ATOM 5259 O O . SER A 1 674 ? 27.598 18.262 0.881 1.00 46.34 674 SER A O 1
ATOM 5261 N N . ASN A 1 675 ? 27.022 18.343 3.052 1.00 55.53 675 ASN A N 1
ATOM 5262 C CA . ASN A 1 675 ? 27.084 16.897 3.336 1.00 55.53 675 ASN A CA 1
ATOM 5263 C C . ASN A 1 675 ? 25.700 16.227 3.515 1.00 55.53 675 ASN A C 1
ATOM 5265 O O . ASN A 1 675 ? 25.610 15.115 4.038 1.00 55.53 675 ASN A O 1
ATOM 5269 N N . THR A 1 676 ? 24.606 16.880 3.111 1.00 68.44 676 THR A N 1
ATOM 5270 C CA . THR A 1 676 ? 23.245 16.337 3.266 1.00 68.44 676 THR A CA 1
ATOM 5271 C C . THR A 1 676 ? 22.894 15.382 2.117 1.00 68.44 676 THR A C 1
ATOM 5273 O O . THR A 1 676 ? 22.989 15.732 0.942 1.00 68.44 676 THR A O 1
ATOM 5276 N N . THR A 1 677 ? 22.512 14.141 2.444 1.00 84.12 677 THR A N 1
ATOM 5277 C CA . THR A 1 677 ? 22.025 13.160 1.456 1.00 84.12 677 THR A CA 1
ATOM 5278 C C . THR A 1 677 ? 20.503 13.161 1.447 1.00 84.12 677 THR A C 1
ATOM 5280 O O . THR A 1 677 ? 19.873 13.036 2.492 1.00 84.12 677 THR A O 1
ATOM 5283 N N . SER A 1 678 ? 19.903 13.280 0.269 1.00 89.31 678 SER A N 1
ATOM 5284 C CA . SER A 1 678 ? 18.450 13.226 0.115 1.00 89.31 678 SER A CA 1
ATOM 5285 C C . SER A 1 678 ? 17.915 11.800 -0.002 1.00 89.31 678 SER A C 1
ATOM 5287 O O . SER A 1 678 ? 18.647 10.857 -0.319 1.00 89.31 678 SER A O 1
ATOM 5289 N N . CYS A 1 679 ? 16.621 11.625 0.239 1.00 89.56 679 CYS A N 1
ATOM 5290 C CA . CYS A 1 679 ? 15.930 10.379 -0.060 1.00 89.56 679 CYS A CA 1
ATOM 5291 C C . CYS A 1 679 ? 15.919 10.134 -1.577 1.00 89.56 679 CYS A C 1
ATOM 5293 O O . CYS A 1 679 ? 15.910 11.061 -2.391 1.00 89.56 679 CYS A O 1
ATOM 5295 N N . PHE A 1 680 ? 15.906 8.867 -1.974 1.00 93.62 680 PHE A N 1
ATOM 5296 C CA . PHE A 1 680 ? 15.839 8.452 -3.368 1.00 93.62 680 PHE A CA 1
ATOM 5297 C C . PHE A 1 680 ? 14.424 8.558 -3.942 1.00 93.62 680 PHE A C 1
ATOM 5299 O O . PHE A 1 680 ? 13.432 8.269 -3.276 1.00 93.62 680 PHE A O 1
ATOM 5306 N N . LYS A 1 681 ? 14.332 8.928 -5.217 1.00 94.12 681 LYS A N 1
ATOM 5307 C CA . LYS A 1 681 ? 13.104 8.927 -6.008 1.00 94.12 681 LYS A CA 1
ATOM 5308 C C . LYS A 1 681 ? 12.994 7.609 -6.778 1.00 94.12 681 LYS A C 1
ATOM 5310 O O . LYS A 1 681 ? 13.872 7.293 -7.580 1.00 94.12 681 LYS A O 1
ATOM 5315 N N . ALA A 1 682 ? 11.905 6.876 -6.566 1.00 95.50 682 ALA A N 1
ATOM 5316 C CA . ALA A 1 682 ? 11.625 5.587 -7.202 1.00 95.50 682 ALA A CA 1
ATOM 5317 C C . ALA A 1 682 ? 10.153 5.486 -7.652 1.00 95.50 682 ALA A C 1
ATOM 5319 O O . ALA A 1 682 ? 9.397 6.453 -7.527 1.00 95.50 682 ALA A O 1
ATOM 5320 N N . GLY A 1 683 ? 9.761 4.329 -8.198 1.00 95.31 683 GLY A N 1
ATOM 5321 C CA . GLY A 1 683 ? 8.376 4.028 -8.578 1.00 95.31 683 GLY A CA 1
ATOM 5322 C C . GLY A 1 683 ? 7.421 3.887 -7.389 1.00 95.31 683 GLY A C 1
ATOM 5323 O O . GLY A 1 683 ? 6.245 4.218 -7.517 1.00 95.31 683 GLY A O 1
ATOM 5324 N N . ASP A 1 684 ? 7.936 3.481 -6.228 1.00 94.50 684 ASP A N 1
ATOM 5325 C CA . ASP A 1 684 ? 7.190 3.376 -4.971 1.00 94.50 684 ASP A CA 1
ATOM 5326 C C . ASP A 1 684 ? 7.729 4.364 -3.918 1.00 94.50 684 ASP A C 1
ATOM 5328 O O . ASP A 1 684 ? 8.937 4.617 -3.836 1.00 94.50 684 ASP A O 1
ATOM 5332 N N . SER A 1 685 ? 6.835 4.948 -3.110 1.00 89.56 685 SER A N 1
ATOM 5333 C CA . SER A 1 685 ? 7.195 5.952 -2.094 1.00 89.56 685 SER A CA 1
ATOM 5334 C C . SER A 1 685 ? 7.987 5.370 -0.922 1.00 89.56 685 SER A C 1
ATOM 5336 O O . SER A 1 685 ? 8.698 6.108 -0.238 1.00 89.56 685 SER A O 1
ATOM 5338 N N . ARG A 1 686 ? 7.905 4.055 -0.702 1.00 92.75 686 ARG A N 1
ATOM 5339 C CA . ARG A 1 686 ? 8.552 3.341 0.402 1.00 92.75 686 ARG A CA 1
ATOM 5340 C C . ARG A 1 686 ? 9.962 2.870 0.060 1.00 92.75 686 ARG A C 1
ATOM 5342 O O . ARG A 1 686 ? 10.601 2.228 0.884 1.00 92.75 686 ARG A O 1
ATOM 5349 N N . ALA A 1 687 ? 10.508 3.240 -1.100 1.00 93.62 687 ALA A N 1
ATOM 5350 C CA . ALA A 1 687 ? 11.865 2.864 -1.499 1.00 93.62 687 ALA A CA 1
ATOM 5351 C C . ALA A 1 687 ? 12.952 3.244 -0.477 1.00 93.62 687 ALA A C 1
ATOM 5353 O O . ALA A 1 687 ? 14.012 2.626 -0.443 1.00 93.62 687 ALA A O 1
ATOM 5354 N N . ASN A 1 688 ? 12.691 4.256 0.357 1.00 91.75 688 ASN A N 1
ATOM 5355 C CA . ASN A 1 688 ? 13.613 4.735 1.384 1.00 91.75 688 ASN A CA 1
ATOM 5356 C C . ASN A 1 688 ? 13.390 4.116 2.767 1.00 91.75 688 ASN A C 1
ATOM 5358 O O . ASN A 1 688 ? 14.064 4.562 3.695 1.00 91.75 688 ASN A O 1
ATOM 5362 N N . GLU A 1 689 ? 12.477 3.142 2.908 1.00 90.62 689 GLU A N 1
ATOM 5363 C CA . GLU A 1 689 ? 12.057 2.592 4.204 1.00 90.62 689 GLU A CA 1
ATOM 5364 C C . GLU A 1 689 ? 13.268 2.210 5.032 1.00 90.62 689 GLU A C 1
ATOM 5366 O O . GLU A 1 689 ? 13.520 2.845 6.044 1.00 90.62 689 GLU A O 1
ATOM 5371 N N . HIS A 1 690 ? 14.068 1.272 4.529 1.00 93.38 690 HIS A N 1
ATOM 5372 C CA . HIS A 1 690 ? 15.344 0.848 5.085 1.00 93.38 690 HIS A CA 1
ATOM 5373 C C . HIS A 1 690 ? 16.352 0.573 3.961 1.00 93.38 690 HIS A C 1
ATOM 5375 O O . HIS A 1 690 ? 16.016 0.530 2.776 1.00 93.38 690 HIS A O 1
ATOM 5381 N N . LEU A 1 691 ? 17.617 0.385 4.335 1.00 94.81 691 LEU A N 1
ATOM 5382 C CA . LEU A 1 691 ? 18.728 0.228 3.389 1.00 94.81 691 LEU A CA 1
ATOM 5383 C C . LEU A 1 691 ? 18.616 -0.989 2.455 1.00 94.81 691 LEU A C 1
ATOM 5385 O O . LEU A 1 691 ? 19.104 -0.914 1.329 1.00 94.81 691 LEU A O 1
ATOM 5389 N N . GLY A 1 692 ? 17.994 -2.087 2.898 1.00 96.19 692 GLY A N 1
ATOM 5390 C CA . GLY A 1 692 ? 17.757 -3.270 2.054 1.00 96.19 692 GLY A CA 1
ATOM 5391 C C . GLY A 1 692 ? 16.909 -2.917 0.829 1.00 96.19 692 GLY A C 1
ATOM 5392 O O . GLY A 1 692 ? 17.325 -3.141 -0.312 1.00 96.19 692 GLY A O 1
ATOM 5393 N N . MET A 1 693 ? 15.801 -2.214 1.068 1.00 96.94 693 MET A N 1
ATOM 5394 C CA . MET A 1 693 ? 14.884 -1.779 0.022 1.00 96.94 693 MET A CA 1
ATOM 5395 C C . MET A 1 693 ? 15.550 -0.777 -0.930 1.00 96.94 693 MET A C 1
ATOM 5397 O O . MET A 1 693 ? 15.464 -0.913 -2.153 1.00 96.94 693 MET A O 1
ATOM 5401 N N . GLN A 1 694 ? 16.325 0.174 -0.398 1.00 97.19 694 GLN A N 1
ATOM 5402 C CA . GLN A 1 694 ? 17.098 1.122 -1.214 1.00 97.19 694 GLN A CA 1
ATOM 5403 C C . GLN A 1 694 ? 18.112 0.413 -2.133 1.00 97.19 694 GLN A C 1
ATOM 5405 O O . GLN A 1 694 ? 18.303 0.813 -3.290 1.00 97.19 694 GLN A O 1
ATOM 5410 N N . ALA A 1 695 ? 18.749 -0.654 -1.638 1.00 98.19 695 ALA A N 1
ATOM 5411 C CA . ALA A 1 695 ? 19.679 -1.471 -2.408 1.00 98.19 695 ALA A CA 1
ATOM 5412 C C . ALA A 1 695 ? 18.970 -2.223 -3.547 1.00 98.19 695 ALA A C 1
ATOM 5414 O O . ALA A 1 695 ? 19.456 -2.184 -4.680 1.00 98.19 695 ALA A O 1
ATOM 5415 N N . LEU A 1 696 ? 17.803 -2.834 -3.297 1.00 98.56 696 LEU A N 1
ATOM 5416 C CA . LEU A 1 696 ? 17.019 -3.502 -4.345 1.00 98.56 696 LEU A CA 1
ATOM 5417 C C . LEU A 1 696 ? 16.471 -2.521 -5.390 1.00 98.56 696 LEU A C 1
ATOM 5419 O O . LEU A 1 696 ? 16.601 -2.780 -6.588 1.00 98.56 696 LEU A O 1
ATOM 5423 N N . HIS A 1 697 ? 15.950 -1.356 -4.988 1.00 98.81 697 HIS A N 1
ATOM 5424 C CA . HIS A 1 697 ? 15.500 -0.345 -5.956 1.00 98.81 697 HIS A CA 1
ATOM 5425 C C . HIS A 1 697 ? 16.653 0.136 -6.843 1.00 98.81 697 HIS A C 1
ATOM 5427 O O . HIS A 1 697 ? 16.486 0.296 -8.054 1.00 98.81 697 HIS A O 1
ATOM 5433 N N . THR A 1 698 ? 17.845 0.309 -6.265 1.00 98.81 698 THR A N 1
ATOM 5434 C CA . THR A 1 698 ? 19.048 0.659 -7.029 1.00 98.81 698 THR A CA 1
ATOM 5435 C C . THR A 1 698 ? 19.455 -0.470 -7.981 1.00 98.81 698 THR A C 1
ATOM 5437 O O . THR A 1 698 ? 19.799 -0.205 -9.134 1.00 98.81 698 THR A O 1
ATOM 5440 N N . LEU A 1 699 ? 19.380 -1.729 -7.540 1.00 98.81 699 LEU A N 1
ATOM 5441 C CA . LEU A 1 699 ? 19.689 -2.901 -8.359 1.00 98.81 699 LEU A CA 1
ATOM 5442 C C . LEU A 1 699 ? 18.790 -2.980 -9.603 1.00 98.81 699 LEU A C 1
ATOM 5444 O O . LEU A 1 699 ? 19.291 -3.143 -10.715 1.00 98.81 699 LEU A O 1
ATOM 5448 N N . PHE A 1 700 ? 17.476 -2.811 -9.441 1.00 98.81 700 PHE A N 1
ATOM 5449 C CA . PHE A 1 700 ? 16.527 -2.916 -10.553 1.00 98.81 700 PHE A CA 1
ATOM 5450 C C . PHE A 1 700 ? 16.492 -1.684 -11.466 1.00 98.81 700 PHE A C 1
ATOM 5452 O O . PHE A 1 700 ? 16.222 -1.823 -12.662 1.00 98.81 700 PHE A O 1
ATOM 5459 N N . LEU A 1 701 ? 16.854 -0.500 -10.959 1.00 98.88 701 LEU A N 1
ATOM 5460 C CA . LEU A 1 701 ? 17.172 0.656 -11.804 1.00 98.88 701 LEU A CA 1
ATOM 5461 C C . LEU A 1 701 ? 18.335 0.336 -12.754 1.00 98.88 701 LEU A C 1
ATOM 5463 O O . LEU A 1 701 ? 18.254 0.602 -13.957 1.00 98.88 701 LEU A O 1
ATOM 5467 N N . ARG A 1 702 ? 19.425 -0.221 -12.207 1.00 98.88 702 ARG A N 1
ATOM 5468 C CA . ARG A 1 702 ? 20.609 -0.605 -12.988 1.00 98.88 702 ARG A CA 1
ATOM 5469 C C . ARG A 1 702 ? 20.245 -1.663 -14.029 1.00 98.88 702 ARG A C 1
ATOM 5471 O O . ARG A 1 702 ? 20.598 -1.481 -15.193 1.00 98.88 702 ARG A O 1
ATOM 5478 N N . GLU A 1 703 ? 19.455 -2.670 -13.650 1.00 98.88 703 GLU A N 1
ATOM 5479 C CA . GLU A 1 703 ? 19.048 -3.733 -14.574 1.00 98.88 703 GLU A CA 1
ATOM 5480 C C . GLU A 1 703 ? 18.204 -3.201 -15.736 1.00 98.88 703 GLU A C 1
ATOM 5482 O O . GLU A 1 703 ? 18.460 -3.554 -16.886 1.00 98.88 703 GLU A O 1
ATOM 5487 N N . HIS A 1 704 ? 17.255 -2.291 -15.480 1.00 98.88 704 HIS A N 1
ATOM 5488 C CA . HIS A 1 704 ? 16.524 -1.635 -16.565 1.00 98.88 704 HIS A CA 1
ATOM 5489 C C . HIS A 1 704 ? 17.481 -0.914 -17.523 1.00 98.88 704 HIS A C 1
ATOM 5491 O O . HIS A 1 704 ? 17.420 -1.125 -18.732 1.00 98.88 704 HIS A O 1
ATOM 5497 N N . ASN A 1 705 ? 18.390 -0.084 -17.003 1.00 98.88 705 ASN A N 1
ATOM 5498 C CA . ASN A 1 705 ? 19.310 0.665 -17.855 1.00 98.88 705 ASN A CA 1
ATOM 5499 C C . ASN A 1 705 ? 20.246 -0.265 -18.644 1.00 98.88 705 ASN A C 1
ATOM 5501 O O . ASN A 1 705 ? 20.483 -0.019 -19.824 1.00 98.88 705 ASN A O 1
ATOM 5505 N N . ARG A 1 706 ? 20.736 -1.357 -18.045 1.00 98.69 706 ARG A N 1
ATOM 5506 C CA . ARG A 1 706 ? 21.553 -2.363 -18.741 1.00 98.69 706 ARG A CA 1
ATOM 5507 C C . ARG A 1 706 ? 20.787 -2.996 -19.907 1.00 98.69 706 ARG A C 1
ATOM 5509 O O . ARG A 1 706 ? 21.277 -2.986 -21.037 1.00 98.69 706 ARG A O 1
ATOM 5516 N N . LEU A 1 707 ? 19.573 -3.483 -19.647 1.00 98.75 707 LEU A N 1
ATOM 5517 C CA . LEU A 1 707 ? 18.707 -4.110 -20.648 1.00 98.75 707 LEU A CA 1
ATOM 5518 C C . LEU A 1 707 ? 18.327 -3.143 -21.777 1.00 98.75 707 LEU A C 1
ATOM 5520 O O . LEU A 1 707 ? 18.437 -3.505 -22.947 1.00 98.75 707 LEU A O 1
ATOM 5524 N N . ALA A 1 708 ? 17.949 -1.905 -21.451 1.00 98.75 708 ALA A N 1
ATOM 5525 C CA . ALA A 1 708 ? 17.596 -0.880 -22.434 1.00 98.75 708 ALA A CA 1
ATOM 5526 C C . ALA A 1 708 ? 18.757 -0.586 -23.399 1.00 98.75 708 ALA A C 1
ATOM 5528 O O . ALA A 1 708 ? 18.565 -0.481 -24.613 1.00 98.75 708 ALA A O 1
ATOM 5529 N N . LEU A 1 709 ? 19.988 -0.517 -22.881 1.00 98.50 709 LEU A N 1
ATOM 5530 C CA . LEU A 1 709 ? 21.180 -0.310 -23.701 1.00 98.50 709 LEU A CA 1
ATOM 5531 C C . LEU A 1 709 ? 21.485 -1.484 -24.632 1.00 98.50 709 LEU A C 1
ATOM 5533 O O . LEU A 1 709 ? 21.917 -1.261 -25.763 1.00 98.50 709 LEU A O 1
ATOM 5537 N N . GLU A 1 710 ? 21.298 -2.718 -24.174 1.00 98.31 710 GLU A N 1
ATOM 5538 C CA . GLU A 1 710 ? 21.508 -3.908 -25.001 1.00 98.31 710 GLU A CA 1
ATOM 5539 C C . GLU A 1 710 ? 20.413 -4.064 -26.063 1.00 98.31 710 GLU A C 1
ATOM 5541 O O . GLU A 1 710 ? 20.730 -4.314 -27.227 1.00 98.31 710 GLU A O 1
ATOM 5546 N N . LEU A 1 711 ? 19.149 -3.826 -25.705 1.00 98.31 711 LEU A N 1
ATOM 5547 C CA . LEU A 1 711 ? 18.023 -3.844 -26.642 1.00 98.31 711 LEU A CA 1
ATOM 5548 C C . LEU A 1 711 ? 18.148 -2.756 -27.713 1.00 98.31 711 LEU A C 1
ATOM 5550 O O . LEU A 1 711 ? 17.935 -3.043 -28.888 1.00 98.31 711 LEU A O 1
ATOM 5554 N N . GLY A 1 712 ? 18.559 -1.539 -27.342 1.00 97.06 712 GLY A N 1
ATOM 5555 C CA . GLY A 1 712 ? 18.793 -0.458 -28.304 1.00 97.06 712 GLY A CA 1
ATOM 5556 C C . GLY A 1 712 ? 19.949 -0.744 -29.271 1.00 97.06 712 GLY A C 1
ATOM 5557 O O . GLY A 1 712 ? 19.880 -0.377 -30.440 1.00 97.06 712 GLY A O 1
ATOM 5558 N N . LYS A 1 713 ? 20.999 -1.452 -28.825 1.00 96.94 713 LYS A N 1
ATOM 5559 C CA . LYS A 1 713 ? 22.065 -1.939 -29.724 1.00 96.94 713 LYS A CA 1
ATOM 5560 C C . LYS A 1 713 ? 21.564 -3.036 -30.661 1.00 96.94 713 LYS A C 1
ATOM 5562 O O . LYS A 1 713 ? 22.010 -3.115 -31.802 1.00 96.94 713 LYS A O 1
ATOM 5567 N N . LEU A 1 714 ? 20.684 -3.904 -30.165 1.00 96.88 714 LEU A N 1
ATOM 5568 C CA . LEU A 1 714 ? 20.152 -5.031 -30.923 1.00 96.88 714 LEU A CA 1
ATOM 5569 C C . LEU A 1 714 ? 19.136 -4.597 -31.986 1.00 96.88 714 LEU A C 1
ATOM 5571 O O . LEU A 1 714 ? 19.099 -5.208 -33.054 1.00 96.88 714 LEU A O 1
ATOM 5575 N N . ASN A 1 715 ? 18.364 -3.546 -31.695 1.00 95.75 715 ASN A N 1
ATOM 5576 C CA . ASN A 1 715 ? 17.301 -3.000 -32.535 1.00 95.75 715 ASN A CA 1
ATOM 5577 C C . ASN A 1 715 ? 17.474 -1.475 -32.721 1.00 95.75 715 ASN A C 1
ATOM 5579 O O . ASN A 1 715 ? 16.747 -0.696 -32.103 1.00 95.75 715 ASN A O 1
ATOM 5583 N N . PRO A 1 716 ? 18.419 -1.019 -33.569 1.00 92.62 716 PRO A N 1
ATOM 5584 C CA . PRO A 1 716 ? 18.731 0.409 -33.728 1.00 92.62 716 PRO A CA 1
ATOM 5585 C C . PRO A 1 716 ? 17.583 1.262 -34.282 1.00 92.62 716 PRO A C 1
ATOM 5587 O O . PRO A 1 716 ? 17.620 2.483 -34.185 1.00 92.62 716 PRO A O 1
ATOM 5590 N N . HIS A 1 717 ? 16.583 0.626 -34.894 1.00 91.69 717 HIS A N 1
ATOM 5591 C CA . HIS A 1 717 ? 15.399 1.276 -35.453 1.00 91.69 717 HIS A CA 1
ATOM 5592 C C . HIS A 1 717 ? 14.312 1.578 -34.414 1.00 91.69 717 HIS A C 1
ATOM 5594 O O . HIS A 1 717 ? 13.329 2.234 -34.752 1.00 91.69 717 HIS A O 1
ATOM 5600 N N . TRP A 1 718 ? 14.446 1.099 -33.176 1.00 94.75 718 TRP A N 1
ATOM 5601 C CA . TRP A 1 718 ? 13.492 1.387 -32.107 1.00 94.75 718 TRP A CA 1
ATOM 5602 C C . TRP A 1 718 ? 13.652 2.809 -31.567 1.00 94.75 718 TRP A C 1
ATOM 5604 O O . TRP A 1 718 ? 14.766 3.275 -31.328 1.00 94.75 718 TRP A O 1
ATOM 5614 N N . SER A 1 719 ? 12.525 3.477 -31.303 1.00 94.38 719 SER A N 1
ATOM 5615 C CA . SER A 1 719 ? 12.515 4.750 -30.577 1.00 94.38 719 SER A CA 1
ATOM 5616 C C . SER A 1 719 ? 12.841 4.552 -29.095 1.00 94.38 719 SER A C 1
ATOM 5618 O O . SER A 1 719 ? 12.732 3.444 -28.554 1.00 94.38 719 SER A O 1
ATOM 5620 N N . GLY A 1 720 ? 13.175 5.643 -28.397 1.00 95.56 720 GLY A N 1
ATOM 5621 C CA . GLY A 1 720 ? 13.380 5.607 -26.949 1.00 95.56 720 GLY A CA 1
ATOM 5622 C C . GLY A 1 720 ? 12.151 5.103 -26.180 1.00 95.56 720 GLY A C 1
ATOM 5623 O O . GLY A 1 720 ? 12.306 4.417 -25.171 1.00 95.56 720 GLY A O 1
ATOM 5624 N N . GLU A 1 721 ? 10.938 5.380 -26.670 1.00 95.44 721 GLU A N 1
ATOM 5625 C CA . GLU A 1 721 ? 9.693 4.839 -26.105 1.00 95.44 721 GLU A CA 1
ATOM 5626 C C . GLU A 1 721 ? 9.607 3.320 -26.276 1.00 95.44 721 GLU A C 1
ATOM 5628 O O . GLU A 1 721 ? 9.320 2.607 -25.315 1.00 95.44 721 GLU A O 1
ATOM 5633 N N . THR A 1 722 ? 9.919 2.810 -27.470 1.00 96.38 722 THR A N 1
ATOM 5634 C CA . THR A 1 722 ? 9.889 1.365 -27.745 1.00 96.38 722 THR A CA 1
ATOM 5635 C C . THR A 1 722 ? 10.896 0.619 -26.870 1.00 96.38 722 THR A C 1
ATOM 5637 O O . THR A 1 722 ? 10.545 -0.383 -26.246 1.00 96.38 722 THR A O 1
ATOM 5640 N N . ILE A 1 723 ? 12.125 1.139 -26.750 1.00 98.50 723 ILE A N 1
ATOM 5641 C CA . ILE A 1 723 ? 13.159 0.562 -25.877 1.00 98.50 723 ILE A CA 1
ATOM 5642 C C . ILE A 1 723 ? 12.681 0.540 -24.420 1.00 98.50 723 ILE A C 1
ATOM 5644 O O . ILE A 1 723 ? 12.794 -0.493 -23.757 1.00 98.50 723 ILE A O 1
ATOM 5648 N N . TYR A 1 724 ? 12.110 1.643 -23.926 1.00 98.69 724 TYR A N 1
ATOM 5649 C CA . TYR A 1 724 ? 11.575 1.719 -22.565 1.00 98.69 724 TYR A CA 1
ATOM 5650 C C . TYR A 1 724 ? 10.468 0.677 -22.329 1.00 98.69 724 TYR A C 1
ATOM 5652 O O . TYR A 1 724 ? 10.530 -0.061 -21.344 1.00 98.69 724 TYR A O 1
ATOM 5660 N N . GLN A 1 725 ? 9.489 0.569 -23.236 1.00 98.44 725 GLN A N 1
ATOM 5661 C CA . GLN A 1 725 ? 8.354 -0.347 -23.080 1.00 98.44 725 GLN A CA 1
ATOM 5662 C C . GLN A 1 725 ? 8.753 -1.822 -23.197 1.00 98.44 725 GLN A C 1
ATOM 5664 O O . GLN A 1 725 ? 8.284 -2.637 -22.403 1.00 98.44 725 GLN A O 1
ATOM 5669 N N . GLU A 1 726 ? 9.637 -2.188 -24.131 1.00 98.44 726 GLU A N 1
ATOM 5670 C CA . GLU A 1 726 ? 10.157 -3.561 -24.232 1.00 98.44 726 GLU A CA 1
ATOM 5671 C C . GLU A 1 726 ? 10.980 -3.942 -23.001 1.00 98.44 726 GLU A C 1
ATOM 5673 O O . GLU A 1 726 ? 10.806 -5.031 -22.451 1.00 98.44 726 GLU A O 1
ATOM 5678 N N . THR A 1 727 ? 11.811 -3.019 -22.508 1.00 98.88 727 THR A N 1
ATOM 5679 C CA . THR A 1 727 ? 12.591 -3.234 -21.284 1.00 98.88 727 THR A CA 1
ATOM 5680 C C . THR A 1 727 ? 11.680 -3.390 -20.068 1.00 98.88 727 THR A C 1
ATOM 5682 O O . THR A 1 727 ? 11.844 -4.329 -19.293 1.00 98.88 727 THR A O 1
ATOM 5685 N N . ARG A 1 728 ? 10.680 -2.512 -19.912 1.00 98.88 728 ARG A N 1
ATOM 5686 C CA . ARG A 1 728 ? 9.675 -2.584 -18.840 1.00 98.88 728 ARG A CA 1
ATOM 5687 C C . ARG A 1 728 ? 8.886 -3.889 -18.893 1.00 98.88 728 ARG A C 1
ATOM 5689 O O . ARG A 1 728 ? 8.698 -4.538 -17.868 1.00 98.88 728 ARG A O 1
ATOM 5696 N N . LYS A 1 729 ? 8.450 -4.299 -20.083 1.00 98.69 729 LYS A N 1
ATOM 5697 C CA . LYS A 1 729 ? 7.729 -5.557 -20.300 1.00 98.69 729 LYS A CA 1
ATOM 5698 C C . LYS A 1 729 ? 8.582 -6.770 -19.918 1.00 98.69 729 LYS A C 1
ATOM 5700 O O . LYS A 1 729 ? 8.082 -7.669 -19.242 1.00 98.69 729 LYS A O 1
ATOM 5705 N N . LEU A 1 730 ? 9.853 -6.789 -20.324 1.00 98.69 730 LEU A N 1
ATOM 5706 C CA . LEU A 1 730 ? 10.817 -7.820 -19.937 1.00 98.69 730 LEU A CA 1
ATOM 5707 C C . LEU A 1 730 ? 11.012 -7.850 -18.417 1.00 98.69 730 LEU A C 1
ATOM 5709 O O . LEU A 1 730 ? 10.892 -8.913 -17.813 1.00 98.69 730 LEU A O 1
ATOM 5713 N N . LEU A 1 731 ? 11.247 -6.700 -17.782 1.00 98.69 731 LEU A N 1
ATOM 5714 C CA . LEU A 1 731 ? 11.505 -6.652 -16.346 1.00 98.69 731 LEU A CA 1
ATOM 5715 C C . LEU A 1 731 ? 10.278 -7.053 -15.514 1.00 98.69 731 LEU A C 1
ATOM 5717 O O . LEU A 1 731 ? 10.427 -7.781 -14.534 1.00 98.69 731 LEU A O 1
ATOM 5721 N N . GLY A 1 732 ? 9.067 -6.678 -15.939 1.00 98.81 732 GLY A N 1
ATOM 5722 C CA . GLY A 1 732 ? 7.826 -7.176 -15.339 1.00 98.81 732 GLY A CA 1
ATOM 5723 C C . GLY A 1 732 ? 7.704 -8.702 -15.441 1.00 98.81 732 GLY A C 1
ATOM 5724 O O . GLY A 1 732 ? 7.375 -9.364 -14.461 1.00 98.81 732 GLY A O 1
ATOM 5725 N N . ALA A 1 733 ? 8.060 -9.297 -16.586 1.00 98.88 733 ALA A N 1
ATOM 5726 C CA . ALA A 1 733 ? 8.093 -10.754 -16.733 1.00 98.88 733 ALA A CA 1
ATOM 5727 C C . ALA A 1 733 ? 9.155 -11.418 -15.839 1.00 98.88 733 ALA A C 1
ATOM 5729 O O . ALA A 1 733 ? 8.896 -12.477 -15.275 1.00 98.88 733 ALA A O 1
ATOM 5730 N N . VAL A 1 734 ? 10.321 -10.790 -15.655 1.00 98.81 734 VAL A N 1
ATOM 5731 C CA . VAL A 1 734 ? 11.343 -11.256 -14.703 1.00 98.81 734 VAL A CA 1
ATOM 5732 C C . VAL A 1 734 ? 10.781 -11.294 -13.280 1.00 98.81 734 VAL A C 1
ATOM 5734 O O . VAL A 1 734 ? 10.934 -12.311 -12.607 1.00 98.81 734 VAL A O 1
ATOM 5737 N N . HIS A 1 735 ? 10.071 -10.249 -12.841 1.00 98.88 735 HIS A N 1
ATOM 5738 C CA . HIS A 1 735 ? 9.427 -10.230 -11.522 1.00 98.88 735 HIS A CA 1
ATOM 5739 C C . HIS A 1 735 ? 8.398 -11.361 -11.385 1.00 98.88 735 HIS A C 1
ATOM 5741 O O . HIS A 1 735 ? 8.405 -12.086 -10.393 1.00 98.88 735 HIS A O 1
ATOM 5747 N N . GLN A 1 736 ? 7.570 -11.585 -12.410 1.00 98.88 736 GLN A N 1
ATOM 5748 C CA . GLN A 1 736 ? 6.612 -12.696 -12.432 1.00 98.88 736 GLN A CA 1
ATOM 5749 C C . GLN A 1 736 ? 7.297 -14.069 -12.341 1.00 98.88 736 GLN A C 1
ATOM 5751 O O . GLN A 1 736 ? 6.851 -14.929 -11.581 1.00 98.88 736 GLN A O 1
ATOM 5756 N N . VAL A 1 737 ? 8.389 -14.285 -13.082 1.00 98.75 737 VAL A N 1
ATOM 5757 C CA . VAL A 1 737 ? 9.135 -15.550 -13.042 1.00 98.75 737 VAL A CA 1
ATOM 5758 C C . VAL A 1 737 ? 9.717 -15.787 -11.654 1.00 98.75 737 VAL A C 1
ATOM 5760 O O . VAL A 1 737 ? 9.443 -16.831 -11.068 1.00 98.75 737 VAL A O 1
ATOM 5763 N N . LEU A 1 738 ? 10.476 -14.832 -11.112 1.00 98.75 738 LEU A N 1
ATOM 5764 C CA . LEU A 1 738 ? 11.121 -14.981 -9.805 1.00 98.75 738 LEU A CA 1
ATOM 5765 C C . LEU A 1 738 ? 10.080 -15.208 -8.697 1.00 98.75 738 LEU A C 1
ATOM 5767 O O . LEU A 1 738 ? 10.241 -16.092 -7.857 1.00 98.75 738 LEU A O 1
ATOM 5771 N N . THR A 1 739 ? 8.954 -14.496 -8.741 1.00 98.81 739 THR A N 1
ATOM 5772 C CA . THR A 1 739 ? 7.907 -14.633 -7.725 1.00 98.81 739 THR A CA 1
ATOM 5773 C C . THR A 1 739 ? 7.205 -15.989 -7.777 1.00 98.81 739 THR A C 1
ATOM 5775 O O . THR A 1 739 ? 7.120 -16.666 -6.754 1.00 98.81 739 THR A O 1
ATOM 5778 N N . TRP A 1 740 ? 6.729 -16.444 -8.942 1.00 98.62 740 TRP A N 1
ATOM 5779 C CA . TRP A 1 740 ? 5.983 -17.711 -9.015 1.00 98.62 740 TRP A CA 1
ATOM 5780 C C . TRP A 1 740 ? 6.870 -18.953 -9.001 1.00 98.62 740 TRP A C 1
ATOM 5782 O O . TRP A 1 740 ? 6.438 -19.990 -8.497 1.00 98.62 740 TRP A O 1
ATOM 5792 N N . ARG A 1 741 ? 8.083 -18.875 -9.556 1.00 97.94 741 ARG A N 1
ATOM 5793 C CA . ARG A 1 741 ? 9.005 -20.014 -9.627 1.00 97.94 741 ARG A CA 1
ATOM 5794 C C . ARG A 1 741 ? 9.824 -20.163 -8.349 1.00 97.94 741 ARG A C 1
ATOM 5796 O O . ARG A 1 741 ? 9.994 -21.284 -7.877 1.00 97.94 741 ARG A O 1
ATOM 5803 N N . ASP A 1 742 ? 10.314 -19.055 -7.793 1.00 97.81 742 ASP A N 1
ATOM 5804 C CA . ASP A 1 742 ? 11.317 -19.102 -6.727 1.00 97.81 742 ASP A CA 1
ATOM 5805 C C . ASP A 1 742 ? 10.732 -18.704 -5.366 1.00 97.81 742 ASP A C 1
ATOM 5807 O O . ASP A 1 742 ? 10.947 -19.399 -4.377 1.00 97.81 742 ASP A O 1
ATOM 5811 N N . TYR A 1 743 ? 9.933 -17.644 -5.284 1.00 98.69 743 TYR A N 1
ATOM 5812 C CA . TYR A 1 743 ? 9.423 -17.174 -3.992 1.00 98.69 743 TYR A CA 1
ATOM 5813 C C . TYR A 1 743 ? 8.235 -18.004 -3.469 1.00 98.69 743 TYR A C 1
ATOM 5815 O O . TYR A 1 743 ? 8.318 -18.626 -2.409 1.00 98.69 743 TYR A O 1
ATOM 5823 N N . LEU A 1 744 ? 7.126 -18.067 -4.216 1.00 98.56 744 LEU A N 1
ATOM 5824 C CA . LEU A 1 744 ? 5.864 -18.647 -3.730 1.00 98.56 744 LEU A CA 1
ATOM 5825 C C . LEU A 1 744 ? 5.957 -20.117 -3.289 1.00 98.56 744 LEU A C 1
ATOM 5827 O O . LEU A 1 744 ? 5.364 -20.441 -2.258 1.00 98.56 744 LEU A O 1
ATOM 5831 N N . PRO A 1 745 ? 6.700 -21.013 -3.970 1.00 97.94 745 PRO A N 1
ATOM 5832 C CA . PRO A 1 745 ? 6.838 -22.393 -3.507 1.00 97.94 745 PRO A CA 1
ATOM 5833 C C . PRO A 1 745 ? 7.518 -22.522 -2.136 1.00 97.94 745 PRO A C 1
ATOM 5835 O O . PRO A 1 745 ? 7.183 -23.437 -1.389 1.00 97.94 745 PRO A O 1
ATOM 5838 N N . ARG A 1 746 ? 8.422 -21.597 -1.780 1.00 97.69 746 ARG A N 1
ATOM 5839 C CA . ARG A 1 746 ? 9.108 -21.568 -0.472 1.00 97.69 746 ARG A CA 1
ATOM 5840 C C . ARG A 1 746 ? 8.202 -21.039 0.635 1.00 97.69 746 ARG A C 1
ATOM 5842 O O . ARG A 1 746 ? 8.289 -21.486 1.775 1.00 97.69 746 ARG A O 1
ATOM 5849 N N . ILE A 1 747 ? 7.300 -20.121 0.287 1.00 98.44 747 ILE A N 1
ATOM 5850 C CA . ILE A 1 747 ? 6.310 -19.585 1.222 1.00 98.44 747 ILE A CA 1
ATOM 5851 C C . ILE A 1 747 ? 5.189 -20.589 1.470 1.00 98.44 747 ILE A C 1
ATOM 5853 O O . ILE A 1 747 ? 4.918 -20.910 2.621 1.00 98.44 747 ILE A O 1
ATOM 5857 N N . LEU A 1 748 ? 4.559 -21.112 0.414 1.00 98.38 748 LEU A N 1
ATOM 5858 C CA . LEU A 1 748 ? 3.402 -22.012 0.517 1.00 98.38 748 LEU A CA 1
ATOM 5859 C C . LEU A 1 748 ? 3.785 -23.456 0.870 1.00 98.38 748 LEU A C 1
ATOM 5861 O O . LEU A 1 748 ? 2.933 -24.217 1.323 1.00 98.38 748 LEU A O 1
ATOM 5865 N N . GLY A 1 749 ? 5.043 -23.836 0.654 1.00 96.94 749 GLY A N 1
ATOM 5866 C CA . GLY A 1 749 ? 5.539 -25.192 0.849 1.00 96.94 749 GLY A CA 1
ATOM 5867 C C . GLY A 1 749 ? 5.226 -26.138 -0.322 1.00 96.94 749 GLY A C 1
ATOM 5868 O O . GLY A 1 749 ? 4.331 -25.872 -1.138 1.00 96.94 749 GLY A O 1
ATOM 5869 N N . PRO A 1 750 ? 5.955 -27.264 -0.411 1.00 95.31 750 PRO A N 1
ATOM 5870 C CA . PRO A 1 750 ? 5.904 -28.196 -1.539 1.00 95.31 750 PRO A CA 1
ATOM 5871 C C . PRO A 1 750 ? 4.537 -28.863 -1.734 1.00 95.31 750 PRO A C 1
ATOM 5873 O O . PRO A 1 750 ? 4.158 -29.114 -2.874 1.00 95.31 750 PRO A O 1
ATOM 5876 N N . ASP A 1 751 ? 3.776 -29.095 -0.662 1.00 94.44 751 ASP A N 1
ATOM 5877 C CA . ASP A 1 751 ? 2.482 -29.787 -0.747 1.00 94.44 751 ASP A CA 1
ATOM 5878 C C . ASP A 1 751 ? 1.338 -28.841 -1.135 1.00 94.44 751 ASP A C 1
ATOM 5880 O O . ASP A 1 751 ? 0.466 -29.169 -1.944 1.00 94.44 751 ASP A O 1
ATOM 5884 N N . SER A 1 752 ? 1.32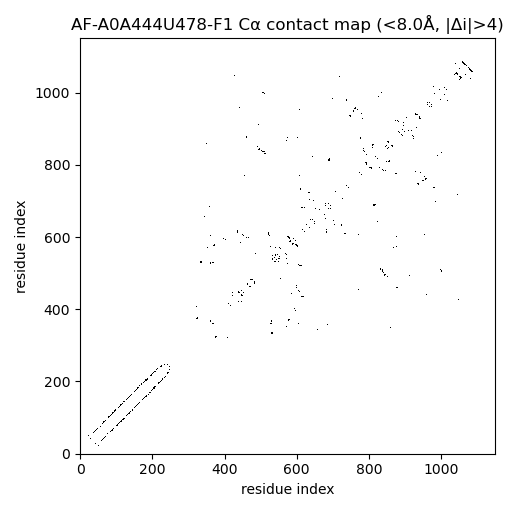5 -27.631 -0.565 1.00 95.69 752 SER A N 1
ATOM 5885 C CA . SER A 1 752 ? 0.235 -26.677 -0.792 1.00 95.69 752 SER A CA 1
ATOM 5886 C C . SER A 1 752 ? 0.419 -25.862 -2.067 1.00 95.69 752 SER A C 1
ATOM 5888 O O . SER A 1 752 ? -0.579 -25.563 -2.724 1.00 95.69 752 SER A O 1
ATOM 5890 N N . SER A 1 753 ? 1.658 -25.547 -2.458 1.00 96.25 753 SER A N 1
ATOM 5891 C CA . SER A 1 753 ? 1.954 -24.776 -3.671 1.00 96.25 753 SER A CA 1
ATOM 5892 C C . SER A 1 753 ? 1.305 -25.352 -4.945 1.00 96.25 753 SER A C 1
ATOM 5894 O O . SER A 1 753 ? 0.504 -24.641 -5.550 1.00 96.25 753 SER A O 1
ATOM 5896 N N . PRO A 1 754 ? 1.510 -26.627 -5.344 1.00 95.38 754 PRO A N 1
ATOM 5897 C CA . PRO A 1 754 ? 0.918 -27.163 -6.576 1.00 95.38 754 PRO A CA 1
ATOM 5898 C C . PRO A 1 754 ? -0.614 -27.256 -6.523 1.00 95.38 754 PRO A C 1
ATOM 5900 O O . PRO A 1 754 ? -1.275 -27.162 -7.557 1.00 95.38 754 PRO A O 1
ATOM 5903 N N . ARG A 1 755 ? -1.197 -27.413 -5.326 1.00 96.06 755 ARG A N 1
ATOM 5904 C CA . ARG A 1 755 ? -2.653 -27.461 -5.125 1.00 96.06 755 ARG A CA 1
ATOM 5905 C C . ARG A 1 755 ? -3.295 -26.080 -5.258 1.00 96.06 755 ARG A C 1
ATOM 5907 O O . ARG A 1 755 ? -4.354 -25.947 -5.867 1.00 96.06 755 ARG A O 1
ATOM 5914 N N . LEU A 1 756 ? -2.672 -25.061 -4.671 1.00 96.88 756 LEU A N 1
ATOM 5915 C CA . LEU A 1 756 ? -3.193 -23.692 -4.633 1.00 96.88 756 LEU A CA 1
ATOM 5916 C C . LEU A 1 756 ? -2.832 -22.894 -5.893 1.00 96.88 756 LEU A C 1
ATOM 5918 O O . LEU A 1 756 ? -3.619 -22.070 -6.355 1.00 96.88 756 LEU A O 1
ATOM 5922 N N . LEU A 1 757 ? -1.669 -23.178 -6.478 1.00 97.00 757 LEU A N 1
ATOM 5923 C CA . LEU A 1 757 ? -1.135 -22.576 -7.696 1.00 97.00 757 LEU A CA 1
ATOM 5924 C C . LEU A 1 757 ? -0.887 -23.667 -8.755 1.00 97.00 757 LEU A C 1
ATOM 5926 O O . LEU A 1 757 ? 0.259 -23.898 -9.146 1.00 97.00 757 LEU A O 1
ATOM 5930 N N . PRO A 1 758 ? -1.942 -24.330 -9.269 1.00 96.44 758 PRO A N 1
ATOM 5931 C CA . PRO A 1 758 ? -1.782 -25.342 -10.314 1.00 96.44 758 PRO A CA 1
ATOM 5932 C C . PRO A 1 758 ? -1.155 -24.730 -11.577 1.00 96.44 758 PRO A C 1
ATOM 5934 O O . PRO A 1 758 ? -1.211 -23.501 -11.734 1.00 96.44 758 PRO A O 1
ATOM 5937 N N . PRO A 1 759 ? -0.611 -25.544 -12.505 1.00 96.38 759 PRO A N 1
ATOM 5938 C CA . PRO A 1 759 ? -0.035 -25.058 -13.758 1.00 96.38 759 PRO A CA 1
ATOM 5939 C C . PRO A 1 759 ? -0.940 -24.051 -14.479 1.00 96.38 759 PRO A C 1
ATOM 5941 O O . PRO A 1 759 ? -2.170 -24.145 -14.431 1.00 96.38 759 PRO A O 1
ATOM 5944 N N . TYR A 1 760 ? -0.332 -23.049 -15.114 1.00 97.81 760 TYR A N 1
ATOM 5945 C CA . TYR A 1 760 ? -1.075 -21.985 -15.781 1.00 97.81 760 TYR A CA 1
ATOM 5946 C C . TYR A 1 760 ? -1.915 -22.542 -16.939 1.00 97.81 760 TYR A C 1
ATOM 5948 O O . TYR A 1 760 ? -1.401 -23.211 -17.830 1.00 97.81 760 TYR A O 1
ATOM 5956 N N . ALA A 1 761 ? -3.216 -22.242 -16.924 1.00 96.62 761 ALA A N 1
ATOM 5957 C CA . ALA A 1 761 ? -4.190 -22.743 -17.898 1.00 96.62 761 ALA A CA 1
ATOM 5958 C C . ALA A 1 761 ? -4.675 -21.657 -18.878 1.00 96.62 761 ALA A C 1
ATOM 5960 O O . ALA A 1 761 ? -5.711 -21.823 -19.519 1.00 96.62 761 ALA A O 1
ATOM 5961 N N . GLY A 1 762 ? -3.963 -20.529 -18.964 1.00 96.94 762 GLY A N 1
ATOM 5962 C CA . GLY A 1 762 ? -4.351 -19.382 -19.784 1.00 96.94 762 GLY A CA 1
ATOM 5963 C C . GLY A 1 762 ? -5.108 -18.290 -19.021 1.00 96.94 762 GLY A C 1
ATOM 5964 O O . GLY A 1 762 ? -5.580 -18.478 -17.899 1.00 96.94 762 GLY A O 1
ATOM 5965 N N . TYR A 1 763 ? -5.203 -17.122 -19.660 1.00 98.00 763 TYR A N 1
ATOM 5966 C CA . TYR A 1 763 ? -5.844 -15.924 -19.118 1.00 98.00 763 TYR A CA 1
ATOM 5967 C C . TYR A 1 763 ? -7.360 -16.109 -18.991 1.00 98.00 763 TYR A C 1
ATOM 5969 O O . TYR A 1 763 ? -8.031 -16.525 -19.938 1.00 98.00 763 TYR A O 1
ATOM 5977 N N . ARG A 1 764 ? -7.905 -15.743 -17.830 1.00 97.69 764 ARG A N 1
ATOM 5978 C CA . ARG A 1 764 ? -9.324 -15.829 -17.489 1.00 97.69 764 ARG A CA 1
ATOM 5979 C C . ARG A 1 764 ? -9.879 -14.421 -17.248 1.00 97.69 764 ARG A C 1
ATOM 5981 O O . ARG A 1 764 ? -9.660 -13.862 -16.179 1.00 97.69 764 ARG A O 1
ATOM 5988 N N . PRO A 1 765 ? -10.676 -13.854 -18.172 1.00 94.69 765 PRO A N 1
ATOM 5989 C CA . PRO A 1 765 ? -11.190 -12.485 -18.045 1.00 94.69 765 PRO A CA 1
ATOM 5990 C C . PRO A 1 765 ? -12.219 -12.286 -16.919 1.00 94.69 765 PRO A C 1
ATOM 5992 O O . PRO A 1 765 ? -12.636 -11.157 -16.679 1.00 94.69 765 PRO A O 1
ATOM 5995 N N . LEU A 1 766 ? -12.662 -13.356 -16.253 1.00 95.81 766 LEU A N 1
ATOM 5996 C CA . LEU A 1 766 ? -13.547 -13.293 -15.083 1.00 95.81 766 LEU A CA 1
ATOM 5997 C C . LEU A 1 766 ? -12.809 -13.532 -13.756 1.00 95.81 766 LEU A C 1
ATOM 5999 O O . LEU A 1 766 ? -13.436 -13.452 -12.706 1.00 95.81 766 LEU A O 1
ATOM 6003 N N . ALA A 1 767 ? -11.505 -13.832 -13.783 1.00 95.88 767 ALA A N 1
ATOM 6004 C CA . ALA A 1 767 ? -10.699 -13.844 -12.568 1.00 95.88 767 ALA A CA 1
ATOM 6005 C C . ALA A 1 767 ? -10.422 -12.391 -12.164 1.00 95.88 767 ALA A C 1
ATOM 6007 O O . ALA A 1 767 ? -9.860 -11.642 -12.960 1.00 95.88 767 ALA A O 1
ATOM 6008 N N . ASP A 1 768 ? -10.857 -11.996 -10.968 1.00 96.06 768 ASP A N 1
ATOM 6009 C CA . ASP A 1 768 ? -10.658 -10.647 -10.431 1.00 96.06 768 ASP A CA 1
ATOM 6010 C C . ASP A 1 768 ? -9.212 -10.488 -9.931 1.00 96.06 768 ASP A C 1
ATOM 6012 O O . ASP A 1 768 ? -8.856 -11.113 -8.931 1.00 96.06 768 ASP A O 1
ATOM 6016 N N . PRO A 1 769 ? -8.364 -9.691 -10.608 1.00 97.62 769 PRO A N 1
ATOM 6017 C CA . PRO A 1 769 ? -6.962 -9.533 -10.249 1.00 97.62 769 PRO A CA 1
ATOM 6018 C C . PRO A 1 769 ? -6.741 -8.448 -9.187 1.00 97.62 769 PRO A C 1
ATOM 6020 O O . PRO A 1 769 ? -5.596 -8.150 -8.866 1.00 97.62 769 PRO A O 1
ATOM 6023 N N . ARG A 1 770 ? -7.791 -7.798 -8.667 1.00 98.06 770 ARG A N 1
ATOM 6024 C CA . ARG A 1 770 ? -7.616 -6.798 -7.607 1.00 98.06 770 ARG A CA 1
ATOM 6025 C C . ARG A 1 770 ? -7.009 -7.445 -6.365 1.00 98.06 770 ARG A C 1
ATOM 6027 O O . ARG A 1 770 ? -7.361 -8.572 -6.003 1.00 98.06 770 ARG A O 1
ATOM 6034 N N . ILE A 1 771 ? -6.141 -6.709 -5.677 1.00 98.69 771 ILE A N 1
ATOM 6035 C CA . ILE A 1 771 ? -5.705 -7.108 -4.338 1.00 98.69 771 ILE A CA 1
ATOM 6036 C C . ILE A 1 771 ? -6.899 -7.095 -3.387 1.00 98.69 771 ILE A C 1
ATOM 6038 O O . ILE A 1 771 ? -7.669 -6.132 -3.342 1.00 98.69 771 ILE A O 1
ATOM 6042 N N . ALA A 1 772 ? -7.080 -8.182 -2.642 1.00 98.38 772 ALA A N 1
ATOM 6043 C CA . ALA A 1 772 ? -8.082 -8.263 -1.597 1.00 98.38 772 ALA A CA 1
ATOM 6044 C C . ALA A 1 772 ? -7.645 -7.465 -0.367 1.00 98.38 772 ALA A C 1
ATOM 6046 O O . ALA A 1 772 ? -6.478 -7.485 0.015 1.00 98.38 772 ALA A O 1
ATOM 6047 N N . ASN A 1 773 ? -8.596 -6.824 0.309 1.00 98.31 773 ASN A N 1
ATOM 6048 C CA . ASN A 1 773 ? -8.313 -5.997 1.480 1.00 98.31 773 ASN A CA 1
ATOM 6049 C C . ASN A 1 773 ? -7.568 -6.810 2.556 1.00 98.31 773 ASN A C 1
ATOM 6051 O O . ASN A 1 773 ? -6.521 -6.385 3.035 1.00 98.31 773 ASN A O 1
ATOM 6055 N N . VAL A 1 774 ? -8.019 -8.044 2.829 1.00 98.62 774 VAL A N 1
ATOM 6056 C CA . VAL A 1 774 ? -7.357 -8.978 3.763 1.00 98.62 774 VAL A CA 1
ATOM 6057 C C . VAL A 1 774 ? -5.928 -9.343 3.354 1.00 98.62 774 VAL A C 1
ATOM 6059 O O . VAL A 1 774 ? -5.108 -9.612 4.225 1.00 98.62 774 VAL A O 1
ATOM 6062 N N . PHE A 1 775 ? -5.607 -9.350 2.057 1.00 98.75 775 PHE A N 1
ATOM 6063 C CA . PHE A 1 775 ? -4.258 -9.654 1.585 1.00 98.75 775 PHE A CA 1
ATOM 6064 C C . PHE A 1 775 ? -3.291 -8.529 1.968 1.00 98.75 775 PHE A C 1
ATOM 6066 O O . PHE A 1 775 ? -2.343 -8.787 2.709 1.00 98.75 775 PHE A O 1
ATOM 6073 N N . ALA A 1 776 ? -3.613 -7.296 1.564 1.00 97.81 776 ALA A N 1
ATOM 6074 C CA . ALA A 1 776 ? -2.814 -6.085 1.798 1.00 97.81 776 ALA A CA 1
ATOM 6075 C C . ALA A 1 776 ? -2.669 -5.716 3.288 1.00 97.81 776 ALA A C 1
ATOM 6077 O O . ALA A 1 776 ? -1.708 -5.086 3.743 1.00 97.81 776 ALA A O 1
ATOM 6078 N N . THR A 1 777 ? -3.675 -6.058 4.095 1.00 96.44 777 THR A N 1
ATOM 6079 C CA . THR A 1 777 ? -3.748 -5.605 5.494 1.00 96.44 777 THR A CA 1
ATOM 6080 C C . THR A 1 777 ? -3.399 -6.654 6.524 1.00 96.44 777 THR A C 1
ATOM 6082 O O . THR A 1 777 ? -3.040 -6.288 7.642 1.00 96.44 777 THR A O 1
ATOM 6085 N N . ALA A 1 778 ? -3.460 -7.934 6.159 1.00 98.12 778 ALA A N 1
ATOM 6086 C CA . ALA A 1 778 ? -3.162 -9.027 7.067 1.00 98.12 778 ALA A CA 1
ATOM 6087 C C . ALA A 1 778 ? -2.312 -10.110 6.400 1.00 98.12 778 ALA A C 1
ATOM 6089 O O . ALA A 1 778 ? -1.183 -10.334 6.822 1.00 98.12 778 ALA A O 1
ATOM 6090 N N . ALA A 1 779 ? -2.813 -10.785 5.365 1.00 98.50 779 ALA A N 1
ATOM 6091 C CA . ALA A 1 779 ? -2.223 -12.046 4.926 1.00 98.50 779 ALA A CA 1
ATOM 6092 C C . ALA A 1 779 ? -0.764 -11.905 4.473 1.00 98.50 779 ALA A C 1
ATOM 6094 O O . ALA A 1 779 ? 0.062 -12.706 4.897 1.00 98.50 779 ALA A O 1
ATOM 6095 N N . PHE A 1 780 ? -0.422 -10.894 3.665 1.00 98.38 780 PHE A N 1
ATOM 6096 C CA . PHE A 1 780 ? 0.950 -10.744 3.160 1.00 98.38 780 PHE A CA 1
ATOM 6097 C C . PHE A 1 780 ? 1.910 -10.093 4.168 1.00 98.38 780 PHE A C 1
ATOM 6099 O O . PHE A 1 780 ? 3.120 -10.295 4.115 1.00 98.38 780 PHE A O 1
ATOM 6106 N N . ARG A 1 781 ? 1.358 -9.484 5.225 1.00 97.69 781 ARG A N 1
ATOM 6107 C CA . ARG A 1 781 ? 2.109 -8.973 6.383 1.00 97.69 781 ARG A CA 1
ATOM 6108 C C . ARG A 1 781 ? 2.617 -10.061 7.326 1.00 97.69 781 ARG A C 1
ATOM 6110 O O . ARG A 1 781 ? 3.191 -9.740 8.368 1.00 97.69 781 ARG A O 1
ATOM 6117 N N . PHE A 1 782 ? 2.433 -11.344 7.001 1.00 96.88 782 PHE A N 1
ATOM 6118 C CA . PHE A 1 782 ? 3.130 -12.432 7.695 1.00 96.88 782 PHE A CA 1
ATOM 6119 C C . PHE A 1 782 ? 4.656 -12.249 7.626 1.00 96.88 782 PHE A C 1
ATOM 6121 O O . PHE A 1 782 ? 5.369 -12.660 8.533 1.00 96.88 782 PHE A O 1
ATOM 6128 N N . ALA A 1 783 ? 5.171 -11.583 6.588 1.00 94.19 783 ALA A N 1
ATOM 6129 C CA . ALA A 1 783 ? 6.600 -11.342 6.435 1.00 94.19 783 ALA A CA 1
ATOM 6130 C C . ALA A 1 783 ? 7.198 -10.528 7.601 1.00 94.19 783 ALA A C 1
ATOM 6132 O O . ALA A 1 783 ? 8.373 -10.700 7.922 1.00 94.19 783 ALA A O 1
ATOM 6133 N N . HIS A 1 784 ? 6.402 -9.722 8.315 1.00 97.44 784 HIS A N 1
ATOM 6134 C CA . HIS A 1 784 ? 6.886 -8.942 9.459 1.00 97.44 784 HIS A CA 1
ATOM 6135 C C . HIS A 1 784 ? 7.453 -9.809 10.597 1.00 97.44 784 HIS A C 1
ATOM 6137 O O . HIS A 1 784 ? 8.375 -9.378 11.285 1.00 97.44 784 HIS A O 1
ATOM 6143 N N . VAL A 1 785 ? 6.964 -11.045 10.776 1.00 96.75 785 VAL A N 1
ATOM 6144 C CA . VAL A 1 785 ? 7.508 -11.990 11.776 1.00 96.75 785 VAL A CA 1
ATOM 6145 C C . VAL A 1 785 ? 8.752 -12.749 11.292 1.00 96.75 785 VAL A C 1
ATOM 6147 O O . VAL A 1 785 ? 9.299 -13.575 12.025 1.00 96.75 785 VAL A O 1
ATOM 6150 N N . THR A 1 786 ? 9.234 -12.450 10.082 1.00 96.44 786 THR A N 1
ATOM 6151 C CA . THR A 1 786 ? 10.438 -13.046 9.466 1.00 96.44 786 THR A CA 1
ATOM 6152 C C . THR A 1 786 ? 11.609 -12.062 9.330 1.00 96.44 786 THR A C 1
ATOM 6154 O O . THR A 1 786 ? 12.702 -12.435 8.895 1.00 96.44 786 THR A O 1
ATOM 6157 N N . ILE A 1 787 ? 11.411 -10.809 9.750 1.00 96.12 787 ILE A N 1
ATOM 6158 C CA . ILE A 1 787 ? 12.423 -9.749 9.712 1.00 96.12 787 ILE A CA 1
ATOM 6159 C C . ILE A 1 787 ? 13.462 -9.953 10.826 1.00 96.12 787 ILE A C 1
ATOM 6161 O O . ILE A 1 787 ? 13.132 -10.290 11.963 1.00 96.12 787 ILE A O 1
ATOM 6165 N N . GLN A 1 788 ? 14.732 -9.728 10.492 1.00 95.25 788 GLN A N 1
ATOM 6166 C CA . GLN A 1 788 ? 15.864 -9.779 11.417 1.00 95.25 788 GLN A CA 1
ATOM 6167 C C . GLN A 1 788 ? 16.000 -8.445 12.166 1.00 95.25 788 GLN A C 1
ATOM 6169 O O . GLN A 1 788 ? 15.769 -7.392 11.574 1.00 95.25 788 GLN A O 1
ATOM 6174 N N . PRO A 1 789 ? 16.456 -8.448 13.430 1.00 96.19 789 PRO A N 1
ATOM 6175 C CA . PRO A 1 789 ? 16.733 -7.222 14.171 1.00 96.19 789 PRO A CA 1
ATOM 6176 C C . PRO A 1 789 ? 18.008 -6.502 13.707 1.00 96.19 789 PRO A C 1
ATOM 6178 O O . PRO A 1 789 ? 18.251 -5.361 14.096 1.00 96.19 789 PRO A O 1
ATOM 6181 N N . GLN A 1 790 ? 18.835 -7.150 12.885 1.00 94.88 790 GLN A N 1
ATOM 6182 C CA . GLN A 1 790 ? 20.078 -6.592 12.372 1.00 94.88 790 GLN A CA 1
ATOM 6183 C C . GLN A 1 790 ? 20.103 -6.653 10.846 1.00 94.88 790 GLN A C 1
ATOM 6185 O O . GLN A 1 790 ? 19.747 -7.670 10.249 1.00 94.88 790 GLN A O 1
ATOM 6190 N N . LEU A 1 791 ? 20.585 -5.580 10.220 1.00 95.00 791 LEU A N 1
ATOM 6191 C CA . LEU A 1 791 ? 20.913 -5.554 8.804 1.00 95.00 791 LEU A CA 1
ATOM 6192 C C . LEU A 1 791 ? 22.413 -5.792 8.619 1.00 95.00 791 LEU A C 1
ATOM 6194 O O . LEU A 1 791 ? 23.258 -5.007 9.070 1.00 95.00 791 LEU A O 1
ATOM 6198 N N . PHE A 1 792 ? 22.737 -6.893 7.947 1.00 96.44 792 PHE A N 1
ATOM 6199 C CA . PHE A 1 792 ? 24.110 -7.354 7.793 1.00 96.44 792 PHE A CA 1
ATOM 6200 C C . PHE A 1 792 ? 24.829 -6.654 6.641 1.00 96.44 792 PHE A C 1
ATOM 6202 O O . PHE A 1 792 ? 24.280 -6.495 5.552 1.00 96.44 792 PHE A O 1
ATOM 6209 N N . ARG A 1 793 ? 26.083 -6.259 6.878 1.00 95.94 793 ARG A N 1
ATOM 6210 C CA . ARG A 1 793 ? 26.950 -5.616 5.881 1.00 95.94 793 ARG A CA 1
ATOM 6211 C C . ARG A 1 793 ? 28.281 -6.344 5.811 1.00 95.94 793 ARG A C 1
ATOM 6213 O O . ARG A 1 793 ? 29.061 -6.320 6.764 1.00 95.94 793 ARG A O 1
ATOM 6220 N N . LEU A 1 794 ? 28.522 -7.011 4.684 1.00 97.06 794 LEU A N 1
ATOM 6221 C CA . LEU A 1 794 ? 29.665 -7.908 4.527 1.00 97.06 794 LEU A CA 1
ATOM 6222 C C . LEU A 1 794 ? 30.671 -7.395 3.498 1.00 97.06 794 LEU A C 1
ATOM 6224 O O . LEU A 1 794 ? 30.311 -6.841 2.457 1.00 97.06 794 LEU A O 1
ATOM 6228 N N . ASP A 1 795 ? 31.952 -7.610 3.766 1.00 95.50 795 ASP A N 1
ATOM 6229 C CA . ASP A 1 795 ? 33.030 -7.291 2.836 1.00 95.50 795 ASP A CA 1
ATOM 6230 C C . ASP A 1 795 ? 33.089 -8.274 1.648 1.00 95.50 795 ASP A C 1
ATOM 6232 O O . ASP A 1 795 ? 32.262 -9.173 1.491 1.00 95.50 795 ASP A O 1
ATOM 6236 N N . GLN A 1 796 ? 34.073 -8.097 0.768 1.00 94.44 796 GLN A N 1
ATOM 6237 C CA . GLN A 1 796 ? 34.268 -8.946 -0.413 1.00 94.44 796 GLN A CA 1
ATOM 6238 C C . GLN A 1 796 ? 34.579 -10.419 -0.098 1.00 94.44 796 GLN A C 1
ATOM 6240 O O . GLN A 1 796 ? 34.394 -11.271 -0.966 1.00 94.44 796 GLN A O 1
ATOM 6245 N N . ASN A 1 797 ? 35.017 -10.716 1.127 1.00 95.19 797 ASN A N 1
ATOM 6246 C CA . ASN A 1 797 ? 35.286 -12.062 1.621 1.00 95.19 797 ASN A CA 1
ATOM 6247 C C . ASN A 1 797 ? 34.091 -12.634 2.396 1.00 95.19 797 ASN A C 1
ATOM 6249 O O . ASN A 1 797 ? 34.245 -13.652 3.071 1.00 95.19 797 ASN A O 1
ATOM 6253 N N . TYR A 1 798 ? 32.918 -11.992 2.310 1.00 96.56 798 TYR A N 1
ATOM 6254 C CA . TYR A 1 798 ? 31.705 -12.399 3.019 1.00 96.56 798 TYR A CA 1
ATOM 6255 C C . TYR A 1 798 ? 31.876 -12.418 4.549 1.00 96.56 798 TYR A C 1
ATOM 6257 O O . TYR A 1 798 ? 31.196 -13.156 5.257 1.00 96.56 798 TYR A O 1
ATOM 6265 N N . SER A 1 799 ? 32.779 -11.580 5.064 1.00 95.62 799 SER A N 1
ATOM 6266 C CA . SER A 1 799 ? 33.031 -11.390 6.494 1.00 95.62 799 SER A CA 1
ATOM 6267 C C . SER A 1 799 ? 32.455 -10.053 6.965 1.00 95.62 799 SER A C 1
ATOM 6269 O O . SER A 1 799 ? 32.156 -9.181 6.148 1.00 95.62 799 SER A O 1
ATOM 6271 N N . GLN A 1 800 ? 32.259 -9.882 8.278 1.00 94.31 800 GLN A N 1
ATOM 6272 C CA . GLN A 1 800 ? 31.795 -8.605 8.840 1.00 94.31 800 GLN A CA 1
ATOM 6273 C C . GLN A 1 800 ? 32.696 -7.468 8.364 1.00 94.31 800 GLN A C 1
ATOM 6275 O O . GLN A 1 800 ? 33.907 -7.529 8.563 1.00 94.31 800 GLN A O 1
ATOM 6280 N N . SER A 1 801 ? 32.112 -6.450 7.728 1.00 87.81 801 SER A N 1
ATOM 6281 C CA . SER A 1 801 ? 32.901 -5.358 7.162 1.00 87.81 801 SER A CA 1
ATOM 6282 C C . SER A 1 801 ? 33.515 -4.505 8.277 1.00 87.81 801 SER A C 1
ATOM 6284 O O . SER A 1 801 ? 32.764 -3.883 9.032 1.00 87.81 801 SER A O 1
ATOM 6286 N N . PRO A 1 802 ? 34.857 -4.404 8.377 1.00 86.56 802 PRO A N 1
ATOM 6287 C CA . PRO A 1 802 ? 35.494 -3.574 9.400 1.00 86.56 802 PRO A CA 1
ATOM 6288 C C . PRO A 1 802 ? 35.233 -2.079 9.185 1.00 86.56 802 PRO A C 1
ATOM 6290 O O . PRO A 1 802 ? 35.135 -1.321 10.143 1.00 86.56 802 PRO A O 1
ATOM 6293 N N . ALA A 1 803 ? 35.106 -1.656 7.922 1.00 86.06 803 ALA A N 1
ATOM 6294 C CA . ALA A 1 803 ? 34.837 -0.266 7.562 1.00 86.06 803 ALA A CA 1
ATOM 6295 C C . ALA A 1 803 ? 33.356 0.109 7.739 1.00 86.06 803 ALA A C 1
ATOM 6297 O O . ALA A 1 803 ? 33.038 1.258 8.044 1.00 86.06 803 ALA A O 1
ATOM 6298 N N . HIS A 1 804 ? 32.447 -0.849 7.529 1.00 89.06 804 HIS A N 1
ATOM 6299 C CA . HIS A 1 804 ? 30.998 -0.628 7.520 1.00 89.06 804 HIS A CA 1
ATOM 6300 C C . HIS A 1 804 ? 30.276 -1.753 8.288 1.00 89.06 804 HIS A C 1
ATOM 6302 O O . HIS A 1 804 ? 29.632 -2.597 7.663 1.00 89.06 804 HIS A O 1
ATOM 6308 N N . PRO A 1 805 ? 30.378 -1.798 9.630 1.00 92.38 805 PRO A N 1
ATOM 6309 C CA . PRO A 1 805 ? 29.888 -2.917 10.444 1.00 92.38 805 PRO A CA 1
ATOM 6310 C C . PRO A 1 805 ? 28.373 -3.120 10.325 1.00 92.38 805 PRO A C 1
ATOM 6312 O O . PRO A 1 805 ? 27.644 -2.184 10.019 1.00 92.38 805 PRO A O 1
ATOM 6315 N N . SER A 1 806 ? 27.858 -4.322 10.582 1.00 95.69 806 SER A N 1
ATOM 6316 C CA . SER A 1 806 ? 26.401 -4.561 10.599 1.00 95.69 806 SER A CA 1
ATOM 6317 C C . SER A 1 806 ? 25.681 -3.661 11.619 1.00 95.69 806 SER A C 1
ATOM 6319 O O . SER A 1 806 ? 26.239 -3.351 12.670 1.00 95.69 806 SER A O 1
ATOM 6321 N N . ILE A 1 807 ? 24.452 -3.232 11.314 1.00 94.62 807 ILE A N 1
ATOM 6322 C CA . ILE A 1 807 ? 23.695 -2.253 12.122 1.00 94.62 807 ILE A CA 1
ATOM 6323 C C . ILE A 1 807 ? 22.363 -2.813 12.590 1.00 94.62 807 ILE A C 1
ATOM 6325 O O . ILE A 1 807 ? 21.781 -3.667 11.924 1.00 94.62 807 ILE A O 1
ATOM 6329 N N . GLN A 1 808 ? 21.854 -2.285 13.700 1.00 95.25 808 GLN A N 1
ATOM 6330 C CA . GLN A 1 808 ? 20.495 -2.593 14.137 1.00 95.25 808 GLN A CA 1
ATOM 6331 C C . GLN A 1 808 ? 19.480 -2.046 13.132 1.00 95.25 808 GLN A C 1
ATOM 6333 O O . GLN A 1 808 ? 19.708 -1.004 12.508 1.00 95.25 808 GLN A O 1
ATOM 6338 N N . LEU A 1 809 ? 18.355 -2.741 12.977 1.00 94.25 809 LEU A N 1
ATOM 6339 C CA . LEU A 1 809 ? 17.348 -2.414 11.975 1.00 94.25 809 LEU A CA 1
ATOM 6340 C C . LEU A 1 809 ? 16.840 -0.974 12.129 1.00 94.25 809 LEU A C 1
ATOM 6342 O O . LEU A 1 809 ? 16.765 -0.261 11.126 1.00 94.25 809 LEU A O 1
ATOM 6346 N N . HIS A 1 810 ? 16.598 -0.498 13.359 1.00 90.88 810 HIS A N 1
ATOM 6347 C CA . HIS A 1 810 ? 16.131 0.876 13.587 1.00 90.88 810 HIS A CA 1
ATOM 6348 C C . HIS A 1 810 ? 17.082 1.963 13.052 1.00 90.88 810 HIS A C 1
ATOM 6350 O O . HIS A 1 810 ? 16.637 3.058 12.715 1.00 90.88 810 HIS A O 1
ATOM 6356 N N . GLN A 1 811 ? 18.378 1.660 12.919 1.00 90.19 811 GLN A N 1
ATOM 6357 C CA . GLN A 1 811 ? 19.408 2.574 12.403 1.00 90.19 811 GLN A CA 1
ATOM 6358 C C . GLN A 1 811 ? 19.487 2.598 10.872 1.00 90.19 811 GLN A C 1
ATOM 6360 O O . GLN A 1 811 ? 20.250 3.383 10.304 1.00 90.19 811 GLN A O 1
ATOM 6365 N N . SER A 1 812 ? 18.764 1.696 10.206 1.00 91.44 812 SER A N 1
ATOM 6366 C CA . SER A 1 812 ? 18.726 1.596 8.748 1.00 91.44 812 SER A CA 1
ATOM 6367 C C . SER A 1 812 ? 17.593 2.415 8.131 1.00 91.44 812 SER A C 1
ATOM 6369 O O . SER A 1 812 ? 17.651 2.721 6.936 1.00 91.44 812 SER A O 1
ATOM 6371 N N . PHE A 1 813 ? 16.583 2.791 8.926 1.00 88.56 813 PHE A N 1
ATOM 6372 C CA . PHE A 1 813 ? 15.426 3.502 8.407 1.00 88.56 813 PHE A CA 1
ATOM 6373 C C . PHE A 1 813 ? 15.814 4.904 7.914 1.00 88.56 813 PHE A C 1
ATOM 6375 O O . PHE A 1 813 ? 16.566 5.609 8.592 1.00 88.56 813 PHE A O 1
ATOM 6382 N N . PHE A 1 814 ? 15.338 5.305 6.728 1.00 85.38 814 PHE A N 1
ATOM 6383 C CA . PHE A 1 814 ? 15.570 6.638 6.131 1.00 85.38 814 PHE A CA 1
ATOM 6384 C C . PHE A 1 814 ? 17.042 7.072 6.023 1.00 85.38 814 PHE A C 1
ATOM 6386 O O . PHE A 1 814 ? 17.362 8.256 5.971 1.00 85.38 814 PHE A O 1
ATOM 6393 N N . SER A 1 815 ? 17.969 6.120 5.998 1.00 88.12 815 SER A N 1
ATOM 6394 C CA . SER A 1 815 ? 19.397 6.408 6.150 1.00 88.12 815 SER A CA 1
ATOM 6395 C C . SER A 1 815 ? 20.144 6.371 4.815 1.00 88.12 815 SER A C 1
ATOM 6397 O O . SER A 1 815 ? 21.189 5.733 4.719 1.00 88.12 815 SER A O 1
ATOM 6399 N N . SER A 1 816 ? 19.629 7.039 3.771 1.00 90.69 816 SER A N 1
ATOM 6400 C CA . SER A 1 816 ? 20.207 6.987 2.408 1.00 90.69 816 SER A CA 1
ATOM 6401 C C . SER A 1 816 ? 21.688 7.378 2.348 1.00 90.69 816 SER A C 1
ATOM 6403 O O . SER A 1 816 ? 22.450 6.827 1.551 1.00 90.69 816 SER A O 1
ATOM 6405 N N . TRP A 1 817 ? 22.131 8.246 3.258 1.00 89.06 817 TRP A N 1
ATOM 6406 C CA . TRP A 1 817 ? 23.535 8.613 3.432 1.00 89.06 817 TRP A CA 1
ATOM 6407 C C . TRP A 1 817 ? 24.445 7.404 3.704 1.00 89.06 817 TRP A C 1
ATOM 6409 O O . TRP A 1 817 ? 25.593 7.400 3.260 1.00 89.06 817 TRP A O 1
ATOM 6419 N N . ARG A 1 818 ? 23.958 6.356 4.387 1.00 91.50 818 ARG A N 1
ATOM 6420 C CA . ARG A 1 818 ? 24.734 5.128 4.624 1.00 91.50 818 ARG A CA 1
ATOM 6421 C C . ARG A 1 818 ? 24.943 4.357 3.330 1.00 91.50 818 ARG A C 1
ATOM 6423 O O . ARG A 1 818 ? 26.031 3.846 3.107 1.00 91.50 818 ARG A O 1
ATOM 6430 N N . LEU A 1 819 ? 23.949 4.314 2.440 1.00 93.06 819 LEU A N 1
ATOM 6431 C CA . LEU A 1 819 ? 24.140 3.697 1.128 1.00 93.06 819 LEU A CA 1
ATOM 6432 C C . LEU A 1 819 ? 25.204 4.466 0.330 1.00 93.06 819 LEU A C 1
ATOM 6434 O O . LEU A 1 819 ? 26.139 3.870 -0.190 1.00 93.06 819 LEU A O 1
ATOM 6438 N N . VAL A 1 820 ? 25.106 5.798 0.292 1.00 93.19 820 VAL A N 1
ATOM 6439 C CA . VAL A 1 820 ? 26.006 6.650 -0.502 1.00 93.19 820 VAL A CA 1
ATOM 6440 C C . VAL A 1 820 ? 27.435 6.675 0.049 1.00 93.19 820 VAL A C 1
ATOM 6442 O O . VAL A 1 820 ? 28.386 6.652 -0.732 1.00 93.19 820 VAL A O 1
ATOM 6445 N N . HIS A 1 821 ? 27.604 6.710 1.373 1.00 90.44 821 HIS A N 1
ATOM 6446 C CA . HIS A 1 821 ? 28.900 6.956 2.009 1.00 90.44 821 HIS A CA 1
ATOM 6447 C C . HIS A 1 821 ? 29.487 5.768 2.787 1.00 90.44 821 HIS A C 1
ATOM 6449 O O . HIS A 1 821 ? 30.650 5.842 3.180 1.00 90.44 821 HIS A O 1
ATOM 6455 N N . GLU A 1 822 ? 28.735 4.689 3.020 1.00 91.75 822 GLU A N 1
ATOM 6456 C CA . GLU A 1 822 ? 29.184 3.504 3.773 1.00 91.75 822 GLU A CA 1
ATOM 6457 C C . GLU A 1 822 ? 29.200 2.229 2.905 1.00 91.75 822 GLU A C 1
ATOM 6459 O O . GLU A 1 822 ? 28.697 1.174 3.294 1.00 91.75 822 GLU A O 1
ATOM 6464 N N . GLY A 1 823 ? 29.809 2.319 1.716 1.00 90.06 823 GLY A N 1
ATOM 6465 C CA . GLY A 1 823 ? 30.201 1.148 0.918 1.00 90.06 823 GLY A CA 1
ATOM 6466 C C . GLY A 1 823 ? 29.247 0.728 -0.203 1.00 90.06 823 GLY A C 1
ATOM 6467 O O . GLY A 1 823 ? 29.533 -0.256 -0.888 1.00 90.06 823 GLY A O 1
ATOM 6468 N N . GLY A 1 824 ? 28.158 1.462 -0.431 1.00 94.81 824 GLY A N 1
ATOM 6469 C CA . GLY A 1 824 ? 27.254 1.226 -1.554 1.00 94.81 824 GLY A CA 1
ATOM 6470 C C . GLY A 1 824 ? 26.377 -0.012 -1.421 1.00 94.81 824 GLY A C 1
ATOM 6471 O O . GLY A 1 824 ? 26.052 -0.466 -0.324 1.00 94.81 824 GLY A O 1
ATOM 6472 N N . VAL A 1 825 ? 25.951 -0.541 -2.569 1.00 97.62 825 VAL A N 1
ATOM 6473 C CA . VAL A 1 825 ? 24.976 -1.645 -2.642 1.00 97.62 825 VAL A CA 1
ATOM 6474 C C . VAL A 1 825 ? 25.603 -2.992 -2.263 1.00 97.62 825 VAL A C 1
ATOM 6476 O O . VAL A 1 825 ? 24.950 -3.827 -1.636 1.00 97.62 825 VAL A O 1
ATOM 6479 N N . ASP A 1 826 ? 26.871 -3.218 -2.617 1.00 97.56 826 ASP A N 1
ATOM 6480 C CA . ASP A 1 826 ? 27.487 -4.549 -2.539 1.00 97.56 826 ASP A CA 1
ATOM 6481 C C . ASP A 1 826 ? 27.502 -5.147 -1.115 1.00 97.56 826 ASP A C 1
ATOM 6483 O O . ASP A 1 826 ? 27.131 -6.316 -0.974 1.00 97.56 826 ASP A O 1
ATOM 6487 N N . PRO A 1 827 ? 27.893 -4.417 -0.045 1.00 97.31 827 PRO A N 1
ATOM 6488 C CA . PRO A 1 827 ? 27.947 -4.995 1.297 1.00 97.31 827 PRO A CA 1
ATOM 6489 C C . PRO A 1 827 ? 26.585 -5.436 1.827 1.00 97.31 827 PRO A C 1
ATOM 6491 O O . PRO A 1 827 ? 26.500 -6.450 2.521 1.00 97.31 827 PRO A O 1
ATOM 6494 N N . LEU A 1 828 ? 25.533 -4.694 1.472 1.00 97.25 828 LEU A N 1
ATOM 6495 C CA . LEU A 1 828 ? 24.154 -5.002 1.838 1.00 97.25 828 LEU A CA 1
ATOM 6496 C C . LEU A 1 828 ? 23.675 -6.253 1.109 1.00 97.25 828 LEU A C 1
ATOM 6498 O O . LEU A 1 828 ? 23.205 -7.184 1.754 1.00 97.25 828 LEU A O 1
ATOM 6502 N N . ILE A 1 829 ? 23.865 -6.330 -0.213 1.00 98.25 829 ILE A N 1
ATOM 6503 C CA . ILE A 1 829 ? 23.453 -7.509 -0.988 1.00 98.25 829 ILE A CA 1
ATOM 6504 C C . ILE A 1 829 ? 24.176 -8.770 -0.501 1.00 98.25 829 ILE A C 1
ATOM 6506 O O . ILE A 1 829 ? 23.536 -9.807 -0.346 1.00 98.25 829 ILE A O 1
ATOM 6510 N N . ARG A 1 830 ? 25.479 -8.702 -0.187 1.00 98.31 830 ARG A N 1
ATOM 6511 C CA . ARG A 1 830 ? 26.188 -9.850 0.409 1.00 98.31 830 ARG A CA 1
ATOM 6512 C C . ARG A 1 830 ? 25.573 -10.277 1.741 1.00 98.31 830 ARG A C 1
ATOM 6514 O O . ARG A 1 830 ? 25.415 -11.474 1.959 1.00 98.31 830 ARG A O 1
ATOM 6521 N N . GLY A 1 831 ? 25.209 -9.319 2.596 1.00 97.69 831 GLY A N 1
ATOM 6522 C CA . GLY A 1 831 ? 24.516 -9.586 3.857 1.00 97.69 831 GLY A CA 1
ATOM 6523 C C . GLY A 1 831 ? 23.155 -10.249 3.653 1.00 97.69 831 GLY A C 1
ATOM 6524 O O . GLY A 1 831 ? 22.883 -11.272 4.273 1.00 97.69 831 GLY A O 1
ATOM 6525 N N . LEU A 1 832 ? 22.334 -9.738 2.730 1.00 97.94 832 LEU A N 1
ATOM 6526 C CA . LEU A 1 832 ? 21.024 -10.318 2.405 1.00 97.94 832 LEU A CA 1
ATOM 6527 C C . LEU A 1 832 ? 21.138 -11.759 1.878 1.00 97.94 832 LEU A C 1
ATOM 6529 O O . LEU A 1 832 ? 20.322 -12.614 2.216 1.00 97.94 832 LEU A O 1
ATOM 6533 N N . VAL A 1 833 ? 22.151 -12.029 1.050 1.00 98.25 833 VAL A N 1
ATOM 6534 C CA . VAL A 1 833 ? 22.376 -13.343 0.430 1.00 98.25 833 VAL A CA 1
ATOM 6535 C C . VAL A 1 833 ? 22.958 -14.357 1.416 1.00 98.25 833 VAL A C 1
ATOM 6537 O O . VAL A 1 833 ? 22.551 -15.518 1.403 1.00 98.25 833 VAL A O 1
ATOM 6540 N N . LEU A 1 834 ? 23.931 -13.956 2.242 1.00 97.75 834 LEU A N 1
ATOM 6541 C CA . LEU A 1 834 ? 24.617 -14.891 3.131 1.00 97.75 834 LEU A CA 1
ATOM 6542 C C . LEU A 1 834 ? 23.864 -15.123 4.433 1.00 97.75 834 LEU A C 1
ATOM 6544 O O . LEU A 1 834 ? 23.899 -16.242 4.926 1.00 97.75 834 LEU A O 1
ATOM 6548 N N . ASN A 1 835 ? 23.248 -14.110 5.039 1.00 97.25 835 ASN A N 1
ATOM 6549 C CA . ASN A 1 835 ? 22.675 -14.244 6.377 1.00 97.25 835 ASN A CA 1
ATOM 6550 C C . ASN A 1 835 ? 21.289 -14.908 6.338 1.00 97.25 835 ASN A C 1
ATOM 6552 O O . ASN A 1 835 ? 20.571 -14.777 5.347 1.00 97.25 835 ASN A O 1
ATOM 6556 N N . PRO A 1 836 ? 20.907 -15.661 7.386 1.00 97.12 836 PRO A N 1
ATOM 6557 C CA . PRO A 1 836 ? 19.626 -16.360 7.413 1.00 97.12 836 PRO A CA 1
ATOM 6558 C C . PRO A 1 836 ? 18.458 -15.386 7.614 1.00 97.12 836 PRO A C 1
ATOM 6560 O O . PRO A 1 836 ? 18.606 -14.326 8.232 1.00 97.12 836 PRO A O 1
ATOM 6563 N N . ALA A 1 837 ? 17.269 -15.766 7.148 1.00 97.00 837 ALA A N 1
ATOM 6564 C CA . ALA A 1 837 ? 16.033 -15.116 7.582 1.00 97.00 837 ALA A CA 1
ATOM 6565 C C . ALA A 1 837 ? 15.789 -15.362 9.084 1.00 97.00 837 ALA A C 1
ATOM 6567 O O . ALA A 1 837 ? 16.381 -16.267 9.681 1.00 97.00 837 ALA A O 1
ATOM 6568 N N . LYS A 1 838 ? 14.920 -14.565 9.715 1.00 97.56 838 LYS A N 1
ATOM 6569 C CA . LYS A 1 838 ? 14.394 -14.924 11.036 1.00 97.56 838 LYS A CA 1
ATOM 6570 C C . LYS A 1 838 ? 13.301 -15.976 10.831 1.00 97.56 838 LYS A C 1
ATOM 6572 O O . LYS A 1 838 ? 12.409 -15.789 10.004 1.00 97.56 838 LYS A O 1
ATOM 6577 N N . LEU A 1 839 ? 13.337 -17.053 11.609 1.00 97.12 839 LEU A N 1
ATOM 6578 C CA . LEU A 1 839 ? 12.268 -18.044 11.626 1.00 97.12 839 LEU A CA 1
ATOM 6579 C C . LEU A 1 839 ? 11.098 -17.524 12.474 1.00 97.12 839 LEU A C 1
ATOM 6581 O O . LEU A 1 839 ? 11.278 -17.031 13.593 1.00 97.12 839 LEU A O 1
ATOM 6585 N N . GLN A 1 840 ? 9.884 -17.625 11.939 1.00 94.56 840 GLN A N 1
ATOM 6586 C CA . GLN A 1 840 ? 8.670 -17.407 12.719 1.00 94.56 840 GLN A CA 1
ATOM 6587 C C . GLN A 1 840 ? 8.454 -18.616 13.636 1.00 94.56 840 GLN A C 1
ATOM 6589 O O . GLN A 1 840 ? 8.456 -19.757 13.181 1.00 94.56 840 GLN A O 1
ATOM 6594 N N . THR A 1 841 ? 8.265 -18.359 14.930 1.00 94.56 841 THR A N 1
ATOM 6595 C CA . THR A 1 841 ? 7.805 -19.362 15.894 1.00 94.56 841 THR A CA 1
ATOM 6596 C C . THR A 1 841 ? 6.731 -18.742 16.783 1.00 94.56 841 THR A C 1
ATOM 6598 O O . THR A 1 841 ? 6.666 -17.522 16.949 1.00 94.56 841 THR A O 1
ATOM 6601 N N . GLN A 1 842 ? 5.893 -19.584 17.382 1.00 94.81 842 GLN A N 1
ATOM 6602 C CA . GLN A 1 842 ? 4.774 -19.154 18.227 1.00 94.81 842 GLN A CA 1
ATOM 6603 C C . GLN A 1 842 ? 5.191 -18.458 19.531 1.00 94.81 842 GLN A C 1
ATOM 6605 O O . GLN A 1 842 ? 4.365 -17.808 20.162 1.00 94.81 842 GLN A O 1
ATOM 6610 N N . THR A 1 843 ? 6.448 -18.598 19.951 1.00 93.50 843 THR A N 1
ATOM 6611 C CA . THR A 1 843 ? 6.988 -17.974 21.170 1.00 93.50 843 THR A CA 1
ATOM 6612 C C . THR A 1 843 ? 7.949 -16.823 20.878 1.00 93.50 843 THR A C 1
ATOM 6614 O O . THR A 1 843 ? 8.334 -16.116 21.805 1.00 93.50 843 THR A O 1
ATOM 6617 N N . GLN A 1 844 ? 8.357 -16.646 19.617 1.00 95.44 844 GLN A N 1
ATOM 6618 C CA . GLN A 1 844 ? 9.356 -15.665 19.188 1.00 95.44 844 GLN A CA 1
ATOM 6619 C C . GLN A 1 844 ? 8.879 -14.971 17.903 1.00 95.44 844 GLN A C 1
ATOM 6621 O O . GLN A 1 844 ? 9.467 -15.134 16.827 1.00 95.44 844 GLN A O 1
ATOM 6626 N N . MET A 1 845 ? 7.758 -14.251 17.968 1.00 95.50 845 MET A N 1
ATOM 6627 C CA . MET A 1 845 ? 7.097 -13.735 16.767 1.00 95.50 845 MET A CA 1
ATOM 6628 C C . MET A 1 845 ? 7.792 -12.492 16.191 1.00 95.50 845 MET A C 1
ATOM 6630 O O . MET A 1 845 ? 8.297 -12.565 15.070 1.00 95.50 845 MET A O 1
ATOM 6634 N N . MET A 1 846 ? 7.853 -11.371 16.918 1.00 97.06 846 MET A N 1
ATOM 6635 C CA . MET A 1 846 ? 8.401 -10.102 16.414 1.00 97.06 846 MET A CA 1
ATOM 6636 C C . MET A 1 846 ? 9.554 -9.568 17.272 1.00 97.06 846 MET A C 1
ATOM 6638 O O . MET A 1 846 ? 9.394 -9.450 18.485 1.00 97.06 846 MET A O 1
ATOM 6642 N N . PRO A 1 847 ? 10.699 -9.204 16.662 1.00 96.69 847 PRO A N 1
ATOM 6643 C CA . PRO A 1 847 ? 11.811 -8.609 17.394 1.00 96.69 847 PRO A CA 1
ATOM 6644 C C . PRO A 1 847 ? 11.458 -7.210 17.919 1.00 96.69 847 PRO A C 1
ATOM 6646 O O . PRO A 1 847 ? 10.720 -6.458 17.274 1.00 96.69 847 PRO A O 1
ATOM 6649 N N . GLU A 1 848 ? 12.062 -6.824 19.043 1.00 94.75 848 GLU A N 1
ATOM 6650 C CA . GLU A 1 848 ? 11.876 -5.505 19.665 1.00 94.75 848 GLU A CA 1
ATOM 6651 C C . GLU A 1 848 ? 12.250 -4.330 18.747 1.00 94.75 848 GLU A C 1
ATOM 6653 O O . GLU A 1 848 ? 11.736 -3.227 18.906 1.00 94.75 848 GLU A O 1
ATOM 6658 N N . GLU A 1 849 ? 13.074 -4.553 17.723 1.00 94.44 849 GLU A N 1
ATOM 6659 C CA . GLU A 1 849 ? 13.353 -3.547 16.691 1.00 94.44 849 GLU A CA 1
ATOM 6660 C C . GLU A 1 849 ? 12.085 -3.066 15.960 1.00 94.44 849 GLU A C 1
ATOM 6662 O O . GLU A 1 849 ? 12.028 -1.922 15.510 1.00 94.44 849 GLU A O 1
ATOM 6667 N N . LEU A 1 850 ? 11.054 -3.914 15.876 1.00 95.38 850 LEU A N 1
ATOM 6668 C CA . LEU A 1 850 ? 9.783 -3.609 15.215 1.00 95.38 850 LEU A CA 1
ATOM 6669 C C . LEU A 1 850 ? 8.651 -3.276 16.191 1.00 95.38 850 LEU A C 1
ATOM 6671 O O . LEU A 1 850 ? 7.741 -2.539 15.813 1.00 95.38 850 LEU A O 1
ATOM 6675 N N . THR A 1 851 ? 8.682 -3.797 17.420 1.00 94.62 851 THR A N 1
ATOM 6676 C CA . THR A 1 851 ? 7.631 -3.534 18.422 1.00 94.62 851 THR A CA 1
ATOM 6677 C C . THR A 1 851 ? 7.994 -2.413 19.387 1.00 94.62 851 THR A C 1
ATOM 6679 O O . THR A 1 851 ? 7.095 -1.779 19.920 1.00 94.62 851 THR A O 1
ATOM 6682 N N . GLU A 1 852 ? 9.285 -2.146 19.612 1.00 91.31 852 GLU A N 1
ATOM 6683 C CA . GLU A 1 852 ? 9.792 -1.155 20.573 1.00 91.31 852 GLU A CA 1
ATOM 6684 C C . GLU A 1 852 ? 10.594 -0.017 19.948 1.00 91.31 852 GLU A C 1
ATOM 6686 O O . GLU A 1 852 ? 10.730 1.032 20.573 1.00 91.31 852 GLU A O 1
ATOM 6691 N N . ARG A 1 853 ? 11.138 -0.187 18.736 1.00 90.12 853 ARG A N 1
ATOM 6692 C CA . ARG A 1 853 ? 12.100 0.770 18.153 1.00 90.12 853 ARG A CA 1
ATOM 6693 C C . ARG A 1 853 ? 11.781 1.203 16.723 1.00 90.12 853 ARG A C 1
ATOM 6695 O O . ARG A 1 853 ? 12.650 1.757 16.045 1.00 90.12 853 ARG A O 1
ATOM 6702 N N . LEU A 1 854 ? 10.542 1.014 16.262 1.00 88.12 854 LEU A N 1
ATOM 6703 C CA . LEU A 1 854 ? 10.155 1.408 14.908 1.00 88.12 854 LEU A CA 1
ATOM 6704 C C . LEU A 1 854 ? 10.334 2.928 14.730 1.00 88.12 854 LEU A C 1
ATOM 6706 O O . LEU A 1 854 ? 9.691 3.721 15.422 1.00 88.12 854 LEU A O 1
ATOM 6710 N N . PHE A 1 855 ? 11.236 3.305 13.816 1.00 79.94 855 PHE A N 1
ATOM 6711 C CA . PHE A 1 855 ? 11.676 4.682 13.534 1.00 79.94 855 PHE A CA 1
ATOM 6712 C C . PHE A 1 855 ? 12.283 5.447 14.732 1.00 79.94 855 PHE A C 1
ATOM 6714 O O . PHE A 1 855 ? 12.265 6.675 14.766 1.00 79.94 855 PHE A O 1
ATOM 6721 N N . GLN A 1 856 ? 12.843 4.742 15.722 1.00 73.31 856 GLN A N 1
ATOM 6722 C CA . GLN A 1 856 ? 13.418 5.366 16.924 1.00 73.31 856 GLN A CA 1
ATOM 6723 C C . GLN A 1 856 ? 14.635 6.259 16.639 1.00 73.31 856 GLN A C 1
ATOM 6725 O O . GLN A 1 856 ? 14.819 7.268 17.321 1.00 73.31 856 GLN A O 1
ATOM 6730 N N . ALA A 1 857 ? 15.461 5.920 15.639 1.00 56.00 857 ALA A N 1
ATOM 6731 C CA . ALA A 1 857 ? 16.686 6.661 15.306 1.00 56.00 857 ALA A CA 1
ATOM 6732 C C . ALA A 1 857 ? 16.430 8.133 14.919 1.00 56.00 857 ALA A C 1
ATOM 6734 O O . ALA A 1 857 ? 17.369 8.900 14.716 1.00 56.00 857 ALA A O 1
ATOM 6735 N N . GLN A 1 858 ? 15.162 8.533 14.815 1.00 56.59 858 GLN A N 1
ATOM 6736 C CA . GLN A 1 858 ? 14.733 9.845 14.389 1.00 56.59 858 GLN A CA 1
ATOM 6737 C C . GLN A 1 858 ? 14.252 10.752 15.541 1.00 56.59 858 GLN A C 1
ATOM 6739 O O . GLN A 1 858 ? 13.938 11.914 15.279 1.00 56.59 858 GLN A O 1
ATOM 6744 N N . GLY A 1 859 ? 14.332 10.295 16.798 1.00 51.94 859 GLY A N 1
ATOM 6745 C CA . GLY A 1 859 ? 13.969 11.058 18.002 1.00 51.94 859 GLY A CA 1
ATOM 6746 C C . GLY A 1 859 ? 12.452 11.100 18.237 1.00 51.94 859 GLY A C 1
ATOM 6747 O O . GLY A 1 859 ? 11.700 11.150 17.276 1.00 51.94 859 GLY A O 1
ATOM 6748 N N . ALA A 1 860 ? 12.012 11.104 19.505 1.00 58.94 860 ALA A N 1
ATOM 6749 C CA . ALA A 1 860 ? 10.622 10.943 19.993 1.00 58.94 860 ALA A CA 1
ATOM 6750 C C . ALA A 1 860 ? 10.140 9.483 20.199 1.00 58.94 860 ALA A C 1
ATOM 6752 O O . ALA A 1 860 ? 10.916 8.536 20.078 1.00 58.94 860 ALA A O 1
ATOM 6753 N N . LEU A 1 861 ? 8.869 9.321 20.608 1.00 65.38 861 LEU A N 1
ATOM 6754 C CA . LEU A 1 861 ? 8.234 8.034 20.930 1.00 65.38 861 LEU A CA 1
ATOM 6755 C C . LEU A 1 861 ? 8.275 7.086 19.725 1.00 65.38 861 LEU A C 1
ATOM 6757 O O . LEU A 1 861 ? 7.658 7.361 18.695 1.00 65.38 861 LEU A O 1
ATOM 6761 N N . SER A 1 862 ? 8.956 5.952 19.877 1.00 81.69 862 SER A N 1
ATOM 6762 C CA . SER A 1 862 ? 8.997 4.887 18.877 1.00 81.69 862 SER A CA 1
ATOM 6763 C C . SER A 1 862 ? 7.608 4.302 18.616 1.00 81.69 862 SER A C 1
ATOM 6765 O O . SER A 1 862 ? 6.762 4.217 19.506 1.00 81.69 862 SER A O 1
ATOM 6767 N N . LEU A 1 863 ? 7.361 3.856 17.387 1.00 89.88 863 LEU A N 1
ATOM 6768 C CA . LEU A 1 863 ? 6.117 3.165 17.048 1.00 89.88 863 LEU A CA 1
ATOM 6769 C C . LEU A 1 863 ? 6.227 1.655 17.329 1.00 89.88 863 LEU A C 1
ATOM 6771 O O . LEU A 1 863 ? 7.283 1.145 17.707 1.00 89.88 863 LEU A O 1
ATOM 6775 N N . ASP A 1 864 ? 5.115 0.944 17.157 1.00 95.12 864 ASP A N 1
ATOM 6776 C CA . ASP A 1 864 ? 5.015 -0.512 17.283 1.00 95.12 864 ASP A CA 1
ATOM 6777 C C . ASP A 1 864 ? 4.309 -1.084 16.044 1.00 95.12 864 ASP A C 1
ATOM 6779 O O . ASP A 1 864 ? 3.102 -0.902 15.861 1.00 95.12 864 ASP A O 1
ATOM 6783 N N . LEU A 1 865 ? 5.053 -1.790 15.187 1.00 96.69 865 LEU A N 1
ATOM 6784 C CA . LEU A 1 865 ? 4.535 -2.340 13.933 1.00 96.69 865 LEU A CA 1
ATOM 6785 C C . LEU A 1 865 ? 3.451 -3.406 14.150 1.00 96.69 865 LEU A C 1
ATOM 6787 O O . LEU A 1 865 ? 2.508 -3.481 13.359 1.00 96.69 865 LEU A O 1
ATOM 6791 N N . ALA A 1 866 ? 3.550 -4.212 15.210 1.00 97.94 866 ALA A N 1
ATOM 6792 C CA . ALA A 1 866 ? 2.534 -5.207 15.554 1.00 97.94 866 ALA A CA 1
ATOM 6793 C C . ALA A 1 866 ? 1.213 -4.520 15.912 1.00 97.94 866 ALA A C 1
ATOM 6795 O O . ALA A 1 866 ? 0.166 -4.834 15.337 1.00 97.94 866 ALA A O 1
ATOM 6796 N N . SER A 1 867 ? 1.281 -3.518 16.791 1.00 97.88 867 SER A N 1
ATOM 6797 C CA . SER A 1 867 ? 0.121 -2.705 17.160 1.00 97.88 867 SER A CA 1
ATOM 6798 C C . SER A 1 867 ? -0.483 -1.988 15.948 1.00 97.88 867 SER A C 1
ATOM 6800 O O . SER A 1 867 ? -1.702 -1.985 15.777 1.00 97.88 867 SER A O 1
ATOM 6802 N N . LEU A 1 868 ? 0.353 -1.440 15.056 1.00 97.38 868 LEU A N 1
ATOM 6803 C CA . LEU A 1 868 ? -0.094 -0.817 13.807 1.00 97.38 868 LEU A CA 1
ATOM 6804 C C . LEU A 1 868 ? -0.822 -1.810 12.886 1.00 97.38 868 LEU A C 1
ATOM 6806 O O . LEU A 1 868 ? -1.810 -1.422 12.265 1.00 97.38 868 LEU A O 1
ATOM 6810 N N . ASN A 1 869 ? -0.376 -3.068 12.785 1.00 98.44 869 ASN A N 1
ATOM 6811 C CA . ASN A 1 869 ? -1.041 -4.090 11.963 1.00 98.44 869 ASN A CA 1
ATOM 6812 C C . ASN A 1 869 ? -2.424 -4.452 12.510 1.00 98.44 869 ASN A C 1
ATOM 6814 O O . ASN A 1 869 ? -3.397 -4.457 11.756 1.00 98.44 869 ASN A O 1
ATOM 6818 N N . LEU A 1 870 ? -2.520 -4.697 13.818 1.00 98.69 870 LEU A N 1
ATOM 6819 C CA . LEU A 1 870 ? -3.782 -5.009 14.490 1.00 98.69 870 LEU A CA 1
ATOM 6820 C C . LEU A 1 870 ? -4.779 -3.847 14.368 1.00 98.69 870 LEU A C 1
ATOM 6822 O O . LEU A 1 870 ? -5.905 -4.038 13.906 1.00 98.69 870 LEU A O 1
ATOM 6826 N N . GLN A 1 871 ? -4.338 -2.621 14.674 1.00 98.12 871 GLN A N 1
ATOM 6827 C CA . GLN A 1 871 ? -5.167 -1.418 14.552 1.00 98.12 871 GLN A CA 1
ATOM 6828 C C . GLN A 1 871 ? -5.616 -1.184 13.102 1.00 98.12 871 GLN A C 1
ATOM 6830 O O . GLN A 1 871 ? -6.761 -0.807 12.853 1.00 98.12 871 GLN A O 1
ATOM 6835 N N . ARG A 1 872 ? -4.741 -1.452 12.120 1.00 98.06 872 ARG A N 1
ATOM 6836 C CA . ARG A 1 872 ? -5.064 -1.337 10.689 1.00 98.06 872 ARG A CA 1
ATOM 6837 C C . ARG A 1 872 ? -6.097 -2.367 10.243 1.00 98.06 872 ARG A C 1
ATOM 6839 O O . ARG A 1 872 ? -6.975 -2.012 9.463 1.00 98.06 872 ARG A O 1
ATOM 6846 N N . GLY A 1 873 ? -6.040 -3.599 10.750 1.00 98.31 873 GLY A N 1
ATOM 6847 C CA . GLY A 1 873 ? -7.070 -4.610 10.490 1.00 98.31 873 GLY A CA 1
ATOM 6848 C C . GLY A 1 873 ? -8.456 -4.159 10.963 1.00 98.31 873 GLY A C 1
ATOM 6849 O O . GLY A 1 873 ? -9.438 -4.294 10.230 1.00 98.31 873 GLY A O 1
ATOM 6850 N N . ARG A 1 874 ? -8.520 -3.528 12.142 1.00 98.25 874 ARG A N 1
ATOM 6851 C CA . ARG A 1 874 ? -9.751 -2.941 12.694 1.00 98.25 874 ARG A CA 1
ATOM 6852 C C . ARG A 1 874 ? -10.235 -1.716 11.909 1.00 98.25 874 ARG A C 1
ATOM 6854 O O . ARG A 1 874 ? -11.426 -1.611 11.627 1.00 98.25 874 ARG A O 1
ATOM 6861 N N . ASP A 1 875 ? -9.328 -0.827 11.496 1.00 98.12 875 ASP A N 1
ATOM 6862 C CA . ASP A 1 875 ? -9.619 0.333 10.629 1.00 98.12 875 ASP A CA 1
ATOM 6863 C C . ASP A 1 875 ? -10.197 -0.073 9.262 1.00 98.12 875 ASP A C 1
ATOM 6865 O O . ASP A 1 875 ? -11.107 0.568 8.729 1.00 98.12 875 ASP A O 1
ATOM 6869 N N . HIS A 1 876 ? -9.710 -1.181 8.709 1.00 97.69 876 HIS A N 1
ATOM 6870 C CA . HIS A 1 876 ? -10.182 -1.739 7.445 1.00 97.69 876 HIS A CA 1
ATOM 6871 C C . HIS A 1 876 ? -11.447 -2.596 7.586 1.00 97.69 876 HIS A C 1
ATOM 6873 O O . HIS A 1 876 ? -11.928 -3.140 6.589 1.00 97.69 876 HIS A O 1
ATOM 6879 N N . GLY A 1 877 ? -11.997 -2.728 8.796 1.00 97.00 877 GLY A N 1
ATOM 6880 C CA . GLY A 1 877 ? -13.200 -3.514 9.050 1.00 97.00 877 GLY A CA 1
ATOM 6881 C C . GLY A 1 877 ? -13.034 -4.976 8.641 1.00 97.00 877 GLY A C 1
ATOM 6882 O O . GLY A 1 877 ? -13.906 -5.538 7.979 1.00 97.00 877 GLY A O 1
ATOM 6883 N N . LEU A 1 878 ? -11.873 -5.578 8.920 1.00 98.19 878 LEU A N 1
ATOM 6884 C CA . LEU A 1 878 ? -11.671 -6.999 8.652 1.00 98.19 878 LEU A CA 1
ATOM 6885 C C . LEU A 1 878 ? -12.476 -7.847 9.651 1.00 98.19 878 LEU A C 1
ATOM 6887 O O . LEU A 1 878 ? -12.374 -7.612 10.863 1.00 98.19 878 LEU A O 1
ATOM 6891 N N . PRO A 1 879 ? -13.195 -8.878 9.170 1.00 98.25 879 PRO A N 1
ATOM 6892 C CA . PRO A 1 879 ? -13.754 -9.915 10.026 1.00 98.25 879 PRO A CA 1
ATOM 6893 C C . PRO A 1 879 ? -12.699 -10.617 10.880 1.00 98.25 879 PRO A C 1
ATOM 6895 O O . PRO A 1 879 ? -11.514 -10.661 10.522 1.00 98.25 879 PRO A O 1
ATOM 6898 N N . GLY A 1 880 ? -13.145 -11.198 11.992 1.00 98.06 880 GLY A N 1
ATOM 6899 C CA . GLY A 1 880 ? -12.300 -11.991 12.882 1.00 98.06 880 GLY A CA 1
ATOM 6900 C C . GLY A 1 880 ? -11.774 -13.292 12.260 1.00 98.06 880 GLY A C 1
ATOM 6901 O O . GLY A 1 880 ? -12.223 -13.754 11.208 1.00 98.06 880 GLY A O 1
ATOM 6902 N N . TYR A 1 881 ? -10.790 -13.898 12.922 1.00 98.81 881 TYR A N 1
ATOM 6903 C CA . TYR A 1 881 ? -10.031 -15.070 12.472 1.00 98.81 881 TYR A CA 1
ATOM 6904 C C . TYR A 1 881 ? -10.907 -16.234 11.976 1.00 98.81 881 TYR A C 1
ATOM 6906 O O . TYR A 1 881 ? -10.685 -16.756 10.878 1.00 98.81 881 TYR A O 1
ATOM 6914 N N . ASN A 1 882 ? -11.946 -16.605 12.730 1.00 98.75 882 ASN A N 1
ATOM 6915 C CA . ASN A 1 882 ? -12.814 -17.729 12.373 1.00 98.75 882 ASN A CA 1
ATOM 6916 C C . ASN A 1 882 ? -13.602 -17.507 11.075 1.00 98.75 882 ASN A C 1
ATOM 6918 O O . ASN A 1 882 ? -13.834 -18.466 10.337 1.00 98.75 882 ASN A O 1
ATOM 6922 N N . ALA A 1 883 ? -13.968 -16.267 10.739 1.00 98.69 883 ALA A N 1
ATOM 6923 C CA . ALA A 1 883 ? -14.637 -15.965 9.473 1.00 98.69 883 ALA A CA 1
ATOM 6924 C C . ALA A 1 883 ? -13.748 -16.331 8.269 1.00 98.69 883 ALA A C 1
ATOM 6926 O O . ALA A 1 883 ? -14.206 -16.946 7.302 1.00 98.69 883 ALA A O 1
ATOM 6927 N N . TRP A 1 884 ? -12.449 -16.047 8.365 1.00 98.75 884 TRP A N 1
ATOM 6928 C CA . TRP A 1 884 ? -11.476 -16.379 7.327 1.00 98.75 884 TRP A CA 1
ATOM 6929 C C . TRP A 1 884 ? -11.146 -17.870 7.277 1.00 98.75 884 TRP A C 1
ATOM 6931 O O . TRP A 1 884 ? -11.001 -18.427 6.187 1.00 98.75 884 TRP A O 1
ATOM 6941 N N . ARG A 1 885 ? -11.112 -18.556 8.427 1.00 98.81 885 ARG A N 1
ATOM 6942 C CA . ARG A 1 885 ? -10.988 -20.022 8.444 1.00 98.81 885 ARG A CA 1
ATOM 6943 C C . ARG A 1 885 ? -12.164 -20.706 7.758 1.00 98.81 885 ARG A C 1
ATOM 6945 O O . ARG A 1 885 ? -11.933 -21.575 6.918 1.00 98.81 885 ARG A O 1
ATOM 6952 N N . ARG A 1 886 ? -13.396 -20.247 8.007 1.00 98.62 886 ARG A N 1
ATOM 6953 C CA . ARG A 1 886 ? -14.595 -20.733 7.298 1.00 98.62 886 ARG A CA 1
ATOM 6954 C C . ARG A 1 886 ? -14.500 -20.507 5.791 1.00 98.62 886 ARG A C 1
ATOM 6956 O O . ARG A 1 886 ? -14.753 -21.440 5.034 1.00 98.62 886 ARG A O 1
ATOM 6963 N N . LEU A 1 887 ? -14.078 -19.316 5.347 1.00 98.31 887 LEU A N 1
ATOM 6964 C CA . LEU A 1 887 ? -13.873 -19.021 3.919 1.00 98.31 887 LEU A CA 1
ATOM 6965 C C . LEU A 1 887 ? -12.907 -20.021 3.260 1.00 98.31 887 LEU A C 1
ATOM 6967 O O . LEU A 1 887 ? -13.110 -20.424 2.115 1.00 98.31 887 LEU A O 1
ATOM 6971 N N . CYS A 1 888 ? -11.864 -20.420 3.986 1.00 98.50 888 CYS A N 1
ATOM 6972 C CA . CYS A 1 888 ? -10.853 -21.367 3.528 1.00 98.50 888 CYS A CA 1
ATOM 6973 C C . CYS A 1 888 ? -11.230 -22.846 3.724 1.00 98.50 888 CYS A C 1
ATOM 6975 O O . CYS A 1 888 ? -10.409 -23.716 3.434 1.00 98.50 888 CYS A O 1
ATOM 6977 N N . GLY A 1 889 ? -12.445 -23.150 4.196 1.00 98.38 889 GLY A N 1
ATOM 6978 C CA . GLY A 1 889 ? -12.885 -24.522 4.467 1.00 98.38 889 GLY A CA 1
ATOM 6979 C C . GLY A 1 889 ? -12.118 -25.196 5.609 1.00 98.38 889 GLY A C 1
ATOM 6980 O O . GLY A 1 889 ? -12.002 -26.419 5.641 1.00 98.38 889 GLY A O 1
ATOM 6981 N N . LEU A 1 890 ? -11.553 -24.404 6.518 1.00 98.56 890 LEU A N 1
ATOM 6982 C CA . LEU A 1 890 ? -10.806 -24.864 7.680 1.00 98.56 890 LEU A CA 1
ATOM 6983 C C . LEU A 1 890 ? -11.710 -24.903 8.924 1.00 98.56 890 LEU A C 1
ATOM 6985 O O . LEU A 1 890 ? -12.697 -24.172 9.008 1.00 98.56 890 LEU A O 1
ATOM 6989 N N . SER A 1 891 ? -11.357 -25.724 9.920 1.00 98.06 891 SER A N 1
ATOM 6990 C CA . SER A 1 891 ? -12.072 -25.771 11.206 1.00 98.06 891 SER A CA 1
ATOM 6991 C C . SER A 1 891 ? -12.065 -24.404 11.899 1.00 98.06 891 SER A C 1
ATOM 6993 O O . SER A 1 891 ? -11.016 -23.771 11.987 1.00 98.06 891 SER A O 1
ATOM 6995 N N . ALA A 1 892 ? -13.217 -23.953 12.395 1.00 98.25 892 ALA A N 1
ATOM 6996 C CA . ALA A 1 892 ? -13.349 -22.720 13.170 1.00 98.25 892 ALA A CA 1
ATOM 6997 C C . ALA A 1 892 ? -13.474 -23.082 14.664 1.00 98.25 892 ALA A C 1
ATOM 6999 O O . ALA A 1 892 ? -14.537 -23.571 15.051 1.00 98.25 892 ALA A O 1
ATOM 7000 N N . PRO A 1 893 ? -12.407 -22.930 15.474 1.00 98.19 893 PRO A N 1
ATOM 7001 C CA . PRO A 1 893 ? -12.416 -23.333 16.879 1.00 98.19 893 PRO A CA 1
ATOM 7002 C C . PRO A 1 893 ? -13.426 -22.525 17.696 1.00 98.19 893 PRO A C 1
ATOM 7004 O O . PRO A 1 893 ? -13.502 -21.305 17.554 1.00 98.19 893 PRO A O 1
ATOM 7007 N N . ARG A 1 894 ? -14.184 -23.202 18.559 1.00 96.69 894 ARG A N 1
ATOM 7008 C CA . ARG A 1 894 ? -15.247 -22.593 19.378 1.00 96.69 894 ARG A CA 1
ATOM 7009 C C . ARG A 1 894 ? -14.781 -22.174 20.767 1.00 96.69 894 ARG A C 1
ATOM 7011 O O . ARG A 1 894 ? -15.336 -21.244 21.341 1.00 96.69 894 ARG A O 1
ATOM 7018 N N . ASP A 1 895 ? -13.773 -22.856 21.291 1.00 97.00 895 ASP A N 1
ATOM 7019 C CA . ASP A 1 895 ? -13.249 -22.664 22.639 1.00 97.00 895 ASP A CA 1
ATOM 7020 C C . ASP A 1 895 ? -11.716 -22.760 22.665 1.00 97.00 895 ASP A C 1
ATOM 7022 O O . ASP A 1 895 ? -11.061 -22.999 21.644 1.00 97.00 895 ASP A O 1
ATOM 7026 N N . VAL A 1 896 ? -11.137 -22.554 23.850 1.00 98.19 896 VAL A N 1
ATOM 7027 C CA . VAL A 1 896 ? -9.685 -22.572 24.070 1.00 98.19 896 VAL A CA 1
ATOM 7028 C C . VAL A 1 896 ? -9.047 -23.929 23.747 1.00 98.19 896 VAL A C 1
ATOM 7030 O O . VAL A 1 896 ? -7.907 -23.969 23.289 1.00 98.19 896 VAL A O 1
ATOM 7033 N N . SER A 1 897 ? -9.765 -25.042 23.932 1.00 98.38 897 SER A N 1
ATOM 7034 C CA . SER A 1 897 ? -9.241 -26.390 23.684 1.00 98.38 897 SER A CA 1
ATOM 7035 C C . SER A 1 897 ? -9.170 -26.682 22.186 1.00 98.38 897 SER A C 1
ATOM 7037 O O . SER A 1 897 ? -8.138 -27.133 21.673 1.00 98.38 897 SER A O 1
ATOM 7039 N N . GLU A 1 898 ? -10.235 -26.348 21.454 1.00 98.62 898 GLU A N 1
ATOM 7040 C CA . GLU A 1 898 ? -10.248 -26.431 19.996 1.00 98.62 898 GLU A CA 1
ATOM 7041 C C . GLU A 1 898 ? -9.231 -25.461 19.379 1.00 98.62 898 GLU A C 1
ATOM 7043 O O . GLU A 1 898 ? -8.522 -25.836 18.441 1.00 98.62 898 GLU A O 1
ATOM 7048 N N . LEU A 1 899 ? -9.095 -24.243 19.922 1.00 98.69 899 LEU A N 1
ATOM 7049 C CA . LEU A 1 899 ? -8.074 -23.289 19.481 1.00 98.69 899 LEU A CA 1
ATOM 7050 C C . LEU A 1 899 ? -6.667 -23.840 19.740 1.00 98.69 899 LEU A C 1
ATOM 7052 O O . LEU A 1 899 ? -5.835 -23.813 18.837 1.00 98.69 899 LEU A O 1
ATOM 7056 N N . GLY A 1 900 ? -6.414 -24.411 20.920 1.00 98.50 900 GLY A N 1
ATOM 7057 C CA . GLY A 1 900 ? -5.147 -25.065 21.259 1.00 98.50 900 GLY A CA 1
ATOM 7058 C C . GLY A 1 900 ? -4.805 -26.208 20.308 1.00 98.50 900 GLY A C 1
ATOM 7059 O O . GLY A 1 900 ? -3.647 -26.354 19.918 1.00 98.50 900 GLY A O 1
ATOM 7060 N N . SER A 1 901 ? -5.815 -26.955 19.861 1.00 98.44 901 SER A N 1
ATOM 7061 C CA . SER A 1 901 ? -5.662 -28.015 18.860 1.00 98.44 901 SER A CA 1
ATOM 7062 C C . SER A 1 901 ? -5.315 -27.455 17.477 1.00 98.44 901 SER A C 1
ATOM 7064 O O . SER A 1 901 ? -4.390 -27.941 16.832 1.00 98.44 901 SER A O 1
ATOM 7066 N N . VAL A 1 902 ? -6.005 -26.398 17.027 1.00 98.38 902 VAL A N 1
ATOM 7067 C CA . VAL A 1 902 ? -5.725 -25.733 15.739 1.00 98.38 902 VAL A CA 1
ATOM 7068 C C . VAL A 1 902 ? -4.332 -25.106 15.719 1.00 98.38 902 VAL A C 1
ATOM 7070 O O . VAL A 1 902 ? -3.616 -25.233 14.727 1.00 98.38 902 VAL A O 1
ATOM 7073 N N . LEU A 1 903 ? -3.936 -24.450 16.810 1.00 98.31 903 LEU A N 1
ATOM 7074 C CA . LEU A 1 903 ? -2.623 -23.826 16.938 1.00 98.31 903 LEU A CA 1
ATOM 7075 C C . LEU A 1 903 ? -1.522 -24.846 17.254 1.00 98.31 903 LEU A C 1
ATOM 7077 O O . LEU A 1 903 ? -0.352 -24.512 17.149 1.00 98.31 903 LEU A O 1
ATOM 7081 N N . SER A 1 904 ? -1.855 -26.080 17.646 1.00 98.00 904 SER A N 1
ATOM 7082 C CA . SER A 1 904 ? -0.883 -27.026 18.224 1.00 98.00 904 SER A CA 1
ATOM 7083 C C . SER A 1 904 ? -0.117 -26.433 19.421 1.00 98.00 904 SER A C 1
ATOM 7085 O O . SER A 1 904 ? 1.049 -26.746 19.648 1.00 98.00 904 SER A O 1
ATOM 7087 N N . SER A 1 905 ? -0.771 -25.546 20.178 1.00 98.06 905 SER A N 1
ATOM 7088 C CA . SER A 1 905 ? -0.182 -24.820 21.304 1.00 98.06 905 SER A CA 1
ATOM 7089 C C . SER A 1 905 ? -1.264 -24.400 22.304 1.00 98.06 905 SER A C 1
ATOM 7091 O O . SER A 1 905 ? -1.911 -23.363 22.120 1.00 98.06 905 SER A O 1
ATOM 7093 N N . PRO A 1 906 ? -1.485 -25.195 23.371 1.00 97.62 906 PRO A N 1
ATOM 7094 C CA . PRO A 1 906 ? -2.444 -24.856 24.421 1.00 97.62 906 PRO A CA 1
ATOM 7095 C C . PRO A 1 906 ? -2.121 -23.526 25.110 1.00 97.62 906 PRO A C 1
ATOM 7097 O O . PRO A 1 906 ? -3.013 -22.713 25.314 1.00 97.62 906 PRO A O 1
ATOM 7100 N N . SER A 1 907 ? -0.842 -23.250 25.382 1.00 97.69 907 SER A N 1
ATOM 7101 C CA . SER A 1 907 ? -0.426 -22.027 26.079 1.00 97.69 907 SER A CA 1
ATOM 7102 C C . SER A 1 907 ? -0.656 -20.756 25.256 1.00 97.69 907 SER A C 1
ATOM 7104 O O . SER A 1 907 ? -1.068 -19.734 25.802 1.00 97.69 907 SER A O 1
ATOM 7106 N N . LEU A 1 908 ? -0.431 -20.795 23.936 1.00 98.06 908 LEU A N 1
ATOM 7107 C CA . LEU A 1 908 ? -0.760 -19.663 23.066 1.00 98.06 908 LEU A CA 1
ATOM 7108 C C . LEU A 1 908 ? -2.277 -19.475 22.952 1.00 98.06 908 LEU A C 1
ATOM 7110 O O . LEU A 1 908 ? -2.756 -18.341 22.969 1.00 98.06 908 LEU A O 1
ATOM 7114 N N . ALA A 1 909 ? -3.036 -20.570 22.872 1.00 98.56 909 ALA A N 1
ATOM 7115 C CA . ALA A 1 909 ? -4.492 -20.512 22.851 1.00 98.56 909 ALA A CA 1
ATOM 7116 C C . ALA A 1 909 ? -5.070 -19.923 24.144 1.00 98.56 909 ALA A C 1
ATOM 7118 O O . ALA A 1 909 ? -5.987 -19.108 24.067 1.00 98.56 909 ALA A O 1
ATOM 7119 N N . GLU A 1 910 ? -4.518 -20.271 25.309 1.00 98.25 910 GLU A N 1
ATOM 7120 C CA . GLU A 1 910 ? -4.886 -19.683 26.602 1.00 98.25 910 GLU A CA 1
ATOM 7121 C C . GLU A 1 910 ? -4.623 -18.175 26.628 1.00 98.25 910 GLU A C 1
ATOM 7123 O O . GLU A 1 910 ? -5.527 -17.416 26.967 1.00 98.25 910 GLU A O 1
ATOM 7128 N N . LYS A 1 911 ? -3.439 -17.722 26.187 1.00 97.94 911 LYS A N 1
ATOM 7129 C CA . LYS A 1 911 ? -3.117 -16.285 26.090 1.00 97.94 911 LYS A CA 1
ATOM 7130 C C . LYS A 1 911 ? -4.081 -15.531 25.174 1.00 97.94 911 LYS A C 1
ATOM 7132 O O . LYS A 1 911 ? -4.623 -14.497 25.554 1.00 97.94 911 LYS A O 1
ATOM 7137 N N . LEU A 1 912 ? -4.318 -16.048 23.967 1.00 98.50 912 LEU A N 1
ATOM 7138 C CA . LEU A 1 912 ? -5.234 -15.419 23.013 1.00 98.50 912 LEU A CA 1
ATOM 7139 C C . LEU A 1 912 ? -6.676 -15.417 23.533 1.00 98.50 912 LEU A C 1
ATOM 7141 O O . LEU A 1 912 ? -7.371 -14.418 23.372 1.00 98.50 912 LEU A O 1
ATOM 7145 N N . SER A 1 913 ? -7.113 -16.492 24.190 1.00 98.19 913 SER A N 1
ATOM 7146 C CA . SER A 1 913 ? -8.455 -16.573 24.781 1.00 98.19 913 SER A CA 1
ATOM 7147 C C . SER A 1 913 ? -8.609 -15.624 25.969 1.00 98.19 913 SER A C 1
ATOM 7149 O O . SER A 1 913 ? -9.654 -14.997 26.100 1.00 98.19 913 SER A O 1
ATOM 7151 N N . ALA A 1 914 ? -7.569 -15.449 26.790 1.00 98.19 914 ALA A N 1
ATOM 7152 C CA . ALA A 1 914 ? -7.568 -14.480 27.885 1.00 98.19 914 ALA A CA 1
ATOM 7153 C C . ALA A 1 914 ? -7.682 -13.031 27.382 1.00 98.19 914 ALA A C 1
ATOM 7155 O O . ALA A 1 914 ? -8.347 -12.215 28.013 1.00 98.19 914 ALA A O 1
ATOM 7156 N N . LEU A 1 915 ? -7.074 -12.718 26.232 1.00 98.12 915 LEU A N 1
ATOM 7157 C CA . LEU A 1 915 ? -7.115 -11.379 25.636 1.00 98.12 915 LEU A CA 1
ATOM 7158 C C . LEU A 1 915 ? -8.402 -11.102 24.844 1.00 98.12 915 LEU A C 1
ATOM 7160 O O . LEU A 1 915 ? -8.938 -10.002 24.924 1.00 98.12 915 LEU A O 1
ATOM 7164 N N . TYR A 1 916 ? -8.886 -12.063 24.053 1.00 98.50 916 TYR A N 1
ATOM 7165 C CA . TYR A 1 916 ? -9.999 -11.855 23.112 1.00 98.50 916 TYR A CA 1
ATOM 7166 C C . TYR A 1 916 ? -11.349 -12.416 23.585 1.00 98.50 916 TYR A C 1
ATOM 7168 O O . TYR A 1 916 ? -12.377 -12.147 22.953 1.00 98.50 916 TYR A O 1
ATOM 7176 N N . GLY A 1 917 ? -11.359 -13.237 24.638 1.00 98.12 917 GLY A N 1
ATOM 7177 C CA . GLY A 1 917 ? -12.527 -13.957 25.158 1.00 98.12 917 GLY A CA 1
ATOM 7178 C C . GLY A 1 917 ? -12.980 -15.135 24.287 1.00 98.12 917 GLY A C 1
ATOM 7179 O O . GLY A 1 917 ? -13.258 -16.217 24.796 1.00 98.12 917 GLY A O 1
ATOM 7180 N N . THR A 1 918 ? -13.010 -14.958 22.963 1.00 98.12 918 THR A N 1
ATOM 7181 C CA . THR A 1 918 ? -13.450 -15.968 21.988 1.00 98.12 918 THR A CA 1
ATOM 7182 C C . THR A 1 918 ? -12.585 -15.974 20.721 1.00 98.12 918 THR A C 1
ATOM 7184 O O . THR A 1 918 ? -12.171 -14.902 20.261 1.00 98.12 918 THR A O 1
ATOM 7187 N N . PRO A 1 919 ? -12.349 -17.143 20.084 1.00 98.31 919 PRO A N 1
ATOM 7188 C CA . PRO A 1 919 ? -11.645 -17.218 18.803 1.00 98.31 919 PRO A CA 1
ATOM 7189 C C . PRO A 1 919 ? -12.315 -16.445 17.654 1.00 98.31 919 PRO A C 1
ATOM 7191 O O . PRO A 1 919 ? -11.636 -16.081 16.692 1.00 98.31 919 PRO A O 1
ATOM 7194 N N . GLU A 1 920 ? -13.620 -16.147 17.746 1.00 98.06 920 GLU A N 1
ATOM 7195 C CA . GLU A 1 920 ? -14.314 -15.292 16.766 1.00 98.06 920 GLU A CA 1
ATOM 7196 C C . GLU A 1 920 ? -13.745 -13.869 16.730 1.00 98.06 920 GLU A C 1
ATOM 7198 O O . GLU A 1 920 ? -13.730 -13.242 15.674 1.00 98.06 920 GLU A O 1
ATOM 7203 N N . ASN A 1 921 ? -13.246 -13.363 17.860 1.00 98.31 921 ASN A N 1
ATOM 7204 C CA . ASN A 1 921 ? -12.795 -11.980 17.986 1.00 98.31 921 ASN A CA 1
ATOM 7205 C C . ASN A 1 921 ? -11.337 -11.761 17.587 1.00 98.31 921 ASN A C 1
ATOM 7207 O O . ASN A 1 921 ? -10.962 -10.610 17.354 1.00 98.31 921 ASN A O 1
ATOM 7211 N N . ILE A 1 922 ? -10.532 -12.827 17.508 1.00 98.88 922 ILE A N 1
ATOM 7212 C CA . ILE A 1 922 ? -9.097 -12.737 17.215 1.00 98.88 922 ILE A CA 1
ATOM 7213 C C . ILE A 1 922 ? -8.901 -11.994 15.889 1.00 98.88 922 ILE A C 1
ATOM 7215 O O . ILE A 1 922 ? -9.465 -12.371 14.859 1.00 98.88 922 ILE A O 1
ATOM 7219 N N . ASP A 1 923 ? -8.095 -10.931 15.906 1.00 98.81 923 ASP A N 1
ATOM 7220 C CA . ASP A 1 923 ? -7.771 -10.172 14.700 1.00 98.81 923 ASP A CA 1
ATOM 7221 C C . ASP A 1 923 ? -7.074 -11.101 13.683 1.00 98.81 923 ASP A C 1
ATOM 7223 O O . ASP A 1 923 ? -6.144 -11.837 14.023 1.00 98.81 923 ASP A O 1
ATOM 7227 N N . VAL A 1 924 ? -7.513 -11.086 12.418 1.00 98.69 924 VAL A N 1
ATOM 7228 C CA . VAL A 1 924 ? -7.087 -12.091 11.424 1.00 98.69 924 VAL A CA 1
ATOM 7229 C C . VAL A 1 924 ? -5.569 -12.171 11.247 1.00 98.69 924 VAL A C 1
ATOM 7231 O O . VAL A 1 924 ? -5.052 -13.269 11.077 1.00 98.69 924 VAL A O 1
ATOM 7234 N N . TRP A 1 925 ? -4.841 -11.049 11.324 1.00 98.75 925 TRP A N 1
ATOM 7235 C CA . TRP A 1 925 ? -3.383 -11.057 11.175 1.00 98.75 925 TRP A CA 1
ATOM 7236 C C . TRP A 1 925 ? -2.708 -11.915 12.250 1.00 98.75 925 TRP A C 1
ATOM 7238 O O . TRP A 1 925 ? -1.986 -12.843 11.894 1.00 98.75 925 TRP A O 1
ATOM 7248 N N . ILE A 1 926 ? -2.990 -11.671 13.539 1.00 98.56 926 ILE A N 1
ATOM 7249 C CA . ILE A 1 926 ? -2.368 -12.429 14.635 1.00 98.56 926 ILE A CA 1
ATOM 7250 C C . ILE A 1 926 ? -2.842 -13.882 14.674 1.00 98.56 926 ILE A C 1
ATOM 7252 O O . ILE A 1 926 ? -2.024 -14.782 14.864 1.00 98.56 926 ILE A O 1
ATOM 7256 N N . GLY A 1 927 ? -4.133 -14.124 14.425 1.00 98.50 927 GLY A N 1
ATOM 7257 C CA . GLY A 1 927 ? -4.672 -15.481 14.347 1.00 98.50 927 GLY A CA 1
ATOM 7258 C C . GLY A 1 927 ? -3.990 -16.301 13.251 1.00 98.50 927 GLY A C 1
ATOM 7259 O O . GLY A 1 927 ? -3.576 -17.431 13.491 1.00 98.50 927 GLY A O 1
ATOM 7260 N N . ALA A 1 928 ? -3.787 -15.708 12.072 1.00 98.44 928 ALA A N 1
ATOM 7261 C CA . ALA A 1 928 ? -3.202 -16.395 10.927 1.00 98.44 928 ALA A CA 1
ATOM 7262 C C . ALA A 1 928 ? -1.688 -16.657 11.077 1.00 98.44 928 ALA A C 1
ATOM 7264 O O . ALA A 1 928 ? -1.227 -17.725 10.679 1.00 98.44 928 ALA A O 1
ATOM 7265 N N . ILE A 1 929 ? -0.915 -15.733 11.671 1.00 98.31 929 ILE A N 1
ATOM 7266 C CA . ILE A 1 929 ? 0.524 -15.953 11.957 1.00 98.31 929 ILE A CA 1
ATOM 7267 C C . ILE A 1 929 ? 0.768 -16.838 13.185 1.00 98.31 929 ILE A C 1
ATOM 7269 O O . ILE A 1 929 ? 1.890 -17.287 13.391 1.00 98.31 929 ILE A O 1
ATOM 7273 N N . SER A 1 930 ? -0.252 -17.070 14.012 1.00 98.44 930 SER A N 1
ATOM 7274 C CA . SER A 1 930 ? -0.170 -17.990 15.149 1.00 98.44 930 SER A CA 1
ATOM 7275 C C . SER A 1 930 ? -0.339 -19.450 14.748 1.00 98.44 930 SER A C 1
ATOM 7277 O O . SER A 1 930 ? 0.008 -20.328 15.533 1.00 98.44 930 SER A O 1
ATOM 7279 N N . GLU A 1 931 ? -0.849 -19.741 13.551 1.00 98.56 931 GLU A N 1
ATOM 7280 C CA . GLU A 1 931 ? -0.953 -21.118 13.071 1.00 98.56 931 GLU A CA 1
ATOM 7281 C C . GLU A 1 931 ? 0.433 -21.759 12.875 1.00 98.56 931 GLU A C 1
ATOM 7283 O O . GLU A 1 931 ? 1.370 -21.087 12.432 1.00 98.56 931 GLU A O 1
ATOM 7288 N N . PRO A 1 932 ? 0.579 -23.064 13.162 1.00 97.75 932 PRO A N 1
ATOM 7289 C CA . PRO A 1 932 ? 1.826 -23.772 12.915 1.00 97.75 932 PRO A CA 1
ATOM 7290 C C . PRO A 1 932 ? 2.146 -23.783 11.417 1.00 97.75 932 PRO A C 1
ATOM 7292 O O . PRO A 1 932 ? 1.259 -23.931 10.571 1.00 97.75 932 PRO A O 1
ATOM 7295 N N . LEU A 1 933 ? 3.431 -23.645 11.090 1.00 97.62 933 LEU A N 1
ATOM 7296 C CA . LEU A 1 933 ? 3.904 -23.673 9.710 1.00 97.62 933 LEU A CA 1
ATOM 7297 C C . LEU A 1 933 ? 3.619 -25.036 9.068 1.00 97.62 933 LEU A C 1
ATOM 7299 O O . LEU A 1 933 ? 3.857 -26.083 9.670 1.00 97.62 933 LEU A O 1
ATOM 7303 N N . LEU A 1 934 ? 3.150 -25.028 7.819 1.00 97.25 934 LEU A N 1
ATOM 7304 C CA . LEU A 1 934 ? 3.053 -26.255 7.028 1.00 97.25 934 LEU A CA 1
ATOM 7305 C C . LEU A 1 934 ? 4.459 -26.798 6.709 1.00 97.25 934 LEU A C 1
ATOM 7307 O O . LEU A 1 934 ? 5.433 -26.046 6.652 1.00 97.25 934 LEU A O 1
ATOM 7311 N N . GLY A 1 935 ? 4.572 -28.106 6.460 1.00 95.19 935 GLY A N 1
ATOM 7312 C CA . GLY A 1 935 ? 5.852 -28.749 6.142 1.00 95.19 935 GLY A CA 1
ATOM 7313 C C . GLY A 1 935 ? 6.575 -28.062 4.977 1.00 95.19 935 GLY A C 1
ATOM 7314 O O . GLY A 1 935 ? 6.019 -27.928 3.890 1.00 95.19 935 GLY A O 1
ATOM 7315 N N . GLY A 1 936 ? 7.802 -27.585 5.213 1.00 93.56 936 GLY A N 1
ATOM 7316 C CA . GLY A 1 936 ? 8.615 -26.867 4.218 1.00 93.56 936 GLY A CA 1
ATOM 7317 C C . GLY A 1 936 ? 8.115 -25.464 3.831 1.00 93.56 936 GLY A C 1
ATOM 7318 O O . GLY A 1 936 ? 8.753 -24.809 3.007 1.00 93.56 936 GLY A O 1
ATOM 7319 N N . ALA A 1 937 ? 7.009 -24.996 4.413 1.00 97.00 937 ALA A N 1
ATOM 7320 C CA . ALA A 1 937 ? 6.417 -23.683 4.174 1.00 97.00 937 ALA A CA 1
ATOM 7321 C C . ALA A 1 937 ? 6.935 -22.630 5.169 1.00 97.00 937 ALA A C 1
ATOM 7323 O O . ALA A 1 937 ? 7.652 -22.937 6.125 1.00 97.00 937 ALA A O 1
ATOM 7324 N N . ARG A 1 938 ? 6.536 -21.372 4.963 1.00 97.62 938 ARG A N 1
ATOM 7325 C CA . ARG A 1 938 ? 6.723 -20.260 5.916 1.00 97.62 938 ARG A CA 1
ATOM 7326 C C . ARG A 1 938 ? 5.421 -19.612 6.354 1.00 97.62 938 ARG A C 1
ATOM 7328 O O . ARG A 1 938 ? 5.423 -18.527 6.924 1.00 97.62 938 ARG A O 1
ATOM 7335 N N . VAL A 1 939 ? 4.317 -20.318 6.126 1.00 98.31 939 VAL A N 1
ATOM 7336 C CA . VAL A 1 939 ? 2.991 -19.930 6.590 1.00 98.31 939 VAL A CA 1
ATOM 7337 C C . VAL A 1 939 ? 2.177 -21.139 7.060 1.00 98.31 939 VAL A C 1
ATOM 7339 O O . VAL A 1 939 ? 2.429 -22.273 6.640 1.00 98.31 939 VAL A O 1
ATOM 7342 N N . GLY A 1 940 ? 1.189 -20.884 7.920 1.00 98.31 940 GLY A N 1
ATOM 7343 C CA . GLY A 1 940 ? 0.167 -21.858 8.307 1.00 98.31 940 GLY A CA 1
ATOM 7344 C C . GLY A 1 940 ? -0.923 -22.055 7.248 1.00 98.31 940 GLY A C 1
ATOM 7345 O O . GLY A 1 940 ? -0.883 -21.480 6.156 1.00 98.31 940 GLY A O 1
ATOM 7346 N N . ALA A 1 941 ? -1.923 -22.876 7.570 1.00 98.44 941 ALA A N 1
ATOM 7347 C CA . ALA A 1 941 ? -2.960 -23.303 6.631 1.00 98.44 941 ALA A CA 1
ATOM 7348 C C . ALA A 1 941 ? -3.843 -22.147 6.134 1.00 98.44 941 ALA A C 1
ATOM 7350 O O . ALA A 1 941 ? -4.141 -22.073 4.935 1.00 98.44 941 ALA A O 1
ATOM 7351 N N . LEU A 1 942 ? -4.244 -21.234 7.024 1.00 98.81 942 LEU A N 1
ATOM 7352 C CA . LEU A 1 942 ? -5.069 -20.084 6.653 1.00 98.81 942 LEU A CA 1
ATOM 7353 C C . LEU A 1 942 ? -4.321 -19.138 5.713 1.00 98.81 942 LEU A C 1
ATOM 7355 O O . LEU A 1 942 ? -4.828 -18.786 4.648 1.00 98.81 942 LEU A O 1
ATOM 7359 N N . LEU A 1 943 ? -3.094 -18.764 6.071 1.00 98.75 943 LEU A N 1
ATOM 7360 C CA . LEU A 1 943 ? -2.259 -17.910 5.231 1.00 98.75 943 LEU A CA 1
ATOM 7361 C C . LEU A 1 943 ? -1.955 -18.568 3.881 1.00 98.75 943 LEU A C 1
ATOM 7363 O O . LEU A 1 943 ? -2.075 -17.901 2.857 1.00 98.75 943 LEU A O 1
ATOM 7367 N N . ALA A 1 944 ? -1.654 -19.871 3.843 1.00 98.69 944 ALA A N 1
ATOM 7368 C CA . ALA A 1 944 ? -1.465 -20.584 2.582 1.00 98.69 944 ALA A CA 1
ATOM 7369 C C . ALA A 1 944 ? -2.694 -20.436 1.670 1.00 98.69 944 ALA A C 1
ATOM 7371 O O . ALA A 1 944 ? -2.553 -20.070 0.504 1.00 98.69 944 ALA A O 1
ATOM 7372 N N . CYS A 1 945 ? -3.904 -20.637 2.203 1.00 98.75 945 CYS A N 1
ATOM 7373 C CA . CYS A 1 945 ? -5.149 -20.438 1.460 1.00 98.75 945 CYS A CA 1
ATOM 7374 C C . CYS A 1 945 ? -5.305 -19.000 0.928 1.00 98.75 945 CYS A C 1
ATOM 7376 O O . CYS A 1 945 ? -5.562 -18.819 -0.266 1.00 98.75 945 CYS A O 1
ATOM 7378 N N . LEU A 1 946 ? -5.139 -17.984 1.783 1.00 98.81 946 LEU A N 1
ATOM 7379 C CA . LEU A 1 946 ? -5.341 -16.580 1.407 1.00 98.81 946 LEU A CA 1
ATOM 7380 C C . LEU A 1 946 ? -4.316 -16.115 0.360 1.00 98.81 946 LEU A C 1
ATOM 7382 O O . LEU A 1 946 ? -4.695 -15.532 -0.658 1.00 98.81 946 LEU A O 1
ATOM 7386 N N . LEU A 1 947 ? -3.035 -16.433 0.570 1.00 98.81 947 LEU A N 1
ATOM 7387 C CA . LEU A 1 947 ? -1.952 -16.105 -0.357 1.00 98.81 947 LEU A CA 1
ATOM 7388 C C . LEU A 1 947 ? -2.113 -16.857 -1.681 1.00 98.81 947 LEU A C 1
ATOM 7390 O O . LEU A 1 947 ? -2.090 -16.248 -2.750 1.00 98.81 947 LEU A O 1
ATOM 7394 N N . GLY A 1 948 ? -2.348 -18.169 -1.624 1.00 98.56 948 GLY A N 1
ATOM 7395 C CA . GLY A 1 948 ? -2.555 -18.999 -2.808 1.00 98.56 948 GLY A CA 1
ATOM 7396 C C . GLY A 1 948 ? -3.729 -18.518 -3.661 1.00 98.56 948 GLY A C 1
ATOM 7397 O O . GLY A 1 948 ? -3.605 -18.421 -4.883 1.00 98.56 948 GLY A O 1
ATOM 7398 N N . ARG A 1 949 ? -4.848 -18.134 -3.029 1.00 98.31 949 ARG A N 1
ATOM 7399 C CA . ARG A 1 949 ? -6.007 -17.557 -3.724 1.00 98.31 949 ARG A CA 1
ATOM 7400 C C . ARG A 1 949 ? -5.660 -16.232 -4.411 1.00 98.31 949 ARG A C 1
ATOM 7402 O O . ARG A 1 949 ? -6.004 -16.079 -5.583 1.00 98.31 949 ARG A O 1
ATOM 7409 N N . GLN A 1 950 ? -4.976 -15.306 -3.730 1.00 98.81 950 GLN A N 1
ATOM 7410 C CA . GLN A 1 950 ? -4.609 -14.010 -4.317 1.00 98.81 950 GLN A CA 1
ATOM 7411 C C . GLN A 1 950 ? -3.641 -14.183 -5.493 1.00 98.81 950 GLN A C 1
ATOM 7413 O O . GLN A 1 950 ? -3.923 -13.708 -6.591 1.00 98.81 950 GLN A O 1
ATOM 7418 N N . PHE A 1 951 ? -2.532 -14.904 -5.306 1.00 98.81 951 PHE A N 1
ATOM 7419 C CA . PHE A 1 951 ? -1.536 -15.092 -6.364 1.00 98.81 951 PHE A CA 1
ATOM 7420 C C . PHE A 1 951 ? -2.083 -15.900 -7.546 1.00 98.81 951 PHE A C 1
ATOM 7422 O O . PHE A 1 951 ? -1.723 -15.644 -8.695 1.00 98.81 951 PHE A O 1
ATOM 7429 N N . LYS A 1 952 ? -3.018 -16.830 -7.322 1.00 98.62 952 LYS A N 1
ATOM 7430 C CA . LYS A 1 952 ? -3.732 -17.476 -8.428 1.00 98.62 952 LYS A CA 1
ATOM 7431 C C . LYS A 1 952 ? -4.559 -16.471 -9.231 1.00 98.62 952 LYS A C 1
ATOM 7433 O O . LYS A 1 952 ? -4.511 -16.498 -10.459 1.00 98.62 952 LYS A O 1
ATOM 7438 N N . ALA A 1 953 ? -5.308 -15.603 -8.552 1.00 98.44 953 ALA A N 1
ATOM 7439 C CA . ALA A 1 953 ? -6.150 -14.600 -9.196 1.00 98.44 953 ALA A CA 1
ATOM 7440 C C . ALA A 1 953 ? -5.323 -13.558 -9.964 1.00 98.44 953 ALA A C 1
ATOM 7442 O O . ALA A 1 953 ? -5.664 -13.234 -11.099 1.00 98.44 953 ALA A O 1
ATOM 7443 N N . LEU A 1 954 ? -4.191 -13.124 -9.400 1.00 98.69 954 LEU A N 1
ATOM 7444 C CA . LEU A 1 954 ? -3.230 -12.237 -10.060 1.00 98.69 954 LEU A CA 1
ATOM 7445 C C . LEU A 1 954 ? -2.686 -12.838 -11.354 1.00 98.69 954 LEU A C 1
ATOM 7447 O O . LEU A 1 954 ? -2.677 -12.173 -12.383 1.00 98.69 954 LEU A O 1
ATOM 7451 N N . ARG A 1 955 ? -2.280 -14.111 -11.326 1.00 98.69 955 ARG A N 1
ATOM 7452 C CA . ARG A 1 955 ? -1.751 -14.805 -12.505 1.00 98.69 955 ARG A CA 1
ATOM 7453 C C . ARG A 1 955 ? -2.817 -15.031 -13.573 1.00 98.69 955 ARG A C 1
ATOM 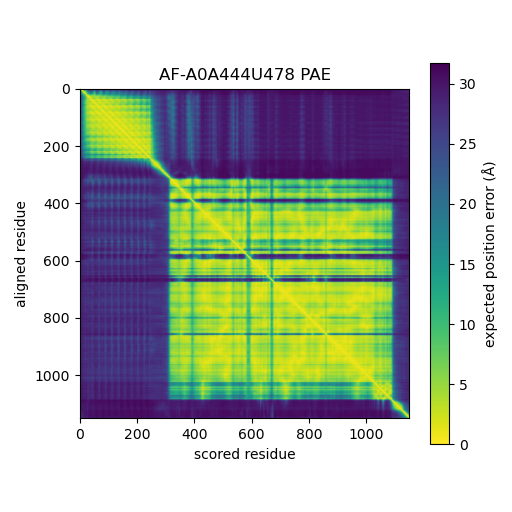7455 O O . ARG A 1 955 ? -2.614 -14.748 -14.751 1.00 98.69 955 ARG A O 1
ATOM 7462 N N . ASP A 1 956 ? -3.949 -15.599 -13.169 1.00 98.62 956 ASP A N 1
ATOM 7463 C CA . ASP A 1 956 ? -4.984 -16.031 -14.102 1.00 98.62 956 ASP A CA 1
ATOM 7464 C C . ASP A 1 956 ? -5.781 -14.826 -14.647 1.00 98.62 956 ASP A C 1
ATOM 7466 O O . ASP A 1 956 ? -6.248 -14.873 -15.784 1.00 98.62 956 ASP A O 1
ATOM 7470 N N . GLY A 1 957 ? -5.908 -13.742 -13.875 1.00 98.31 957 GLY A N 1
ATOM 7471 C CA . GLY A 1 957 ? -6.605 -12.500 -14.233 1.00 98.31 957 GLY A CA 1
ATOM 7472 C C . GLY A 1 957 ? -5.742 -11.447 -14.935 1.00 98.31 957 GLY A C 1
ATOM 7473 O O . GLY A 1 957 ? -6.248 -10.374 -15.262 1.00 98.31 957 GLY A O 1
ATOM 7474 N N . ASP A 1 958 ? -4.467 -11.736 -15.208 1.00 98.69 958 ASP A N 1
ATOM 7475 C CA . ASP A 1 958 ? -3.549 -10.820 -15.881 1.00 98.69 958 ASP A CA 1
ATOM 7476 C C . ASP A 1 958 ? -3.432 -11.121 -17.384 1.00 98.69 958 ASP A C 1
ATOM 7478 O O . ASP A 1 958 ? -2.827 -12.105 -17.822 1.00 98.69 958 ASP A O 1
ATOM 7482 N N . ARG A 1 959 ? -3.975 -10.224 -18.215 1.00 97.69 959 ARG A N 1
ATOM 7483 C CA . ARG A 1 959 ? -3.910 -10.318 -19.682 1.00 97.69 959 ARG A CA 1
ATOM 7484 C C . ARG A 1 959 ? -2.477 -10.259 -20.220 1.00 97.69 959 ARG A C 1
ATOM 7486 O O . ARG A 1 959 ? -2.248 -10.666 -21.359 1.00 97.69 959 ARG A O 1
ATOM 7493 N N . PHE A 1 960 ? -1.531 -9.754 -19.442 1.00 98.38 960 PHE A N 1
ATOM 7494 C CA . PHE A 1 960 ? -0.135 -9.584 -19.829 1.00 98.38 960 PHE A CA 1
ATOM 7495 C C . PHE A 1 960 ? 0.803 -10.553 -19.087 1.00 98.38 960 PHE A C 1
ATOM 7497 O O . PHE A 1 960 ? 2.018 -10.348 -19.100 1.00 98.38 960 PHE A O 1
ATOM 7504 N N . TRP A 1 961 ? 0.255 -11.611 -18.469 1.00 98.75 961 TRP A N 1
ATOM 7505 C CA . TRP A 1 961 ? 1.036 -12.693 -17.867 1.00 98.75 961 TRP A CA 1
ATOM 7506 C C . TRP A 1 961 ? 2.065 -13.249 -18.859 1.00 98.75 961 TRP A C 1
ATOM 7508 O O . TRP A 1 961 ? 1.732 -13.529 -20.016 1.00 98.75 961 TRP A O 1
ATOM 7518 N N . TRP A 1 962 ? 3.310 -13.429 -18.416 1.00 98.44 962 TRP A N 1
ATOM 7519 C CA . TRP A 1 962 ? 4.436 -13.736 -19.305 1.00 98.44 962 TRP A CA 1
ATOM 7520 C C . TRP A 1 962 ? 4.303 -15.069 -20.070 1.00 98.44 962 TRP A C 1
ATOM 7522 O O . TRP A 1 962 ? 4.834 -15.202 -21.176 1.00 98.44 962 TRP A O 1
ATOM 7532 N N . GLU A 1 963 ? 3.565 -16.049 -19.534 1.00 98.00 963 GLU A N 1
ATOM 7533 C CA . GLU A 1 963 ? 3.317 -17.330 -20.220 1.00 98.00 963 GLU A CA 1
ATOM 7534 C C . GLU A 1 963 ? 2.126 -17.293 -21.174 1.00 98.00 963 GLU A C 1
ATOM 7536 O O . GLU A 1 963 ? 1.929 -18.242 -21.935 1.00 98.00 963 GLU A O 1
ATOM 7541 N N . ARG A 1 964 ? 1.319 -16.226 -21.158 1.00 96.94 964 ARG A N 1
ATOM 7542 C CA . ARG A 1 964 ? 0.162 -16.129 -22.044 1.00 96.94 964 ARG A CA 1
ATOM 7543 C C . ARG A 1 964 ? 0.623 -16.123 -23.501 1.00 96.94 964 ARG A C 1
ATOM 7545 O O . ARG A 1 964 ? 1.542 -15.399 -23.895 1.00 96.94 964 ARG A O 1
ATOM 7552 N N . GLU A 1 965 ? -0.058 -16.919 -24.316 1.00 92.69 965 GLU A N 1
ATOM 7553 C CA . GLU A 1 965 ? 0.215 -17.008 -25.744 1.00 92.69 965 GLU A CA 1
ATOM 7554 C C . GLU A 1 965 ? 0.139 -15.628 -26.421 1.00 92.69 965 GLU A C 1
ATOM 7556 O O . GLU A 1 965 ? -0.742 -14.810 -26.139 1.00 92.69 965 GLU A O 1
ATOM 7561 N N . GLY A 1 966 ? 1.118 -15.349 -27.282 1.00 89.06 966 GLY A N 1
ATOM 7562 C CA . GLY A 1 966 ? 1.260 -14.068 -27.972 1.00 89.06 966 GLY A CA 1
ATOM 7563 C C . GLY A 1 966 ? 1.827 -12.912 -27.134 1.00 89.06 966 GLY A C 1
ATOM 7564 O O . GLY A 1 966 ? 2.075 -11.854 -27.707 1.00 89.06 966 GLY A O 1
ATOM 7565 N N . MET A 1 967 ? 2.061 -13.066 -25.820 1.00 94.69 967 MET A N 1
ATOM 7566 C CA . MET A 1 967 ? 2.739 -12.025 -25.022 1.00 94.69 967 MET A CA 1
ATOM 7567 C C . MET A 1 967 ? 4.248 -12.006 -25.268 1.00 94.69 967 MET A C 1
ATOM 7569 O O . MET A 1 967 ? 4.810 -10.944 -25.531 1.00 94.69 967 MET A O 1
ATOM 7573 N N . PHE A 1 968 ? 4.878 -13.177 -25.238 1.00 96.12 968 PHE A N 1
ATOM 7574 C CA . PHE A 1 968 ? 6.273 -13.400 -25.622 1.00 96.12 968 PHE A CA 1
ATOM 7575 C C . PHE A 1 968 ? 6.344 -14.521 -26.666 1.00 96.12 968 PHE A C 1
ATOM 7577 O O . PHE A 1 968 ? 5.453 -15.374 -26.733 1.00 96.12 968 PHE A O 1
ATOM 7584 N N . SER A 1 969 ? 7.392 -14.547 -27.487 1.00 94.94 969 SER A N 1
ATOM 7585 C CA . SER A 1 969 ? 7.663 -15.670 -28.391 1.00 94.94 969 SER A CA 1
ATOM 7586 C C . SER A 1 969 ? 8.110 -16.915 -27.608 1.00 94.94 969 SER A C 1
ATOM 7588 O O . SER A 1 969 ? 8.457 -16.843 -26.426 1.00 94.94 969 SER A O 1
ATOM 7590 N N . ALA A 1 970 ? 8.113 -18.087 -28.249 1.00 95.94 970 ALA A N 1
ATOM 7591 C CA . ALA A 1 970 ? 8.609 -19.310 -27.610 1.00 95.94 970 ALA A CA 1
ATOM 7592 C C . ALA A 1 970 ? 10.095 -19.198 -27.214 1.00 95.94 970 ALA A C 1
ATOM 7594 O O . ALA A 1 970 ? 10.466 -19.633 -26.123 1.00 95.94 970 ALA A O 1
ATOM 7595 N N . ALA A 1 971 ? 10.913 -18.555 -28.055 1.00 96.06 971 ALA A N 1
ATOM 7596 C CA . ALA A 1 971 ? 12.322 -18.285 -27.773 1.00 96.06 971 ALA A CA 1
ATOM 7597 C C . ALA A 1 971 ? 12.487 -17.332 -26.578 1.00 96.06 971 ALA A C 1
ATOM 7599 O O . ALA A 1 971 ? 13.218 -17.644 -25.642 1.00 96.06 971 ALA A O 1
ATOM 7600 N N . GLN A 1 972 ? 11.724 -16.234 -26.539 1.00 97.44 972 GLN A N 1
ATOM 7601 C CA . GLN A 1 972 ? 11.731 -15.301 -25.406 1.00 97.44 972 GLN A CA 1
ATOM 7602 C C . GLN A 1 972 ? 11.311 -15.985 -24.096 1.00 97.44 972 GLN A C 1
ATOM 7604 O O . GLN A 1 972 ? 11.950 -15.790 -23.066 1.00 97.44 972 GLN A O 1
ATOM 7609 N N . ARG A 1 973 ? 10.280 -16.845 -24.120 1.00 97.81 973 ARG A N 1
ATOM 7610 C CA . ARG A 1 973 ? 9.877 -17.631 -22.938 1.00 97.81 973 ARG A CA 1
ATOM 7611 C C . ARG A 1 973 ? 10.955 -18.618 -22.485 1.00 97.81 973 ARG A C 1
ATOM 7613 O O . ARG A 1 973 ? 11.078 -18.859 -21.288 1.00 97.81 973 ARG A O 1
ATOM 7620 N N . SER A 1 974 ? 11.712 -19.209 -23.410 1.00 97.31 974 SER A N 1
ATOM 7621 C CA . SER A 1 974 ? 12.838 -20.091 -23.071 1.00 97.31 974 SER A CA 1
ATOM 7622 C C . SER A 1 974 ? 13.929 -19.338 -22.306 1.00 97.31 974 SER A C 1
ATOM 7624 O O . SER A 1 974 ? 14.428 -19.846 -21.303 1.00 97.31 974 SER A O 1
ATOM 7626 N N . GLU A 1 975 ? 14.242 -18.114 -22.730 1.00 97.50 975 GLU A N 1
ATOM 7627 C CA . GLU A 1 975 ? 15.201 -17.238 -22.047 1.00 97.50 975 GLU A CA 1
ATOM 7628 C C . GLU A 1 975 ? 14.677 -16.756 -20.687 1.00 97.50 975 GLU A C 1
ATOM 7630 O O . GLU A 1 975 ? 15.372 -16.867 -19.678 1.00 97.50 975 GLU A O 1
ATOM 7635 N N . LEU A 1 976 ? 13.411 -16.329 -20.616 1.00 98.00 976 LEU A N 1
ATOM 7636 C CA . LEU A 1 976 ? 12.766 -15.919 -19.362 1.00 98.00 976 LEU A CA 1
ATOM 7637 C C . LEU A 1 976 ? 12.787 -17.024 -18.299 1.00 98.00 976 LEU A C 1
ATOM 7639 O O . LEU A 1 976 ? 13.002 -16.737 -17.128 1.00 98.00 976 LEU A O 1
ATOM 7643 N N . ARG A 1 977 ? 12.641 -18.300 -18.675 1.00 96.69 977 ARG A N 1
ATOM 7644 C CA . ARG A 1 977 ? 12.720 -19.421 -17.717 1.00 96.69 977 ARG A CA 1
ATOM 7645 C C . ARG A 1 977 ? 14.096 -19.601 -17.080 1.00 96.69 977 ARG A C 1
ATOM 7647 O O . ARG A 1 977 ? 14.182 -20.298 -16.072 1.00 96.69 977 ARG A O 1
ATOM 7654 N N . ARG A 1 978 ? 15.151 -19.016 -17.652 1.00 95.19 978 ARG A N 1
ATOM 7655 C CA . ARG A 1 978 ? 16.540 -19.142 -17.182 1.00 95.19 978 ARG A CA 1
ATOM 7656 C C . ARG A 1 978 ? 16.989 -17.982 -16.298 1.00 95.19 978 ARG A C 1
ATOM 7658 O O . ARG A 1 978 ? 18.052 -18.086 -15.695 1.00 95.19 978 ARG A O 1
ATOM 7665 N N . VAL A 1 979 ? 16.205 -16.905 -16.199 1.00 96.81 979 VAL A N 1
ATOM 7666 C CA . VAL A 1 979 ? 16.561 -15.742 -15.368 1.00 96.81 979 VAL A CA 1
ATOM 7667 C C . VAL A 1 979 ? 16.687 -16.149 -13.906 1.00 96.81 979 VAL A C 1
ATOM 7669 O O . VAL A 1 979 ? 15.938 -17.005 -13.433 1.00 96.81 979 VAL A O 1
ATOM 7672 N N . SER A 1 980 ? 17.615 -15.533 -13.183 1.00 98.25 980 SER A N 1
ATOM 7673 C CA . SER A 1 980 ? 17.792 -15.724 -11.744 1.00 98.25 980 SER A CA 1
ATOM 7674 C C . SER A 1 980 ? 18.183 -14.407 -11.086 1.00 98.25 980 SER A C 1
ATOM 7676 O O . SER A 1 980 ? 18.844 -13.566 -11.703 1.00 98.25 980 SER A O 1
ATOM 7678 N N . LEU A 1 981 ? 17.810 -14.234 -9.817 1.00 98.62 981 LEU A N 1
ATOM 7679 C CA . LEU A 1 981 ? 18.213 -13.051 -9.059 1.00 98.62 981 LEU A CA 1
ATOM 7680 C C . LEU A 1 981 ? 19.742 -12.998 -8.878 1.00 98.62 981 LEU A C 1
ATOM 7682 O O . LEU A 1 981 ? 20.321 -11.918 -8.955 1.00 98.62 981 LEU A O 1
ATOM 7686 N N . SER A 1 982 ? 20.419 -14.151 -8.777 1.00 98.69 982 SER A N 1
ATOM 7687 C CA . SER A 1 982 ? 21.888 -14.223 -8.785 1.00 98.69 982 SER A CA 1
ATOM 7688 C C . SER A 1 982 ? 22.493 -13.568 -10.028 1.00 98.69 982 SER A C 1
ATOM 7690 O O . SER A 1 982 ? 23.458 -12.816 -9.914 1.00 98.69 982 SER A O 1
ATOM 7692 N N . ARG A 1 983 ? 21.923 -13.809 -11.218 1.00 98.44 983 ARG A N 1
ATOM 7693 C CA . ARG A 1 983 ? 22.413 -13.202 -12.462 1.00 98.44 983 ARG A CA 1
ATOM 7694 C C . ARG A 1 983 ? 22.237 -11.687 -12.457 1.00 98.44 983 ARG A C 1
ATOM 7696 O O . ARG A 1 983 ? 23.181 -10.969 -12.773 1.00 98.44 983 ARG A O 1
ATOM 7703 N N . ILE A 1 984 ? 21.063 -11.212 -12.043 1.00 98.75 984 ILE A N 1
ATOM 7704 C CA . ILE A 1 984 ? 20.759 -9.777 -11.955 1.00 98.75 984 ILE A CA 1
ATOM 7705 C C . ILE A 1 984 ? 21.729 -9.086 -10.991 1.00 98.75 984 ILE A C 1
ATOM 7707 O O . ILE A 1 984 ? 22.258 -8.026 -11.317 1.00 98.75 984 ILE A O 1
ATOM 7711 N N . ILE A 1 985 ? 22.030 -9.701 -9.842 1.00 98.81 985 ILE A N 1
ATOM 7712 C CA . ILE A 1 985 ? 23.035 -9.178 -8.908 1.00 98.81 985 ILE A CA 1
ATOM 7713 C C . ILE A 1 985 ? 24.414 -9.136 -9.572 1.00 98.81 985 ILE A C 1
ATOM 7715 O O . ILE A 1 985 ? 25.058 -8.088 -9.549 1.00 98.81 985 ILE A O 1
ATOM 7719 N N . CYS A 1 986 ? 24.864 -10.226 -10.197 1.00 98.62 986 CYS A N 1
ATOM 7720 C CA . CYS A 1 986 ? 26.166 -10.264 -10.863 1.00 98.62 986 CYS A CA 1
ATOM 7721 C C . CYS A 1 986 ? 26.311 -9.208 -11.979 1.00 98.62 986 CYS A C 1
ATOM 7723 O O . CYS A 1 986 ? 27.402 -8.689 -12.184 1.00 98.62 986 CYS A O 1
ATOM 7725 N N . ASP A 1 987 ? 25.243 -8.902 -12.723 1.00 98.44 987 ASP A N 1
ATOM 7726 C CA . ASP A 1 987 ? 25.293 -7.935 -13.831 1.00 98.44 987 ASP A CA 1
ATOM 7727 C C . ASP A 1 987 ? 25.237 -6.466 -13.377 1.00 98.44 987 ASP A C 1
ATOM 7729 O O . ASP A 1 987 ? 25.602 -5.578 -14.146 1.00 98.44 987 ASP A O 1
ATOM 7733 N N . ASN A 1 988 ? 24.798 -6.197 -12.142 1.00 98.62 988 ASN A N 1
ATOM 7734 C CA . ASN A 1 988 ? 24.494 -4.840 -11.662 1.00 98.62 988 ASN A CA 1
ATOM 7735 C C . ASN A 1 988 ? 25.222 -4.452 -10.360 1.00 98.62 988 ASN A C 1
ATOM 7737 O O . ASN A 1 988 ? 24.966 -3.387 -9.783 1.00 98.62 988 ASN A O 1
ATOM 7741 N N . THR A 1 989 ? 26.140 -5.298 -9.895 1.00 98.56 989 THR A N 1
ATOM 7742 C CA . THR A 1 989 ? 26.996 -5.082 -8.717 1.00 98.56 989 THR A CA 1
ATOM 7743 C C . THR A 1 989 ? 28.435 -5.482 -9.038 1.00 98.56 989 THR A C 1
ATOM 7745 O O . THR A 1 989 ? 28.715 -5.999 -10.118 1.00 98.56 989 THR A O 1
ATOM 7748 N N . ARG A 1 990 ? 29.370 -5.274 -8.103 1.00 97.44 990 ARG A N 1
ATOM 7749 C CA . ARG A 1 990 ? 30.749 -5.793 -8.240 1.00 97.44 990 ARG A CA 1
ATOM 7750 C C . ARG A 1 990 ? 30.953 -7.134 -7.533 1.00 97.44 990 ARG A C 1
ATOM 7752 O O . ARG A 1 990 ? 32.092 -7.567 -7.349 1.00 97.44 990 ARG A O 1
ATOM 7759 N N . ILE A 1 991 ? 29.880 -7.793 -7.097 1.00 98.06 991 ILE A N 1
ATOM 7760 C CA . ILE A 1 991 ? 29.959 -9.095 -6.432 1.00 98.06 991 ILE A CA 1
ATOM 7761 C C . ILE A 1 991 ? 30.349 -10.152 -7.467 1.00 98.06 991 ILE A C 1
ATOM 7763 O O . ILE A 1 991 ? 29.652 -10.347 -8.452 1.00 98.06 991 ILE A O 1
ATOM 7767 N N . GLN A 1 992 ? 31.466 -10.844 -7.227 1.00 97.38 992 GLN A N 1
ATOM 7768 C CA . GLN A 1 992 ? 32.036 -11.811 -8.177 1.00 97.38 992 GLN A C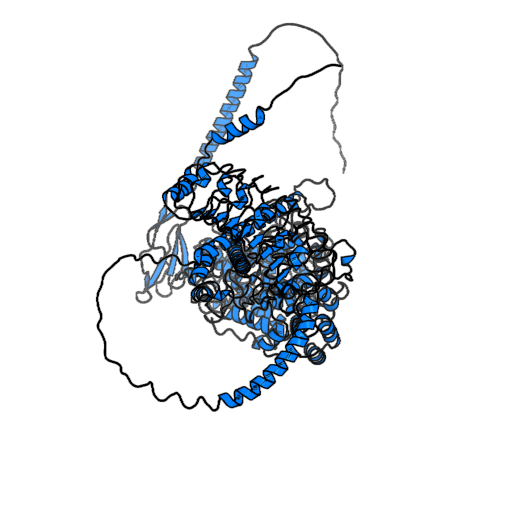A 1
ATOM 7769 C C . GLN A 1 992 ? 31.614 -13.257 -7.920 1.00 97.38 992 GLN A C 1
ATOM 7771 O O . GLN A 1 992 ? 31.772 -14.116 -8.787 1.00 97.38 992 GLN A O 1
ATOM 7776 N N . ARG A 1 993 ? 31.123 -13.555 -6.714 1.00 98.19 993 ARG A N 1
ATOM 7777 C CA . ARG A 1 993 ? 30.705 -14.901 -6.322 1.00 98.19 993 ARG A CA 1
ATOM 7778 C C . ARG A 1 993 ? 29.358 -14.848 -5.636 1.00 98.19 993 ARG A C 1
ATOM 7780 O O . ARG A 1 993 ? 29.204 -14.076 -4.695 1.00 98.19 993 ARG A O 1
ATOM 7787 N N . LEU A 1 994 ? 28.429 -15.687 -6.074 1.00 98.44 994 LEU A N 1
ATOM 7788 C CA . LEU A 1 994 ? 27.078 -15.811 -5.528 1.00 98.44 994 LEU A CA 1
ATOM 7789 C C . LEU A 1 994 ? 26.662 -17.283 -5.500 1.00 98.44 994 LEU A C 1
ATOM 7791 O O . LEU A 1 994 ? 27.201 -18.088 -6.268 1.00 98.44 994 LEU A O 1
ATOM 7795 N N . PRO A 1 995 ? 25.692 -17.654 -4.656 1.00 98.00 995 PRO A N 1
ATOM 7796 C CA . PRO A 1 995 ? 25.043 -18.941 -4.784 1.00 98.00 995 PRO A CA 1
ATOM 7797 C C . PRO A 1 995 ? 24.182 -18.976 -6.050 1.00 98.00 995 PRO A C 1
ATOM 7799 O O . PRO A 1 995 ? 23.755 -17.944 -6.583 1.00 98.00 995 PRO A O 1
ATOM 7802 N N . ARG A 1 996 ? 23.886 -20.187 -6.528 1.00 96.69 996 ARG A N 1
ATOM 7803 C CA . ARG A 1 996 ? 22.966 -20.383 -7.665 1.00 96.69 996 ARG A CA 1
ATOM 7804 C C . ARG A 1 996 ? 21.560 -19.876 -7.359 1.00 96.69 996 ARG A C 1
ATOM 7806 O O . ARG A 1 996 ? 20.883 -19.378 -8.250 1.00 96.69 996 ARG A O 1
ATOM 7813 N N . ASP A 1 997 ? 21.159 -20.015 -6.104 1.00 97.19 997 ASP A N 1
ATOM 7814 C CA . ASP A 1 997 ? 19.872 -19.595 -5.587 1.00 97.19 997 ASP A CA 1
ATOM 7815 C C . ASP A 1 997 ? 20.090 -18.770 -4.321 1.00 97.19 997 ASP A C 1
ATOM 7817 O O . ASP A 1 997 ? 20.502 -19.287 -3.280 1.00 97.19 997 ASP A O 1
ATOM 7821 N N . VAL A 1 998 ? 19.838 -17.470 -4.440 1.00 98.25 998 VAL A N 1
ATOM 7822 C CA . VAL A 1 998 ? 20.021 -16.516 -3.346 1.00 98.25 998 VAL A CA 1
ATOM 7823 C C . VAL A 1 998 ? 18.963 -16.628 -2.265 1.00 98.25 998 VAL A C 1
ATOM 7825 O O . VAL A 1 998 ? 19.198 -16.069 -1.205 1.00 98.25 998 VAL A O 1
ATOM 7828 N N . PHE A 1 999 ? 17.839 -17.314 -2.487 1.00 98.38 999 PHE A N 1
ATOM 7829 C CA . PHE A 1 999 ? 16.779 -17.448 -1.483 1.00 98.38 999 PHE A CA 1
ATOM 7830 C C . PHE A 1 999 ? 17.051 -18.552 -0.463 1.00 98.38 999 PHE A C 1
ATOM 7832 O O . PHE A 1 999 ? 16.492 -18.528 0.632 1.00 98.38 999 PHE A O 1
ATOM 7839 N N . ASN A 1 1000 ? 17.907 -19.515 -0.798 1.00 97.50 1000 ASN A N 1
ATOM 7840 C CA . ASN A 1 1000 ? 18.252 -20.601 0.109 1.00 97.50 1000 ASN A CA 1
ATOM 7841 C C . ASN A 1 1000 ? 19.328 -20.174 1.112 1.00 97.50 1000 ASN A C 1
ATOM 7843 O O . ASN A 1 1000 ? 20.121 -19.260 0.875 1.00 97.50 1000 ASN A O 1
ATOM 7847 N N . ARG A 1 1001 ? 19.390 -20.884 2.236 1.00 96.56 1001 ARG A N 1
ATOM 7848 C CA . ARG A 1 1001 ? 20.533 -20.845 3.138 1.00 96.56 1001 ARG A CA 1
ATOM 7849 C C . ARG A 1 1001 ? 21.738 -21.436 2.408 1.00 96.56 1001 ARG A C 1
ATOM 7851 O O . ARG A 1 1001 ? 21.692 -22.576 1.962 1.00 96.56 1001 ARG A O 1
ATOM 7858 N N . ASN A 1 1002 ? 22.805 -20.653 2.304 1.00 96.62 1002 ASN A N 1
ATOM 7859 C CA . ASN A 1 1002 ? 24.043 -21.039 1.634 1.00 96.62 1002 ASN A CA 1
ATOM 7860 C C . ASN A 1 1002 ? 25.236 -20.877 2.589 1.00 96.62 1002 ASN A C 1
ATOM 7862 O O . ASN A 1 1002 ? 25.228 -20.011 3.469 1.00 96.62 1002 ASN A O 1
ATOM 7866 N N . GLN A 1 1003 ? 26.273 -21.685 2.393 1.00 95.94 1003 GLN A N 1
ATOM 7867 C CA . GLN A 1 1003 ? 27.534 -21.645 3.126 1.00 95.94 1003 GLN A CA 1
ATOM 7868 C C . GLN A 1 1003 ? 28.641 -21.094 2.226 1.00 95.94 1003 GLN A C 1
ATOM 7870 O O . GLN A 1 1003 ? 28.900 -21.598 1.131 1.00 95.94 1003 GLN A O 1
ATOM 7875 N N . TYR A 1 1004 ? 29.301 -20.032 2.684 1.00 95.88 1004 TYR A N 1
ATOM 7876 C CA . TYR A 1 1004 ? 30.468 -19.483 2.003 1.00 95.88 1004 TYR A CA 1
ATOM 7877 C C . TYR A 1 1004 ? 31.752 -20.150 2.525 1.00 95.88 1004 TYR A C 1
ATOM 7879 O O . TYR A 1 1004 ? 31.923 -20.233 3.743 1.00 95.88 1004 TYR A O 1
ATOM 7887 N N . PRO A 1 1005 ? 32.693 -20.559 1.649 1.00 95.69 1005 PRO A N 1
ATOM 7888 C CA . PRO A 1 1005 ? 32.692 -20.384 0.191 1.00 95.69 1005 PRO A CA 1
ATOM 7889 C C . PRO A 1 1005 ? 32.065 -21.538 -0.616 1.00 95.69 1005 PRO A C 1
ATOM 7891 O O . PRO A 1 1005 ? 32.035 -21.443 -1.843 1.00 95.69 1005 PRO A O 1
ATOM 7894 N N . GLN A 1 1006 ? 31.610 -22.619 0.028 1.00 96.94 1006 GLN A N 1
ATOM 7895 C CA . GLN A 1 1006 ? 31.268 -23.902 -0.609 1.00 96.94 1006 GLN A CA 1
ATOM 7896 C C . GLN A 1 1006 ? 30.168 -23.783 -1.673 1.00 96.94 1006 GLN A C 1
ATOM 7898 O O . GLN A 1 1006 ? 30.329 -24.293 -2.781 1.00 96.94 1006 GLN A O 1
ATOM 7903 N N . ASP A 1 1007 ? 29.090 -23.063 -1.366 1.00 97.06 1007 ASP A N 1
ATOM 7904 C CA . ASP A 1 1007 ? 27.916 -22.947 -2.242 1.00 97.06 1007 ASP A CA 1
ATOM 7905 C C . ASP A 1 1007 ? 28.035 -21.793 -3.256 1.00 97.06 1007 ASP A C 1
ATOM 7907 O O . ASP A 1 1007 ? 27.176 -21.606 -4.122 1.00 97.06 1007 ASP A O 1
ATOM 7911 N N . PHE A 1 1008 ? 29.112 -21.003 -3.173 1.00 98.19 1008 PHE A N 1
ATOM 7912 C CA . PHE A 1 1008 ? 29.289 -19.771 -3.936 1.00 98.19 1008 PHE A CA 1
ATOM 7913 C C . PHE A 1 1008 ? 30.149 -20.001 -5.177 1.00 98.19 1008 PHE A C 1
ATOM 7915 O O . PHE A 1 1008 ? 31.354 -20.263 -5.098 1.00 98.19 1008 PHE A O 1
ATOM 7922 N N . VAL A 1 1009 ? 29.550 -19.805 -6.348 1.00 98.12 1009 VAL A N 1
ATOM 7923 C CA . VAL A 1 1009 ? 30.203 -19.954 -7.654 1.00 98.12 1009 VAL A CA 1
ATOM 7924 C C . VAL A 1 1009 ? 30.542 -18.593 -8.258 1.00 98.12 1009 VAL A C 1
ATOM 7926 O O . VAL A 1 1009 ? 29.945 -17.583 -7.897 1.00 98.12 1009 VAL A O 1
ATOM 7929 N N . SER A 1 1010 ? 31.509 -18.563 -9.180 1.00 98.06 1010 SER A N 1
ATOM 7930 C CA . SER A 1 1010 ? 31.820 -17.352 -9.952 1.00 98.06 1010 SER A CA 1
ATOM 7931 C C . SER A 1 1010 ? 30.602 -16.883 -10.751 1.00 98.06 1010 SER A C 1
ATOM 7933 O O . SER A 1 1010 ? 29.892 -17.705 -11.334 1.00 98.06 1010 SER A O 1
ATOM 7935 N N . CYS A 1 1011 ? 30.412 -15.569 -10.840 1.00 97.75 1011 CYS A N 1
ATOM 7936 C CA . CYS A 1 1011 ? 29.427 -14.940 -11.711 1.00 97.75 1011 CYS A CA 1
ATOM 7937 C C . CYS A 1 1011 ? 29.624 -15.279 -13.196 1.00 97.75 1011 CYS A C 1
ATOM 7939 O O . CYS A 1 1011 ? 28.665 -15.202 -13.954 1.00 97.75 1011 CYS A O 1
ATOM 7941 N N . ASP A 1 1012 ? 30.815 -15.689 -13.634 1.00 96.75 1012 ASP A N 1
ATOM 7942 C CA . ASP A 1 1012 ? 31.047 -16.132 -15.019 1.00 96.75 1012 ASP A CA 1
ATOM 7943 C C . ASP A 1 1012 ? 30.804 -17.634 -15.230 1.00 96.75 1012 ASP A C 1
ATOM 7945 O O . ASP A 1 1012 ? 30.950 -18.153 -16.337 1.00 96.75 1012 ASP A O 1
ATOM 7949 N N . SER A 1 1013 ? 30.417 -18.359 -14.178 1.00 96.12 1013 SER A N 1
ATOM 7950 C CA . SER A 1 1013 ? 30.087 -19.778 -14.273 1.00 96.12 1013 SER A CA 1
ATOM 7951 C C . SER A 1 1013 ? 28.793 -20.008 -15.054 1.00 96.12 1013 SER A C 1
ATOM 7953 O O . SER A 1 1013 ? 27.798 -19.312 -14.855 1.00 96.12 1013 SER A O 1
ATOM 7955 N N . ALA A 1 1014 ? 28.747 -21.092 -15.835 1.00 94.50 1014 ALA A N 1
ATOM 7956 C CA . ALA A 1 1014 ? 27.525 -21.570 -16.491 1.00 94.50 1014 ALA A CA 1
ATOM 7957 C C . ALA A 1 1014 ? 26.381 -21.889 -15.503 1.00 94.50 1014 ALA A C 1
ATOM 7959 O O . ALA A 1 1014 ? 25.223 -21.988 -15.900 1.00 94.50 1014 ALA A O 1
ATOM 7960 N N . ALA A 1 1015 ? 26.698 -22.033 -14.212 1.00 95.06 1015 ALA A N 1
ATOM 7961 C CA . ALA A 1 1015 ? 25.724 -22.199 -13.141 1.00 95.06 1015 ALA A CA 1
ATOM 7962 C C . ALA A 1 1015 ? 24.868 -20.945 -12.865 1.00 95.06 1015 ALA A C 1
ATOM 7964 O O . ALA A 1 1015 ? 23.793 -21.081 -12.285 1.00 95.06 1015 ALA A O 1
ATOM 7965 N N . ILE A 1 1016 ? 25.327 -19.751 -13.262 1.00 97.19 1016 ILE A N 1
ATOM 7966 C CA . ILE A 1 1016 ? 24.577 -18.487 -13.188 1.00 97.19 1016 ILE A CA 1
ATOM 7967 C C . ILE A 1 1016 ? 24.443 -17.949 -14.626 1.00 97.19 1016 ILE A C 1
ATOM 7969 O O . ILE A 1 1016 ? 25.192 -17.053 -15.035 1.00 97.19 1016 ILE A O 1
ATOM 7973 N N . PRO A 1 1017 ? 23.535 -18.533 -15.434 1.00 95.38 1017 PRO A N 1
ATOM 7974 C CA . PRO A 1 1017 ? 23.455 -18.255 -16.864 1.00 95.38 1017 PRO A CA 1
ATOM 7975 C C . PRO A 1 1017 ? 23.085 -16.796 -17.143 1.00 95.38 1017 PRO A C 1
ATOM 7977 O O . PRO A 1 1017 ? 22.314 -16.182 -16.406 1.00 95.38 1017 PRO A O 1
ATOM 7980 N N . ARG A 1 1018 ? 23.626 -16.249 -18.237 1.00 94.69 1018 ARG A N 1
ATOM 7981 C CA . ARG A 1 1018 ? 23.265 -14.923 -18.754 1.00 94.69 1018 ARG A CA 1
ATOM 7982 C C . ARG A 1 1018 ? 21.931 -14.975 -19.487 1.00 94.69 1018 ARG A C 1
ATOM 7984 O O . ARG A 1 1018 ? 21.614 -15.967 -20.134 1.00 94.69 1018 ARG A O 1
ATOM 7991 N N . LEU A 1 1019 ? 21.165 -13.892 -19.378 1.00 94.06 1019 LEU A N 1
ATOM 7992 C CA . LEU A 1 1019 ? 19.964 -13.699 -20.179 1.00 94.06 1019 LEU A CA 1
ATOM 7993 C C . LEU A 1 1019 ? 20.384 -13.313 -21.602 1.00 94.06 1019 LEU A C 1
ATOM 7995 O O . LEU A 1 1019 ? 20.975 -12.250 -21.797 1.00 94.06 1019 LEU A O 1
ATOM 7999 N N . HIS A 1 1020 ? 20.085 -14.150 -22.596 1.00 93.44 1020 HIS A N 1
ATOM 8000 C CA . HIS A 1 1020 ? 20.428 -13.846 -23.981 1.00 93.44 1020 HIS A CA 1
ATOM 8001 C C . HIS A 1 1020 ? 19.297 -13.069 -24.660 1.00 93.44 1020 HIS A C 1
ATOM 8003 O O . HIS A 1 1020 ? 18.243 -13.606 -24.990 1.00 93.44 1020 HIS A O 1
ATOM 8009 N N . LEU A 1 1021 ? 19.536 -11.786 -24.939 1.00 96.75 1021 LEU A N 1
ATOM 8010 C CA . LEU A 1 1021 ? 18.536 -10.916 -25.567 1.00 96.75 1021 LEU A CA 1
ATOM 8011 C C . LEU A 1 1021 ? 18.377 -11.121 -27.079 1.00 96.75 1021 LEU A C 1
ATOM 8013 O O . LEU A 1 1021 ? 17.560 -10.444 -27.691 1.00 96.75 1021 LEU A O 1
ATOM 8017 N N . SER A 1 1022 ? 19.092 -12.065 -27.700 1.00 95.81 1022 SER A N 1
ATOM 8018 C CA . SER A 1 1022 ? 18.978 -12.344 -29.141 1.00 95.81 1022 SER A CA 1
ATOM 8019 C C . SER A 1 1022 ? 17.541 -12.657 -29.576 1.00 95.81 1022 SER A C 1
ATOM 8021 O O . SER A 1 1022 ? 17.143 -12.263 -30.668 1.00 95.81 1022 SER A O 1
ATOM 8023 N N . ALA A 1 1023 ? 16.738 -13.274 -28.702 1.00 95.25 1023 ALA A N 1
ATOM 8024 C CA . ALA A 1 1023 ? 15.320 -13.553 -28.939 1.00 95.25 1023 ALA A CA 1
ATOM 8025 C C . ALA A 1 1023 ? 14.417 -12.297 -28.990 1.00 95.25 1023 ALA A C 1
ATOM 8027 O O . ALA A 1 1023 ? 13.243 -12.409 -29.336 1.00 95.25 1023 ALA A O 1
ATOM 8028 N N . TRP A 1 1024 ? 14.935 -11.115 -28.636 1.00 95.75 1024 TRP A N 1
ATOM 8029 C CA . TRP A 1 1024 ? 14.267 -9.812 -28.767 1.00 95.75 1024 TRP A CA 1
ATOM 8030 C C . TRP A 1 1024 ? 14.722 -9.025 -29.999 1.00 95.75 1024 TRP A C 1
ATOM 8032 O O . TRP A 1 1024 ? 14.275 -7.893 -30.187 1.00 95.75 1024 TRP A O 1
ATOM 8042 N N . ARG A 1 1025 ? 15.597 -9.587 -30.845 1.00 95.25 1025 ARG A N 1
ATOM 8043 C CA . ARG A 1 1025 ? 15.899 -8.980 -32.142 1.00 95.25 1025 ARG A CA 1
ATOM 8044 C C . ARG A 1 1025 ? 14.637 -9.013 -32.999 1.00 95.25 1025 ARG A C 1
ATOM 8046 O O . ARG A 1 1025 ? 14.072 -10.079 -33.224 1.00 95.25 1025 ARG A O 1
ATOM 8053 N N . GLU A 1 1026 ? 14.206 -7.852 -33.467 1.00 90.06 1026 GLU A N 1
ATOM 8054 C CA . GLU A 1 1026 ? 13.087 -7.743 -34.390 1.00 90.06 1026 GLU A CA 1
ATOM 8055 C C . GLU A 1 1026 ? 13.560 -8.120 -35.797 1.00 90.06 1026 GLU A C 1
ATOM 8057 O O . GLU A 1 1026 ? 14.566 -7.603 -36.288 1.00 90.06 1026 GLU A O 1
ATOM 8062 N N . GLU A 1 1027 ? 12.865 -9.072 -36.416 1.00 83.00 1027 GLU A N 1
ATOM 8063 C CA . GLU A 1 1027 ? 13.175 -9.547 -37.765 1.00 83.00 1027 GLU A CA 1
ATOM 8064 C C . GLU A 1 1027 ? 13.051 -8.413 -38.790 1.00 83.00 1027 GLU A C 1
ATOM 8066 O O . GLU A 1 1027 ? 12.254 -7.493 -38.616 1.00 83.00 1027 GLU A O 1
ATOM 8071 N N . THR A 1 1028 ? 13.834 -8.480 -39.867 1.00 81.75 1028 THR A N 1
ATOM 8072 C CA . THR A 1 1028 ? 13.812 -7.496 -40.963 1.00 81.75 1028 THR A CA 1
ATOM 8073 C C . THR A 1 1028 ? 12.709 -7.742 -41.981 1.00 81.75 1028 THR A C 1
ATOM 8075 O O . THR A 1 1028 ? 12.425 -6.853 -42.779 1.00 81.75 1028 THR A O 1
ATOM 8078 N N . ASP A 1 1029 ? 12.076 -8.912 -41.927 1.00 81.88 1029 ASP A N 1
ATOM 8079 C CA . ASP A 1 1029 ? 11.126 -9.394 -42.919 1.00 81.88 1029 ASP A CA 1
ATOM 8080 C C . ASP A 1 1029 ? 9.853 -9.920 -42.229 1.00 81.88 1029 ASP A C 1
ATOM 8082 O O . ASP A 1 1029 ? 9.881 -10.443 -41.109 1.00 81.88 1029 ASP A O 1
ATOM 8086 N N . ASP A 1 1030 ? 8.708 -9.755 -42.884 1.00 83.75 1030 ASP A N 1
ATOM 8087 C CA . ASP A 1 1030 ? 7.469 -10.450 -42.569 1.00 83.75 1030 ASP A CA 1
ATOM 8088 C C . ASP A 1 1030 ? 7.373 -11.728 -43.426 1.00 83.75 1030 ASP A C 1
ATOM 8090 O O . ASP A 1 1030 ? 7.600 -11.663 -44.637 1.00 83.75 1030 ASP A O 1
ATOM 8094 N N . PRO A 1 1031 ? 7.008 -12.887 -42.843 1.00 82.38 1031 PRO A N 1
ATOM 8095 C CA . PRO A 1 1031 ? 6.910 -14.146 -43.584 1.00 82.38 1031 PRO A CA 1
ATOM 8096 C C . PRO A 1 1031 ? 5.969 -14.113 -44.795 1.00 82.38 1031 PRO A C 1
ATOM 8098 O O . PRO A 1 1031 ? 6.109 -14.955 -45.677 1.00 82.38 1031 PRO A O 1
ATOM 8101 N N . GLN A 1 1032 ? 4.996 -13.195 -44.824 1.00 86.12 1032 GLN A N 1
ATOM 8102 C CA . GLN A 1 1032 ? 3.968 -13.123 -45.867 1.00 86.12 1032 GLN A CA 1
ATOM 8103 C C . GLN A 1 1032 ? 4.185 -11.956 -46.835 1.00 86.12 1032 GLN A C 1
ATOM 8105 O O . GLN A 1 1032 ? 4.006 -12.136 -48.034 1.00 86.12 1032 GLN A O 1
ATOM 8110 N N . CYS A 1 1033 ? 4.595 -10.785 -46.337 1.00 86.44 1033 CYS A N 1
ATOM 8111 C CA . CYS A 1 1033 ? 4.750 -9.572 -47.157 1.00 86.44 1033 CYS A CA 1
ATOM 8112 C C . CYS A 1 1033 ? 6.210 -9.185 -47.464 1.00 86.44 1033 CYS A C 1
ATOM 8114 O O . CYS A 1 1033 ? 6.460 -8.116 -48.021 1.00 86.44 1033 CYS A O 1
ATOM 8116 N N . GLY A 1 1034 ? 7.187 -10.021 -47.097 1.00 86.25 1034 GLY A N 1
ATOM 8117 C CA . GLY A 1 1034 ? 8.606 -9.761 -47.351 1.00 86.25 1034 GLY A CA 1
ATOM 8118 C C . GLY A 1 1034 ? 9.175 -8.643 -46.472 1.00 86.25 1034 GLY A C 1
ATOM 8119 O O . GLY A 1 1034 ? 8.777 -8.494 -45.319 1.00 86.25 1034 GLY A O 1
ATOM 8120 N N . ALA A 1 1035 ? 10.125 -7.865 -46.994 1.00 86.56 1035 ALA A N 1
ATOM 8121 C CA . ALA A 1 1035 ? 10.861 -6.868 -46.215 1.00 86.56 1035 ALA A CA 1
ATOM 8122 C C . ALA A 1 1035 ? 9.943 -5.870 -45.488 1.00 86.56 1035 ALA A C 1
ATOM 8124 O O . ALA A 1 1035 ? 8.999 -5.323 -46.068 1.00 86.56 1035 ALA A O 1
ATOM 8125 N N . LEU A 1 1036 ? 10.243 -5.609 -44.211 1.00 85.25 1036 LEU A N 1
ATOM 8126 C CA . LEU A 1 1036 ? 9.531 -4.597 -43.437 1.00 85.25 1036 LEU A CA 1
ATOM 8127 C C . LEU A 1 1036 ? 9.813 -3.204 -44.027 1.00 85.25 1036 LEU A C 1
ATOM 8129 O O . LEU A 1 1036 ? 10.982 -2.879 -44.266 1.00 85.25 1036 LEU A O 1
ATOM 8133 N N . PRO A 1 1037 ? 8.791 -2.346 -44.211 1.00 84.50 1037 PRO A N 1
ATOM 8134 C CA . PRO A 1 1037 ? 9.003 -1.009 -44.742 1.00 84.50 1037 PRO A CA 1
ATOM 8135 C C . PRO A 1 1037 ? 9.908 -0.208 -43.801 1.00 84.50 1037 PRO A C 1
ATOM 8137 O O . PRO A 1 1037 ? 9.718 -0.204 -42.581 1.00 84.50 1037 PRO A O 1
ATOM 8140 N N . ARG A 1 1038 ? 10.911 0.467 -44.367 1.00 84.31 1038 ARG A N 1
ATOM 8141 C CA . ARG A 1 1038 ? 11.830 1.355 -43.647 1.00 84.31 1038 ARG A CA 1
ATOM 8142 C C . ARG A 1 1038 ? 11.658 2.770 -44.174 1.00 84.31 1038 ARG A C 1
ATOM 8144 O O . ARG A 1 1038 ? 11.563 2.967 -45.382 1.00 84.31 1038 ARG A O 1
ATOM 8151 N N . VAL A 1 1039 ? 11.619 3.730 -43.258 1.00 88.50 1039 VAL A N 1
ATOM 8152 C CA . VAL A 1 1039 ? 11.470 5.152 -43.574 1.00 88.50 1039 VAL A CA 1
ATOM 8153 C C . VAL A 1 1039 ? 12.698 5.886 -43.063 1.00 88.50 1039 VAL A C 1
ATOM 8155 O O . VAL A 1 1039 ? 13.084 5.728 -41.900 1.00 88.50 1039 VAL A O 1
ATOM 8158 N N . ASP A 1 1040 ? 13.325 6.669 -43.935 1.00 88.44 1040 ASP A N 1
ATOM 8159 C CA . ASP A 1 1040 ? 14.487 7.472 -43.568 1.00 88.44 1040 ASP A CA 1
ATOM 8160 C C . ASP A 1 1040 ? 14.117 8.493 -42.491 1.00 88.44 1040 ASP A C 1
ATOM 8162 O O . ASP A 1 1040 ? 13.013 9.034 -42.467 1.00 88.44 1040 ASP A O 1
ATOM 8166 N N . HIS A 1 1041 ? 15.056 8.751 -41.579 1.00 89.69 1041 HIS A N 1
ATOM 8167 C CA . HIS A 1 1041 ? 14.849 9.643 -40.434 1.00 89.69 1041 HIS A CA 1
ATOM 8168 C C . HIS A 1 1041 ? 13.636 9.264 -39.559 1.00 89.69 1041 HIS A C 1
ATOM 8170 O O . HIS A 1 1041 ? 12.978 10.140 -38.995 1.00 89.69 1041 HIS A O 1
ATOM 8176 N N . SER A 1 1042 ? 13.352 7.963 -39.428 1.00 91.69 1042 SER A N 1
ATOM 8177 C CA . SER A 1 1042 ? 12.271 7.443 -38.591 1.00 91.69 1042 SER A CA 1
ATOM 8178 C C . SER A 1 1042 ? 12.713 6.305 -37.671 1.00 91.69 1042 SER A C 1
ATOM 8180 O O . SER A 1 1042 ? 13.635 5.540 -37.962 1.00 91.69 1042 SER A O 1
ATOM 8182 N N . PHE A 1 1043 ? 11.964 6.162 -36.588 1.00 92.75 1043 PHE A N 1
ATOM 8183 C CA . PHE A 1 1043 ? 11.863 4.964 -35.783 1.00 92.75 1043 PHE A CA 1
ATOM 8184 C C . PHE A 1 1043 ? 10.696 4.097 -36.255 1.00 92.75 1043 PHE A C 1
ATOM 8186 O O . PHE A 1 1043 ? 9.696 4.588 -36.787 1.00 92.75 1043 PHE A O 1
ATOM 8193 N N . SER A 1 1044 ? 10.802 2.793 -36.009 1.00 91.94 1044 SER A N 1
ATOM 8194 C CA . SER A 1 1044 ? 9.732 1.838 -36.292 1.00 91.94 1044 SER A CA 1
ATOM 8195 C C . SER A 1 1044 ? 9.630 0.752 -35.229 1.00 91.94 1044 SER A C 1
ATOM 8197 O O . SER A 1 1044 ? 10.620 0.396 -34.592 1.00 91.94 1044 SER A O 1
ATOM 8199 N N . VAL A 1 1045 ? 8.427 0.207 -35.048 1.00 92.50 1045 VAL A N 1
ATOM 8200 C CA . VAL A 1 1045 ? 8.181 -0.959 -34.189 1.00 92.50 1045 VAL A CA 1
ATOM 8201 C C . VAL A 1 1045 ? 7.180 -1.897 -34.852 1.00 92.50 1045 VAL A C 1
ATOM 8203 O O . VAL A 1 1045 ? 6.137 -1.460 -35.349 1.00 92.50 1045 VAL A O 1
ATOM 8206 N N . ARG A 1 1046 ? 7.469 -3.202 -34.842 1.00 90.38 1046 ARG A N 1
ATOM 8207 C CA . ARG A 1 1046 ? 6.533 -4.224 -35.308 1.00 90.38 1046 ARG A CA 1
ATOM 8208 C C . ARG A 1 1046 ? 5.603 -4.637 -34.176 1.00 90.38 1046 ARG A C 1
ATOM 8210 O O . ARG A 1 1046 ? 5.974 -4.839 -33.010 1.00 90.38 1046 ARG A O 1
ATOM 8217 N N . CYS A 1 1047 ? 4.345 -4.812 -34.542 1.00 89.12 1047 CYS A N 1
ATOM 8218 C CA . CYS A 1 1047 ? 3.341 -5.418 -33.699 1.00 89.12 1047 CYS A CA 1
ATOM 8219 C C . CYS A 1 1047 ? 2.459 -6.323 -34.558 1.00 89.12 1047 CYS A C 1
ATOM 8221 O O . CYS A 1 1047 ? 1.643 -5.852 -35.348 1.00 89.12 1047 CYS A O 1
ATOM 8223 N N . ARG A 1 1048 ? 2.630 -7.642 -34.395 1.00 85.25 1048 ARG A N 1
ATOM 8224 C CA . ARG A 1 1048 ? 2.018 -8.666 -35.260 1.00 85.25 1048 ARG A CA 1
ATOM 8225 C C . ARG A 1 1048 ? 2.387 -8.420 -36.734 1.00 85.25 1048 ARG A C 1
ATOM 8227 O O . ARG A 1 1048 ? 3.572 -8.354 -37.051 1.00 85.25 1048 ARG A O 1
ATOM 8234 N N . HIS A 1 1049 ? 1.384 -8.270 -37.593 1.00 85.75 1049 HIS A N 1
ATOM 8235 C CA . HIS A 1 1049 ? 1.516 -7.999 -39.024 1.00 85.75 1049 HIS A CA 1
ATOM 8236 C C . HIS A 1 1049 ? 1.535 -6.498 -39.343 1.00 85.75 1049 HIS A C 1
ATOM 8238 O O . HIS A 1 1049 ? 1.449 -6.129 -40.506 1.00 85.75 1049 HIS A O 1
ATOM 8244 N N . SER A 1 1050 ? 1.621 -5.624 -38.335 1.00 89.50 1050 SER A N 1
ATOM 8245 C CA . SER A 1 1050 ? 1.656 -4.173 -38.525 1.00 89.50 1050 SER A CA 1
ATOM 8246 C C . SER A 1 1050 ? 3.007 -3.581 -38.126 1.00 89.50 1050 SER A C 1
ATOM 8248 O O . SER A 1 1050 ? 3.619 -4.020 -37.149 1.00 89.50 1050 SER A O 1
ATOM 8250 N N . VAL A 1 1051 ? 3.444 -2.550 -38.845 1.00 91.06 1051 VAL A N 1
ATOM 8251 C CA . VAL A 1 1051 ? 4.614 -1.722 -38.523 1.00 91.06 1051 VAL A CA 1
ATOM 8252 C C . VAL A 1 1051 ? 4.138 -0.303 -38.255 1.00 91.06 1051 VAL A C 1
ATOM 8254 O O . VAL A 1 1051 ? 3.379 0.250 -39.049 1.00 91.06 1051 VAL A O 1
ATOM 8257 N N . PHE A 1 1052 ? 4.559 0.264 -37.130 1.00 92.00 1052 PHE A N 1
ATOM 8258 C CA . PHE A 1 1052 ? 4.251 1.634 -36.722 1.00 92.00 1052 PHE A CA 1
ATOM 8259 C C . PHE A 1 1052 ? 5.484 2.510 -36.909 1.00 92.00 1052 PHE A C 1
ATOM 8261 O O . PHE A 1 1052 ? 6.588 2.044 -36.626 1.00 92.00 1052 PHE A O 1
ATOM 8268 N N . PHE A 1 1053 ? 5.290 3.753 -37.352 1.00 92.00 1053 PHE A N 1
ATOM 8269 C CA . PHE A 1 1053 ? 6.366 4.696 -37.670 1.00 92.00 1053 PHE A CA 1
ATOM 8270 C C . PHE A 1 1053 ? 6.287 5.954 -36.806 1.00 92.00 1053 PHE A C 1
ATOM 8272 O O . PHE A 1 1053 ? 5.206 6.490 -36.561 1.00 92.00 1053 PHE A O 1
ATOM 8279 N N . GLU A 1 1054 ? 7.446 6.452 -36.388 1.00 91.88 1054 GLU A N 1
ATOM 8280 C CA . GLU A 1 1054 ? 7.603 7.704 -35.649 1.00 91.88 1054 GLU A CA 1
ATOM 8281 C C . GLU A 1 1054 ? 8.807 8.458 -36.219 1.00 91.88 1054 GLU A C 1
ATOM 8283 O O . GLU A 1 1054 ? 9.900 7.908 -36.293 1.00 91.88 1054 GLU A O 1
ATOM 8288 N N . CYS A 1 1055 ? 8.648 9.712 -36.637 1.00 90.44 1055 CYS A N 1
ATOM 8289 C CA . CYS A 1 1055 ? 9.777 10.467 -37.179 1.00 90.44 1055 CYS A CA 1
ATOM 8290 C C . CYS A 1 1055 ? 10.772 10.894 -36.095 1.00 90.44 1055 CYS A C 1
ATOM 8292 O O . CYS A 1 1055 ? 10.405 11.156 -34.950 1.00 90.44 1055 CYS A O 1
ATOM 8294 N N . HIS A 1 1056 ? 12.045 11.019 -36.471 1.00 89.69 1056 HIS A N 1
ATOM 8295 C CA . HIS A 1 1056 ? 13.062 11.602 -35.604 1.00 89.69 1056 HIS A CA 1
ATOM 8296 C C . HIS A 1 1056 ? 12.703 13.051 -35.220 1.00 89.69 1056 HIS A C 1
ATOM 8298 O O . HIS A 1 1056 ? 12.056 13.758 -35.999 1.00 89.69 1056 HIS A O 1
ATOM 8304 N N . PRO A 1 1057 ? 13.172 13.548 -34.059 1.00 85.00 1057 PRO A N 1
ATOM 8305 C CA . PRO A 1 1057 ? 12.996 14.949 -33.687 1.00 85.00 1057 PRO A CA 1
ATOM 8306 C C . PRO A 1 1057 ? 13.454 15.906 -34.801 1.00 85.00 1057 PRO A C 1
ATOM 8308 O O . PRO A 1 1057 ? 14.560 15.769 -35.322 1.00 85.00 1057 PRO A O 1
ATOM 8311 N N . GLY A 1 1058 ? 12.603 16.874 -35.155 1.00 83.81 1058 GLY A N 1
ATOM 8312 C CA . GLY A 1 1058 ? 12.822 17.804 -36.275 1.00 83.81 1058 GLY A CA 1
ATOM 8313 C C . GLY A 1 1058 ? 12.148 17.393 -37.591 1.00 83.81 1058 GLY A C 1
ATOM 8314 O O . GLY A 1 1058 ? 12.101 18.199 -38.518 1.00 83.81 1058 GLY A O 1
ATOM 8315 N N . TYR A 1 1059 ? 11.558 16.199 -37.664 1.00 90.56 1059 TYR A N 1
ATOM 8316 C CA . TYR A 1 1059 ? 10.827 15.709 -38.833 1.00 90.56 1059 TYR A CA 1
ATOM 8317 C C . TYR A 1 1059 ? 9.342 15.488 -38.502 1.00 90.56 1059 TYR A C 1
ATOM 8319 O O . TYR A 1 1059 ? 8.981 15.180 -37.366 1.00 90.56 1059 TYR A O 1
ATOM 8327 N N . ARG A 1 1060 ? 8.466 15.645 -39.498 1.00 91.81 1060 ARG A N 1
ATOM 8328 C CA . ARG A 1 1060 ? 7.022 15.386 -39.415 1.00 91.81 1060 ARG A CA 1
ATOM 8329 C C . ARG A 1 1060 ? 6.662 14.218 -40.324 1.00 91.81 1060 ARG A C 1
ATOM 8331 O O . ARG A 1 1060 ? 7.131 14.155 -41.455 1.00 91.81 1060 ARG A O 1
ATOM 8338 N N . LEU A 1 1061 ? 5.809 13.322 -39.833 1.00 92.12 1061 LEU A N 1
ATOM 8339 C CA . LEU A 1 1061 ? 5.314 12.196 -40.618 1.00 92.12 1061 LEU A CA 1
ATOM 8340 C C . LEU A 1 1061 ? 4.250 12.673 -41.615 1.00 92.12 1061 LEU A C 1
ATOM 8342 O O . LEU A 1 1061 ? 3.240 13.247 -41.205 1.00 92.12 1061 LEU A O 1
ATOM 8346 N N . GLU A 1 1062 ? 4.461 12.404 -42.899 1.00 92.00 1062 GLU A N 1
ATOM 8347 C CA . GLU A 1 1062 ? 3.456 12.540 -43.952 1.00 92.00 1062 GLU A CA 1
ATOM 8348 C C . GLU A 1 1062 ? 3.055 11.148 -44.457 1.00 92.00 1062 GLU A C 1
ATOM 8350 O O . GLU A 1 1062 ? 3.899 10.343 -44.855 1.00 92.00 1062 GLU A O 1
ATOM 8355 N N . GLY A 1 1063 ? 1.753 10.857 -44.428 1.00 89.56 1063 GLY A N 1
ATOM 8356 C CA . GLY A 1 1063 ? 1.205 9.532 -44.724 1.00 89.56 1063 GLY A CA 1
ATOM 8357 C C . GLY A 1 1063 ? 0.727 8.790 -43.468 1.00 89.56 1063 GLY A C 1
ATOM 8358 O O . GLY A 1 1063 ? 0.509 9.409 -42.422 1.00 89.56 1063 GLY A O 1
ATOM 8359 N N . PRO A 1 1064 ? 0.491 7.471 -43.558 1.00 88.19 1064 PRO A N 1
ATOM 8360 C CA . PRO A 1 1064 ? -0.074 6.708 -42.451 1.00 88.19 1064 PRO A CA 1
ATOM 8361 C C . PRO A 1 1064 ? 0.925 6.438 -41.325 1.00 88.19 1064 PRO A C 1
ATOM 8363 O O . PRO A 1 1064 ? 2.069 6.069 -41.559 1.00 88.19 1064 PRO A O 1
ATOM 8366 N N . ALA A 1 1065 ? 0.451 6.514 -40.078 1.00 88.19 1065 ALA A N 1
ATOM 8367 C CA . ALA A 1 1065 ? 1.242 6.189 -38.885 1.00 88.19 1065 ALA A CA 1
ATOM 8368 C C . ALA A 1 1065 ? 1.572 4.692 -38.741 1.00 88.19 1065 ALA A C 1
ATOM 8370 O O . ALA A 1 1065 ? 2.415 4.309 -37.928 1.00 88.19 1065 ALA A O 1
ATOM 8371 N N . SER A 1 1066 ? 0.902 3.833 -39.512 1.00 91.00 1066 SER A N 1
ATOM 8372 C CA . SER A 1 1066 ? 1.142 2.394 -39.507 1.00 91.00 1066 SER A CA 1
ATOM 8373 C C . SER A 1 1066 ? 0.758 1.737 -40.824 1.00 91.00 1066 SER A C 1
ATOM 8375 O O . SER A 1 1066 ? -0.234 2.123 -41.441 1.00 91.00 1066 SER A O 1
ATOM 8377 N N . MET A 1 1067 ? 1.470 0.675 -41.183 1.00 90.88 1067 MET A N 1
ATOM 8378 C CA . MET A 1 1067 ? 1.161 -0.198 -42.317 1.00 90.88 1067 MET A CA 1
ATOM 8379 C C . MET A 1 1067 ? 0.876 -1.608 -41.804 1.00 90.88 1067 MET A C 1
ATOM 8381 O O . MET A 1 1067 ? 1.495 -2.033 -40.833 1.00 90.88 1067 MET A O 1
ATOM 8385 N N . THR A 1 1068 ? -0.047 -2.337 -42.433 1.00 90.94 1068 THR A N 1
ATOM 8386 C CA . THR A 1 1068 ? -0.368 -3.729 -42.073 1.00 90.94 1068 THR A CA 1
ATOM 8387 C C . THR A 1 1068 ? -0.175 -4.634 -43.281 1.00 90.94 1068 THR A C 1
ATOM 8389 O O . THR A 1 1068 ? -0.580 -4.277 -44.380 1.00 90.94 1068 THR A O 1
ATOM 8392 N N . CYS A 1 1069 ? 0.466 -5.781 -43.092 1.00 89.75 1069 CYS A N 1
ATOM 8393 C CA . CYS A 1 1069 ? 0.605 -6.806 -44.116 1.00 89.75 1069 CYS A CA 1
ATOM 8394 C C . CYS A 1 1069 ? -0.764 -7.443 -44.379 1.00 89.75 1069 CYS A C 1
ATOM 8396 O O . CYS A 1 1069 ? -1.413 -7.912 -43.439 1.00 89.75 1069 CYS A O 1
ATOM 8398 N N . ASP A 1 1070 ? -1.205 -7.421 -45.637 1.00 88.69 1070 ASP A N 1
ATOM 8399 C CA . ASP A 1 1070 ? -2.376 -8.150 -46.112 1.00 88.69 1070 ASP A CA 1
ATOM 8400 C C . ASP A 1 1070 ? -1.933 -9.571 -46.502 1.00 88.69 1070 ASP A C 1
ATOM 8402 O O . ASP A 1 1070 ? -1.291 -9.754 -47.542 1.00 88.69 1070 ASP A O 1
ATOM 8406 N N . PRO A 1 1071 ? -2.239 -10.586 -45.675 1.00 81.69 1071 PRO A N 1
ATOM 8407 C CA . PRO A 1 1071 ? -1.774 -11.947 -45.902 1.00 81.69 1071 PRO A CA 1
ATOM 8408 C C . PRO A 1 1071 ? -2.376 -12.591 -47.157 1.00 81.69 1071 PRO A C 1
ATOM 8410 O O . PRO A 1 1071 ? -1.773 -13.505 -47.710 1.00 81.69 1071 PRO A O 1
ATOM 8413 N N . GLU A 1 1072 ? -3.541 -12.129 -47.628 1.00 84.38 1072 GLU A N 1
ATOM 8414 C CA . GLU A 1 1072 ? -4.182 -12.683 -48.828 1.00 84.38 1072 GLU A CA 1
ATOM 8415 C C . GLU A 1 1072 ? -3.530 -12.163 -50.110 1.00 84.38 1072 GLU A C 1
ATOM 8417 O O . GLU A 1 1072 ? -3.476 -12.873 -51.115 1.00 84.38 1072 GLU A O 1
ATOM 8422 N N . ARG A 1 1073 ? -3.023 -10.925 -50.077 1.00 84.12 1073 ARG A N 1
ATOM 8423 C CA . ARG A 1 1073 ? -2.376 -10.276 -51.227 1.00 84.12 1073 ARG A CA 1
ATOM 8424 C C . ARG A 1 1073 ? -0.855 -10.391 -51.216 1.00 84.12 1073 ARG A C 1
ATOM 8426 O O . ARG A 1 1073 ? -0.244 -10.221 -52.263 1.00 84.12 1073 ARG A O 1
ATOM 8433 N N . GLY A 1 1074 ? -0.248 -10.672 -50.061 1.00 85.81 1074 GLY A N 1
ATOM 8434 C CA . GLY A 1 1074 ? 1.209 -10.653 -49.895 1.00 85.81 1074 GLY A CA 1
ATOM 8435 C C . GLY A 1 1074 ? 1.805 -9.245 -50.013 1.00 85.81 1074 GLY A C 1
ATOM 8436 O O . GLY A 1 1074 ? 2.983 -9.095 -50.324 1.00 85.81 1074 GLY A O 1
ATOM 8437 N N . GLU A 1 1075 ? 0.993 -8.209 -49.788 1.00 88.00 1075 GLU A N 1
ATOM 8438 C CA . GLU A 1 1075 ? 1.360 -6.802 -49.969 1.00 88.00 1075 GLU A CA 1
ATOM 8439 C C . GLU A 1 1075 ? 1.046 -5.975 -48.713 1.00 88.00 1075 GLU A C 1
ATOM 8441 O O . GLU A 1 1075 ? 0.182 -6.315 -47.902 1.00 88.00 1075 GLU A O 1
ATOM 8446 N N . TRP A 1 1076 ? 1.738 -4.847 -48.546 1.00 88.81 1076 TRP A N 1
ATOM 8447 C CA . TRP A 1 1076 ? 1.467 -3.908 -47.459 1.00 88.81 1076 TRP A CA 1
ATOM 8448 C C . TRP A 1 1076 ? 0.258 -3.018 -47.780 1.00 88.81 1076 TRP A C 1
ATOM 8450 O O . TRP A 1 1076 ? 0.137 -2.478 -48.874 1.00 88.81 1076 TRP A O 1
ATOM 8460 N N . SER A 1 1077 ? -0.621 -2.816 -46.796 1.00 83.75 1077 SER A N 1
ATOM 8461 C CA . SER A 1 1077 ? -1.953 -2.212 -46.956 1.00 83.75 1077 SER A CA 1
ATOM 8462 C C . SER A 1 1077 ? -1.996 -0.786 -47.521 1.00 83.75 1077 SER A C 1
ATOM 8464 O O . SER A 1 1077 ? -3.063 -0.334 -47.932 1.00 83.75 1077 SER A O 1
ATOM 8466 N N . GLN A 1 1078 ? -0.902 -0.025 -47.429 1.00 79.88 1078 GLN A N 1
ATOM 8467 C CA . GLN A 1 1078 ? -0.833 1.406 -47.756 1.00 79.88 1078 GLN A CA 1
ATOM 8468 C C . GLN A 1 1078 ? 0.567 1.775 -48.276 1.00 79.88 1078 GLN A C 1
ATOM 8470 O O . GLN A 1 1078 ? 1.507 1.036 -47.990 1.00 79.88 1078 GLN A O 1
ATOM 8475 N N . PRO A 1 1079 ? 0.739 2.896 -49.007 1.00 82.56 1079 PRO A N 1
ATOM 8476 C CA . PRO A 1 1079 ? 2.063 3.385 -49.389 1.00 82.56 1079 PRO A CA 1
ATOM 8477 C C . PRO A 1 1079 ? 2.899 3.780 -48.164 1.00 82.56 1079 PRO A C 1
ATOM 8479 O O . PRO A 1 1079 ? 2.373 4.287 -47.170 1.00 82.56 1079 PRO A O 1
ATOM 8482 N N . THR A 1 1080 ? 4.210 3.551 -48.254 1.00 84.75 1080 THR A N 1
ATOM 8483 C CA . THR A 1 1080 ? 5.175 3.850 -47.191 1.00 84.75 1080 THR A CA 1
ATOM 8484 C C . THR A 1 1080 ? 5.177 5.350 -46.863 1.00 84.75 1080 THR A C 1
ATOM 8486 O O . THR A 1 1080 ? 5.300 6.155 -47.789 1.00 84.75 1080 THR A O 1
ATOM 8489 N N . PRO A 1 1081 ? 5.035 5.750 -45.583 1.00 92.19 1081 PRO A N 1
ATOM 8490 C CA . PRO A 1 1081 ? 5.048 7.161 -45.207 1.00 92.19 1081 PRO A CA 1
ATOM 8491 C C . PRO A 1 1081 ? 6.451 7.767 -45.353 1.00 92.19 1081 PRO A C 1
ATOM 8493 O O . PRO A 1 1081 ? 7.445 7.051 -45.473 1.00 92.19 1081 PRO A O 1
ATOM 8496 N N . ILE A 1 1082 ? 6.536 9.097 -45.307 1.00 92.81 1082 ILE A N 1
ATOM 8497 C CA . ILE A 1 1082 ? 7.804 9.837 -45.354 1.00 92.81 1082 ILE A CA 1
ATOM 8498 C C . ILE A 1 1082 ? 7.949 10.748 -44.135 1.00 92.81 1082 ILE A C 1
ATOM 8500 O O . ILE A 1 1082 ? 6.972 11.300 -43.632 1.00 92.81 1082 ILE A O 1
ATOM 8504 N N . CYS A 1 1083 ? 9.181 10.921 -43.663 1.00 92.06 1083 CYS A N 1
ATOM 8505 C CA . CYS A 1 1083 ? 9.512 11.907 -42.641 1.00 92.06 1083 CYS A CA 1
ATOM 8506 C C . CYS A 1 1083 ? 10.061 13.165 -43.314 1.00 92.06 1083 CYS A C 1
ATOM 8508 O O . CYS A 1 1083 ? 11.189 13.178 -43.801 1.00 92.06 1083 CYS A O 1
ATOM 8510 N N . GLN A 1 1084 ? 9.255 14.225 -43.348 1.00 90.88 1084 GLN A N 1
ATOM 8511 C CA . GLN A 1 1084 ? 9.623 15.502 -43.951 1.00 90.88 1084 GLN A CA 1
ATOM 8512 C C . GLN A 1 1084 ? 10.290 16.412 -42.913 1.00 90.88 1084 GLN A C 1
ATOM 8514 O O . GLN A 1 1084 ? 9.775 16.580 -41.806 1.00 90.88 1084 GLN A O 1
ATOM 8519 N N . ASP A 1 1085 ? 11.433 17.005 -43.259 1.00 88.12 1085 ASP A N 1
ATOM 8520 C CA . ASP A 1 1085 ? 12.115 17.984 -42.405 1.00 88.12 1085 ASP A CA 1
ATOM 8521 C C . ASP A 1 1085 ? 11.200 19.196 -42.176 1.00 88.12 1085 ASP A C 1
ATOM 8523 O O . ASP A 1 1085 ? 10.715 19.826 -43.116 1.00 88.12 1085 ASP A O 1
ATOM 8527 N N . THR A 1 1086 ? 10.946 19.520 -40.909 1.00 81.31 1086 THR A N 1
ATOM 8528 C CA . THR A 1 1086 ? 10.067 20.634 -40.529 1.00 81.31 1086 THR A CA 1
ATOM 8529 C C . THR A 1 1086 ? 10.743 22.000 -40.647 1.00 81.31 1086 THR A C 1
ATOM 8531 O O . THR A 1 1086 ? 10.100 23.019 -40.398 1.00 81.31 1086 THR A O 1
ATOM 8534 N N . GLY A 1 1087 ? 12.044 22.057 -40.956 1.00 66.62 1087 GLY A N 1
ATOM 8535 C CA . GLY A 1 1087 ? 12.839 23.289 -40.959 1.00 66.62 1087 GLY A CA 1
ATOM 8536 C C . GLY A 1 1087 ? 13.092 23.862 -39.556 1.00 66.62 1087 GLY A C 1
ATOM 8537 O O . GLY A 1 1087 ? 13.921 24.756 -39.390 1.00 66.62 1087 GLY A O 1
ATOM 8538 N N . SER A 1 1088 ? 12.430 23.317 -38.531 1.00 53.41 1088 SER A N 1
ATOM 8539 C CA . SER A 1 1088 ? 12.638 23.586 -37.110 1.00 53.41 1088 SER A CA 1
ATOM 8540 C C . SER A 1 1088 ? 13.538 22.524 -36.478 1.00 53.41 1088 SER A C 1
ATOM 8542 O O . SER A 1 1088 ? 13.127 21.769 -35.598 1.00 53.41 1088 SER A O 1
ATOM 8544 N N . GLY A 1 1089 ? 14.787 22.441 -36.932 1.00 48.94 1089 GLY A N 1
ATOM 8545 C CA . GLY A 1 1089 ? 15.820 21.743 -36.165 1.00 48.94 1089 GLY A CA 1
ATOM 8546 C C . GLY A 1 1089 ? 16.116 22.485 -34.848 1.00 48.94 1089 GLY A C 1
ATOM 8547 O O . GLY A 1 1089 ? 15.869 23.693 -34.764 1.00 48.94 1089 GLY A O 1
ATOM 8548 N N . PRO A 1 1090 ? 16.682 21.822 -33.817 1.00 44.94 1090 PRO A N 1
ATOM 8549 C CA . PRO A 1 1090 ? 17.278 22.539 -32.686 1.00 44.94 1090 PRO A CA 1
ATOM 8550 C C . PRO A 1 1090 ? 18.263 23.585 -33.235 1.00 44.94 1090 PRO A C 1
ATOM 8552 O O . PRO A 1 1090 ? 18.900 23.311 -34.260 1.00 44.94 1090 PRO A O 1
ATOM 8555 N N . PRO A 1 1091 ? 18.381 24.786 -32.630 1.00 39.34 1091 PRO A N 1
ATOM 8556 C CA . PRO A 1 1091 ? 19.150 25.873 -33.219 1.00 39.34 1091 PRO A CA 1
ATOM 8557 C C . PRO A 1 1091 ? 20.549 25.365 -33.548 1.00 39.34 1091 PRO A C 1
ATOM 8559 O O . PRO A 1 1091 ? 21.288 24.917 -32.669 1.00 39.34 1091 PRO A O 1
ATOM 8562 N N . ARG A 1 1092 ? 20.895 25.396 -34.841 1.00 39.72 1092 ARG A N 1
ATOM 8563 C CA . ARG A 1 1092 ? 22.248 25.096 -35.297 1.00 39.72 1092 ARG A CA 1
ATOM 8564 C C . ARG A 1 1092 ? 23.203 25.932 -34.445 1.00 39.72 1092 ARG A C 1
ATOM 8566 O O . ARG A 1 1092 ? 22.998 27.136 -34.273 1.00 39.72 1092 ARG A O 1
ATOM 8573 N N . VAL A 1 1093 ? 24.249 25.280 -33.940 1.00 44.03 1093 VAL A N 1
ATOM 8574 C CA . VAL A 1 1093 ? 25.345 25.825 -33.111 1.00 44.03 1093 VAL A CA 1
ATOM 8575 C C . VAL A 1 1093 ? 25.945 27.130 -33.674 1.00 44.03 1093 VAL A C 1
ATOM 8577 O O . VAL A 1 1093 ? 26.596 27.889 -32.961 1.00 44.03 1093 VAL A O 1
ATOM 8580 N N . THR A 1 1094 ? 25.642 27.470 -34.922 1.00 39.12 1094 THR A N 1
ATOM 8581 C CA . THR A 1 1094 ? 25.915 28.758 -35.550 1.00 39.12 1094 THR A CA 1
ATOM 8582 C C . THR A 1 1094 ? 25.334 29.963 -34.795 1.00 39.12 1094 THR A C 1
ATOM 8584 O O . THR A 1 1094 ? 26.039 30.960 -34.684 1.00 39.12 1094 THR A O 1
ATOM 8587 N N . TYR A 1 1095 ? 24.134 29.890 -34.196 1.00 40.03 1095 TYR A N 1
ATOM 8588 C CA . TYR A 1 1095 ? 23.554 31.043 -33.475 1.00 40.03 1095 TYR A CA 1
ATOM 8589 C C . TYR A 1 1095 ? 24.156 31.278 -32.084 1.00 40.03 1095 TYR A C 1
ATOM 8591 O O . TYR A 1 1095 ? 24.168 32.417 -31.621 1.00 40.03 1095 TYR A O 1
ATOM 8599 N N . ILE A 1 1096 ? 24.707 30.248 -31.433 1.00 43.84 1096 ILE A N 1
ATOM 8600 C CA . ILE A 1 1096 ? 25.423 30.422 -30.159 1.00 43.84 1096 ILE A CA 1
ATOM 8601 C C . ILE A 1 1096 ? 26.788 31.056 -30.420 1.00 43.84 1096 ILE A C 1
ATOM 8603 O O . ILE A 1 1096 ? 27.202 31.910 -29.651 1.00 43.84 1096 ILE A O 1
ATOM 8607 N N . ILE A 1 1097 ? 27.445 30.755 -31.543 1.00 45.41 1097 ILE A N 1
ATOM 8608 C CA . ILE A 1 1097 ? 28.683 31.449 -31.917 1.00 45.41 1097 ILE A CA 1
ATOM 8609 C C . ILE A 1 1097 ? 28.390 32.922 -32.233 1.00 45.41 1097 ILE A C 1
ATOM 8611 O O . ILE A 1 1097 ? 29.117 33.789 -31.763 1.00 45.41 1097 ILE A O 1
ATOM 8615 N N . THR A 1 1098 ? 27.289 33.251 -32.919 1.00 43.22 1098 THR A N 1
ATOM 8616 C CA . THR A 1 1098 ? 26.931 34.661 -33.167 1.00 43.22 1098 THR A CA 1
ATOM 8617 C C . THR A 1 1098 ? 26.472 35.383 -31.897 1.00 43.22 1098 THR A C 1
ATOM 8619 O O . THR A 1 1098 ? 26.883 36.515 -31.673 1.00 43.22 1098 THR A O 1
ATOM 8622 N N . ALA A 1 1099 ? 25.693 34.743 -31.019 1.00 42.72 1099 ALA A N 1
ATOM 8623 C CA . ALA A 1 1099 ? 25.249 35.341 -29.758 1.00 42.72 1099 ALA A CA 1
ATOM 8624 C C . ALA A 1 1099 ? 26.391 35.479 -28.738 1.00 42.72 1099 ALA A C 1
ATOM 8626 O O . ALA A 1 1099 ? 26.475 36.499 -28.064 1.00 42.72 1099 ALA A O 1
ATOM 8627 N N . VAL A 1 1100 ? 27.319 34.520 -28.663 1.00 52.12 1100 VAL A N 1
ATOM 8628 C CA . VAL A 1 1100 ? 28.525 34.610 -27.824 1.00 52.12 1100 VAL A CA 1
ATOM 8629 C C . VAL A 1 1100 ? 29.496 35.652 -28.385 1.00 52.12 1100 VAL A C 1
ATOM 8631 O O . VAL A 1 1100 ? 30.048 36.420 -27.609 1.00 52.12 1100 VAL A O 1
ATOM 8634 N N . ILE A 1 1101 ? 29.635 35.791 -29.708 1.00 53.38 1101 ILE A N 1
ATOM 8635 C CA . ILE A 1 1101 ? 30.415 36.885 -30.319 1.00 53.38 1101 ILE A CA 1
ATOM 8636 C C . ILE A 1 1101 ? 29.756 38.251 -30.067 1.00 53.38 1101 ILE A C 1
ATOM 8638 O O . ILE A 1 1101 ? 30.460 39.217 -29.778 1.00 53.38 1101 ILE A O 1
ATOM 8642 N N . VAL A 1 1102 ? 28.423 38.348 -30.100 1.00 54.94 1102 VAL A N 1
ATOM 8643 C CA . VAL A 1 1102 ? 27.695 39.594 -29.795 1.00 54.94 1102 VAL A CA 1
ATOM 8644 C C . VAL A 1 1102 ? 27.758 39.928 -28.301 1.00 54.94 1102 VAL A C 1
ATOM 8646 O O . VAL A 1 1102 ? 27.959 41.089 -27.961 1.00 54.94 1102 VAL A O 1
ATOM 8649 N N . VAL A 1 1103 ? 27.676 38.949 -27.395 1.00 54.41 1103 VAL A N 1
ATOM 8650 C CA . VAL A 1 1103 ? 27.766 39.167 -25.938 1.00 54.41 1103 VAL A CA 1
ATOM 8651 C C . VAL A 1 1103 ? 29.206 39.462 -25.498 1.00 54.41 1103 VAL A C 1
ATOM 8653 O O . VAL A 1 1103 ? 29.414 40.384 -24.711 1.00 54.41 1103 VAL A O 1
ATOM 8656 N N . ILE A 1 1104 ? 30.213 38.780 -26.056 1.00 57.25 1104 ILE A N 1
ATOM 8657 C CA . ILE A 1 1104 ? 31.636 39.091 -25.824 1.00 57.25 1104 ILE A CA 1
ATOM 8658 C C . ILE A 1 1104 ? 31.993 40.453 -26.442 1.00 57.25 1104 ILE A C 1
ATOM 8660 O O . ILE A 1 1104 ? 32.686 41.250 -25.810 1.00 57.25 1104 ILE A O 1
ATOM 8664 N N . GLY A 1 1105 ? 31.459 40.773 -27.626 1.00 51.19 1105 GLY A N 1
ATOM 8665 C CA . GLY A 1 1105 ? 31.604 42.087 -28.259 1.00 51.19 1105 GLY A CA 1
ATOM 8666 C C . GLY A 1 1105 ? 30.943 43.216 -27.460 1.00 51.19 1105 GLY A C 1
ATOM 8667 O O . GLY A 1 1105 ? 31.519 44.293 -27.325 1.00 51.19 1105 GLY A O 1
ATOM 8668 N N . SER A 1 1106 ? 29.783 42.955 -26.851 1.00 56.34 1106 SER A N 1
ATOM 8669 C CA . SER A 1 1106 ? 29.065 43.912 -25.995 1.00 56.34 1106 SER A CA 1
ATOM 8670 C C . SER A 1 1106 ? 29.773 44.126 -24.652 1.00 56.34 1106 SER A C 1
ATOM 8672 O O . SER A 1 1106 ? 29.894 45.261 -24.196 1.00 56.34 1106 SER A O 1
ATOM 8674 N N . ALA A 1 1107 ? 30.309 43.063 -24.041 1.00 52.44 1107 ALA A N 1
ATOM 8675 C CA . ALA A 1 1107 ? 31.090 43.148 -22.807 1.00 52.44 1107 ALA A CA 1
ATOM 8676 C C . ALA A 1 1107 ? 32.421 43.893 -23.020 1.00 52.44 1107 ALA A C 1
ATOM 8678 O O . ALA A 1 1107 ? 32.793 44.734 -22.201 1.00 52.44 1107 ALA A O 1
ATOM 8679 N N . ALA A 1 1108 ? 33.093 43.671 -24.155 1.00 53.88 1108 ALA A N 1
ATOM 8680 C CA . ALA A 1 1108 ? 34.297 44.411 -24.528 1.00 53.88 1108 ALA A CA 1
ATOM 8681 C C . ALA A 1 1108 ? 34.011 45.906 -24.770 1.00 53.88 1108 ALA A C 1
ATOM 8683 O O . ALA A 1 1108 ? 34.789 46.754 -24.330 1.00 53.88 1108 ALA A O 1
ATOM 8684 N N . LEU A 1 1109 ? 32.875 46.249 -25.393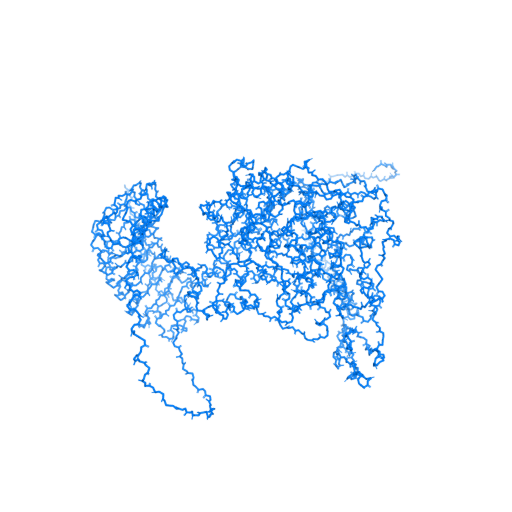 1.00 55.38 1109 LEU A N 1
ATOM 8685 C CA . LEU A 1 1109 ? 32.462 47.638 -25.624 1.00 55.38 1109 LEU A CA 1
ATOM 8686 C C . LEU A 1 1109 ? 32.092 48.361 -24.316 1.00 55.38 1109 LEU A C 1
ATOM 8688 O O . LEU A 1 1109 ? 32.462 49.520 -24.131 1.00 55.38 1109 LEU A O 1
ATOM 8692 N N . ILE A 1 1110 ? 31.430 47.673 -23.379 1.00 61.69 1110 ILE A N 1
ATOM 8693 C CA . ILE A 1 1110 ? 31.092 48.212 -22.051 1.00 61.69 1110 ILE A CA 1
ATOM 8694 C C . ILE A 1 1110 ? 32.360 48.414 -21.209 1.00 61.69 1110 ILE A C 1
ATOM 8696 O O . ILE A 1 1110 ? 32.525 49.478 -20.612 1.00 61.69 1110 ILE A O 1
ATOM 8700 N N . SER A 1 1111 ? 33.309 47.472 -21.215 1.00 56.25 1111 SER A N 1
ATOM 8701 C CA . SER A 1 1111 ? 34.602 47.658 -20.541 1.00 56.25 1111 SER A CA 1
ATOM 8702 C C . SER A 1 1111 ? 35.426 48.792 -21.161 1.00 56.25 1111 SER A C 1
ATOM 8704 O O . SER A 1 1111 ? 36.020 49.576 -20.419 1.00 56.25 1111 SER A O 1
ATOM 8706 N N . LEU A 1 1112 ? 35.420 48.968 -22.487 1.00 57.59 1112 LEU A N 1
ATOM 8707 C CA . LEU A 1 1112 ? 36.072 50.108 -23.149 1.00 57.59 1112 LEU A CA 1
ATOM 8708 C C . LEU A 1 1112 ? 35.400 51.446 -22.806 1.00 57.59 1112 LEU A C 1
ATOM 8710 O O . LEU A 1 1112 ? 36.103 52.410 -22.506 1.00 57.59 1112 LEU A O 1
ATOM 8714 N N . LEU A 1 1113 ? 34.066 51.506 -22.759 1.00 57.69 1113 LEU A N 1
ATOM 8715 C CA . LEU A 1 1113 ? 33.317 52.712 -22.383 1.00 57.69 1113 LEU A CA 1
ATOM 8716 C C . LEU A 1 1113 ? 33.512 53.086 -20.906 1.00 57.69 1113 LEU A C 1
ATOM 8718 O O . LEU A 1 1113 ? 33.717 54.260 -20.601 1.00 57.69 1113 LEU A O 1
ATOM 8722 N N . VAL A 1 1114 ? 33.549 52.108 -19.995 1.00 62.81 1114 VAL A N 1
ATOM 8723 C CA . VAL A 1 1114 ? 33.823 52.335 -18.564 1.00 62.81 1114 VAL A CA 1
ATOM 8724 C C . VAL A 1 1114 ? 35.265 52.803 -18.347 1.00 62.81 1114 VAL A C 1
ATOM 8726 O O . VAL A 1 1114 ? 35.500 53.735 -17.579 1.00 62.81 1114 VAL A O 1
ATOM 8729 N N . THR A 1 1115 ? 36.236 52.241 -19.075 1.00 58.53 1115 THR A N 1
ATOM 8730 C CA . THR A 1 1115 ? 37.651 52.652 -18.977 1.00 58.53 1115 THR A CA 1
ATOM 8731 C C . THR A 1 1115 ? 37.888 54.036 -19.598 1.00 58.53 1115 THR A C 1
ATOM 8733 O O . THR A 1 1115 ? 38.673 54.833 -19.074 1.00 58.53 1115 THR A O 1
ATOM 8736 N N . CYS A 1 1116 ? 37.163 54.373 -20.670 1.00 51.34 1116 CYS A N 1
ATOM 8737 C CA . CYS A 1 1116 ? 37.225 55.685 -21.313 1.00 51.34 1116 CYS A CA 1
ATOM 8738 C C . CYS A 1 1116 ? 36.514 56.770 -20.480 1.00 51.34 1116 CYS A C 1
ATOM 8740 O O . CYS A 1 1116 ? 37.019 57.888 -20.388 1.00 51.34 1116 CYS A O 1
ATOM 8742 N N . HIS A 1 1117 ? 35.416 56.439 -19.788 1.00 56.78 1117 HIS A N 1
ATOM 8743 C CA . HIS A 1 1117 ? 34.735 57.351 -18.862 1.00 56.78 1117 HIS A CA 1
ATOM 8744 C C . HIS A 1 1117 ? 35.568 57.622 -17.595 1.00 56.78 1117 HIS A C 1
ATOM 8746 O O . HIS A 1 1117 ? 35.675 58.771 -17.164 1.00 56.78 1117 HIS A O 1
ATOM 8752 N N . ARG A 1 1118 ? 36.260 56.603 -17.058 1.00 50.66 1118 ARG A N 1
ATOM 8753 C CA . ARG A 1 1118 ? 37.181 56.756 -15.914 1.00 50.66 1118 ARG A CA 1
ATOM 8754 C C . ARG A 1 1118 ? 38.378 57.657 -16.252 1.00 50.66 1118 ARG A C 1
ATOM 8756 O O . ARG A 1 1118 ? 38.686 58.569 -15.491 1.00 50.66 1118 ARG A O 1
ATOM 8763 N N . ARG A 1 1119 ? 38.970 57.502 -17.448 1.00 50.75 1119 ARG A N 1
ATOM 8764 C CA . ARG A 1 1119 ? 40.049 58.386 -17.946 1.00 50.75 1119 ARG A CA 1
ATOM 8765 C C . ARG A 1 1119 ? 39.589 59.809 -18.290 1.00 50.75 1119 ARG A C 1
ATOM 8767 O O . ARG A 1 1119 ? 40.403 60.730 -18.230 1.00 50.75 1119 ARG A O 1
ATOM 8774 N N . PHE A 1 1120 ? 38.320 60.009 -18.653 1.00 46.75 1120 PHE A N 1
ATOM 8775 C CA . PHE A 1 1120 ? 37.771 61.342 -18.939 1.00 46.75 1120 PHE A CA 1
ATOM 8776 C C . PHE A 1 1120 ? 37.383 62.101 -17.655 1.00 46.75 1120 PHE A C 1
ATOM 8778 O O . PHE A 1 1120 ? 37.489 63.326 -17.612 1.00 46.75 1120 PHE A O 1
ATOM 8785 N N . SER A 1 1121 ? 37.004 61.381 -16.592 1.00 44.03 1121 SER A N 1
ATOM 8786 C CA . SER A 1 1121 ? 36.656 61.951 -15.281 1.00 44.03 1121 SER A CA 1
ATOM 8787 C C . SER A 1 1121 ? 37.884 62.423 -14.479 1.00 44.03 1121 SER A C 1
ATOM 8789 O O . SER A 1 1121 ? 37.842 63.482 -13.856 1.00 44.03 1121 SER A O 1
ATOM 8791 N N . GLU A 1 1122 ? 39.027 61.732 -14.576 1.00 42.19 1122 GLU A N 1
ATOM 8792 C CA . GLU A 1 1122 ? 40.246 62.063 -13.808 1.00 42.19 1122 GLU A CA 1
ATOM 8793 C C . GLU A 1 1122 ? 41.019 63.305 -14.308 1.00 42.19 1122 GLU A C 1
ATOM 8795 O O . GLU A 1 1122 ? 41.899 63.810 -13.610 1.00 42.19 1122 GLU A O 1
ATOM 8800 N N . LYS A 1 1123 ? 40.683 63.868 -15.480 1.00 39.38 1123 LYS A N 1
ATOM 8801 C CA . LYS A 1 1123 ? 41.362 65.061 -16.039 1.00 39.38 1123 LYS A CA 1
ATOM 8802 C C . LYS A 1 1123 ? 40.751 66.412 -15.647 1.00 39.38 1123 LYS A C 1
ATOM 8804 O O . LYS A 1 1123 ? 41.325 67.448 -15.978 1.00 39.38 1123 LYS A O 1
ATOM 8809 N N . ARG A 1 1124 ? 39.624 66.446 -14.930 1.00 38.53 1124 ARG A N 1
ATOM 8810 C CA . ARG A 1 1124 ? 39.004 67.694 -14.450 1.00 38.53 1124 ARG A CA 1
ATOM 8811 C C . ARG A 1 1124 ? 38.751 67.626 -12.948 1.00 38.53 1124 ARG A C 1
ATOM 8813 O O . ARG A 1 1124 ? 37.625 67.354 -12.555 1.00 38.53 1124 ARG A O 1
ATOM 8820 N N . ARG A 1 1125 ? 39.777 67.904 -12.131 1.00 33.97 1125 ARG A N 1
ATOM 8821 C CA . ARG A 1 1125 ? 39.697 68.641 -10.842 1.00 33.97 1125 ARG A CA 1
ATOM 8822 C C . ARG A 1 1125 ? 41.007 68.515 -10.040 1.00 33.97 1125 ARG A C 1
ATOM 8824 O O . ARG A 1 1125 ? 41.194 67.618 -9.231 1.00 33.97 1125 ARG A O 1
ATOM 8831 N N . ARG A 1 1126 ? 41.897 69.485 -10.241 1.00 30.55 1126 ARG A N 1
ATOM 8832 C CA . ARG A 1 1126 ? 42.738 70.135 -9.211 1.00 30.55 1126 ARG A CA 1
ATOM 8833 C C . ARG A 1 1126 ? 42.505 71.653 -9.373 1.00 30.55 1126 ARG A C 1
ATOM 8835 O O . ARG A 1 1126 ? 42.121 72.019 -10.488 1.00 30.55 1126 ARG A O 1
ATOM 8842 N N . PRO A 1 1127 ? 42.798 72.547 -8.402 1.00 46.41 1127 PRO A N 1
ATOM 8843 C CA . PRO A 1 1127 ? 43.269 72.393 -7.007 1.00 46.41 1127 PRO A CA 1
ATOM 8844 C C . PRO A 1 1127 ? 42.349 73.172 -6.005 1.00 46.41 1127 PRO A C 1
ATOM 8846 O O . PRO A 1 1127 ? 41.377 73.781 -6.433 1.00 46.41 1127 PRO A O 1
ATOM 8849 N N . LEU A 1 1128 ? 42.496 73.127 -4.670 1.00 29.41 1128 LEU A N 1
ATOM 8850 C CA . LEU A 1 1128 ? 43.441 73.934 -3.872 1.00 29.41 1128 LEU A CA 1
ATOM 8851 C C . LEU A 1 1128 ? 43.338 73.625 -2.350 1.00 29.41 1128 LEU A C 1
ATOM 8853 O O . LEU A 1 1128 ? 42.243 73.567 -1.807 1.00 29.41 1128 LEU A O 1
ATOM 8857 N N . ILE A 1 1129 ? 44.523 73.568 -1.718 1.00 32.56 1129 ILE A N 1
ATOM 8858 C CA . ILE A 1 1129 ? 44.907 73.989 -0.345 1.00 32.56 1129 ILE A CA 1
ATOM 8859 C C . ILE A 1 1129 ? 44.516 73.119 0.876 1.00 32.56 1129 ILE A C 1
ATOM 8861 O O . ILE A 1 1129 ? 43.384 73.129 1.334 1.00 32.56 1129 ILE A O 1
ATOM 8865 N N . GLY A 1 1130 ? 45.558 72.553 1.515 1.00 29.25 1130 GLY A N 1
ATOM 8866 C CA . GLY A 1 1130 ? 45.919 72.908 2.901 1.00 29.25 1130 GLY A CA 1
ATOM 8867 C C . GLY A 1 1130 ? 45.752 71.863 4.017 1.00 29.25 1130 GLY A C 1
ATOM 8868 O O . GLY A 1 1130 ? 44.652 71.674 4.510 1.00 29.25 1130 GLY A O 1
ATOM 8869 N N . GLY A 1 1131 ? 46.878 71.348 4.541 1.00 28.64 1131 GLY A N 1
ATOM 8870 C CA . GLY A 1 1131 ? 47.065 71.218 5.999 1.00 28.64 1131 GLY A CA 1
ATOM 8871 C C . GLY A 1 1131 ? 47.192 69.825 6.644 1.00 28.64 1131 GLY A C 1
ATOM 8872 O O . GLY A 1 1131 ? 46.198 69.181 6.933 1.00 28.64 1131 GLY A O 1
ATOM 8873 N N . GLN A 1 1132 ? 48.436 69.504 7.032 1.00 30.39 1132 GLN A N 1
ATOM 8874 C CA . GLN A 1 1132 ? 48.873 68.810 8.268 1.00 30.39 1132 GLN A CA 1
ATOM 8875 C C . GLN A 1 1132 ? 48.811 67.268 8.427 1.00 30.39 1132 GLN A C 1
ATOM 8877 O O . GLN A 1 1132 ? 47.816 66.671 8.810 1.00 30.39 1132 GLN A O 1
ATOM 8882 N N . CYS A 1 1133 ? 50.003 66.678 8.248 1.00 29.34 1133 CYS A N 1
ATOM 8883 C CA . CYS A 1 1133 ? 50.810 65.852 9.171 1.00 29.34 1133 CYS A CA 1
ATOM 8884 C C . CYS A 1 1133 ? 50.170 64.936 10.240 1.00 29.34 1133 CYS A C 1
ATOM 8886 O O . CYS A 1 1133 ? 49.588 65.421 11.206 1.00 29.34 1133 CYS A O 1
ATOM 8888 N N . LYS A 1 1134 ? 50.557 63.646 10.189 1.00 33.06 1134 LYS A N 1
ATOM 8889 C CA . LYS A 1 1134 ? 51.293 62.856 11.222 1.00 33.06 1134 LYS A CA 1
ATOM 8890 C C . LYS A 1 1134 ? 51.636 61.481 10.597 1.00 33.06 1134 LYS A C 1
ATOM 8892 O O . LYS A 1 1134 ? 50.724 60.764 10.218 1.00 33.06 1134 LYS A O 1
ATOM 8897 N N . GLY A 1 1135 ? 52.883 61.220 10.176 1.00 31.47 1135 GLY A N 1
ATOM 8898 C CA . GLY A 1 1135 ? 53.962 60.574 10.959 1.00 31.47 1135 GLY A CA 1
ATOM 8899 C C . GLY A 1 1135 ? 53.756 59.046 10.969 1.00 31.47 1135 GLY A C 1
ATOM 8900 O O . GLY A 1 1135 ? 52.820 58.598 11.611 1.00 31.47 1135 GLY A O 1
ATOM 8901 N N . GLY A 1 1136 ? 54.446 58.211 10.177 1.00 31.70 1136 GLY A N 1
ATOM 8902 C CA . GLY A 1 1136 ? 55.900 57.957 10.155 1.00 31.70 1136 GLY A CA 1
ATOM 8903 C C . GLY A 1 1136 ? 56.206 56.854 11.183 1.00 31.70 1136 GLY A C 1
ATOM 8904 O O . GLY A 1 1136 ? 56.007 57.089 12.367 1.00 31.70 1136 GLY A O 1
ATOM 8905 N N . CYS A 1 1137 ? 56.554 55.618 10.809 1.00 31.48 1137 CYS A N 1
ATOM 8906 C CA . CYS A 1 1137 ? 57.932 55.180 10.525 1.00 31.48 1137 CYS A CA 1
ATOM 8907 C C . CYS A 1 1137 ? 57.987 53.649 10.220 1.00 31.48 1137 CYS A C 1
ATOM 8909 O O . CYS A 1 1137 ? 56.974 52.978 10.406 1.00 31.48 1137 CYS A O 1
ATOM 8911 N N . PRO A 1 1138 ? 59.118 53.108 9.712 1.00 48.31 1138 PRO A N 1
ATOM 8912 C CA . PRO A 1 1138 ? 59.155 52.258 8.513 1.00 48.31 1138 PRO A CA 1
ATOM 8913 C C . PRO A 1 1138 ? 59.638 50.804 8.741 1.00 48.31 1138 PRO A C 1
ATOM 8915 O O . PRO A 1 1138 ? 59.871 50.400 9.875 1.00 48.31 1138 PRO A O 1
ATOM 8918 N N . GLY A 1 1139 ? 59.760 50.043 7.635 1.00 29.55 1139 GLY A N 1
ATOM 8919 C CA . GLY A 1 1139 ? 60.268 48.656 7.532 1.00 29.55 1139 GLY A CA 1
ATOM 8920 C C . GLY A 1 1139 ? 61.770 48.485 7.861 1.00 29.55 1139 GLY A C 1
ATOM 8921 O O . GLY A 1 1139 ? 62.251 49.256 8.688 1.00 29.55 1139 GLY A O 1
ATOM 8922 N N . PRO A 1 1140 ? 62.557 47.567 7.238 1.00 48.19 1140 PRO A N 1
ATOM 8923 C CA . PRO A 1 1140 ? 62.322 46.891 5.951 1.00 48.19 1140 PRO A CA 1
ATOM 8924 C C . PRO A 1 1140 ? 62.791 45.405 5.838 1.00 48.19 1140 PRO A C 1
ATOM 8926 O O . PRO A 1 1140 ? 63.407 44.849 6.736 1.00 48.19 1140 PRO A O 1
ATOM 8929 N N . GLU A 1 1141 ? 62.461 44.819 4.678 1.00 32.50 1141 GLU A N 1
ATOM 8930 C CA . GLU A 1 1141 ? 63.265 43.938 3.797 1.00 32.50 1141 GLU A CA 1
ATOM 8931 C C . GLU A 1 1141 ? 63.992 42.668 4.288 1.00 32.50 1141 GLU A C 1
ATOM 8933 O O . GLU A 1 1141 ? 64.805 42.680 5.204 1.00 32.50 1141 GLU A O 1
ATOM 8938 N N . GLY A 1 1142 ? 63.833 41.603 3.485 1.00 31.28 1142 GLY A N 1
ATOM 8939 C CA . GLY A 1 1142 ? 64.827 40.536 3.331 1.00 31.28 1142 GLY A CA 1
ATOM 8940 C C . GLY A 1 1142 ? 64.221 39.177 2.986 1.00 31.28 1142 GLY A C 1
ATOM 8941 O O . GLY A 1 1142 ? 63.880 38.417 3.883 1.00 31.28 1142 GLY A O 1
ATOM 8942 N N . GLY A 1 1143 ? 64.070 38.874 1.691 1.00 30.66 1143 GLY A N 1
ATOM 8943 C CA . GLY A 1 1143 ? 63.759 37.521 1.205 1.00 30.66 1143 GLY A CA 1
ATOM 8944 C C . GLY A 1 1143 ? 64.974 36.574 1.259 1.00 30.66 1143 GLY A C 1
ATOM 8945 O O . GLY A 1 1143 ? 65.924 36.821 1.996 1.00 30.66 1143 GLY A O 1
ATOM 8946 N N . PRO A 1 1144 ? 65.004 35.539 0.411 1.00 50.88 1144 PRO A N 1
ATOM 8947 C CA . PRO A 1 1144 ? 64.401 34.235 0.674 1.00 50.88 1144 PRO A CA 1
ATOM 8948 C C . PRO A 1 1144 ? 65.466 33.125 0.700 1.00 50.88 1144 PRO A C 1
ATOM 8950 O O . PRO A 1 1144 ? 66.512 33.282 0.085 1.00 50.88 1144 PRO A O 1
ATOM 8953 N N . ASP A 1 1145 ? 65.173 31.974 1.312 1.00 32.12 1145 ASP A N 1
ATOM 8954 C CA . ASP A 1 1145 ? 65.577 30.705 0.701 1.00 32.12 1145 ASP A CA 1
ATOM 8955 C C . ASP A 1 1145 ? 64.831 29.495 1.261 1.00 32.12 1145 ASP A C 1
ATOM 8957 O O . ASP A 1 1145 ? 64.522 29.373 2.446 1.00 32.12 1145 ASP A O 1
ATOM 8961 N N . SER A 1 1146 ? 64.524 28.609 0.327 1.00 34.03 1146 SER A N 1
ATOM 8962 C CA . SER A 1 1146 ? 63.841 27.337 0.478 1.00 34.03 1146 SER A CA 1
ATOM 8963 C C . SER A 1 1146 ? 64.763 26.242 1.007 1.00 34.03 1146 SER A C 1
ATOM 8965 O O . SER A 1 1146 ? 65.840 26.034 0.465 1.00 34.03 1146 SER A O 1
ATOM 8967 N N . THR A 1 1147 ? 64.291 25.487 1.993 1.00 33.84 1147 THR A N 1
ATOM 8968 C CA . THR A 1 1147 ? 64.425 24.029 2.230 1.00 33.84 1147 THR A CA 1
ATOM 8969 C C . THR A 1 1147 ? 63.721 23.819 3.579 1.00 33.84 1147 THR A C 1
ATOM 8971 O O . THR A 1 1147 ? 63.898 24.612 4.489 1.00 33.84 1147 THR A O 1
ATOM 8974 N N . GLY A 1 1148 ? 62.801 22.897 3.815 1.00 32.44 1148 GLY A N 1
ATOM 8975 C CA . GLY A 1 1148 ? 62.574 21.560 3.299 1.00 32.44 1148 GLY A CA 1
ATOM 8976 C C . GLY A 1 1148 ? 62.173 20.732 4.528 1.00 32.44 1148 GLY A C 1
ATOM 8977 O O . GLY A 1 1148 ? 62.825 20.842 5.561 1.00 32.44 1148 GLY A O 1
ATOM 8978 N N . GLY A 1 1149 ? 61.112 19.929 4.432 1.00 31.62 1149 GLY A N 1
ATOM 8979 C CA . GLY A 1 1149 ? 60.821 18.893 5.430 1.00 31.62 1149 GLY A CA 1
ATOM 8980 C C . GLY A 1 1149 ? 59.436 18.949 6.072 1.00 31.62 1149 GLY A C 1
ATOM 8981 O O . GLY A 1 1149 ? 59.250 19.596 7.091 1.00 31.62 1149 GLY A O 1
ATOM 8982 N N . LEU A 1 1150 ? 58.528 18.166 5.482 1.00 34.06 1150 LEU A N 1
ATOM 8983 C CA . LEU A 1 1150 ? 57.714 17.149 6.166 1.00 34.06 1150 LEU A CA 1
ATOM 8984 C C . LEU A 1 1150 ? 56.895 17.595 7.395 1.00 34.06 1150 LEU A C 1
ATOM 8986 O O . LEU A 1 1150 ? 57.362 17.492 8.526 1.00 34.06 1150 LEU A O 1
ATOM 8990 N N . HIS A 1 1151 ? 55.619 17.922 7.178 1.00 32.62 1151 HIS A N 1
ATOM 8991 C CA . HIS A 1 1151 ? 54.513 16.983 7.414 1.00 32.62 1151 HIS A CA 1
ATOM 8992 C C . HIS A 1 1151 ? 53.219 17.449 6.746 1.00 32.62 1151 HIS A C 1
ATOM 8994 O O . HIS A 1 1151 ? 53.042 18.681 6.617 1.00 32.62 1151 HIS A O 1
#

Sequence (1151 aa):
MGNSGGKGKGGEEQEQEEWEREEEELPYEVEEQLASGDDTLDLCFRKLRRLPRRVCGCPHLEKLYASNNRLRGLPEGFSELERLRVLALDFNKMFNVPPPVCRLENITRLYLGSNRLTTLPPEFSNLLNLRCLWMENNFFRRFPRQLLDLPVLKSLQLGDNRLRSLPGCLAGMASLRGLWLYGNRFEELPRVLLHMELLEILDVDRNKISRFPDLTRLAGLKLFSYDHNPGKAVPKAQDSVVLVGDGAEEMRQARGEVAEAVTAARAQKEALEAEAVEAAARGARRVLLAMLALTPPPTPLVHCATHTEAAPKSGTVFVSEALRRAEERVNTAYTRSRERTKAALDEGSLSPSDLLTLFKQPAPETRSAVRAAELLDNTVEIIRQMVYTQEMELKNITELLTPQDLQALAEATGCSTQTRPPHCGLSCLDSKYRSITGACNNRKFPLWGASNTPYARWLPAEYDDGFSLPRGWNSEKLHHGFTLPPVRRVSHEVLYTRNENISLDESYSHMLVEWGQWIDHDLDLTPQSASTAAFHSGVDCSRSCTQRSPCFPIQIPEDDPRSCGEVECMPFFRSAPACVGGGEGQLGLVGLLSGRLGPREQLNSISSFVDASVVYGSSAPLAMALRNQSSQRGLLAVNQHASDQGLAYLPYLQSGHQDPCSRPRNDSADEPASNTTSCFKAGDSRANEHLGMQALHTLFLREHNRLALELGKLNPHWSGETIYQETRKLLGAVHQVLTWRDYLPRILGPDSSPRLLPPYAGYRPLADPRIANVFATAAFRFAHVTIQPQLFRLDQNYSQSPAHPSIQLHQSFFSSWRLVHEGGVDPLIRGLVLNPAKLQTQTQMMPEELTERLFQAQGALSLDLASLNLQRGRDHGLPGYNAWRRLCGLSAPRDVSELGSVLSSPSLAEKLSALYGTPENIDVWIGAISEPLLGGARVGALLACLLGRQFKALRDGDRFWWEREGMFSAAQRSELRRVSLSRIICDNTRIQRLPRDVFNRNQYPQDFVSCDSAAIPRLHLSAWREETDDPQCGALPRVDHSFSVRCRHSVFFECHPGYRLEGPASMTCDPERGEWSQPTPICQDTGSGPPRVTYIITAVIVVIGSAALISLLVTCHRRFSEKRRRPLIGGQCKGGCPGPEGGPDSTGGLH

Solvent-accessible surface area (backbone atoms only — not comparable to full-atom values): 62419 Å² total; per-residue (Å²): 136,89,83,89,81,91,82,71,97,60,60,70,60,51,58,53,58,62,64,75,74,69,84,73,86,72,58,68,71,57,54,50,54,73,66,67,73,53,43,60,48,82,54,52,65,67,62,37,59,58,65,56,71,70,64,30,75,40,54,67,28,30,31,41,36,43,25,47,24,44,28,48,56,65,53,76,57,49,36,55,28,60,51,26,29,35,42,34,43,24,42,28,51,24,50,51,68,46,70,32,66,31,59,28,46,51,24,30,34,43,33,46,23,41,31,50,31,47,62,69,53,78,57,52,36,51,30,50,48,29,29,35,41,36,42,24,40,28,52,29,52,55,67,58,71,44,63,66,62,30,70,47,32,26,35,44,37,45,22,38,28,46,31,53,61,70,60,73,69,56,44,71,43,74,44,32,28,34,42,33,42,22,41,26,48,25,55,49,72,56,72,40,62,70,62,33,40,58,32,27,34,42,31,44,23,41,25,45,25,54,56,65,67,79,41,56,72,34,75,40,38,40,38,40,33,51,26,72,26,76,29,78,65,63,64,49,55,47,91,80,36,47,62,44,40,76,60,39,67,63,55,49,52,64,51,45,59,56,50,50,56,53,49,52,58,48,51,60,52,51,58,66,52,50,70,64,54,71,74,65,76,83,72,87,86,82,78,89,87,80,80,82,88,85,90,87,89,87,87,89,83,92,84,83,87,80,90,74,86,73,78,88,67,88,61,62,64,60,54,51,53,26,40,55,52,18,50,55,28,51,55,50,18,38,50,52,27,53,52,47,54,51,50,43,43,77,66,73,61,55,36,30,63,52,54,54,43,68,52,24,52,52,51,81,75,44,40,57,49,36,50,15,11,46,38,45,54,43,18,53,51,40,44,50,62,72,71,53,66,99,83,67,91,68,95,50,74,42,80,78,41,51,38,66,53,48,45,52,47,28,53,76,35,44,28,45,68,68,67,50,70,68,89,68,70,85,50,60,63,58,73,72,49,81,52,54,30,31,39,47,49,28,85,91,44,26,56,50,18,16,31,62,32,56,45,36,73,93,61,77,70,40,28,69,73,63,38,67,44,28,47,64,68,55,71,82,49,64,54,98,85,24,43,66,59,57,43,45,56,51,26,62,79,58,29,53,20,57,68,89,62,59,49,70,29,84,64,28,5,26,34,45,51,53,50,50,54,56,50,44,54,18,30,48,40,66,32,31,42,80,33,54,18,13,46,86,80,59,49,46,24,84,82,39,71,61,76,41,62,42,20,56,40,45,55,53,54,83,88,38,86,70,42,84,48,102,50,63,45,46,64,35,69,37,66,21,40,27,68,53,28,72,52,84,76,94,27,58,67,47,27,40,74,66,28,41,77,35,39,68,29,46,28,22,54,28,20,23,47,77,50,47,29,40,66,46,12,30,40,66,70,55,32,58,74,45,36,35,85,91,52,70,53,25,33,60,46,53,31,88,89,56,56,55,89,84,40,76,33,49,22,56,51,79,93,55,88,78,53,84,21,44,60,74,96,58,96,64,95,82,72,74,86,86,74,54,30,53,35,58,48,63,24,32,78,58,40,43,52,32,56,69,48,39,36,51,56,27,39,54,53,43,46,47,38,54,48,8,52,52,49,40,69,62,36,74,47,42,40,21,65,53,28,31,50,54,34,47,54,49,49,11,37,50,52,45,44,48,41,64,70,59,46,45,41,49,39,40,2,75,74,47,25,56,72,47,50,51,81,88,85,58,67,36,93,83,40,68,23,40,46,35,48,63,40,75,51,24,54,65,56,53,56,63,30,27,55,57,48,55,48,46,24,19,41,97,83,73,39,80,18,89,92,40,59,58,41,51,39,33,70,29,44,37,39,45,45,47,42,74,73,52,72,31,53,52,24,43,53,47,18,29,35,54,37,54,19,28,31,67,44,80,80,26,28,29,34,36,43,42,51,60,24,28,48,31,76,54,46,70,76,44,39,35,53,55,26,52,40,51,51,46,31,22,60,63,13,54,53,25,27,32,61,55,23,49,75,67,76,41,86,59,44,79,48,52,66,48,33,10,61,68,34,73,32,56,69,60,22,47,53,51,31,72,51,27,68,38,51,60,56,31,54,38,46,64,48,36,65,45,31,52,61,41,76,76,25,73,34,8,70,60,35,35,47,56,51,28,52,50,56,37,22,37,53,30,25,29,72,77,33,58,84,35,86,86,68,46,54,74,61,39,47,58,40,57,72,57,61,47,71,40,35,56,46,39,76,53,48,87,54,59,59,43,37,73,56,42,44,35,51,54,52,87,69,84,52,43,41,51,50,88,35,82,76,39,48,80,78,67,64,72,62,71,48,74,75,67,53,41,99,60,44,42,68,56,90,80,46,70,67,41,25,44,51,78,46,90,63,28,40,36,57,45,45,38,93,39,35,42,71,47,72,60,59,57,41,38,51,36,76,90,76,39,38,62,73,57,77,83,42,47,45,44,77,63,84,58,56,78,83,60,71,65,57,57,56,52,50,51,51,50,50,53,50,48,53,53,51,51,52,50,50,52,54,52,50,54,62,61,56,73,75,71,81,83,87,86,88,88,88,83,88,82,84,89,85,83,88,82,91,82,86,86,85,92,84,85,85,90,132